Protein AF-0000000069419486 (afdb_homodimer)

Nearest PDB structures (foldseek):
  8j53-assembly3_D  TM=8.604E-01  e=1.134E-35  Bacteroides salyersiae WAL 10018 = DSM 18765 = JCM 12988
  8j53-assembly3_E  TM=8.565E-01  e=1.647E-34  Bacteroides salyersiae WAL 10018 = DSM 18765 = JCM 12988
  5npc-assembly1_A  TM=6.692E-01  e=1.361E-31  Cellvibrio japonicus
  4b9y-assembly1_A  TM=6.788E-01  e=8.410E-31  Cellvibrio japonicus
  5i23-assembly1_A  TM=6.669E-01  e=2.145E-31  Cellvibrio japonicus Ueda107

InterPro domains:
  IPR000322 Glycoside hydrolase family 31, TIM barrel domain [PF01055] (307-586)
  IPR013780 Glycosyl hydrolase, all-beta [G3DSA:2.60.40.1180] (636-684)
  IPR017853 Glycoside hydrolase superfamily [SSF51445] (309-620)
  IPR048395 Glycosyl hydrolase family 31, C-terminal domain [PF21365] (602-684)
  IPR050985 Alpha-glycosidase and related enzymes [PTHR43053] (18-686)

Secondary structure (DSSP, 8-state):
-HHHHHHHHHHTTSSS-HHHHHHHHHHHHHHHHHHHHHHHHHHHHHHHHHHHHTTEEEETTTEEEETTTTEEEETTSSS-TTTEEEEETTTS-TT-PPEE--S-TT-SSEEEEEETTTEEEEEEEEEETTEEEEEEEEEESSTT-EEEEEEEESS-EEE--SSS---SS---EEEEE-SS--SSSTTS--SB---EEEETTSEEEEE-TTS-EEEEEEESSSEEEEEEEE--GGGHHHHHSSS--S-----PPPEEEEEEEE-SSHHHHHHHHHHHHSPPPPSSPPPTHHHHS-EEEE--TT-SB--HHHHHHHHHHHHHTT---SEEEEPSB-BSSTTT-SB-HHHH--HHHHHHHHTTT-EEEEEE-SEEETTSTHHHHHHHTT-B-B-TTSSSBPEEEETTEEEEEB-TTSHHHHHHHHHHHHHHHHHH---EEEE---GGGGS-SS-B-SS---TTHHHHHHHHHHHHH-SEEEES-BSS-TTS--EEEEEEEEEE-SS-EEEESHHHHHHHHHHTT---EEEEEEE-SSS--TT----HHHHHHHHHHHTTSSEEEESS-GGGS-HHHHHHHHHHHHHIIIIIHHHHHTTHHHHHTT--SEE-GGGT-TT-TTTTT--S-EEETTTEEE----BSS-SEEEEEEEEEEEEETTTTEEEEEEEEEEEEE--TT---EEEEPP------/-HHHHHHHHHHTTSSS-HHHHHHHHHHHHHHHHHHHHHHHHHHHHHHHHHHHHTTEEEETTTEEEETTTTEEEETTSSS-TTTEEEEETTTS-TT-PPEE--S-TT-SSEEEEEETTTEEEEEEEEEETTEEEEEEEEEESSTT-EEEEEEEESS-EEE--SSS---SS---EEEEE-TT--SSSTTS--SB---EEEETTSEEEEE-TTS-EEEEEEESSSEEEEEEEE--GGGHHHHHSSS--S-----PPPEEEEEEEE-SSHHHHHHHHHHHHSPPPPSSPPPTHHHHS-EEEE--TT-SB--HHHHHHHHHHHHHTT---SEEEEPSB-BSSTTT-SB-HHHH--HHHHHHHHTTT-EEEEEE-SEEETTSTHHHHHHHTT-B-B-TTSSSBPEEEETTEEEEEB-TTSHHHHHHHHHHHHHHHHHH---EEEE---GGGGS-SS-B-SS---HHHHHHHHHHHHHHH-SEEEES-BSS-TTS--EEEEEEEEEE-SS-EEEESHHHHHHHHHHTT---EEEEEEE-SSS--TT----HHHHHHHHHHHTTSSEEEESS-GGGS-HHHHHHHHHHHHHIIIIIHHHHHTTHHHHHTT--SEE-GGGT-TT-TTTTT--S-EEETTTEEE----BSS-SEEEEEEEEEEEEETTTTEEEEEEEEEEEEE--TT---EEEEPP------

Solvent-accessible surface area (backbone atoms only — not comparable to full-atom values): 71419 Å² total; per-residue (Å²): 110,72,64,58,52,52,52,56,56,62,67,66,62,69,85,69,57,71,63,63,51,47,47,50,51,48,48,49,53,47,47,52,48,49,53,48,50,49,49,51,46,49,50,47,44,51,48,46,50,52,50,54,65,70,30,46,54,52,23,59,71,40,35,41,29,32,48,64,81,26,38,35,36,54,60,66,49,98,56,58,64,76,45,42,33,33,29,54,54,65,75,53,61,66,88,64,61,61,40,76,63,40,92,52,75,78,29,62,43,44,41,29,39,28,36,89,84,44,35,35,40,39,40,36,56,42,77,52,92,84,25,49,30,35,39,41,40,39,42,37,68,37,38,85,38,68,46,32,38,35,34,42,22,68,59,52,34,38,42,57,55,24,30,87,58,74,46,60,51,54,51,77,38,65,38,58,46,32,55,48,61,38,42,83,54,90,36,29,54,32,47,40,40,52,59,47,38,38,30,60,65,6,40,36,42,38,54,51,79,91,42,43,32,32,42,34,33,43,60,73,90,41,34,35,39,34,43,34,15,51,42,62,74,68,63,42,46,63,63,41,44,72,73,49,84,77,61,75,58,73,66,60,49,20,41,46,51,35,34,42,34,35,31,88,26,30,56,54,30,48,56,50,43,50,68,71,73,44,70,57,44,20,91,51,79,45,48,65,56,51,49,68,27,39,28,38,52,30,64,52,91,94,48,67,63,33,41,43,62,41,47,52,52,49,53,50,53,30,58,74,66,70,48,75,42,30,34,34,30,52,39,53,51,51,36,68,33,54,56,55,67,40,72,21,52,87,51,43,53,60,59,68,59,52,45,59,66,33,56,94,52,37,44,57,21,43,68,42,55,65,41,28,24,66,84,19,83,53,32,60,56,34,59,78,68,64,25,39,27,14,15,60,53,55,80,37,58,16,41,23,57,52,98,87,46,53,24,34,36,60,23,77,62,32,61,67,33,42,49,58,54,48,49,45,51,49,50,37,25,70,74,60,68,48,63,30,37,34,44,44,74,74,53,31,67,41,44,27,49,42,41,34,58,89,32,96,51,44,68,44,42,59,31,18,49,53,41,41,53,45,27,70,71,28,49,44,27,36,30,51,42,43,13,92,40,30,51,32,26,43,32,37,52,38,59,22,31,46,44,75,56,99,81,32,43,27,54,41,57,50,58,38,42,42,41,39,34,14,78,69,33,46,50,45,36,23,39,46,26,72,41,68,75,70,79,74,60,86,82,67,72,77,58,71,58,32,50,47,31,49,47,57,50,34,52,73,45,53,18,39,31,39,65,64,64,57,77,80,52,54,69,68,52,36,52,47,49,52,50,53,52,48,46,24,56,70,53,40,43,58,53,55,62,69,40,50,69,46,39,48,71,39,39,36,48,53,29,47,50,26,73,83,34,52,87,42,77,78,34,65,66,49,54,66,44,35,19,48,57,90,43,34,42,39,49,53,60,46,38,58,51,66,63,50,42,71,44,80,39,61,74,49,44,29,31,32,66,86,75,71,39,78,44,72,33,63,45,72,44,73,67,46,67,59,56,91,87,56,64,56,40,29,39,56,48,84,79,74,74,70,83,113,109,72,66,58,51,49,51,56,54,64,67,63,60,69,86,68,56,72,66,62,48,47,48,48,50,47,47,48,52,47,48,52,49,49,52,48,50,50,49,51,47,48,50,47,44,48,47,46,49,50,48,52,63,69,29,45,53,52,24,60,73,40,34,38,30,30,49,65,79,26,38,36,37,54,60,65,48,99,56,57,63,77,46,44,34,32,30,54,52,65,74,54,62,67,87,65,61,61,41,78,63,41,92,54,76,78,28,63,44,42,41,29,39,28,34,88,84,44,35,34,39,40,40,37,57,43,77,51,90,84,27,49,29,34,40,41,40,39,41,37,66,36,38,86,40,68,46,31,37,36,33,42,23,69,58,52,34,40,44,59,54,23,29,86,57,72,45,60,51,55,51,78,36,65,36,56,47,34,53,46,62,35,45,82,56,89,37,26,58,34,45,39,42,54,58,48,36,37,27,60,65,6,39,34,42,38,55,52,80,92,42,42,34,34,42,36,34,40,59,74,91,42,34,33,39,36,41,33,15,51,42,61,73,68,64,38,44,63,63,44,45,65,75,51,83,78,62,77,56,72,63,59,48,20,40,44,49,35,34,43,32,37,31,88,27,29,56,55,28,48,54,49,43,51,68,72,72,43,70,57,44,20,92,53,79,46,47,64,56,50,49,68,27,39,28,38,51,29,64,52,91,93,46,66,66,34,41,44,63,42,48,52,52,49,54,50,51,30,58,74,67,71,49,74,40,30,33,34,30,54,39,55,52,50,37,68,32,56,56,57,65,39,73,22,51,88,50,43,53,60,57,67,60,52,44,61,65,31,55,93,54,37,45,56,21,44,70,43,55,64,40,29,26,65,85,18,83,53,33,62,56,34,59,80,68,62,25,38,29,15,16,59,52,57,80,39,57,17,42,23,57,51,101,85,46,53,24,33,36,60,22,76,62,32,62,69,32,43,48,57,54,49,50,45,52,50,49,38,26,70,74,60,69,47,61,31,38,32,46,47,74,74,53,33,67,41,43,25,48,38,42,33,57,90,32,96,53,43,67,45,44,57,30,18,50,52,41,42,52,45,26,72,71,30,49,43,27,36,29,52,42,42,14,90,40,32,48,32,27,42,32,38,53,39,60,23,32,48,45,77,54,100,82,31,44,26,55,40,57,49,58,38,43,44,41,40,36,14,79,69,35,47,49,45,37,23,39,46,27,73,41,68,73,71,79,74,61,85,82,67,71,78,57,69,57,32,50,48,31,50,47,56,49,34,51,74,46,53,17,39,30,39,65,65,64,56,78,80,52,54,68,69,52,34,53,47,49,54,50,51,52,49,46,23,55,70,53,40,44,57,53,55,62,70,41,49,71,46,40,48,72,38,40,34,48,54,28,46,49,26,73,83,35,53,86,40,76,79,35,66,66,50,53,66,43,33,18,48,58,91,43,33,42,37,47,51,60,45,36,58,50,65,66,50,42,74,44,80,39,61,75,49,45,28,32,34,64,87,76,70,41,78,43,73,33,62,45,73,44,72,68,46,69,58,56,91,86,56,65,56,40,27,38,56,47,84,78,74,74,72,81,118

pLDDT: mean 84.5, std 16.04, range [23.44, 98.38]

Foldseek 3Di:
DVVVVVVVLVVPPDDDDPVVNVVVVVVVVVVVVVVVVVVVVVCVVCVVVCVVVVQWQDQAQAWIAGQQQQKIAGRPDPDDVQAKIKRFQPVDDSPQGWDWPDPDSHHNAWTKTDRPQFKIWIWGWDDFPQKIKIKIKMWTPAQAHKTKMKMKGQWFKPADLQFQDFDFRDAWHKEKWDALAFADPNGHGHQEDAAWMFTLFFKIKHWDNVFIWMWIWHDDNITMIMIMWHQDVQVQLVVVQVPPPDDSPGGHTTMTIMMMMGHRFRQVNLLRCCVPPADAAAQDAFDLLQQQAAEEEQDDQPDQAFALCSVLVVLVVCVVLVHAEAAYETHHDQPPFQLQLHGDCVRYPDLQVSCVSCPPGHAYEYEHEQWGAPPHPCQVVCFVVVQFWCASNRPGFFWWQDPVGITTGGQLVDVVSVVVSVVSVVVSCVVNVHAAYEYEDPASNTHHNSIDHPDRDISQVVQQSVQQVSLVRHSRYEYQHHYSNSRGNYEHEDEWAWDDDPVWIFIDDPQSVCANCLSNQNQRYEHAEYYNPPVPPSPDDDDLLLVLLSLLVRLLHSHYYYHDDQVVDDVVSSVLSVVSSVCSNPPRSVLLVVCVVVSSNRGHQKAQPCNVVSPDPVRSSDRQWTDRPPWKIFRTDTISDDQWAKDADAAAWKAFPVVRDIDGDGDIDGGHGDDSSDTTMIGGDDPPPPPD/DVVVVVVVLVVPPDDDDPVVNVVVVVVVVVVVVVVVVVVVVVCVVCVVVCVVVVQWQDQAQAWIAGQQQQKIAGRPDPDDVQAKIKRFQPVDDSPQGWDWPDPDSHHNAWTKTDRPQFKIWIWGWDDFPQKIKIKIKMFTPAQAHKTKMKMKGQWFKPFDLQFQDFDFRDAWHKEKWDAQAFADPNGHGHQEDAAWMFTLFFKIKHWDNVFIWMWIWHDDNITMIMIMGHQDVLVQLVVVQVPPPDDSPGGHTTMTIMMMMGHRFRQVNLLRCCVPPADAAAQDAFDLLQQQAAEEEQDDQPDQAFALCSVLVVLVVCVVLVHAEAAYETHHDQPPFQLQLHGDCVRYPDLQVSCVSCPPGHAYEYEHEQWGAPPHPCQVVCFVVVQFWCASNRPGFFWWQDPVGITTGGQLVDVVSVVVSVVSVVVSCVVNVHAAYEYEDPASNTHHNSIDHPDRDISQVVQQSVQQVSLVRHSRYEYQHHYSNSRGNYEHEDEWAWDDDPVWIFIDDPQSVCANCLSSQNQRYEHAEYYNPPVPPSPDDDDLLLRLLSLLVRLLHSHYYYHDDQVVDDVVSSVLSVVSSVCSNPPRSVLLVVCVVVSSNRGHQKYQPCNVVSPDPVRSSDRQWTDRPPWKIFRTDTISDDQWAKDADAAAWKAFPVVRDIDGDGDIDGGHGDDSSDTTMIGGDDPPPPPD

Structure (mmCIF, N/CA/C/O backbone):
data_AF-0000000069419486-model_v1
#
loop_
_entity.id
_entity.type
_entity.pdbx_description
1 polymer 'Myogenesis-regulating glycosidase-like isoform X2'
#
loop_
_atom_site.group_PDB
_atom_site.id
_atom_site.type_symbol
_atom_site.label_atom_id
_atom_site.label_alt_id
_atom_site.label_comp_id
_atom_site.label_asym_id
_atom_site.label_entity_id
_atom_site.label_seq_id
_atom_site.pdbx_PDB_ins_code
_atom_site.Cartn_x
_atom_site.Cartn_y
_atom_site.Cartn_z
_atom_site.occupancy
_atom_site.B_iso_or_equiv
_atom_site.auth_seq_id
_atom_site.auth_comp_id
_atom_site.auth_asym_id
_atom_site.auth_atom_id
_atom_site.pdbx_PDB_model_num
ATOM 1 N N . MET A 1 1 ? -74.062 -11.367 -3.156 1 37.75 1 MET A N 1
ATOM 2 C CA . MET A 1 1 ? -74.5 -12.672 -3.631 1 37.75 1 MET A CA 1
ATOM 3 C C . MET A 1 1 ? -75.25 -13.43 -2.533 1 37.75 1 MET A C 1
ATOM 5 O O . MET A 1 1 ? -76.312 -14.031 -2.785 1 37.75 1 MET A O 1
ATOM 9 N N . ILE A 1 2 ? -74.75 -13.234 -1.213 1 47.34 2 ILE A N 1
ATOM 10 C CA . ILE A 1 2 ? -75.312 -13.883 -0.06 1 47.34 2 ILE A CA 1
ATOM 11 C C . ILE A 1 2 ? -76.688 -13.25 0.226 1 47.34 2 ILE A C 1
ATOM 13 O O . ILE A 1 2 ? -77.688 -13.953 0.546 1 47.34 2 ILE A O 1
ATOM 17 N N . CYS A 1 3 ? -76.812 -11.906 0.009 1 44.25 3 CYS A N 1
ATOM 18 C CA . CYS A 1 3 ? -78.062 -11.203 0.268 1 44.25 3 CYS A CA 1
ATOM 19 C C . CYS A 1 3 ? -79.125 -11.578 -0.759 1 44.25 3 CYS A C 1
ATOM 21 O O . CYS A 1 3 ? -80.312 -11.617 -0.442 1 44.25 3 CYS A O 1
ATOM 23 N N . LEU A 1 4 ? -78.625 -11.727 -1.981 1 47.41 4 LEU A N 1
ATOM 24 C CA . LEU A 1 4 ? -79.562 -12.039 -3.033 1 47.41 4 LEU A CA 1
ATOM 25 C C . LEU A 1 4 ? -80.188 -13.43 -2.828 1 47.41 4 LEU A C 1
ATOM 27 O O . LEU A 1 4 ? -81.375 -13.641 -3.053 1 47.41 4 LEU A O 1
ATOM 31 N N . ILE A 1 5 ? -79.312 -14.359 -2.27 1 47.53 5 ILE A N 1
ATOM 32 C CA . ILE A 1 5 ? -79.75 -15.734 -2.064 1 47.53 5 ILE A CA 1
ATOM 33 C C . ILE A 1 5 ? -80.812 -15.781 -0.95 1 47.53 5 ILE A C 1
ATOM 35 O O . ILE A 1 5 ? -81.812 -16.484 -1.064 1 47.53 5 ILE A O 1
ATOM 39 N N . LYS A 1 6 ? -80.625 -14.883 0.054 1 46 6 LYS A N 1
ATOM 40 C CA . LYS A 1 6 ? -81.562 -14.906 1.16 1 46 6 LYS A CA 1
ATOM 41 C C . LYS A 1 6 ? -82.938 -14.352 0.729 1 46 6 LYS A C 1
ATOM 43 O O . LYS A 1 6 ? -84 -14.852 1.157 1 46 6 LYS A O 1
ATOM 48 N N . GLU A 1 7 ? -82.875 -13.32 -0.114 1 47.44 7 GLU A N 1
ATOM 49 C CA . GLU A 1 7 ? -84.188 -12.773 -0.571 1 47.44 7 GLU A CA 1
ATOM 50 C C . GLU A 1 7 ? -84.938 -13.789 -1.407 1 47.44 7 GLU A C 1
ATOM 52 O O . GLU A 1 7 ? -86.125 -13.883 -1.311 1 47.44 7 GLU A O 1
ATOM 57 N N . LEU A 1 8 ? -84.188 -14.477 -2.258 1 45.75 8 LEU A N 1
ATOM 58 C CA . LEU A 1 8 ? -84.812 -15.43 -3.135 1 45.75 8 LEU A CA 1
ATOM 59 C C . LEU A 1 8 ? -85.5 -16.547 -2.326 1 45.75 8 LEU A C 1
ATOM 61 O O . LEU A 1 8 ? -86.562 -17.047 -2.688 1 45.75 8 LEU A O 1
ATOM 65 N N . VAL A 1 9 ? -84.812 -16.875 -1.188 1 46.16 9 VAL A N 1
ATOM 66 C CA . VAL A 1 9 ? -85.375 -17.922 -0.335 1 46.16 9 VAL A CA 1
ATOM 67 C C . VAL A 1 9 ? -86.625 -17.438 0.323 1 46.16 9 VAL A C 1
ATOM 69 O O . VAL A 1 9 ? -87.625 -18.188 0.464 1 46.16 9 VAL A O 1
ATOM 72 N N . LEU A 1 10 ? -86.75 -16.188 0.767 1 44.16 10 LEU A N 1
ATOM 73 C CA . LEU A 1 10 ? -87.875 -15.695 1.476 1 44.16 10 LEU A CA 1
ATOM 74 C C . LEU A 1 10 ? -89.125 -15.578 0.535 1 44.16 10 LEU A C 1
ATOM 76 O O . LEU A 1 10 ? -90.25 -15.594 0.98 1 44.16 10 LEU A O 1
ATOM 80 N N . MET A 1 11 ? -88.875 -15.195 -0.719 1 43.06 11 MET A N 1
ATOM 81 C CA . MET A 1 11 ? -90.062 -15.039 -1.585 1 43.06 11 MET A CA 1
ATOM 82 C C . MET A 1 11 ? -90.75 -16.375 -1.807 1 43.06 11 MET A C 1
ATOM 84 O O . MET A 1 11 ? -91.875 -16.422 -2.252 1 43.06 11 MET A O 1
ATOM 88 N N . ALA A 1 12 ? -89.938 -17.453 -1.967 1 40.59 12 ALA A N 1
ATOM 89 C CA . ALA A 1 12 ? -90.5 -18.719 -2.393 1 40.59 12 ALA A CA 1
ATOM 90 C C . ALA A 1 12 ? -91.375 -19.312 -1.29 1 40.59 12 ALA A C 1
ATOM 92 O O . ALA A 1 12 ? -91.938 -20.438 -1.433 1 40.59 12 ALA A O 1
ATOM 93 N N . ASP A 1 13 ? -91.5 -18.75 -0.096 1 40.66 13 ASP A N 1
ATOM 94 C CA . ASP A 1 13 ? -92.125 -19.469 0.987 1 40.66 13 ASP A CA 1
ATOM 95 C C . ASP A 1 13 ? -93.688 -19.469 0.8 1 40.66 13 ASP A C 1
ATOM 97 O O . ASP A 1 13 ? -94.438 -19.766 1.736 1 40.66 13 ASP A O 1
ATOM 101 N N . GLU A 1 14 ? -94.188 -18.969 -0.309 1 39.38 14 GLU A N 1
ATOM 102 C CA . GLU A 1 14 ? -95.625 -19.078 -0.043 1 39.38 14 GLU A CA 1
ATOM 103 C C . GLU A 1 14 ? -96.062 -20.531 0.154 1 39.38 14 GLU A C 1
ATOM 105 O O . GLU A 1 14 ? -96.75 -20.844 1.122 1 39.38 14 GLU A O 1
ATOM 110 N N . LYS A 1 15 ? -96.812 -21.219 -0.853 1 41.84 15 LYS A N 1
ATOM 111 C CA . LYS A 1 15 ? -97.812 -22.266 -0.784 1 41.84 15 LYS A CA 1
ATOM 112 C C . LYS A 1 15 ? -97.188 -23.625 -0.542 1 41.84 15 LYS A C 1
ATOM 114 O O . LYS A 1 15 ? -97.875 -24.641 -0.562 1 41.84 15 LYS A O 1
ATOM 119 N N . GLU A 1 16 ? -95.938 -23.844 -1.066 1 43.69 16 GLU A N 1
ATOM 120 C CA . GLU A 1 16 ? -95.625 -25.234 -1.306 1 43.69 16 GLU A CA 1
ATOM 121 C C . GLU A 1 16 ? -95.188 -25.938 -0.008 1 43.69 16 GLU A C 1
ATOM 123 O O . GLU A 1 16 ? -94.812 -25.281 0.959 1 43.69 16 GLU A O 1
ATOM 128 N N . SER A 1 17 ? -95.625 -27.312 0.206 1 53.47 17 SER A N 1
ATOM 129 C CA . SER A 1 17 ? -95.5 -28.203 1.357 1 53.47 17 SER A CA 1
ATOM 130 C C . SER A 1 17 ? -94 -28.219 1.838 1 53.47 17 SER A C 1
ATOM 132 O O . SER A 1 17 ? -93.125 -27.953 1.065 1 53.47 17 SER A O 1
ATOM 134 N N . PRO A 1 18 ? -93.812 -28.172 3.215 1 51.94 18 PRO A N 1
ATOM 135 C CA . PRO A 1 18 ? -92.562 -28.062 3.898 1 51.94 18 PRO A CA 1
ATOM 136 C C . PRO A 1 18 ? -91.5 -29.031 3.344 1 51.94 18 PRO A C 1
ATOM 138 O O . PRO A 1 18 ? -90.312 -28.703 3.299 1 51.94 18 PRO A O 1
ATOM 141 N N . LYS A 1 19 ? -91.875 -30.156 2.828 1 58.72 19 LYS A N 1
ATOM 142 C CA . LYS A 1 19 ? -90.938 -31.156 2.361 1 58.72 19 LYS A CA 1
ATOM 143 C C . LYS A 1 19 ? -90.312 -30.719 1.049 1 58.72 19 LYS A C 1
ATOM 145 O O . LYS A 1 19 ? -89.062 -30.875 0.871 1 58.72 19 LYS A O 1
ATOM 150 N N . GLN A 1 20 ? -91.188 -30.344 0.163 1 58.75 20 GLN A N 1
ATOM 151 C CA . GLN A 1 20 ? -90.688 -29.969 -1.153 1 58.75 20 GLN A CA 1
ATOM 152 C C . GLN A 1 20 ? -89.812 -28.719 -1.075 1 58.75 20 GLN A C 1
ATOM 154 O O . GLN A 1 20 ? -88.812 -28.578 -1.806 1 58.75 20 GLN A O 1
ATOM 159 N N . SER A 1 21 ? -90.25 -27.891 -0.107 1 59.59 21 SER A N 1
ATOM 160 C CA . SER A 1 21 ? -89.438 -26.672 0.104 1 59.59 21 SER A CA 1
ATOM 161 C C . SER A 1 21 ? -88.062 -26.984 0.691 1 59.59 21 SER A C 1
ATOM 163 O O . SER A 1 21 ? -87.062 -26.375 0.318 1 59.59 21 SER A O 1
ATOM 165 N N . TYR A 1 22 ? -88.062 -28.031 1.546 1 61.03 22 TYR A N 1
ATOM 166 C CA . TYR A 1 22 ? -86.812 -28.484 2.133 1 61.03 22 TYR A CA 1
ATOM 167 C C . TYR A 1 22 ? -85.875 -29.094 1.071 1 61.03 22 TYR A C 1
ATOM 169 O O . TYR A 1 22 ? -84.688 -28.844 1.068 1 61.03 22 TYR A O 1
ATOM 177 N N . LEU A 1 23 ? -86.562 -29.812 0.107 1 59.69 23 LEU A N 1
ATOM 178 C CA . LEU A 1 23 ? -85.812 -30.484 -0.932 1 59.69 23 LEU A CA 1
ATOM 179 C C . LEU A 1 23 ? -85.188 -29.469 -1.902 1 59.69 23 LEU A C 1
ATOM 181 O O . LEU A 1 23 ? -84 -29.609 -2.312 1 59.69 23 LEU A O 1
ATOM 185 N N . LYS A 1 24 ? -85.938 -28.469 -2.186 1 61.91 24 LYS A N 1
ATOM 186 C CA . LYS A 1 24 ? -85.438 -27.453 -3.102 1 61.91 24 LYS A CA 1
ATOM 187 C C . LYS A 1 24 ? -84.312 -26.625 -2.453 1 61.91 24 LYS A C 1
ATOM 189 O O . LYS A 1 24 ? -83.312 -26.281 -3.102 1 61.91 24 LYS A O 1
ATOM 194 N N . ARG A 1 25 ? -84.562 -26.359 -1.185 1 64.81 25 ARG A N 1
ATOM 195 C CA . ARG A 1 25 ? -83.562 -25.656 -0.443 1 64.81 25 ARG A CA 1
ATOM 196 C C . ARG A 1 25 ? -82.25 -26.5 -0.344 1 64.81 25 ARG A C 1
ATOM 198 O O . ARG A 1 25 ? -81.188 -25.969 -0.484 1 64.81 25 ARG A O 1
ATOM 205 N N . PHE A 1 26 ? -82.5 -27.828 -0.137 1 65.75 26 PHE A N 1
ATOM 206 C CA . PHE A 1 26 ? -81.375 -28.75 -0.075 1 65.75 26 PHE A CA 1
ATOM 207 C C . PHE A 1 26 ? -80.688 -28.844 -1.428 1 65.75 26 PHE A C 1
ATOM 209 O O . PHE A 1 26 ? -79.438 -28.844 -1.501 1 65.75 26 PHE A O 1
ATOM 216 N N . GLN A 1 27 ? -81.5 -28.891 -2.498 1 66 27 GLN A N 1
ATOM 217 C CA . GLN A 1 27 ? -80.938 -28.953 -3.844 1 66 27 GLN A CA 1
ATOM 218 C C . GLN A 1 27 ? -80.125 -27.672 -4.18 1 66 27 GLN A C 1
ATOM 220 O O . GLN A 1 27 ? -79.062 -27.719 -4.777 1 66 27 GLN A O 1
ATOM 225 N N . LEU A 1 28 ? -80.75 -26.547 -3.812 1 66.25 28 LEU A N 1
ATOM 226 C CA . LEU A 1 28 ? -80.062 -25.281 -4.047 1 66.25 28 LEU A CA 1
ATOM 227 C C . LEU A 1 28 ? -78.812 -25.188 -3.24 1 66.25 28 LEU A C 1
ATOM 229 O O . LEU A 1 28 ? -77.75 -24.766 -3.76 1 66.25 28 LEU A O 1
ATOM 233 N N . HIS A 1 29 ? -78.875 -25.625 -1.905 1 70.5 29 HIS A N 1
ATOM 234 C CA . HIS A 1 29 ? -77.688 -25.641 -1.087 1 70.5 29 HIS A CA 1
ATOM 235 C C . HIS A 1 29 ? -76.625 -26.625 -1.629 1 70.5 29 HIS A C 1
ATOM 237 O O . HIS A 1 29 ? -75.438 -26.344 -1.623 1 70.5 29 HIS A O 1
ATOM 243 N N . PHE A 1 30 ? -77.188 -27.719 -2.225 1 73.75 30 PHE A N 1
ATOM 244 C CA . PHE A 1 30 ? -76.312 -28.734 -2.818 1 73.75 30 PHE A CA 1
ATOM 245 C C . PHE A 1 30 ? -75.688 -28.219 -4.105 1 73.75 30 PHE A C 1
ATOM 247 O O . PHE A 1 30 ? -74.5 -28.422 -4.328 1 73.75 30 PHE A O 1
ATOM 254 N N . MET A 1 31 ? -76.438 -27.531 -4.922 1 68.94 31 MET A N 1
ATOM 255 C CA . MET A 1 31 ? -75.875 -26.953 -6.156 1 68.94 31 MET A CA 1
ATOM 256 C C . MET A 1 31 ? -74.875 -25.859 -5.855 1 68.94 31 MET A C 1
ATOM 258 O O . MET A 1 31 ? -73.875 -25.766 -6.516 1 68.94 31 MET A O 1
ATOM 262 N N . VAL A 1 32 ? -75.25 -24.969 -4.887 1 71.44 32 VAL A N 1
ATOM 263 C CA . VAL A 1 32 ? -74.312 -23.938 -4.465 1 71.44 32 VAL A CA 1
ATOM 264 C C . VAL A 1 32 ? -73.062 -24.562 -3.889 1 71.44 32 VAL A C 1
ATOM 266 O O . VAL A 1 32 ? -71.938 -24.125 -4.18 1 71.44 32 VAL A O 1
ATOM 269 N N . ALA A 1 33 ? -73.188 -25.75 -3.131 1 73.75 33 ALA A N 1
ATOM 270 C CA . ALA A 1 33 ? -72 -26.469 -2.582 1 73.75 33 ALA A CA 1
ATOM 271 C C . ALA A 1 33 ? -71.188 -27.094 -3.691 1 73.75 33 ALA A C 1
ATOM 273 O O . ALA A 1 33 ? -69.938 -27.031 -3.664 1 73.75 33 ALA A O 1
ATOM 274 N N . ILE A 1 34 ? -71.812 -27.594 -4.758 1 72.31 34 ILE A N 1
ATOM 275 C CA . ILE A 1 34 ? -71.125 -28.188 -5.887 1 72.31 34 ILE A CA 1
ATOM 276 C C . ILE A 1 34 ? -70.438 -27.109 -6.715 1 72.31 34 ILE A C 1
ATOM 278 O O . ILE A 1 34 ? -69.25 -27.266 -7.137 1 72.31 34 ILE A O 1
ATOM 282 N N . THR A 1 35 ? -71.125 -26.016 -7 1 70.81 35 THR A N 1
ATOM 283 C CA . THR A 1 35 ? -70.562 -24.906 -7.719 1 70.81 35 THR A CA 1
ATOM 284 C C . THR A 1 35 ? -69.375 -24.312 -6.922 1 70.81 35 THR A C 1
ATOM 286 O O . THR A 1 35 ? -68.312 -23.969 -7.488 1 70.81 35 THR A O 1
ATOM 289 N N . PHE A 1 36 ? -69.5 -24.25 -5.578 1 74.06 36 PHE A N 1
ATOM 290 C CA . PHE A 1 36 ? -68.438 -23.781 -4.695 1 74.06 36 PHE A CA 1
ATOM 291 C C . PHE A 1 36 ? -67.312 -24.75 -4.699 1 74.06 36 PHE A C 1
ATOM 293 O O . PHE A 1 36 ? -66.125 -24.344 -4.781 1 74.06 36 PHE A O 1
ATOM 300 N N . LEU A 1 37 ? -67.5 -26.062 -4.695 1 71.94 37 LEU A N 1
ATOM 301 C CA . LEU A 1 37 ? -66.438 -27.078 -4.785 1 71.94 37 LEU A CA 1
ATOM 302 C C . LEU A 1 37 ? -65.812 -27.062 -6.164 1 71.94 37 LEU A C 1
ATOM 304 O O . LEU A 1 37 ? -64.625 -27.234 -6.285 1 71.94 37 LEU A O 1
ATOM 308 N N . PHE A 1 38 ? -66.562 -26.844 -7.207 1 72.75 38 PHE A N 1
ATOM 309 C CA . PHE A 1 38 ? -66 -26.703 -8.562 1 72.75 38 PHE A CA 1
ATOM 310 C C . PHE A 1 38 ? -65.188 -25.438 -8.688 1 72.75 38 PHE A C 1
ATOM 312 O O . PHE A 1 38 ? -64.125 -25.453 -9.328 1 72.75 38 PHE A O 1
ATOM 319 N N . ILE A 1 39 ? -65.562 -24.328 -8.102 1 67.12 39 ILE A N 1
ATOM 320 C CA . ILE A 1 39 ? -64.75 -23.094 -8.086 1 67.12 39 ILE A CA 1
ATOM 321 C C . ILE A 1 39 ? -63.5 -23.312 -7.277 1 67.12 39 ILE A C 1
ATOM 323 O O . ILE A 1 39 ? -62.406 -22.938 -7.715 1 67.12 39 ILE A O 1
ATOM 327 N N . ILE A 1 40 ? -63.531 -23.984 -6.168 1 70.31 40 ILE A N 1
ATOM 328 C CA . ILE A 1 40 ? -62.344 -24.266 -5.355 1 70.31 40 ILE A CA 1
ATOM 329 C C . ILE A 1 40 ? -61.438 -25.234 -6.098 1 70.31 40 ILE A C 1
ATOM 331 O O . ILE A 1 40 ? -60.219 -25.078 -6.094 1 70.31 40 ILE A O 1
ATOM 335 N N . GLY A 1 41 ? -62 -26.172 -6.73 1 67.88 41 GLY A N 1
ATOM 336 C CA . GLY A 1 41 ? -61.219 -27.109 -7.535 1 67.88 41 GLY A CA 1
ATOM 337 C C . GLY A 1 41 ? -60.531 -26.453 -8.711 1 67.88 41 GLY A C 1
ATOM 338 O O . GLY A 1 41 ? -59.344 -26.703 -8.969 1 67.88 41 GLY A O 1
ATOM 339 N N . ASN A 1 42 ? -61.25 -25.688 -9.469 1 66.75 42 ASN A N 1
ATOM 340 C CA . ASN A 1 42 ? -60.656 -24.953 -10.578 1 66.75 42 ASN A CA 1
ATOM 341 C C . ASN A 1 42 ? -59.625 -23.938 -10.078 1 66.75 42 ASN A C 1
ATOM 343 O O . ASN A 1 42 ? -58.562 -23.781 -10.68 1 66.75 42 ASN A O 1
ATOM 347 N N . LEU A 1 43 ? -59.906 -23.25 -9.062 1 64.25 43 LEU A N 1
ATOM 348 C CA . LEU A 1 43 ? -58.938 -22.344 -8.469 1 64.25 43 LEU A CA 1
ATOM 349 C C . LEU A 1 43 ? -57.719 -23.094 -7.945 1 64.25 43 LEU A C 1
ATOM 351 O O . LEU A 1 43 ? -56.594 -22.656 -8.102 1 64.25 43 LEU A O 1
ATOM 355 N N . SER A 1 44 ? -57.938 -24.219 -7.398 1 64.06 44 SER A N 1
ATOM 356 C CA . SER A 1 44 ? -56.844 -25.062 -6.949 1 64.06 44 SER A CA 1
ATOM 357 C C . SER A 1 44 ? -56.062 -25.641 -8.133 1 64.06 44 SER A C 1
ATOM 359 O O . SER A 1 44 ? -54.844 -25.719 -8.094 1 64.06 44 SER A O 1
ATOM 361 N N . ALA A 1 45 ? -56.75 -26.062 -9.109 1 63.62 45 ALA A N 1
ATOM 362 C CA . ALA A 1 45 ? -56.094 -26.531 -10.32 1 63.62 45 ALA A CA 1
ATOM 363 C C . ALA A 1 45 ? -55.344 -25.406 -11.023 1 63.62 45 ALA A C 1
ATOM 365 O O . ALA A 1 45 ? -54.219 -25.578 -11.453 1 63.62 45 ALA A O 1
ATOM 366 N N . VAL A 1 46 ? -56 -24.328 -11.312 1 57.38 46 VAL A N 1
ATOM 367 C CA . VAL A 1 46 ? -55.312 -23.156 -11.859 1 57.38 46 VAL A CA 1
ATOM 368 C C . VAL A 1 46 ? -54.156 -22.766 -10.93 1 57.38 46 VAL A C 1
ATOM 370 O O . VAL A 1 46 ? -53.062 -22.453 -11.391 1 57.38 46 VAL A O 1
ATOM 373 N N . TRP A 1 47 ? -54.406 -22.812 -9.672 1 55.16 47 TRP A N 1
ATOM 374 C CA . TRP A 1 47 ? -53.344 -22.547 -8.711 1 55.16 47 TRP A CA 1
ATOM 375 C C . TRP A 1 47 ? -52.219 -23.562 -8.828 1 55.16 47 TRP A C 1
ATOM 377 O O . TRP A 1 47 ? -51.031 -23.219 -8.828 1 55.16 47 TRP A O 1
ATOM 387 N N . HIS A 1 48 ? -52.594 -24.766 -8.961 1 52.88 48 HIS A N 1
ATOM 388 C CA . HIS A 1 48 ? -51.594 -25.812 -9.109 1 52.88 48 HIS A CA 1
ATOM 389 C C . HIS A 1 48 ? -50.875 -25.719 -10.453 1 52.88 48 HIS A C 1
ATOM 391 O O . HIS A 1 48 ? -49.656 -25.875 -10.539 1 52.88 48 HIS A O 1
ATOM 397 N N . PHE A 1 49 ? -51.594 -25.703 -11.539 1 52.09 49 PHE A N 1
ATOM 398 C CA . PHE A 1 49 ? -51 -25.562 -12.852 1 52.09 49 PHE A CA 1
ATOM 399 C C . PHE A 1 49 ? -50.25 -24.234 -12.945 1 52.09 49 PHE A C 1
ATOM 401 O O . PHE A 1 49 ? -49.156 -24.172 -13.508 1 52.09 49 PHE A O 1
ATOM 408 N N . HIS A 1 50 ? -50.844 -23.172 -12.625 1 49.81 50 HIS A N 1
ATOM 409 C CA . HIS A 1 50 ? -50.125 -21.922 -12.562 1 49.81 50 HIS A CA 1
ATOM 410 C C . HIS A 1 50 ? -48.938 -22.016 -11.625 1 49.81 50 HIS A C 1
ATOM 412 O O . HIS A 1 50 ? -47.875 -21.469 -11.914 1 49.81 50 HIS A O 1
ATOM 418 N N . GLU A 1 51 ? -49.094 -22.734 -10.633 1 48.28 51 GLU A N 1
ATOM 419 C CA . GLU A 1 51 ? -47.969 -22.938 -9.727 1 48.28 51 GLU A CA 1
ATOM 420 C C . GLU A 1 51 ? -46.875 -23.828 -10.359 1 48.28 51 GLU A C 1
ATOM 422 O O . GLU A 1 51 ? -45.688 -23.578 -10.203 1 48.28 51 GLU A O 1
ATOM 427 N N . GLU A 1 52 ? -47.312 -24.906 -11.031 1 47.72 52 GLU A N 1
ATOM 428 C CA . GLU A 1 52 ? -46.312 -25.797 -11.633 1 47.72 52 GLU A CA 1
ATOM 429 C C . GLU A 1 52 ? -45.625 -25.141 -12.805 1 47.72 52 GLU A C 1
ATOM 431 O O . GLU A 1 52 ? -44.406 -25.281 -12.961 1 47.72 52 GLU A O 1
ATOM 436 N N . GLU A 1 53 ? -46.281 -24.766 -13.93 1 49.47 53 GLU A N 1
ATOM 437 C CA . GLU A 1 53 ? -45.656 -24.062 -15.055 1 49.47 53 GLU A CA 1
ATOM 438 C C . GLU A 1 53 ? -44.875 -22.828 -14.586 1 49.47 53 GLU A C 1
ATOM 440 O O . GLU A 1 53 ? -43.875 -22.469 -15.164 1 49.47 53 GLU A O 1
ATOM 445 N N . ARG A 1 54 ? -45.406 -22.141 -13.711 1 51.06 54 ARG A N 1
ATOM 446 C CA . ARG A 1 54 ? -44.844 -20.922 -13.141 1 51.06 54 ARG A CA 1
ATOM 447 C C . ARG A 1 54 ? -43.531 -21.188 -12.43 1 51.06 54 ARG A C 1
ATOM 449 O O . ARG A 1 54 ? -42.719 -20.281 -12.227 1 51.06 54 ARG A O 1
ATOM 456 N N . LEU A 1 55 ? -43.188 -22.484 -12.359 1 67.38 55 LEU A N 1
ATOM 457 C CA . LEU A 1 55 ? -42.094 -22.734 -11.406 1 67.38 55 LEU A CA 1
ATOM 458 C C . LEU A 1 55 ? -40.812 -23.094 -12.133 1 67.38 55 LEU A C 1
ATOM 460 O O . LEU A 1 55 ? -39.719 -23.016 -11.555 1 67.38 55 LEU A O 1
ATOM 464 N N . ALA A 1 56 ? -40.906 -23.375 -13.508 1 82.25 56 ALA A N 1
ATOM 465 C CA . ALA A 1 56 ? -39.625 -23.688 -14.125 1 82.25 56 ALA A CA 1
ATOM 466 C C . ALA A 1 56 ? -39.406 -22.891 -15.406 1 82.25 56 ALA A C 1
ATOM 468 O O . ALA A 1 56 ? -40.344 -22.75 -16.203 1 82.25 56 ALA A O 1
ATOM 469 N N . ILE A 1 57 ? -38.438 -22.188 -15.664 1 86.94 57 ILE A N 1
ATOM 470 C CA . ILE A 1 57 ? -38 -21.531 -16.891 1 86.94 57 ILE A CA 1
ATOM 471 C C . ILE A 1 57 ? -37.156 -22.484 -17.719 1 86.94 57 ILE A C 1
ATOM 473 O O . ILE A 1 57 ? -36.219 -23.109 -17.203 1 86.94 57 ILE A O 1
ATOM 477 N N . LYS A 1 58 ? -37.562 -22.609 -19.047 1 87.69 58 LYS A N 1
ATOM 478 C CA . LYS A 1 58 ? -36.875 -23.609 -19.875 1 87.69 58 LYS A CA 1
ATOM 479 C C . LYS A 1 58 ? -36.219 -22.969 -21.094 1 87.69 58 LYS A C 1
ATOM 481 O O . LYS A 1 58 ? -36.688 -21.953 -21.578 1 87.69 58 LYS A O 1
ATOM 486 N N . MET A 1 59 ? -35.156 -23.531 -21.484 1 90.38 59 MET A N 1
ATOM 487 C CA . MET A 1 59 ? -34.531 -23.266 -22.766 1 90.38 59 MET A CA 1
ATOM 488 C C . MET A 1 59 ? -34.719 -24.438 -23.719 1 90.38 59 MET A C 1
ATOM 490 O O . MET A 1 59 ? -33.812 -25.266 -23.891 1 90.38 59 MET A O 1
ATOM 494 N N . GLY A 1 60 ? -35.875 -24.453 -24.344 1 85.75 60 GLY A N 1
ATOM 495 C CA . GLY A 1 60 ? -36.188 -25.625 -25.141 1 85.75 60 GLY A CA 1
ATOM 496 C C . GLY A 1 60 ? -36.188 -26.922 -24.344 1 85.75 60 GLY A C 1
ATOM 497 O O . GLY A 1 60 ? -36.844 -27.016 -23.297 1 85.75 60 GLY A O 1
ATOM 498 N N . ARG A 1 61 ? -35.438 -27.844 -24.906 1 86.19 61 ARG A N 1
ATOM 499 C CA . ARG A 1 61 ? -35.312 -29.141 -24.25 1 86.19 61 ARG A CA 1
ATOM 500 C C . ARG A 1 61 ? -33.938 -29.312 -23.625 1 86.19 61 ARG A C 1
ATOM 502 O O . ARG A 1 61 ? -33.594 -30.406 -23.188 1 86.19 61 ARG A O 1
ATOM 509 N N . ARG A 1 62 ? -33.281 -28.281 -23.609 1 89.5 62 ARG A N 1
ATOM 510 C CA . ARG A 1 62 ? -31.875 -28.375 -23.203 1 89.5 62 ARG A CA 1
ATOM 511 C C . ARG A 1 62 ? -31.719 -28.141 -21.719 1 89.5 62 ARG A C 1
ATOM 513 O O . ARG A 1 62 ? -31 -28.891 -21.031 1 89.5 62 ARG A O 1
ATOM 520 N N . ILE A 1 63 ? -32.312 -27.047 -21.219 1 90.75 63 ILE A N 1
ATOM 521 C CA . ILE A 1 63 ? -32.125 -26.656 -19.828 1 90.75 63 ILE A CA 1
ATOM 522 C C . ILE A 1 63 ? -33.5 -26.359 -19.203 1 90.75 63 ILE A C 1
ATOM 524 O O . ILE A 1 63 ? -34.406 -25.891 -19.891 1 90.75 63 ILE A O 1
ATOM 528 N N . SER A 1 64 ? -33.594 -26.688 -17.969 1 90.44 64 SER A N 1
ATOM 529 C CA . SER A 1 64 ? -34.75 -26.312 -17.141 1 90.44 64 SER A CA 1
ATOM 530 C C . SER A 1 64 ? -34.281 -25.672 -15.836 1 90.44 64 SER A C 1
ATOM 532 O O . SER A 1 64 ? -33.344 -26.172 -15.195 1 90.44 64 SER A O 1
ATOM 534 N N . PHE A 1 65 ? -34.875 -24.578 -15.57 1 91.31 65 PHE A N 1
ATOM 535 C CA . PHE A 1 65 ? -34.562 -23.891 -14.328 1 91.31 65 PHE A CA 1
ATOM 536 C C . PHE A 1 65 ? -35.781 -23.797 -13.43 1 91.31 65 PHE A C 1
ATOM 538 O O . PHE A 1 65 ? -36.781 -23.188 -13.805 1 91.31 65 PHE A O 1
ATOM 545 N N . ASP A 1 66 ? -35.594 -24.391 -12.281 1 90 66 ASP A N 1
ATOM 546 C CA . ASP A 1 66 ? -36.656 -24.297 -11.273 1 90 66 ASP A CA 1
ATOM 547 C C . ASP A 1 66 ? -36.562 -22.984 -10.492 1 90 66 ASP A C 1
ATOM 549 O O . ASP A 1 66 ? -35.625 -22.781 -9.727 1 90 66 ASP A O 1
ATOM 553 N N . THR A 1 67 ? -37.5 -22.172 -10.586 1 87.62 67 THR A N 1
ATOM 554 C CA . THR A 1 67 ? -37.438 -20.828 -10.031 1 87.62 67 THR A CA 1
ATOM 555 C C . THR A 1 67 ? -37.531 -20.859 -8.508 1 87.62 67 THR A C 1
ATOM 557 O O . THR A 1 67 ? -37.031 -19.969 -7.832 1 87.62 67 THR A O 1
ATOM 560 N N . SER A 1 68 ? -38.094 -21.797 -7.945 1 84.25 68 SER A N 1
ATOM 561 C CA . SER A 1 68 ? -38.25 -21.891 -6.5 1 84.25 68 SER A CA 1
ATOM 562 C C . SER A 1 68 ? -37 -22.469 -5.836 1 84.25 68 SER A C 1
ATOM 564 O O . SER A 1 68 ? -36.469 -21.875 -4.902 1 84.25 68 SER A O 1
ATOM 566 N N . SER A 1 69 ? -36.594 -23.516 -6.348 1 86.19 69 SER A N 1
ATOM 567 C CA . SER A 1 69 ? -35.406 -24.172 -5.758 1 86.19 69 SER A CA 1
ATOM 568 C C . SER A 1 69 ? -34.125 -23.625 -6.344 1 86.19 69 SER A C 1
ATOM 570 O O . SER A 1 69 ? -33.031 -23.875 -5.809 1 86.19 69 SER A O 1
ATOM 572 N N . ARG A 1 70 ? -34.156 -22.984 -7.406 1 90.81 70 ARG A N 1
ATOM 573 C CA . ARG A 1 70 ? -33.031 -22.359 -8.102 1 90.81 70 ARG A CA 1
ATOM 574 C C . ARG A 1 70 ? -32.125 -23.406 -8.727 1 90.81 70 ARG A C 1
ATOM 576 O O . ARG A 1 70 ? -30.938 -23.188 -8.898 1 90.81 70 ARG A O 1
ATOM 583 N N . VAL A 1 71 ? -32.75 -24.516 -9.023 1 92 71 VAL A N 1
ATOM 584 C CA . VAL A 1 71 ? -31.953 -25.625 -9.57 1 92 71 VAL A CA 1
ATOM 585 C C . VAL A 1 71 ? -31.938 -25.516 -11.094 1 92 71 VAL A C 1
ATOM 587 O O . VAL A 1 71 ? -32.969 -25.375 -11.734 1 92 71 VAL A O 1
ATOM 590 N N . LEU A 1 72 ? -30.781 -25.531 -11.609 1 93.75 72 LEU A N 1
ATOM 591 C CA . LEU A 1 72 ? -30.562 -25.609 -13.047 1 93.75 72 LEU A CA 1
ATOM 592 C C . LEU A 1 72 ? -30.25 -27.047 -13.469 1 93.75 72 LEU A C 1
ATOM 594 O O . LEU A 1 72 ? -29.266 -27.625 -13.008 1 93.75 72 LEU A O 1
ATOM 598 N N . THR A 1 73 ? -31.047 -27.578 -14.367 1 93.44 73 THR A N 1
ATOM 599 C CA . THR A 1 73 ? -30.859 -28.938 -14.836 1 93.44 73 THR A CA 1
ATOM 600 C C . THR A 1 73 ? -30.609 -28.969 -16.344 1 93.44 73 THR A C 1
ATOM 602 O O . THR A 1 73 ? -31.281 -28.266 -17.094 1 93.44 73 THR A O 1
ATOM 605 N N . PHE A 1 74 ? -29.688 -29.812 -16.703 1 92.31 74 PHE A N 1
ATOM 606 C CA . PHE A 1 74 ? -29.375 -30.016 -18.109 1 92.31 74 PHE A CA 1
ATOM 607 C C . PHE A 1 74 ? -30.141 -31.219 -18.656 1 92.31 74 PHE A C 1
ATOM 609 O O . PHE A 1 74 ? -29.719 -32.375 -18.469 1 92.31 74 PHE A O 1
ATOM 616 N N . LYS A 1 75 ? -31.062 -30.984 -19.422 1 87.81 75 LYS A N 1
ATOM 617 C CA . LYS A 1 75 ? -32 -32.031 -19.812 1 87.81 75 LYS A CA 1
ATOM 618 C C . LYS A 1 75 ? -31.469 -32.812 -21 1 87.81 75 LYS A C 1
ATOM 620 O O . LYS A 1 75 ? -31.766 -34.031 -21.141 1 87.81 75 LYS A O 1
ATOM 625 N N . ASP A 1 76 ? -30.75 -32.219 -21.797 1 84.44 76 ASP A N 1
ATOM 626 C CA . ASP A 1 76 ? -30.266 -32.906 -22.984 1 84.44 76 ASP A CA 1
ATOM 627 C C . ASP A 1 76 ? -28.906 -33.531 -22.75 1 84.44 76 ASP A C 1
ATOM 629 O O . ASP A 1 76 ? -28.281 -34.062 -23.672 1 84.44 76 ASP A O 1
ATOM 633 N N . ALA A 1 77 ? -28.469 -33.562 -21.609 1 86.25 77 ALA A N 1
ATOM 634 C CA . ALA A 1 77 ? -27.172 -34.125 -21.281 1 86.25 77 ALA A CA 1
ATOM 635 C C . ALA A 1 77 ? -27.25 -35.656 -21.188 1 86.25 77 ALA A C 1
ATOM 637 O O . ALA A 1 77 ? -28.297 -36.219 -20.906 1 86.25 77 ALA A O 1
ATOM 638 N N . PRO A 1 78 ? -26.141 -36.312 -21.5 1 82.38 78 PRO A N 1
ATOM 639 C CA . PRO A 1 78 ? -26.141 -37.75 -21.469 1 82.38 78 PRO A CA 1
ATOM 640 C C . PRO A 1 78 ? -26.078 -38.312 -20.047 1 82.38 78 PRO A C 1
ATOM 642 O O . PRO A 1 78 ? -25.969 -39.531 -19.859 1 82.38 78 PRO A O 1
ATOM 645 N N . TRP A 1 79 ? -26.156 -37.531 -19.078 1 81.38 79 TRP A N 1
ATOM 646 C CA . TRP A 1 79 ? -26.062 -37.969 -17.688 1 81.38 79 TRP A CA 1
ATOM 647 C C . TRP A 1 79 ? -27.281 -37.5 -16.891 1 81.38 79 TRP A C 1
ATOM 649 O O . TRP A 1 79 ? -28.047 -36.656 -17.359 1 81.38 79 TRP A O 1
ATOM 659 N N . SER A 1 80 ? -27.438 -38.125 -15.742 1 79.19 80 SER A N 1
ATOM 660 C CA . SER A 1 80 ? -28.562 -37.781 -14.891 1 79.19 80 SER A CA 1
ATOM 661 C C . SER A 1 80 ? -28.297 -36.5 -14.102 1 79.19 80 SER A C 1
ATOM 663 O O . SER A 1 80 ? -27.141 -36.094 -13.938 1 79.19 80 SER A O 1
ATOM 665 N N . SER A 1 81 ? -29.375 -35.938 -13.695 1 81.12 81 SER A N 1
ATOM 666 C CA . SER A 1 81 ? -29.281 -34.719 -12.906 1 81.12 81 SER A CA 1
ATOM 667 C C . SER A 1 81 ? -28.594 -34.969 -11.562 1 81.12 81 SER A C 1
ATOM 669 O O . SER A 1 81 ? -28.172 -34.031 -10.898 1 81.12 81 SER A O 1
ATOM 671 N N . LEU A 1 82 ? -28.453 -36.156 -11.188 1 79.38 82 LEU A N 1
ATOM 672 C CA . LEU A 1 82 ? -27.75 -36.469 -9.953 1 79.38 82 LEU A CA 1
ATOM 673 C C . LEU A 1 82 ? -26.25 -36.312 -10.125 1 79.38 82 LEU A C 1
ATOM 675 O O . LEU A 1 82 ? -25.531 -36.094 -9.148 1 79.38 82 LEU A O 1
ATOM 679 N N . GLN A 1 83 ? -25.859 -36.312 -11.32 1 88.75 83 GLN A N 1
ATOM 680 C CA . GLN A 1 83 ? -24.422 -36.25 -11.57 1 88.75 83 GLN A CA 1
ATOM 681 C C . GLN A 1 83 ? -23.922 -34.812 -11.625 1 88.75 83 GLN A C 1
ATOM 683 O O . GLN A 1 83 ? -22.812 -34.531 -11.18 1 88.75 83 GLN A O 1
ATOM 688 N N . PHE A 1 84 ? -24.828 -33.969 -12.109 1 94.06 84 PHE A N 1
ATOM 689 C CA . PHE A 1 84 ? -24.391 -32.594 -12.219 1 94.06 84 PHE A CA 1
ATOM 690 C C . PHE A 1 84 ? -25.594 -31.656 -12.305 1 94.06 84 PHE A C 1
ATOM 692 O O . PHE A 1 84 ? -26.438 -31.797 -13.188 1 94.06 84 PHE A O 1
ATOM 699 N N . LYS A 1 85 ? -25.719 -30.75 -11.414 1 94 85 LYS A N 1
ATOM 700 C CA . LYS A 1 85 ? -26.766 -29.734 -11.422 1 94 85 LYS A CA 1
ATOM 701 C C . LYS A 1 85 ? -26.266 -28.422 -10.844 1 94 85 LYS A C 1
ATOM 703 O O . LYS A 1 85 ? -25.266 -28.391 -10.102 1 94 85 LYS A O 1
ATOM 708 N N . GLY A 1 86 ? -26.953 -27.359 -11.227 1 94.69 86 GLY A N 1
ATOM 709 C CA . GLY A 1 86 ? -26.516 -26.047 -10.781 1 94.69 86 GLY A CA 1
ATOM 710 C C . GLY A 1 86 ? -27.531 -25.344 -9.906 1 94.69 86 GLY A C 1
ATOM 711 O O . GLY A 1 86 ? -28.734 -25.609 -10 1 94.69 86 GLY A O 1
ATOM 712 N N . TYR A 1 87 ? -27.062 -24.562 -9.031 1 93.94 87 TYR A N 1
ATOM 713 C CA . TYR A 1 87 ? -27.859 -23.625 -8.258 1 93.94 87 TYR A CA 1
ATOM 714 C C . TYR A 1 87 ? -27.469 -22.188 -8.578 1 93.94 87 TYR A C 1
ATOM 716 O O . TYR A 1 87 ? -26.469 -21.672 -8.086 1 93.94 87 TYR A O 1
ATOM 724 N N . LEU A 1 88 ? -28.281 -21.562 -9.336 1 94.5 88 LEU A N 1
ATOM 725 C CA . LEU A 1 88 ? -27.969 -20.188 -9.734 1 94.5 88 LEU A CA 1
ATOM 726 C C . LEU A 1 88 ? -28.5 -19.188 -8.703 1 94.5 88 LEU A C 1
ATOM 728 O O . LEU A 1 88 ? -29.547 -19.406 -8.094 1 94.5 88 LEU A O 1
ATOM 732 N N . ALA A 1 89 ? -27.75 -18.109 -8.547 1 91.44 89 ALA A N 1
ATOM 733 C CA . ALA A 1 89 ? -28.125 -17.016 -7.648 1 91.44 89 ALA A CA 1
ATOM 734 C C . ALA A 1 89 ? -28.406 -17.531 -6.238 1 91.44 89 ALA A C 1
ATOM 736 O O . ALA A 1 89 ? -29.422 -17.203 -5.637 1 91.44 89 ALA A O 1
ATOM 737 N N . ASN A 1 90 ? -27.516 -18.328 -5.844 1 84.31 90 ASN A N 1
ATOM 738 C CA . ASN A 1 90 ? -27.688 -19.016 -4.57 1 84.31 90 ASN A CA 1
ATOM 739 C C . ASN A 1 90 ? -27.578 -18.047 -3.391 1 84.31 90 ASN A C 1
ATOM 741 O O . ASN A 1 90 ? -27.969 -18.391 -2.271 1 84.31 90 ASN A O 1
ATOM 745 N N . ASN A 1 91 ? -27.172 -16.891 -3.578 1 82.69 91 ASN A N 1
ATOM 746 C CA . ASN A 1 91 ? -27.031 -15.898 -2.508 1 82.69 91 ASN A CA 1
ATOM 747 C C . ASN A 1 91 ? -28.281 -15.016 -2.404 1 82.69 91 ASN A C 1
ATOM 749 O O . ASN A 1 91 ? -28.438 -14.281 -1.43 1 82.69 91 ASN A O 1
ATOM 753 N N . ILE A 1 92 ? -29.141 -15.039 -3.391 1 83.19 92 ILE A N 1
ATOM 754 C CA . ILE A 1 92 ? -30.375 -14.266 -3.375 1 83.19 92 ILE A CA 1
ATOM 755 C C . ILE A 1 92 ? -31.438 -15.008 -2.559 1 83.19 92 ILE A C 1
ATOM 757 O O . ILE A 1 92 ? -31.578 -16.219 -2.689 1 83.19 92 ILE A O 1
ATOM 761 N N . PRO A 1 93 ? -32.156 -14.289 -1.826 1 78.38 93 PRO A N 1
ATOM 762 C CA . PRO A 1 93 ? -33.156 -14.953 -0.987 1 78.38 93 PRO A CA 1
ATOM 763 C C . PRO A 1 93 ? -34.188 -15.742 -1.801 1 78.38 93 PRO A C 1
ATOM 765 O O . PRO A 1 93 ? -34.594 -15.305 -2.879 1 78.38 93 PRO A O 1
ATOM 768 N N . LYS A 1 94 ? -34.594 -16.922 -1.38 1 77.06 94 LYS A N 1
ATOM 769 C CA . LYS A 1 94 ? -35.469 -17.859 -2.082 1 77.06 94 LYS A CA 1
ATOM 770 C C . LYS A 1 94 ? -36.812 -17.234 -2.438 1 77.06 94 LYS A C 1
ATOM 772 O O . LYS A 1 94 ? -37.406 -17.578 -3.445 1 77.06 94 LYS A O 1
ATOM 777 N N . GLY A 1 95 ? -37.219 -16.234 -1.664 1 75.06 95 GLY A N 1
ATOM 778 C CA . GLY A 1 95 ? -38.531 -15.625 -1.926 1 75.06 95 GLY A CA 1
ATOM 779 C C . GLY A 1 95 ? -38.5 -14.641 -3.078 1 75.06 95 GLY A C 1
ATOM 780 O O . GLY A 1 95 ? -39.531 -14.281 -3.623 1 75.06 95 GLY A O 1
ATOM 781 N N . TRP A 1 96 ? -37.406 -14.43 -3.645 1 82.44 96 TRP A N 1
ATOM 782 C CA . TRP A 1 96 ? -37.281 -13.5 -4.766 1 82.44 96 TRP A CA 1
ATOM 783 C C . TRP A 1 96 ? -37.219 -14.25 -6.09 1 82.44 96 TRP A C 1
ATOM 785 O O . TRP A 1 96 ? -36.156 -14.742 -6.465 1 82.44 96 TRP A O 1
ATOM 795 N N . LEU A 1 97 ? -38.312 -14.312 -6.793 1 87 97 LEU A N 1
ATOM 796 C CA . LEU A 1 97 ? -38.375 -15.078 -8.031 1 87 97 LEU A CA 1
ATOM 797 C C . LEU A 1 97 ? -37.875 -14.25 -9.211 1 87 97 LEU A C 1
ATOM 799 O O . LEU A 1 97 ? -38.125 -13.039 -9.273 1 87 97 LEU A O 1
ATOM 803 N N . PRO A 1 98 ? -37.156 -14.914 -10.164 1 90.88 98 PRO A N 1
ATOM 804 C CA . PRO A 1 98 ? -36.688 -14.18 -11.344 1 90.88 98 PRO A CA 1
ATOM 805 C C . PRO A 1 98 ? -37.781 -13.945 -12.383 1 90.88 98 PRO A C 1
ATOM 807 O O . PRO A 1 98 ? -38.75 -14.703 -12.445 1 90.88 98 PRO A O 1
ATOM 810 N N . LEU A 1 99 ? -37.594 -12.898 -13.125 1 88.06 99 LEU A N 1
ATOM 811 C CA . LEU A 1 99 ? -38.438 -12.594 -14.289 1 88.06 99 LEU A CA 1
ATOM 812 C C . LEU A 1 99 ? -37.719 -12.984 -15.578 1 88.06 99 LEU A C 1
ATOM 814 O O . LEU A 1 99 ? -36.5 -12.797 -15.703 1 88.06 99 LEU A O 1
ATOM 818 N N . VAL A 1 100 ? -38.5 -13.602 -16.406 1 89.31 100 VAL A N 1
ATOM 819 C CA . VAL A 1 100 ? -37.938 -13.914 -17.719 1 89.31 100 VAL A CA 1
ATOM 820 C C . VAL A 1 100 ? -37.75 -12.633 -18.516 1 89.31 100 VAL A C 1
ATOM 822 O O . VAL A 1 100 ? -38.688 -11.859 -18.703 1 89.31 100 VAL A O 1
ATOM 825 N N . CYS A 1 101 ? -36.562 -12.391 -18.906 1 87.06 101 CYS A N 1
ATOM 826 C CA . CYS A 1 101 ? -36.281 -11.156 -19.641 1 87.06 101 CYS A CA 1
ATOM 827 C C . CYS A 1 101 ? -35.938 -11.453 -21.094 1 87.06 101 CYS A C 1
ATOM 829 O O . CYS A 1 101 ? -35.5 -10.57 -21.812 1 87.06 101 CYS A O 1
ATOM 831 N N . SER A 1 102 ? -36.094 -12.648 -21.484 1 84.69 102 SER A N 1
ATOM 832 C CA . SER A 1 102 ? -35.844 -13 -22.875 1 84.69 102 SER A CA 1
ATOM 833 C C . SER A 1 102 ? -36.906 -12.391 -23.781 1 84.69 102 SER A C 1
ATOM 835 O O . SER A 1 102 ? -38.094 -12.328 -23.422 1 84.69 102 SER A O 1
ATOM 837 N N . ALA A 1 103 ? -36.469 -11.836 -24.922 1 71.75 103 ALA A N 1
ATOM 838 C CA . ALA A 1 103 ? -37.438 -11.312 -25.875 1 71.75 103 ALA A CA 1
ATOM 839 C C . ALA A 1 103 ? -38.344 -12.414 -26.391 1 71.75 103 ALA A C 1
ATOM 841 O O . ALA A 1 103 ? -39.562 -12.219 -26.516 1 71.75 103 ALA A O 1
ATOM 842 N N . ASP A 1 104 ? -37.719 -13.609 -26.766 1 73.88 104 ASP A N 1
ATOM 843 C CA . ASP A 1 104 ? -38.469 -14.781 -27.203 1 73.88 104 ASP A CA 1
ATOM 844 C C . ASP A 1 104 ? -38.438 -15.883 -26.156 1 73.88 104 ASP A C 1
ATOM 846 O O . ASP A 1 104 ? -37.375 -16.5 -25.922 1 73.88 104 ASP A O 1
ATOM 850 N N . LYS A 1 105 ? -39.562 -16.109 -25.531 1 67.5 105 LYS A N 1
ATOM 851 C CA . LYS A 1 105 ? -39.656 -17.094 -24.453 1 67.5 105 LYS A CA 1
ATOM 852 C C . LYS A 1 105 ? -39.5 -18.516 -25 1 67.5 105 LYS A C 1
ATOM 854 O O . LYS A 1 105 ? -39.219 -19.453 -24.234 1 67.5 105 LYS A O 1
ATOM 859 N N . LYS A 1 106 ? -39.656 -18.609 -26.312 1 69.62 106 LYS A N 1
ATOM 860 C CA . LYS A 1 106 ? -39.594 -19.953 -26.906 1 69.62 106 LYS A CA 1
ATOM 861 C C . LYS A 1 106 ? -38.219 -20.188 -27.547 1 69.62 106 LYS A C 1
ATOM 863 O O . LYS A 1 106 ? -38.062 -21.141 -28.312 1 69.62 106 LYS A O 1
ATOM 868 N N . ASN A 1 107 ? -37.344 -19.297 -27.219 1 76.25 107 ASN A N 1
ATOM 869 C CA . ASN A 1 107 ? -36 -19.438 -27.781 1 76.25 107 ASN A CA 1
ATOM 870 C C . ASN A 1 107 ? -35.312 -20.719 -27.297 1 76.25 107 ASN A C 1
ATOM 872 O O . ASN A 1 107 ? -35.406 -21.047 -26.109 1 76.25 107 ASN A O 1
ATOM 876 N N . VAL A 1 108 ? -34.719 -21.453 -28.172 1 81.75 108 VAL A N 1
ATOM 877 C CA . VAL A 1 108 ? -34.156 -22.75 -27.859 1 81.75 108 VAL A CA 1
ATOM 878 C C . VAL A 1 108 ? -32.656 -22.594 -27.578 1 81.75 108 VAL A C 1
ATOM 880 O O . VAL A 1 108 ? -31.984 -23.562 -27.172 1 81.75 108 VAL A O 1
ATOM 883 N N . SER A 1 109 ? -32.188 -21.344 -27.703 1 90.31 109 SER A N 1
ATOM 884 C CA . SER A 1 109 ? -30.75 -21.234 -27.562 1 90.31 109 SER A CA 1
ATOM 885 C C . SER A 1 109 ? -30.391 -20.094 -26.609 1 90.31 109 SER A C 1
ATOM 887 O O . SER A 1 109 ? -29.203 -19.875 -26.312 1 90.31 109 SER A O 1
ATOM 889 N N . LYS A 1 110 ? -31.391 -19.391 -26.172 1 91.62 110 LYS A N 1
ATOM 890 C CA . LYS A 1 110 ? -31.125 -18.281 -25.25 1 91.62 110 LYS A CA 1
ATOM 891 C C . LYS A 1 110 ? -32.156 -18.219 -24.141 1 91.62 110 LYS A C 1
ATOM 893 O O . LYS A 1 110 ? -33.344 -18.531 -24.359 1 91.62 110 LYS A O 1
ATOM 898 N N . MET A 1 111 ? -31.672 -17.891 -22.984 1 91.81 111 MET A N 1
ATOM 899 C CA . MET A 1 111 ? -32.531 -17.703 -21.812 1 91.81 111 MET A CA 1
ATOM 900 C C . MET A 1 111 ? -32.031 -16.547 -20.953 1 91.81 111 MET A C 1
ATOM 902 O O . MET A 1 111 ? -30.812 -16.422 -20.719 1 91.81 111 MET A O 1
ATOM 906 N N . CYS A 1 112 ? -32.938 -15.68 -20.641 1 93.31 112 CYS A N 1
ATOM 907 C CA . CYS A 1 112 ? -32.594 -14.547 -19.797 1 93.31 112 CYS A CA 1
ATOM 908 C C . CYS A 1 112 ? -33.5 -14.492 -18.562 1 93.31 112 CYS A C 1
ATOM 910 O O . CYS A 1 112 ? -34.719 -14.617 -18.672 1 93.31 112 CYS A O 1
ATOM 912 N N . MET A 1 113 ? -32.906 -14.391 -17.438 1 93.44 113 MET A N 1
ATOM 913 C CA . MET A 1 113 ? -33.594 -14.227 -16.172 1 93.44 113 MET A CA 1
ATOM 914 C C . MET A 1 113 ? -33.094 -13 -15.422 1 93.44 113 MET A C 1
ATOM 916 O O . MET A 1 113 ? -31.906 -12.695 -15.445 1 93.44 113 MET A O 1
ATOM 920 N N . ARG A 1 114 ? -34.031 -12.32 -14.781 1 93.19 114 ARG A N 1
ATOM 921 C CA . ARG A 1 114 ? -33.656 -11.094 -14.078 1 93.19 114 ARG A CA 1
ATOM 922 C C . ARG A 1 114 ? -34.281 -11.055 -12.688 1 93.19 114 ARG A C 1
ATOM 924 O O . ARG A 1 114 ? -35.469 -11.328 -12.523 1 93.19 114 ARG A O 1
ATOM 931 N N . TRP A 1 115 ? -33.5 -10.922 -11.727 1 92 115 TRP A N 1
ATOM 932 C CA . TRP A 1 115 ? -33.938 -10.531 -10.391 1 92 115 TRP A CA 1
ATOM 933 C C . TRP A 1 115 ? -33.938 -9.016 -10.227 1 92 115 TRP A C 1
ATOM 935 O O . TRP A 1 115 ? -32.875 -8.43 -10.023 1 92 115 TRP A O 1
ATOM 945 N N . LYS A 1 116 ? -35.031 -8.477 -10.227 1 87.62 116 LYS A N 1
ATOM 946 C CA . LYS A 1 116 ? -35.156 -7.02 -10.281 1 87.62 116 LYS A CA 1
ATOM 947 C C . LYS A 1 116 ? -34.375 -6.359 -9.148 1 87.62 116 LYS A C 1
ATOM 949 O O . LYS A 1 116 ? -34.594 -6.672 -7.973 1 87.62 116 LYS A O 1
ATOM 954 N N . GLY A 1 117 ? -33.438 -5.516 -9.531 1 86.81 117 GLY A N 1
ATOM 955 C CA . GLY A 1 117 ? -32.688 -4.73 -8.57 1 86.81 117 GLY A CA 1
ATOM 956 C C . GLY A 1 117 ? -31.438 -5.441 -8.07 1 86.81 117 GLY A C 1
ATOM 957 O O . GLY A 1 117 ? -30.672 -4.883 -7.285 1 86.81 117 GLY A O 1
ATOM 958 N N . ILE A 1 118 ? -31.234 -6.609 -8.516 1 90.62 118 ILE A N 1
ATOM 959 C CA . ILE A 1 118 ? -30.109 -7.375 -8 1 90.62 118 ILE A CA 1
ATOM 960 C C . ILE A 1 118 ? -29.172 -7.742 -9.148 1 90.62 118 ILE A C 1
ATOM 962 O O . ILE A 1 118 ? -28.062 -7.211 -9.25 1 90.62 118 ILE A O 1
ATOM 966 N N . ALA A 1 119 ? -29.703 -8.609 -10.102 1 94.56 119 ALA A N 1
ATOM 967 C CA . ALA A 1 119 ? -28.828 -9.055 -11.172 1 94.56 119 ALA A CA 1
ATOM 968 C C . ALA A 1 119 ? -29.625 -9.688 -12.312 1 94.56 119 ALA A C 1
ATOM 970 O O . ALA A 1 119 ? -30.812 -9.992 -12.156 1 94.56 119 ALA A O 1
ATOM 971 N N . ARG A 1 120 ? -28.984 -9.781 -13.406 1 95.06 120 ARG A N 1
ATOM 972 C CA . ARG A 1 120 ? -29.5 -10.484 -14.57 1 95.06 120 ARG A CA 1
ATOM 973 C C . ARG A 1 120 ? -28.516 -11.539 -15.055 1 95.06 120 ARG A C 1
ATOM 975 O O . ARG A 1 120 ? -27.297 -11.336 -14.984 1 95.06 120 ARG A O 1
ATOM 982 N N . VAL A 1 121 ? -29.047 -12.688 -15.539 1 95.38 121 VAL A N 1
ATOM 983 C CA . VAL A 1 121 ? -28.203 -13.734 -16.094 1 95.38 121 VAL A CA 1
ATOM 984 C C . VAL A 1 121 ? -28.688 -14.109 -17.5 1 95.38 121 VAL A C 1
ATOM 986 O O . VAL A 1 121 ? -29.891 -14.242 -17.719 1 95.38 121 VAL A O 1
ATOM 989 N N . ASN A 1 122 ? -27.797 -14.117 -18.406 1 95.19 122 ASN A N 1
ATOM 990 C CA . ASN A 1 122 ? -28.031 -14.609 -19.766 1 95.19 122 ASN A CA 1
ATOM 991 C C . ASN A 1 122 ? -27.344 -15.945 -20 1 95.19 122 ASN A C 1
ATOM 993 O O . ASN A 1 122 ? -26.125 -16.062 -19.797 1 95.19 122 ASN A O 1
ATOM 997 N N . LEU A 1 123 ? -28.062 -16.938 -20.375 1 95.12 123 LEU A N 1
ATOM 998 C CA . LEU A 1 123 ? -27.531 -18.219 -20.812 1 95.12 123 LEU A CA 1
ATOM 999 C C . LEU A 1 123 ? -27.641 -18.375 -22.328 1 95.12 123 LEU A C 1
ATOM 1001 O O . LEU A 1 123 ? -28.734 -18.25 -22.891 1 95.12 123 LEU A O 1
ATOM 1005 N N . ASP A 1 124 ? -26.562 -18.625 -22.953 1 95 124 ASP A N 1
ATOM 1006 C CA . ASP A 1 124 ? -26.516 -18.812 -24.406 1 95 124 ASP A CA 1
ATOM 1007 C C . ASP A 1 124 ? -25.953 -20.188 -24.766 1 95 124 ASP A C 1
ATOM 1009 O O . ASP A 1 124 ? -24.844 -20.531 -24.375 1 95 124 ASP A O 1
ATOM 1013 N N . TYR A 1 125 ? -26.734 -20.875 -25.547 1 94.44 125 TYR A N 1
ATOM 1014 C CA . TYR A 1 125 ? -26.297 -22.188 -26 1 94.44 125 TYR A CA 1
ATOM 1015 C C . TYR A 1 125 ? -25.531 -22.078 -27.312 1 94.44 125 TYR A C 1
ATOM 1017 O O . TYR A 1 125 ? -25.922 -21.328 -28.219 1 94.44 125 TYR A O 1
ATOM 1025 N N . HIS A 1 126 ? -24.422 -22.781 -27.391 1 93.56 126 HIS A N 1
ATOM 1026 C CA . HIS A 1 126 ? -23.609 -22.906 -28.609 1 93.56 126 HIS A CA 1
ATOM 1027 C C . HIS A 1 126 ? -23.094 -24.328 -28.781 1 93.56 126 HIS A C 1
ATOM 1029 O O . HIS A 1 126 ? -22.734 -25 -27.812 1 93.56 126 HIS A O 1
ATOM 1035 N N . GLN A 1 127 ? -23.219 -24.719 -29.984 1 93.12 127 GLN A N 1
ATOM 1036 C CA . GLN A 1 127 ? -22.516 -25.953 -30.328 1 93.12 127 GLN A CA 1
ATOM 1037 C C . GLN A 1 127 ? -21.094 -25.688 -30.797 1 93.12 127 GLN A C 1
ATOM 1039 O O . GLN A 1 127 ? -20.875 -24.891 -31.719 1 93.12 127 GLN A O 1
ATOM 1044 N N . VAL A 1 128 ? -20.219 -26.25 -30.172 1 93.81 128 VAL A N 1
ATOM 1045 C CA . VAL A 1 128 ? -18.812 -26.109 -30.516 1 93.81 128 VAL A CA 1
ATOM 1046 C C . VAL A 1 128 ? -18.203 -27.484 -30.812 1 93.81 128 VAL A C 1
ATOM 1048 O O . VAL A 1 128 ? -17.922 -28.25 -29.891 1 93.81 128 VAL A O 1
ATOM 1051 N N . GLY A 1 129 ? -17.906 -27.75 -32.062 1 92.12 129 GLY A N 1
ATOM 1052 C CA . GLY A 1 129 ? -17.516 -29.109 -32.406 1 92.12 129 GLY A CA 1
ATOM 1053 C C . GLY A 1 129 ? -18.562 -30.141 -32 1 92.12 129 GLY A C 1
ATOM 1054 O O . GLY A 1 129 ? -19.719 -30.047 -32.406 1 92.12 129 GLY A O 1
ATOM 1055 N N . SER A 1 130 ? -18.125 -31.016 -31.188 1 91.19 130 SER A N 1
ATOM 1056 C CA . SER A 1 130 ? -19.016 -32.062 -30.734 1 91.19 130 SER A CA 1
ATOM 1057 C C . SER A 1 130 ? -19.656 -31.734 -29.391 1 91.19 130 SER A C 1
ATOM 1059 O O . SER A 1 130 ? -20.469 -32.5 -28.859 1 91.19 130 SER A O 1
ATOM 1061 N N . LEU A 1 131 ? -19.312 -30.578 -28.891 1 94.62 131 LEU A N 1
ATOM 1062 C CA . LEU A 1 131 ? -19.734 -30.266 -27.531 1 94.62 131 LEU A CA 1
ATOM 1063 C C . LEU A 1 131 ? -20.969 -29.359 -27.531 1 94.62 131 LEU A C 1
ATOM 1065 O O . LEU A 1 131 ? -21.141 -28.562 -28.438 1 94.62 131 LEU A O 1
ATOM 1069 N N . SER A 1 132 ? -21.797 -29.547 -26.562 1 94.5 132 SER A N 1
ATOM 1070 C CA . SER A 1 132 ? -22.812 -28.578 -26.188 1 94.5 132 SER A CA 1
ATOM 1071 C C . SER A 1 132 ? -22.297 -27.625 -25.109 1 94.5 132 SER A C 1
ATOM 1073 O O . SER A 1 132 ? -21.906 -28.047 -24.031 1 94.5 132 SER A O 1
ATOM 1075 N N . CYS A 1 133 ? -22.312 -26.375 -25.453 1 95.5 133 CYS A N 1
ATOM 1076 C CA . CYS A 1 133 ? -21.734 -25.406 -24.531 1 95.5 133 CYS A CA 1
ATOM 1077 C C . CYS A 1 133 ? -22.766 -24.328 -24.156 1 95.5 133 CYS A C 1
ATOM 1079 O O . CYS A 1 133 ? -23.609 -23.969 -24.984 1 95.5 133 CYS A O 1
ATOM 1081 N N . PHE A 1 134 ? -22.719 -23.859 -22.969 1 95.38 134 PHE A N 1
ATOM 1082 C CA . PHE A 1 134 ? -23.562 -22.797 -22.438 1 95.38 134 PHE A CA 1
ATOM 1083 C C . PHE A 1 134 ? -22.719 -21.656 -21.891 1 95.38 134 PHE A C 1
ATOM 1085 O O . PHE A 1 134 ? -21.922 -21.844 -20.969 1 95.38 134 PHE A O 1
ATOM 1092 N N . ASN A 1 135 ? -22.844 -20.5 -22.422 1 95.56 135 ASN A N 1
ATOM 1093 C CA . ASN A 1 135 ? -22.25 -19.297 -21.859 1 95.56 135 ASN A CA 1
ATOM 1094 C C . ASN A 1 135 ? -23.141 -18.672 -20.797 1 95.56 135 ASN A C 1
ATOM 1096 O O . ASN A 1 135 ? -24.297 -18.328 -21.062 1 95.56 135 ASN A O 1
ATOM 1100 N N . VAL A 1 136 ? -22.656 -18.625 -19.625 1 95.62 136 VAL A N 1
ATOM 1101 C CA . VAL A 1 136 ? -23.391 -18.016 -18.516 1 95.62 136 VAL A CA 1
ATOM 1102 C C . VAL A 1 136 ? -22.828 -16.625 -18.219 1 95.62 136 VAL A C 1
ATOM 1104 O O . VAL A 1 136 ? -21.672 -16.5 -17.812 1 95.62 136 VAL A O 1
ATOM 1107 N N . LYS A 1 137 ? -23.656 -15.633 -18.344 1 95.5 137 LYS A N 1
ATOM 1108 C CA . LYS A 1 137 ? -23.219 -14.242 -18.188 1 95.5 137 LYS A CA 1
ATOM 1109 C C . LYS A 1 137 ? -24.078 -13.523 -17.156 1 95.5 137 LYS A C 1
ATOM 1111 O O . LYS A 1 137 ? -25.234 -13.188 -17.422 1 95.5 137 LYS A O 1
ATOM 1116 N N . TRP A 1 138 ? -23.516 -13.242 -16.031 1 94.88 138 TRP A N 1
ATOM 1117 C CA . TRP A 1 138 ? -24.188 -12.492 -14.969 1 94.88 138 TRP A CA 1
ATOM 1118 C C . TRP A 1 138 ? -23.797 -11.016 -15.023 1 94.88 138 TRP A C 1
ATOM 1120 O O . TRP A 1 138 ? -22.625 -10.68 -15.211 1 94.88 138 TRP A O 1
ATOM 1130 N N . ASP A 1 139 ? -24.734 -10.164 -14.836 1 93.44 139 ASP A N 1
ATOM 1131 C CA . ASP A 1 139 ? -24.562 -8.719 -14.656 1 93.44 139 ASP A CA 1
ATOM 1132 C C . ASP A 1 139 ? -25.328 -8.219 -13.438 1 93.44 139 ASP A C 1
ATOM 1134 O O . ASP A 1 139 ? -26.547 -8.32 -13.375 1 93.44 139 ASP A O 1
ATOM 1138 N N . ALA A 1 140 ? -24.609 -7.652 -12.523 1 92.5 140 ALA A N 1
ATOM 1139 C CA . ALA A 1 140 ? -25.266 -7.105 -11.336 1 92.5 140 ALA A CA 1
ATOM 1140 C C . ALA A 1 140 ? -25.859 -5.727 -11.625 1 92.5 140 ALA A C 1
ATOM 1142 O O . ALA A 1 140 ? -25.344 -4.988 -12.469 1 92.5 140 ALA A O 1
ATOM 1143 N N . ASP A 1 141 ? -26.859 -5.359 -10.844 1 89.62 141 ASP A N 1
ATOM 1144 C CA . ASP A 1 141 ? -27.516 -4.07 -11.031 1 89.62 141 ASP A CA 1
ATOM 1145 C C . ASP A 1 141 ? -26.828 -2.982 -10.211 1 89.62 141 ASP A C 1
ATOM 1147 O O . ASP A 1 141 ? -27 -1.791 -10.484 1 89.62 141 ASP A O 1
ATOM 1151 N N . ASN A 1 142 ? -26.141 -3.412 -9.211 1 85.19 142 ASN A N 1
ATOM 1152 C CA . ASN A 1 142 ? -25.453 -2.451 -8.352 1 85.19 142 ASN A CA 1
ATOM 1153 C C . ASN A 1 142 ? -24.109 -2.973 -7.891 1 85.19 142 ASN A C 1
ATOM 1155 O O . ASN A 1 142 ? -23.844 -4.176 -7.945 1 85.19 142 ASN A O 1
ATOM 1159 N N . GLN A 1 143 ? -23.312 -2.055 -7.332 1 81.94 143 GLN A N 1
ATOM 1160 C CA . GLN A 1 143 ? -21.922 -2.346 -7.02 1 81.94 143 GLN A CA 1
ATOM 1161 C C . GLN A 1 143 ? -21.812 -3.182 -5.746 1 81.94 143 GLN A C 1
ATOM 1163 O O . GLN A 1 143 ? -20.781 -3.826 -5.512 1 81.94 143 GLN A O 1
ATOM 1168 N N . ASN A 1 144 ? -22.75 -3.197 -4.949 1 77.19 144 ASN A N 1
ATOM 1169 C CA . ASN A 1 144 ? -22.656 -3.873 -3.66 1 77.19 144 ASN A CA 1
ATOM 1170 C C . ASN A 1 144 ? -23.188 -5.301 -3.732 1 77.19 144 ASN A C 1
ATOM 1172 O O . ASN A 1 144 ? -23.141 -6.031 -2.74 1 77.19 144 ASN A O 1
ATOM 1176 N N . GLU A 1 145 ? -23.578 -5.719 -4.914 1 84.25 145 GLU A N 1
ATOM 1177 C CA . GLU A 1 145 ? -24.156 -7.055 -5.051 1 84.25 145 GLU A CA 1
ATOM 1178 C C . GLU A 1 145 ? -23.062 -8.117 -5.164 1 84.25 145 GLU A C 1
ATOM 1180 O O . GLU A 1 145 ? -21.953 -7.82 -5.594 1 84.25 145 GLU A O 1
ATOM 1185 N N . VAL A 1 146 ? -23.453 -9.289 -4.688 1 87.62 146 VAL A N 1
ATOM 1186 C CA . VAL A 1 146 ? -22.609 -10.469 -4.848 1 87.62 146 VAL A CA 1
ATOM 1187 C C . VAL A 1 146 ? -23.297 -11.469 -5.77 1 87.62 146 VAL A C 1
ATOM 1189 O O . VAL A 1 146 ? -24.469 -11.781 -5.586 1 87.62 146 VAL A O 1
ATOM 1192 N N . LEU A 1 147 ? -22.609 -11.836 -6.789 1 91.56 147 LEU A N 1
ATOM 1193 C CA . LEU A 1 147 ? -23.094 -12.883 -7.684 1 91.56 147 LEU A CA 1
ATOM 1194 C C . LEU A 1 147 ? -22.531 -14.242 -7.273 1 91.56 147 LEU A C 1
ATOM 1196 O O . LEU A 1 147 ? -21.344 -14.367 -6.98 1 91.56 147 LEU A O 1
ATOM 1200 N N . ARG A 1 148 ? -23.406 -15.25 -7.266 1 93.81 148 ARG A N 1
ATOM 1201 C CA . ARG A 1 148 ? -22.922 -16.547 -6.797 1 93.81 148 ARG A CA 1
ATOM 1202 C C . ARG A 1 148 ? -23.672 -17.688 -7.484 1 93.81 148 ARG A C 1
ATOM 1204 O O . ARG A 1 148 ? -24.906 -17.719 -7.488 1 93.81 148 ARG A O 1
ATOM 1211 N N . ASP A 1 149 ? -22.953 -18.562 -8.086 1 95.94 149 ASP A N 1
ATOM 1212 C CA . ASP A 1 149 ? -23.469 -19.828 -8.617 1 95.94 149 ASP A CA 1
ATOM 1213 C C . ASP A 1 149 ? -22.734 -21.016 -8 1 95.94 149 ASP A C 1
ATOM 1215 O O . ASP A 1 149 ? -21.531 -20.953 -7.754 1 95.94 149 ASP A O 1
ATOM 1219 N N . CYS A 1 150 ? -23.5 -22.047 -7.738 1 95.44 150 CYS A N 1
ATOM 1220 C CA . CYS A 1 150 ? -22.906 -23.281 -7.227 1 95.44 150 CYS A CA 1
ATOM 1221 C C . CYS A 1 150 ? -23.344 -24.484 -8.047 1 95.44 150 CYS A C 1
ATOM 1223 O O . CYS A 1 150 ? -24.469 -24.516 -8.562 1 95.44 150 CYS A O 1
ATOM 1225 N N . TYR A 1 151 ? -22.516 -25.375 -8.188 1 95.69 151 TYR A N 1
ATOM 1226 C CA . TYR A 1 151 ? -22.797 -26.641 -8.875 1 95.69 151 TYR A CA 1
ATOM 1227 C C . TYR A 1 151 ? -22.469 -27.828 -7.984 1 95.69 151 TYR A C 1
ATOM 1229 O O . TYR A 1 151 ? -21.469 -27.812 -7.254 1 95.69 151 TYR A O 1
ATOM 1237 N N . ILE A 1 152 ? -23.25 -28.828 -8.078 1 94.38 152 ILE A N 1
ATOM 1238 C CA . ILE A 1 152 ? -23.062 -30.062 -7.309 1 94.38 152 ILE A CA 1
ATOM 1239 C C . ILE A 1 152 ? -22.875 -31.25 -8.258 1 94.38 152 ILE A C 1
ATOM 1241 O O . ILE A 1 152 ? -23.547 -31.328 -9.289 1 94.38 152 ILE A O 1
ATOM 1245 N N . SER A 1 153 ? -21.922 -32.125 -7.82 1 93.88 153 SER A N 1
ATOM 1246 C CA . SER A 1 153 ? -21.594 -33.25 -8.688 1 93.88 153 SER A CA 1
ATOM 1247 C C . SER A 1 153 ? -21.109 -34.438 -7.867 1 93.88 153 SER A C 1
ATOM 1249 O O . SER A 1 153 ? -20.469 -34.281 -6.832 1 93.88 153 SER A O 1
ATOM 1251 N N . ASN A 1 154 ? -21.422 -35.594 -8.266 1 91.88 154 ASN A N 1
ATOM 1252 C CA . ASN A 1 154 ? -20.844 -36.781 -7.648 1 91.88 154 ASN A CA 1
ATOM 1253 C C . ASN A 1 154 ? -19.703 -37.375 -8.492 1 91.88 154 ASN A C 1
ATOM 1255 O O . ASN A 1 154 ? -19.297 -38.531 -8.297 1 91.88 154 ASN A O 1
ATOM 1259 N N . LEU A 1 155 ? -19.25 -36.594 -9.438 1 91.5 155 LEU A N 1
ATOM 1260 C CA . LEU A 1 155 ? -18.188 -37 -10.352 1 91.5 155 LEU A CA 1
ATOM 1261 C C . LEU A 1 155 ? -16.828 -36.531 -9.812 1 91.5 155 LEU A C 1
ATOM 1263 O O . LEU A 1 155 ? -16.75 -35.719 -8.891 1 91.5 155 LEU A O 1
ATOM 1267 N N . ASP A 1 156 ? -15.75 -37.156 -10.398 1 91.31 156 ASP A N 1
ATOM 1268 C CA . ASP A 1 156 ? -14.398 -36.656 -10.148 1 91.31 156 ASP A CA 1
ATOM 1269 C C . ASP A 1 156 ? -14.078 -35.5 -11.055 1 91.31 156 ASP A C 1
ATOM 1271 O O . ASP A 1 156 ? -14.453 -35.469 -12.227 1 91.31 156 ASP A O 1
ATOM 1275 N N . TRP A 1 157 ? -13.469 -34.531 -10.484 1 93.25 157 TRP A N 1
ATOM 1276 C CA . TRP A 1 157 ? -13.102 -33.344 -11.242 1 93.25 157 TRP A CA 1
ATOM 1277 C C . TRP A 1 157 ? -11.586 -33.156 -11.273 1 93.25 157 TRP A C 1
ATOM 1279 O O . TRP A 1 157 ? -10.898 -33.469 -10.297 1 93.25 157 TRP A O 1
ATOM 1289 N N . PHE A 1 158 ? -11.141 -32.688 -12.422 1 93.12 158 PHE A N 1
ATOM 1290 C CA . PHE A 1 158 ? -9.711 -32.5 -12.656 1 93.12 158 PHE A CA 1
ATOM 1291 C C . PHE A 1 158 ? -9.43 -31.078 -13.117 1 93.12 158 PHE A C 1
ATOM 1293 O O . PHE A 1 158 ? -10.266 -30.453 -13.766 1 93.12 158 PHE A O 1
ATOM 1300 N N . GLY A 1 159 ? -8.234 -30.594 -12.805 1 89.69 159 GLY A N 1
ATOM 1301 C CA . GLY A 1 159 ? -7.812 -29.234 -13.164 1 89.69 159 GLY A CA 1
ATOM 1302 C C . GLY A 1 159 ? -6.926 -28.594 -12.117 1 89.69 159 GLY A C 1
ATOM 1303 O O . GLY A 1 159 ? -6.496 -29.266 -11.164 1 89.69 159 GLY A O 1
ATOM 1304 N N . SER A 1 160 ? -6.668 -27.281 -12.406 1 81.25 160 SER A N 1
ATOM 1305 C CA . SER A 1 160 ? -5.766 -26.594 -11.492 1 81.25 160 SER A CA 1
ATOM 1306 C C . SER A 1 160 ? -6.473 -26.203 -10.195 1 81.25 160 SER A C 1
ATOM 1308 O O . SER A 1 160 ? -7.633 -25.797 -10.211 1 81.25 160 SER A O 1
ATOM 1310 N N . SER A 1 161 ? -5.77 -26.391 -9.102 1 74.69 161 SER A N 1
ATOM 1311 C CA . SER A 1 161 ? -6.246 -25.875 -7.824 1 74.69 161 SER A CA 1
ATOM 1312 C C . SER A 1 161 ? -5.945 -24.391 -7.684 1 74.69 161 SER A C 1
ATOM 1314 O O . SER A 1 161 ? -6.551 -23.703 -6.855 1 74.69 161 SER A O 1
ATOM 1316 N N . ASN A 1 162 ? -5.035 -23.953 -8.555 1 71.94 162 ASN A N 1
ATOM 1317 C CA . ASN A 1 162 ? -4.586 -22.562 -8.555 1 71.94 162 ASN A CA 1
ATOM 1318 C C . ASN A 1 162 ? -4.02 -22.156 -7.195 1 71.94 162 ASN A C 1
ATOM 1320 O O . ASN A 1 162 ? -4.07 -20.984 -6.824 1 71.94 162 ASN A O 1
ATOM 1324 N N . THR A 1 163 ? -3.768 -23.219 -6.492 1 70.06 163 THR A N 1
ATOM 1325 C CA . THR A 1 163 ? -3.084 -23.062 -5.215 1 70.06 163 THR A CA 1
ATOM 1326 C C . THR A 1 163 ? -1.757 -23.812 -5.215 1 70.06 163 THR A C 1
ATOM 1328 O O . THR A 1 163 ? -1.37 -24.391 -6.227 1 70.06 163 THR A O 1
ATOM 1331 N N . GLY A 1 164 ? -0.996 -23.734 -4.301 1 66.44 164 GLY A N 1
ATOM 1332 C CA . GLY A 1 164 ? 0.259 -24.469 -4.207 1 66.44 164 GLY A CA 1
ATOM 1333 C C . GLY A 1 164 ? 0.07 -25.969 -4.074 1 66.44 164 GLY A C 1
ATOM 1334 O O . GLY A 1 164 ? 0.994 -26.734 -4.34 1 66.44 164 GLY A O 1
ATOM 1335 N N . ASP A 1 165 ? -1.201 -26.406 -3.932 1 69.62 165 ASP A N 1
ATOM 1336 C CA . ASP A 1 165 ? -1.474 -27.812 -3.707 1 69.62 165 ASP A CA 1
ATOM 1337 C C . ASP A 1 165 ? -2.141 -28.453 -4.926 1 69.62 165 ASP A C 1
ATOM 1339 O O . ASP A 1 165 ? -3.16 -27.953 -5.41 1 69.62 165 ASP A O 1
ATOM 1343 N N . PHE A 1 166 ? -1.464 -29.406 -5.523 1 75.25 166 PHE A N 1
ATOM 1344 C CA . PHE A 1 166 ? -2.053 -30.125 -6.645 1 75.25 166 PHE A CA 1
ATOM 1345 C C . PHE A 1 166 ? -2.779 -31.375 -6.16 1 75.25 166 PHE A C 1
ATOM 1347 O O . PHE A 1 166 ? -2.307 -32.062 -5.25 1 75.25 166 PHE A O 1
ATOM 1354 N N . GLN A 1 167 ? -3.945 -31.484 -6.672 1 83.69 167 GLN A N 1
ATOM 1355 C CA . GLN A 1 167 ? -4.801 -32.625 -6.312 1 83.69 167 GLN A CA 1
ATOM 1356 C C . GLN A 1 167 ? -5.316 -33.344 -7.555 1 83.69 167 GLN A C 1
ATOM 1358 O O . GLN A 1 167 ? -5.633 -32.688 -8.562 1 83.69 167 GLN A O 1
ATOM 1363 N N . TRP A 1 168 ? -5.32 -34.625 -7.441 1 88.62 168 TRP A N 1
ATOM 1364 C CA . TRP A 1 168 ? -5.859 -35.438 -8.523 1 88.62 168 TRP A CA 1
ATOM 1365 C C . TRP A 1 168 ? -6.629 -36.656 -7.973 1 88.62 168 TRP A C 1
ATOM 1367 O O . TRP A 1 168 ? -6.031 -37.562 -7.414 1 88.62 168 TRP A O 1
ATOM 1377 N N . PRO A 1 169 ? -8 -36.781 -8.031 1 90.44 169 PRO A N 1
ATOM 1378 C CA . PRO A 1 169 ? -8.875 -35.688 -8.461 1 90.44 169 PRO A CA 1
ATOM 1379 C C . PRO A 1 169 ? -8.922 -34.531 -7.453 1 90.44 169 PRO A C 1
ATOM 1381 O O . PRO A 1 169 ? -8.398 -34.656 -6.344 1 90.44 169 PRO A O 1
ATOM 1384 N N . LEU A 1 170 ? -9.586 -33.531 -7.891 1 90.31 170 LEU A N 1
ATOM 1385 C CA . LEU A 1 170 ? -9.75 -32.375 -7.027 1 90.31 170 LEU A CA 1
ATOM 1386 C C . LEU A 1 170 ? -10.555 -32.75 -5.777 1 90.31 170 LEU A C 1
ATOM 1388 O O . LEU A 1 170 ? -11.5 -33.531 -5.848 1 90.31 170 LEU A O 1
ATOM 1392 N N . GLN A 1 171 ? -10.219 -32.156 -4.688 1 88.75 171 GLN A N 1
ATOM 1393 C CA . GLN A 1 171 ? -10.938 -32.344 -3.428 1 88.75 171 GLN A CA 1
ATOM 1394 C C . GLN A 1 171 ? -11.398 -31 -2.865 1 88.75 171 GLN A C 1
ATOM 1396 O O . GLN A 1 171 ? -12.297 -30.375 -3.416 1 88.75 171 GLN A O 1
ATOM 1401 N N . ASN A 1 172 ? -10.664 -30.422 -1.954 1 85.94 172 ASN A N 1
ATOM 1402 C CA . ASN A 1 172 ? -10.992 -29.109 -1.378 1 85.94 172 ASN A CA 1
ATOM 1403 C C . ASN A 1 172 ? -10.039 -28.031 -1.855 1 85.94 172 ASN A C 1
ATOM 1405 O O . ASN A 1 172 ? -8.828 -28.125 -1.636 1 85.94 172 ASN A O 1
ATOM 1409 N N . VAL A 1 173 ? -10.727 -27.062 -2.529 1 84.75 173 VAL A N 1
ATOM 1410 C CA . VAL A 1 173 ? -9.953 -25.938 -3.039 1 84.75 173 VAL A CA 1
ATOM 1411 C C . VAL A 1 173 ? -10.742 -24.641 -2.84 1 84.75 173 VAL A C 1
ATOM 1413 O O . VAL A 1 173 ? -11.969 -24.625 -2.988 1 84.75 173 VAL A O 1
ATOM 1416 N N . SER A 1 174 ? -10.094 -23.562 -2.414 1 81.94 174 SER A N 1
ATOM 1417 C CA . SER A 1 174 ? -10.703 -22.234 -2.338 1 81.94 174 SER A CA 1
ATOM 1418 C C . SER A 1 174 ? -9.688 -21.141 -2.631 1 81.94 174 SER A C 1
ATOM 1420 O O . SER A 1 174 ? -8.617 -21.094 -2.018 1 81.94 174 SER A O 1
ATOM 1422 N N . TYR A 1 175 ? -10.07 -20.312 -3.641 1 77.62 175 TYR A N 1
ATOM 1423 C CA . TYR A 1 175 ? -9.164 -19.203 -3.943 1 77.62 175 TYR A CA 1
ATOM 1424 C C . TYR A 1 175 ? -9.914 -18.047 -4.59 1 77.62 175 TYR A C 1
ATOM 1426 O O . TYR A 1 175 ? -11.031 -18.219 -5.078 1 77.62 175 TYR A O 1
ATOM 1434 N N . SER A 1 176 ? -9.266 -16.875 -4.543 1 74.88 176 SER A N 1
ATOM 1435 C CA . SER A 1 176 ? -9.812 -15.68 -5.184 1 74.88 176 SER A CA 1
ATOM 1436 C C . SER A 1 176 ? -8.914 -15.203 -6.32 1 74.88 176 SER A C 1
ATOM 1438 O O . SER A 1 176 ? -7.691 -15.312 -6.242 1 74.88 176 SER A O 1
ATOM 1440 N N . HIS A 1 177 ? -9.602 -14.836 -7.336 1 71.25 177 HIS A N 1
ATOM 1441 C CA . HIS A 1 177 ? -8.938 -14.227 -8.484 1 71.25 177 HIS A CA 1
ATOM 1442 C C . HIS A 1 177 ? -9.305 -12.75 -8.609 1 71.25 177 HIS A C 1
ATOM 1444 O O . HIS A 1 177 ? -10.484 -12.414 -8.727 1 71.25 177 HIS A O 1
ATOM 1450 N N . SER A 1 178 ? -8.391 -11.805 -8.312 1 63 178 SER A N 1
ATOM 1451 C CA . SER A 1 178 ? -8.594 -10.367 -8.484 1 63 178 SER A CA 1
ATOM 1452 C C . SER A 1 178 ? -7.316 -9.68 -8.953 1 63 178 SER A C 1
ATOM 1454 O O . SER A 1 178 ? -6.215 -10.164 -8.695 1 63 178 SER A O 1
ATOM 1456 N N . PRO A 1 179 ? -7.496 -8.742 -9.961 1 56.5 179 PRO A N 1
ATOM 1457 C CA . PRO A 1 179 ? -6.277 -8.062 -10.398 1 56.5 179 PRO A CA 1
ATOM 1458 C C . PRO A 1 179 ? -5.355 -7.691 -9.242 1 56.5 179 PRO A C 1
ATOM 1460 O O . PRO A 1 179 ? -4.129 -7.793 -9.367 1 56.5 179 PRO A O 1
ATOM 1463 N N . ASN A 1 180 ? -5.766 -6.914 -8.281 1 49.69 180 ASN A N 1
ATOM 1464 C CA . ASN A 1 180 ? -4.922 -6.277 -7.273 1 49.69 180 ASN A CA 1
ATOM 1465 C C . ASN A 1 180 ? -4.75 -7.164 -6.047 1 49.69 180 ASN A C 1
ATOM 1467 O O . ASN A 1 180 ? -4.105 -6.77 -5.074 1 49.69 180 ASN A O 1
ATOM 1471 N N . TYR A 1 181 ? -5.363 -8.359 -6.062 1 48.5 181 TYR A N 1
ATOM 1472 C CA . TYR A 1 181 ? -5.332 -9.094 -4.805 1 48.5 181 TYR A CA 1
ATOM 1473 C C . TYR A 1 181 ? -4.16 -10.07 -4.777 1 48.5 181 TYR A C 1
ATOM 1475 O O . TYR A 1 181 ? -4.074 -10.969 -5.621 1 48.5 181 TYR A O 1
ATOM 1483 N N . THR A 1 182 ? -2.941 -9.523 -4.652 1 45.12 182 THR A N 1
ATOM 1484 C CA . THR A 1 182 ? -1.861 -10.492 -4.504 1 45.12 182 THR A CA 1
ATOM 1485 C C . THR A 1 182 ? -2.029 -11.297 -3.217 1 45.12 182 THR A C 1
ATOM 1487 O O . THR A 1 182 ? -1.938 -12.523 -3.23 1 45.12 182 THR A O 1
ATOM 1490 N N . PHE A 1 183 ? -1.486 -10.633 -2.104 1 41.41 183 PHE A N 1
ATOM 1491 C CA . PHE A 1 183 ? -0.612 -11.156 -1.062 1 41.41 183 PHE A CA 1
ATOM 1492 C C . PHE A 1 183 ? -1.371 -12.109 -0.147 1 41.41 183 PHE A C 1
ATOM 1494 O O . PHE A 1 183 ? -0.867 -13.18 0.2 1 41.41 183 PHE A O 1
ATOM 1501 N N . ASN A 1 184 ? -2.162 -11.391 0.706 1 39.38 184 ASN A N 1
ATOM 1502 C CA . ASN A 1 184 ? -2.297 -12 2.025 1 39.38 184 ASN A CA 1
ATOM 1503 C C . ASN A 1 184 ? -2.986 -13.359 1.949 1 39.38 184 ASN A C 1
ATOM 1505 O O . ASN A 1 184 ? -3.232 -13.992 2.977 1 39.38 184 ASN A O 1
ATOM 1509 N N . ASP A 1 185 ? -3.822 -13.453 1.008 1 39.81 185 ASP A N 1
ATOM 1510 C CA . ASP A 1 185 ? -4.441 -14.75 1.229 1 39.81 185 ASP A CA 1
ATOM 1511 C C . ASP A 1 185 ? -3.518 -15.883 0.79 1 39.81 185 ASP A C 1
ATOM 1513 O O . ASP A 1 185 ? -2.943 -15.836 -0.301 1 39.81 185 ASP A O 1
ATOM 1517 N N . VAL A 1 186 ? -2.844 -16.453 1.693 1 41.06 186 VAL A N 1
ATOM 1518 C CA . VAL A 1 186 ? -2.074 -17.688 1.561 1 41.06 186 VAL A CA 1
ATOM 1519 C C . VAL A 1 186 ? -2.43 -18.391 0.247 1 41.06 186 VAL A C 1
ATOM 1521 O O . VAL A 1 186 ? -1.61 -19.109 -0.319 1 41.06 186 VAL A O 1
ATOM 1524 N N . ASN A 1 187 ? -3.623 -18.078 -0.295 1 41.28 187 ASN A N 1
ATOM 1525 C CA . ASN A 1 187 ? -4.156 -19.047 -1.238 1 41.28 187 ASN A CA 1
ATOM 1526 C C . ASN A 1 187 ? -4.141 -18.516 -2.668 1 41.28 187 ASN A C 1
ATOM 1528 O O . ASN A 1 187 ? -4.898 -18.984 -3.518 1 41.28 187 ASN A O 1
ATOM 1532 N N . THR A 1 188 ? -3.551 -17.438 -2.92 1 48 188 THR A N 1
ATOM 1533 C CA . THR A 1 188 ? -4.008 -17.047 -4.25 1 48 188 THR A CA 1
ATOM 1534 C C . THR A 1 188 ? -3.186 -17.75 -5.328 1 48 188 THR A C 1
ATOM 1536 O O . THR A 1 188 ? -3.738 -18.438 -6.188 1 48 188 THR A O 1
ATOM 1539 N N . PHE A 1 189 ? -2.17 -16.891 -6.145 1 53.72 189 PHE A N 1
ATOM 1540 C CA . PHE A 1 189 ? -1.842 -17.547 -7.406 1 53.72 189 PHE A CA 1
ATOM 1541 C C . PHE A 1 189 ? -0.526 -18.297 -7.293 1 53.72 189 PHE A C 1
ATOM 1543 O O . PHE A 1 189 ? 0.496 -17.734 -6.906 1 53.72 189 PHE A O 1
ATOM 1550 N N . GLY A 1 190 ? -0.684 -19.5 -7.266 1 62.44 190 GLY A N 1
ATOM 1551 C CA . GLY A 1 190 ? 0.351 -20.531 -7.23 1 62.44 190 GLY A CA 1
ATOM 1552 C C . GLY A 1 190 ? 1.202 -20.547 -8.484 1 62.44 190 GLY A C 1
ATOM 1553 O O . GLY A 1 190 ? 1.174 -19.609 -9.281 1 62.44 190 GLY A O 1
ATOM 1554 N N . HIS A 1 191 ? 1.972 -21.453 -8.641 1 75.56 191 HIS A N 1
ATOM 1555 C CA . HIS A 1 191 ? 2.896 -21.75 -9.734 1 75.56 191 HIS A CA 1
ATOM 1556 C C . HIS A 1 191 ? 2.148 -21.984 -11.039 1 75.56 191 HIS A C 1
ATOM 1558 O O . HIS A 1 191 ? 2.713 -21.812 -12.125 1 75.56 191 HIS A O 1
ATOM 1564 N N . LEU A 1 192 ? 0.875 -22.219 -10.867 1 81.88 192 LEU A N 1
ATOM 1565 C CA . LEU A 1 192 ? 0.025 -22.516 -12.016 1 81.88 192 LEU A CA 1
ATOM 1566 C C . LEU A 1 192 ? -1.346 -21.859 -11.852 1 81.88 192 LEU A C 1
ATOM 1568 O O . LEU A 1 192 ? -2.02 -22.078 -10.844 1 81.88 192 LEU A O 1
ATOM 1572 N N . SER A 1 193 ? -1.671 -21 -12.844 1 80.75 193 SER A N 1
ATOM 1573 C CA . SER A 1 193 ? -2.971 -20.328 -12.781 1 80.75 193 SER A CA 1
ATOM 1574 C C . SER A 1 193 ? -3.762 -20.562 -14.07 1 80.75 193 SER A C 1
ATOM 1576 O O . SER A 1 193 ? -3.512 -19.906 -15.078 1 80.75 193 SER A O 1
ATOM 1578 N N . GLU A 1 194 ? -4.699 -21.469 -14.023 1 85.75 194 GLU A N 1
ATOM 1579 C CA . GLU A 1 194 ? -5.645 -21.766 -15.094 1 85.75 194 GLU A CA 1
ATOM 1580 C C . GLU A 1 194 ? -7.031 -22.078 -14.539 1 85.75 194 GLU A C 1
ATOM 1582 O O . GLU A 1 194 ? -7.168 -22.844 -13.586 1 85.75 194 GLU A O 1
ATOM 1587 N N . HIS A 1 195 ? -8.016 -21.531 -15.141 1 87.62 195 HIS A N 1
ATOM 1588 C CA . HIS A 1 195 ? -9.367 -21.703 -14.617 1 87.62 195 HIS A CA 1
ATOM 1589 C C . HIS A 1 195 ? -10.203 -22.578 -15.547 1 87.62 195 HIS A C 1
ATOM 1591 O O . HIS A 1 195 ? -11.18 -22.109 -16.125 1 87.62 195 HIS A O 1
ATOM 1597 N N . PHE A 1 196 ? -9.781 -23.766 -15.641 1 90.19 196 PHE A N 1
ATOM 1598 C CA . PHE A 1 196 ? -10.391 -24.812 -16.453 1 90.19 196 PHE A CA 1
ATOM 1599 C C . PHE A 1 196 ? -10.5 -26.109 -15.656 1 90.19 196 PHE A C 1
ATOM 1601 O O . PHE A 1 196 ? -9.508 -26.594 -15.102 1 90.19 196 PHE A O 1
ATOM 1608 N N . TRP A 1 197 ? -11.703 -26.688 -15.664 1 94.38 197 TRP A N 1
ATOM 1609 C CA . TRP A 1 197 ? -11.914 -27.953 -14.945 1 94.38 197 TRP A CA 1
ATOM 1610 C C . TRP A 1 197 ? -12.688 -28.938 -15.805 1 94.38 197 TRP A C 1
ATOM 1612 O O . TRP A 1 197 ? -13.562 -28.547 -16.578 1 94.38 197 TRP A O 1
ATOM 1622 N N . LEU A 1 198 ? -12.344 -30.203 -15.594 1 94.69 198 LEU A N 1
ATOM 1623 C CA . LEU A 1 198 ? -12.914 -31.312 -16.344 1 94.69 198 LEU A CA 1
ATOM 1624 C C . LEU A 1 198 ? -13.453 -32.375 -15.406 1 94.69 198 LEU A C 1
ATOM 1626 O O . LEU A 1 198 ? -12.805 -32.75 -14.422 1 94.69 198 LEU A O 1
ATOM 1630 N N . SER A 1 199 ? -14.641 -32.875 -15.766 1 94.38 199 SER A N 1
ATOM 1631 C CA . SER A 1 199 ? -15.195 -33.969 -14.977 1 94.38 199 SER A CA 1
ATOM 1632 C C . SER A 1 199 ? -14.922 -35.344 -15.633 1 94.38 199 SER A C 1
ATOM 1634 O O . SER A 1 199 ? -14.594 -35.406 -16.812 1 94.38 199 SER A O 1
ATOM 1636 N N . SER A 1 200 ? -15.07 -36.375 -14.867 1 91.88 200 SER A N 1
ATOM 1637 C CA . SER A 1 200 ? -14.773 -37.719 -15.312 1 91.88 200 SER A CA 1
ATOM 1638 C C . SER A 1 200 ? -15.711 -38.156 -16.438 1 91.88 200 SER A C 1
ATOM 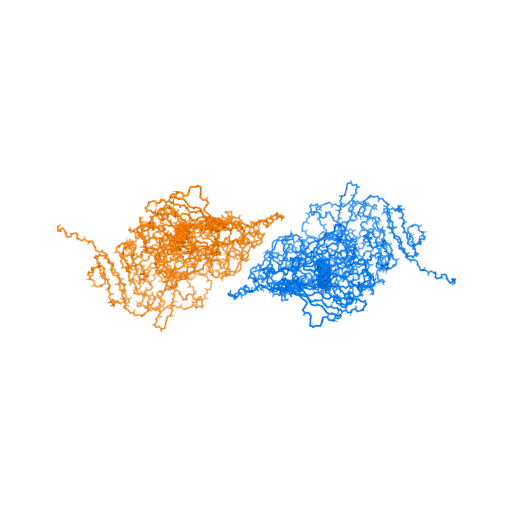1640 O O . SER A 1 200 ? -15.375 -39.031 -17.234 1 91.88 200 SER A O 1
ATOM 1642 N N . ASN A 1 201 ? -16.906 -37.5 -16.484 1 90.31 201 ASN A N 1
ATOM 1643 C CA . ASN A 1 201 ? -17.859 -37.906 -17.5 1 90.31 201 ASN A CA 1
ATOM 1644 C C . ASN A 1 201 ? -17.891 -36.938 -18.672 1 90.31 201 ASN A C 1
ATOM 1646 O O . ASN A 1 201 ? -18.766 -37.031 -19.547 1 90.31 201 ASN A O 1
ATOM 1650 N N . GLY A 1 202 ? -17.094 -35.938 -18.609 1 93.25 202 GLY A N 1
ATOM 1651 C CA . GLY A 1 202 ? -16.938 -35.094 -19.781 1 93.25 202 GLY A CA 1
ATOM 1652 C C . GLY A 1 202 ? -17.641 -33.75 -19.656 1 93.25 202 GLY A C 1
ATOM 1653 O O . GLY A 1 202 ? -18.219 -33.25 -20.625 1 93.25 202 GLY A O 1
ATOM 1654 N N . ILE A 1 203 ? -17.734 -33.188 -18.578 1 95.5 203 ILE A N 1
ATOM 1655 C CA . ILE A 1 203 ? -18.188 -31.812 -18.359 1 95.5 203 ILE A CA 1
ATOM 1656 C C . ILE A 1 203 ? -16.984 -30.891 -18.141 1 95.5 203 ILE A C 1
ATOM 1658 O O . ILE A 1 203 ? -16.047 -31.25 -17.438 1 95.5 203 ILE A O 1
ATOM 1662 N N . ALA A 1 204 ? -17.031 -29.797 -18.797 1 96.12 204 ALA A N 1
ATOM 1663 C CA . ALA A 1 204 ? -15.977 -28.797 -18.625 1 96.12 204 ALA A CA 1
ATOM 1664 C C . ALA A 1 204 ? -16.531 -27.469 -18.141 1 96.12 204 ALA A C 1
ATOM 1666 O O . ALA A 1 204 ? -17.609 -27.047 -18.562 1 96.12 204 ALA A O 1
ATOM 1667 N N . ILE A 1 205 ? -15.852 -26.875 -17.25 1 95.56 205 ILE A N 1
ATOM 1668 C CA . ILE A 1 205 ? -16.156 -25.516 -16.781 1 95.56 205 ILE A CA 1
ATOM 1669 C C . ILE A 1 205 ? -14.969 -24.609 -17.047 1 95.56 205 ILE A C 1
ATOM 1671 O O . ILE A 1 205 ? -13.844 -24.922 -16.656 1 95.56 205 ILE A O 1
ATOM 1675 N N . LEU A 1 206 ? -15.203 -23.516 -17.719 1 93.44 206 LEU A N 1
ATOM 1676 C CA . LEU A 1 206 ? -14.18 -22.531 -18.047 1 93.44 206 LEU A CA 1
ATOM 1677 C C . LEU A 1 206 ? -14.57 -21.141 -17.531 1 93.44 206 LEU A C 1
ATOM 1679 O O . LEU A 1 206 ? -15.664 -20.656 -17.812 1 93.44 206 LEU A O 1
ATOM 1683 N N . LEU A 1 207 ? -13.688 -20.625 -16.766 1 89.5 207 LEU A N 1
ATOM 1684 C CA . LEU A 1 207 ? -13.945 -19.266 -16.266 1 89.5 207 LEU A CA 1
ATOM 1685 C C . LEU A 1 207 ? -13.156 -18.234 -17.062 1 89.5 207 LEU A C 1
ATOM 1687 O O . LEU A 1 207 ? -12 -18.469 -17.422 1 89.5 207 LEU A O 1
ATOM 1691 N N . ASN A 1 208 ? -13.828 -17.094 -17.266 1 80.31 208 ASN A N 1
ATOM 1692 C CA . ASN A 1 208 ? -13.164 -15.961 -17.906 1 80.31 208 ASN A CA 1
ATOM 1693 C C . ASN A 1 208 ? -12.328 -15.164 -16.906 1 80.31 208 ASN A C 1
ATOM 1695 O O . ASN A 1 208 ? -12.828 -14.758 -15.859 1 80.31 208 ASN A O 1
ATOM 1699 N N . GLU A 1 209 ? -11.164 -14.867 -17.234 1 72.31 209 GLU A N 1
ATOM 1700 C CA . GLU A 1 209 ? -10.211 -14.297 -16.281 1 72.31 209 GLU A CA 1
ATOM 1701 C C . GLU A 1 209 ? -10.32 -12.773 -16.25 1 72.31 209 GLU A C 1
ATOM 1703 O O . GLU A 1 209 ? -9.68 -12.117 -15.422 1 72.31 209 GLU A O 1
ATOM 1708 N N . SER A 1 210 ? -11.094 -12.203 -17.062 1 68.31 210 SER A N 1
ATOM 1709 C CA . SER A 1 210 ? -11.172 -10.742 -17.109 1 68.31 210 SER A CA 1
ATOM 1710 C C . SER A 1 210 ? -11.984 -10.195 -15.945 1 68.31 210 SER A C 1
ATOM 1712 O O . SER A 1 210 ? -12.008 -8.984 -15.711 1 68.31 210 SER A O 1
ATOM 1714 N N . THR A 1 211 ? -12.602 -11.062 -15.164 1 70.56 211 THR A N 1
ATOM 1715 C CA . THR A 1 211 ? -13.438 -10.641 -14.047 1 70.56 211 THR A CA 1
ATOM 1716 C C . THR A 1 211 ? -12.898 -11.195 -12.734 1 70.56 211 THR A C 1
ATOM 1718 O O . THR A 1 211 ? -12.398 -12.32 -12.688 1 70.56 211 THR A O 1
ATOM 1721 N N . PRO A 1 212 ? -12.961 -10.344 -11.719 1 76.5 212 PRO A N 1
ATOM 1722 C CA . PRO A 1 212 ? -12.617 -10.914 -10.414 1 76.5 212 PRO A CA 1
ATOM 1723 C C . PRO A 1 212 ? -13.641 -11.953 -9.938 1 76.5 212 PRO A C 1
ATOM 1725 O O . PRO A 1 212 ? -14.844 -11.773 -10.141 1 76.5 212 PRO A O 1
ATOM 1728 N N . PHE A 1 213 ? -13.117 -13.07 -9.406 1 82.25 213 PHE A N 1
ATOM 1729 C CA . PHE A 1 213 ? -14.023 -14.094 -8.898 1 82.25 213 PHE A CA 1
ATOM 1730 C C . PHE A 1 213 ? -13.375 -14.883 -7.77 1 82.25 213 PHE A C 1
ATOM 1732 O O . PHE A 1 213 ? -12.18 -14.742 -7.52 1 82.25 213 PHE A O 1
ATOM 1739 N N . HIS A 1 214 ? -14.195 -15.516 -7.047 1 83.75 214 HIS A N 1
ATOM 1740 C CA . HIS A 1 214 ? -13.789 -16.5 -6.051 1 83.75 214 HIS A CA 1
ATOM 1741 C C . HIS A 1 214 ? -14.344 -17.875 -6.387 1 83.75 214 HIS A C 1
ATOM 1743 O O . HIS A 1 214 ? -15.508 -18.016 -6.77 1 83.75 214 HIS A O 1
ATOM 1749 N N . VAL A 1 215 ? -13.461 -18.828 -6.332 1 87.44 215 VAL A N 1
ATOM 1750 C CA . VAL A 1 215 ? -13.867 -20.203 -6.617 1 87.44 215 VAL A CA 1
ATOM 1751 C C . VAL A 1 215 ? -13.625 -21.078 -5.391 1 87.44 215 VAL A C 1
ATOM 1753 O O . VAL A 1 215 ? -12.594 -20.953 -4.727 1 87.44 215 VAL A O 1
ATOM 1756 N N . SER A 1 216 ? -14.594 -21.906 -5.113 1 89.19 216 SER A N 1
ATOM 1757 C CA . SER A 1 216 ? -14.438 -22.891 -4.043 1 89.19 216 SER A CA 1
ATOM 1758 C C . SER A 1 216 ? -14.914 -24.266 -4.484 1 89.19 216 SER A C 1
ATOM 1760 O O . SER A 1 216 ? -15.969 -24.406 -5.098 1 89.19 216 SER A O 1
ATOM 1762 N N . TRP A 1 217 ? -14.078 -25.234 -4.301 1 90.5 217 TRP A N 1
ATOM 1763 C CA . TRP A 1 217 ? -14.414 -26.656 -4.43 1 90.5 217 TRP A CA 1
ATOM 1764 C C . TRP A 1 217 ? -14.453 -27.328 -3.064 1 90.5 217 TRP A C 1
ATOM 1766 O O . TRP A 1 217 ? -13.492 -27.234 -2.297 1 90.5 217 TRP A O 1
ATOM 1776 N N . LYS A 1 218 ? -15.5 -27.922 -2.76 1 90.56 218 LYS A N 1
ATOM 1777 C CA . LYS A 1 218 ? -15.625 -28.625 -1.489 1 90.56 218 LYS A CA 1
ATOM 1778 C C . LYS A 1 218 ? -16.188 -30.031 -1.697 1 90.56 218 LYS A C 1
ATOM 1780 O O . LYS A 1 218 ? -17.266 -30.203 -2.273 1 90.56 218 LYS A O 1
ATOM 1785 N N . LYS A 1 219 ? -15.391 -30.984 -1.222 1 88.88 219 LYS A N 1
ATOM 1786 C CA . LYS A 1 219 ? -15.836 -32.375 -1.308 1 88.88 219 LYS A CA 1
ATOM 1787 C C . LYS A 1 219 ? -16.359 -32.844 0.038 1 88.88 219 LYS A C 1
ATOM 1789 O O . LYS A 1 219 ? -15.617 -32.938 1.011 1 88.88 219 LYS A O 1
ATOM 1794 N N . THR A 1 220 ? -17.578 -33.156 0.121 1 86.75 220 THR A N 1
ATOM 1795 C CA . THR A 1 220 ? -18.188 -33.875 1.226 1 86.75 220 THR A CA 1
ATOM 1796 C C . THR A 1 220 ? -18.719 -35.219 0.754 1 86.75 220 THR A C 1
ATOM 1798 O O . THR A 1 220 ? -17.953 -36.125 0.434 1 86.75 220 THR A O 1
ATOM 1801 N N . LYS A 1 221 ? -20 -35.281 0.637 1 83.38 221 LYS A N 1
ATOM 1802 C CA . LYS A 1 221 ? -20.578 -36.438 -0.052 1 83.38 221 LYS A CA 1
ATOM 1803 C C . LYS A 1 221 ? -20.609 -36.219 -1.562 1 83.38 221 LYS A C 1
ATOM 1805 O O . LYS A 1 221 ? -20.375 -37.125 -2.336 1 83.38 221 LYS A O 1
ATOM 1810 N N . LEU A 1 222 ? -20.828 -35.031 -1.811 1 89.44 222 LEU A N 1
ATOM 1811 C CA . LEU A 1 222 ? -20.797 -34.562 -3.193 1 89.44 222 LEU A CA 1
ATOM 1812 C C . LEU A 1 222 ? -19.797 -33.438 -3.369 1 89.44 222 LEU A C 1
ATOM 1814 O O . LEU A 1 222 ? -19.391 -32.812 -2.391 1 89.44 222 LEU A O 1
ATOM 1818 N N . MET A 1 223 ? -19.344 -33.375 -4.574 1 91.06 223 MET A N 1
ATOM 1819 C CA . MET A 1 223 ? -18.5 -32.25 -4.91 1 91.06 223 MET A CA 1
ATOM 1820 C C . MET A 1 223 ? -19.344 -30.984 -5.164 1 91.06 223 MET A C 1
ATOM 1822 O O . MET A 1 223 ? -20.312 -31.031 -5.918 1 91.06 223 MET A O 1
ATOM 1826 N N . GLU A 1 224 ? -18.984 -29.969 -4.453 1 93.38 224 GLU A N 1
ATOM 1827 C CA . GLU A 1 224 ? -19.641 -28.672 -4.656 1 93.38 224 GLU A CA 1
ATOM 1828 C C . GLU A 1 224 ? -18.656 -27.625 -5.145 1 93.38 224 GLU A C 1
ATOM 1830 O O . GLU A 1 224 ? -17.625 -27.391 -4.512 1 93.38 224 GLU A O 1
ATOM 1835 N N . MET A 1 225 ? -18.984 -27.062 -6.25 1 94.5 225 MET A N 1
ATOM 1836 C CA . MET A 1 225 ? -18.188 -25.938 -6.766 1 94.5 225 MET A CA 1
ATOM 1837 C C . MET A 1 225 ? -18.984 -24.641 -6.746 1 94.5 225 MET A C 1
ATOM 1839 O O . MET A 1 225 ? -20.094 -24.594 -7.289 1 94.5 225 MET A O 1
ATOM 1843 N N . CYS A 1 226 ? -18.438 -23.641 -6.16 1 94.31 226 CYS A N 1
ATOM 1844 C CA . CYS A 1 226 ? -19.109 -22.359 -6.156 1 94.31 226 CYS A CA 1
ATOM 1845 C C . CYS A 1 226 ? -18.234 -21.281 -6.762 1 94.31 226 CYS A C 1
ATOM 1847 O O . CYS A 1 226 ? -17.016 -21.266 -6.551 1 94.31 226 CYS A O 1
ATOM 1849 N N . ILE A 1 227 ? -18.859 -20.406 -7.496 1 92.62 227 ILE A N 1
ATOM 1850 C CA . ILE A 1 227 ? -18.203 -19.25 -8.094 1 92.62 227 ILE A CA 1
ATOM 1851 C C . ILE A 1 227 ? -18.891 -17.969 -7.637 1 92.62 227 ILE A C 1
ATOM 1853 O O . ILE A 1 227 ? -20.125 -17.859 -7.738 1 92.62 227 ILE A O 1
ATOM 1857 N N . ASN A 1 228 ? -18.109 -17.094 -7.141 1 90.88 228 ASN A N 1
ATOM 1858 C CA . ASN A 1 228 ? -18.625 -15.812 -6.656 1 90.88 228 ASN A CA 1
ATOM 1859 C C . ASN A 1 228 ? -17.906 -14.633 -7.301 1 90.88 228 ASN A C 1
ATOM 1861 O O . ASN A 1 228 ? -16.719 -14.711 -7.605 1 90.88 228 ASN A O 1
ATOM 1865 N N . SER A 1 229 ? -18.688 -13.594 -7.547 1 88.56 229 SER A N 1
ATOM 1866 C CA . SER A 1 229 ? -18.109 -12.344 -8.016 1 88.56 229 SER A CA 1
ATOM 1867 C C . SER A 1 229 ? -18.609 -11.156 -7.207 1 88.56 229 SER A C 1
ATOM 1869 O O . SER A 1 229 ? -19.812 -11.031 -6.969 1 88.56 229 SER A O 1
ATOM 1871 N N . LYS A 1 230 ? -17.75 -10.344 -6.66 1 81.44 230 LYS A N 1
ATOM 1872 C CA . LYS A 1 230 ? -18.078 -9.125 -5.922 1 81.44 230 LYS A CA 1
ATOM 1873 C C . LYS A 1 230 ? -17.203 -7.961 -6.379 1 81.44 230 LYS A C 1
ATOM 1875 O O . LYS A 1 230 ? -16.109 -8.172 -6.922 1 81.44 230 LYS A O 1
ATOM 1880 N N . SER A 1 231 ? -17.906 -6.762 -6.168 1 69.75 231 SER A N 1
ATOM 1881 C CA . SER A 1 231 ? -17.109 -5.582 -6.504 1 69.75 231 SER A CA 1
ATOM 1882 C C . SER A 1 231 ? -15.961 -5.391 -5.527 1 69.75 231 SER A C 1
ATOM 1884 O O . SER A 1 231 ? -16.125 -5.59 -4.32 1 69.75 231 SER A O 1
ATOM 1886 N N . ASN A 1 232 ? -14.852 -5.613 -5.828 1 56.06 232 ASN A N 1
ATOM 1887 C CA . ASN A 1 232 ? -13.758 -5.328 -4.906 1 56.06 232 ASN A CA 1
ATOM 1888 C C . ASN A 1 232 ? -13.398 -3.846 -4.898 1 56.06 232 ASN A C 1
ATOM 1890 O O . ASN A 1 232 ? -13.43 -3.191 -5.941 1 56.06 232 ASN A O 1
ATOM 1894 N N . SER A 1 233 ? -13.602 -3.156 -3.766 1 45.03 233 SER A N 1
ATOM 1895 C CA . SER A 1 233 ? -13.273 -1.757 -3.516 1 45.03 233 SER A CA 1
ATOM 1896 C C . SER A 1 233 ? -11.906 -1.397 -4.098 1 45.03 233 SER A C 1
ATOM 1898 O O . SER A 1 233 ? -11.586 -0.219 -4.258 1 45.03 233 SER A O 1
ATOM 1900 N N . ILE A 1 234 ? -11.016 -2.373 -4.141 1 43.69 234 ILE A N 1
ATOM 1901 C CA . ILE A 1 234 ? -9.672 -1.805 -4.188 1 43.69 234 ILE A CA 1
ATOM 1902 C C . ILE A 1 234 ? -9.453 -1.104 -5.527 1 43.69 234 ILE A C 1
ATOM 1904 O O . ILE A 1 234 ? -8.438 -0.437 -5.734 1 43.69 234 ILE A O 1
ATOM 1908 N N . SER A 1 235 ? -10.133 -1.628 -6.57 1 37.41 235 SER A N 1
ATOM 1909 C CA . SER A 1 235 ? -9.648 -0.992 -7.793 1 37.41 235 SER A CA 1
ATOM 1910 C C . SER A 1 235 ? -9.875 0.516 -7.758 1 37.41 235 SER A C 1
ATOM 1912 O O . SER A 1 235 ? -9.719 1.197 -8.773 1 37.41 235 SER A O 1
ATOM 1914 N N . ALA A 1 236 ? -10.609 0.919 -6.914 1 34.09 236 ALA A N 1
ATOM 1915 C CA . ALA A 1 236 ? -10.859 2.357 -6.98 1 34.09 236 ALA A CA 1
ATOM 1916 C C . ALA A 1 236 ? -9.555 3.141 -6.973 1 34.09 236 ALA A C 1
ATOM 1918 O O . ALA A 1 236 ? -9.523 4.312 -7.355 1 34.09 236 ALA A O 1
ATOM 1919 N N . THR A 1 237 ? -8.648 2.609 -6.355 1 34.75 237 THR A N 1
ATOM 1920 C CA . THR A 1 237 ? -7.445 3.424 -6.25 1 34.75 237 THR A CA 1
ATOM 1921 C C . THR A 1 237 ? -6.816 3.639 -7.625 1 34.75 237 THR A C 1
ATOM 1923 O O . THR A 1 237 ? -5.805 4.328 -7.75 1 34.75 237 THR A O 1
ATOM 1926 N N . GLU A 1 238 ? -7.051 2.715 -8.516 1 34.06 238 GLU A N 1
ATOM 1927 C CA . GLU A 1 238 ? -6.453 3.037 -9.805 1 34.06 238 GLU A CA 1
ATOM 1928 C C . GLU A 1 238 ? -6.801 4.457 -10.234 1 34.06 238 GLU A C 1
ATOM 1930 O O . GLU A 1 238 ? -5.957 5.172 -10.781 1 34.06 238 GLU A O 1
ATOM 1935 N N . ASN A 1 239 ? -8.094 4.699 -10.297 1 32.34 239 ASN A N 1
ATOM 1936 C CA . ASN A 1 239 ? -8.445 6 -10.852 1 32.34 239 ASN A CA 1
ATOM 1937 C C . ASN A 1 239 ? -8.055 7.137 -9.906 1 32.34 239 ASN A C 1
ATOM 1939 O O . ASN A 1 239 ? -8.062 8.305 -10.297 1 32.34 239 ASN A O 1
ATOM 1943 N N . GLN A 1 240 ? -8.094 6.859 -8.703 1 34.38 240 GLN A N 1
ATOM 1944 C CA . GLN A 1 240 ? -7.855 8.008 -7.84 1 34.38 240 GLN A CA 1
ATOM 1945 C C . GLN A 1 240 ? -6.422 8.516 -7.965 1 34.38 240 GLN A C 1
ATOM 1947 O O . GLN A 1 240 ? -6.129 9.664 -7.633 1 34.38 240 GLN A O 1
ATOM 1952 N N . MET A 1 241 ? -5.543 7.551 -8.086 1 32.12 241 MET A N 1
ATOM 1953 C CA . MET A 1 241 ? -4.16 8.008 -8.008 1 32.12 241 MET A CA 1
ATOM 1954 C C . MET A 1 241 ? -3.871 9.055 -9.078 1 32.12 241 MET A C 1
ATOM 1956 O O . MET A 1 241 ? -2.754 9.562 -9.172 1 32.12 241 MET A O 1
ATOM 1960 N N . LEU A 1 242 ? -4.199 8.641 -10.32 1 30.69 242 LEU A N 1
ATOM 1961 C CA . LEU A 1 242 ? -3.604 9.531 -11.305 1 30.69 242 LEU A CA 1
ATOM 1962 C C . LEU A 1 242 ? -4.023 10.977 -11.047 1 30.69 242 LEU A C 1
ATOM 1964 O O . LEU A 1 242 ? -4.73 11.578 -11.859 1 30.69 242 LEU A O 1
ATOM 1968 N N . GLY A 1 243 ? -3.762 11.523 -9.711 1 31.3 243 GLY A N 1
ATOM 1969 C CA . GLY A 1 243 ? -3.855 12.945 -9.438 1 31.3 243 GLY A CA 1
ATOM 1970 C C . GLY A 1 243 ? -5.242 13.508 -9.672 1 31.3 243 GLY A C 1
ATOM 1971 O O . GLY A 1 243 ? -5.43 14.727 -9.664 1 31.3 243 GLY A O 1
ATOM 1972 N N . SER A 1 244 ? -6.016 12.961 -10.602 1 30.8 244 SER A N 1
ATOM 1973 C CA . SER A 1 244 ? -7.277 13.68 -10.758 1 30.8 244 SER A CA 1
ATOM 1974 C C . SER A 1 244 ? -8.156 13.516 -9.516 1 30.8 244 SER A C 1
ATOM 1976 O O . SER A 1 244 ? -8.328 12.406 -9.016 1 30.8 244 SER A O 1
ATOM 1978 N N . SER A 1 245 ? -8.352 14.586 -8.656 1 33.16 245 SER A N 1
ATOM 1979 C CA . SER A 1 245 ? -9.195 14.859 -7.496 1 33.16 245 SER A CA 1
ATOM 1980 C C . SER A 1 245 ? -10.336 13.844 -7.391 1 33.16 245 SER A C 1
ATOM 1982 O O . SER A 1 245 ? -10.508 13.203 -6.355 1 33.16 245 SER A O 1
ATOM 1984 N N . ASN A 1 246 ? -11.594 14.336 -7.711 1 33.5 246 ASN A N 1
ATOM 1985 C CA . ASN A 1 246 ? -13.008 14.242 -7.355 1 33.5 246 ASN A CA 1
ATOM 1986 C C . ASN A 1 246 ? -13.609 12.906 -7.793 1 33.5 246 ASN A C 1
ATOM 1988 O O . ASN A 1 246 ? -14.828 12.734 -7.75 1 33.5 246 ASN A O 1
ATOM 1992 N N . LYS A 1 247 ? -13.109 12.289 -8.75 1 34.5 247 LYS A N 1
ATOM 1993 C CA . LYS A 1 247 ? -14.164 11.352 -9.141 1 34.5 247 LYS A CA 1
ATOM 1994 C C . LYS A 1 247 ? -14.086 10.062 -8.336 1 34.5 247 LYS A C 1
ATOM 1996 O O . LYS A 1 247 ? -13.102 9.32 -8.43 1 34.5 247 LYS A O 1
ATOM 2001 N N . ILE A 1 248 ? -14.555 10 -7.176 1 38.31 248 ILE A N 1
ATOM 2002 C CA . ILE A 1 248 ? -14.992 8.711 -6.66 1 38.31 248 ILE A CA 1
ATOM 2003 C C . ILE A 1 248 ? -15.258 7.75 -7.82 1 38.31 248 ILE A C 1
ATOM 2005 O O . ILE A 1 248 ? -16.188 7.961 -8.609 1 38.31 248 ILE A O 1
ATOM 2009 N N . THR A 1 249 ? -14.32 7.266 -8.445 1 42.03 249 THR A N 1
ATOM 2010 C CA . THR A 1 249 ? -14.727 6.309 -9.469 1 42.03 249 THR A CA 1
ATOM 2011 C C . THR A 1 249 ? -15.688 5.273 -8.891 1 42.03 249 THR A C 1
ATOM 2013 O O . THR A 1 249 ? -15.383 4.625 -7.887 1 42.03 249 THR A O 1
ATOM 2016 N N . GLU A 1 250 ? -16.859 5.434 -9.117 1 51.28 250 GLU A N 1
ATOM 2017 C CA . GLU A 1 250 ? -17.922 4.477 -8.844 1 51.28 250 GLU A CA 1
ATOM 2018 C C . GLU A 1 250 ? -17.453 3.045 -9.07 1 51.28 250 GLU A C 1
ATOM 2020 O O . GLU A 1 250 ? -16.812 2.746 -10.078 1 51.28 250 GLU A O 1
ATOM 2025 N N . LYS A 1 251 ? -17.344 2.26 -8.078 1 63.75 251 LYS A N 1
ATOM 2026 C CA . LYS A 1 251 ? -17.125 0.819 -8.18 1 63.75 251 LYS A CA 1
ATOM 2027 C C . LYS A 1 251 ? -18.016 0.207 -9.266 1 63.75 251 LYS A C 1
ATOM 2029 O O . LYS A 1 251 ? -19.219 0.452 -9.305 1 63.75 251 LYS A O 1
ATOM 2034 N N . PRO A 1 252 ? -17.219 -0.546 -10.227 1 73.75 252 PRO A N 1
ATOM 2035 C CA . PRO A 1 252 ? -18.078 -1.193 -11.219 1 73.75 252 PRO A CA 1
ATOM 2036 C C . PRO A 1 252 ? -18.969 -2.271 -10.617 1 73.75 252 PRO A C 1
ATOM 2038 O O . PRO A 1 252 ? -18.641 -2.842 -9.57 1 73.75 252 PRO A O 1
ATOM 2041 N N . ASN A 1 253 ? -20.031 -2.457 -11.305 1 85.88 253 ASN A N 1
ATOM 2042 C CA . ASN A 1 253 ? -20.906 -3.561 -10.914 1 85.88 253 ASN A CA 1
ATOM 2043 C C . ASN A 1 253 ? -20.234 -4.914 -11.148 1 85.88 253 ASN A C 1
ATOM 2045 O O . ASN A 1 253 ? -19.562 -5.105 -12.156 1 85.88 253 ASN A O 1
ATOM 2049 N N . PRO A 1 254 ? -20.375 -5.789 -10.266 1 87.81 254 PRO A N 1
ATOM 2050 C CA . PRO A 1 254 ? -19.812 -7.129 -10.453 1 87.81 254 PRO A CA 1
ATOM 2051 C C . PRO A 1 254 ? -20.344 -7.82 -11.703 1 87.81 254 PRO A C 1
ATOM 2053 O O . PRO A 1 254 ? -21.516 -7.668 -12.047 1 87.81 254 PRO A O 1
ATOM 2056 N N . ILE A 1 255 ? -19.547 -8.531 -12.367 1 89.88 255 ILE A N 1
ATOM 2057 C CA . ILE A 1 255 ? -19.891 -9.375 -13.5 1 89.88 255 ILE A CA 1
ATOM 2058 C C . ILE A 1 255 ? -19.297 -10.773 -13.305 1 89.88 255 ILE A C 1
ATOM 2060 O O . ILE A 1 255 ? -18.266 -10.93 -12.648 1 89.88 255 ILE A O 1
ATOM 2064 N N . LEU A 1 256 ? -19.891 -11.773 -13.789 1 91.44 256 LEU A N 1
ATOM 2065 C CA . LEU A 1 256 ? -19.406 -13.156 -13.773 1 91.44 256 LEU A CA 1
ATOM 2066 C C . LEU A 1 256 ? -19.641 -13.82 -15.125 1 91.44 256 LEU A C 1
ATOM 2068 O O . LEU A 1 256 ? -20.75 -13.82 -15.641 1 91.44 256 LEU A O 1
ATOM 2072 N N . ARG A 1 257 ? -18.609 -14.25 -15.734 1 92.94 257 ARG A N 1
ATOM 2073 C CA . ARG A 1 257 ? -18.641 -14.898 -17.047 1 92.94 257 ARG A CA 1
ATOM 2074 C C . ARG A 1 257 ? -17.969 -16.266 -17 1 92.94 257 ARG A C 1
ATOM 2076 O O . ARG A 1 257 ? -16.812 -16.391 -16.609 1 92.94 257 ARG A O 1
ATOM 2083 N N . TYR A 1 258 ? -18.656 -17.266 -17.328 1 94.06 258 TYR A N 1
ATOM 2084 C CA . TYR A 1 258 ? -18.062 -18.609 -17.438 1 94.06 258 TYR A CA 1
ATOM 2085 C C . TYR A 1 258 ? -18.828 -19.453 -18.438 1 94.06 258 TYR A C 1
ATOM 2087 O O . TYR A 1 258 ? -19.859 -19.031 -18.969 1 94.06 258 TYR A O 1
ATOM 2095 N N . ARG A 1 259 ? -18.266 -20.594 -18.781 1 95.19 259 ARG A N 1
ATOM 2096 C CA . ARG A 1 259 ? -18.828 -21.516 -19.766 1 95.19 259 ARG A CA 1
ATOM 2097 C C . ARG A 1 259 ? -18.891 -22.938 -19.203 1 95.19 259 ARG A C 1
ATOM 2099 O O . ARG A 1 259 ? -17.969 -23.375 -18.516 1 95.19 259 ARG A O 1
ATOM 2106 N N . ILE A 1 260 ? -19.984 -23.578 -19.516 1 95.81 260 ILE A N 1
ATOM 2107 C CA . ILE A 1 260 ? -20.125 -25 -19.234 1 95.81 260 ILE A CA 1
ATOM 2108 C C . ILE A 1 260 ? -20.297 -25.766 -20.547 1 95.81 260 ILE A C 1
ATOM 2110 O O . ILE A 1 260 ? -21.188 -25.453 -21.344 1 95.81 260 ILE A O 1
ATOM 2114 N N . CYS A 1 261 ? -19.469 -26.734 -20.719 1 95.94 261 CYS A N 1
ATOM 2115 C CA . CYS A 1 261 ? -19.547 -27.578 -21.906 1 95.94 261 CYS A CA 1
ATOM 2116 C C . CYS A 1 261 ? -19.594 -29.047 -21.516 1 95.94 261 CYS A C 1
ATOM 2118 O O . CYS A 1 261 ? -19.094 -29.438 -20.453 1 95.94 261 CYS A O 1
ATOM 2120 N N . TYR A 1 262 ? -20.219 -29.844 -22.328 1 95.06 262 TYR A N 1
ATOM 2121 C CA . TYR A 1 262 ? -20.156 -31.281 -22.109 1 95.06 262 TYR A CA 1
ATOM 2122 C C . TYR A 1 262 ? -20.172 -32.031 -23.438 1 95.06 262 TYR A C 1
ATOM 2124 O O . TYR A 1 262 ? -20.75 -31.562 -24.422 1 95.06 262 TYR A O 1
ATOM 2132 N N . GLY A 1 263 ? -19.516 -33.125 -23.438 1 93.38 263 GLY A N 1
ATOM 2133 C CA . GLY A 1 263 ? -19.422 -34.031 -24.578 1 93.38 263 GLY A CA 1
ATOM 2134 C C . GLY A 1 263 ? -19.703 -35.469 -24.234 1 93.38 263 GLY A C 1
ATOM 2135 O O . GLY A 1 263 ? -20.375 -35.75 -23.234 1 93.38 263 GLY A O 1
ATOM 2136 N N . ARG A 1 264 ? -19.234 -36.344 -25.109 1 90.38 264 ARG A N 1
ATOM 2137 C CA . ARG A 1 264 ? -19.531 -37.781 -24.969 1 90.38 264 ARG A CA 1
ATOM 2138 C C . ARG A 1 264 ? -18.75 -38.375 -23.812 1 90.38 264 ARG A C 1
ATOM 2140 O O . ARG A 1 264 ? -19.266 -39.281 -23.109 1 90.38 264 ARG A O 1
ATOM 2147 N N . ASN A 1 265 ? -17.562 -38.031 -23.625 1 90.56 265 ASN A N 1
ATOM 2148 C CA . ASN A 1 265 ? -16.688 -38.469 -22.562 1 90.56 265 ASN A CA 1
ATOM 2149 C C . ASN A 1 265 ? -15.594 -37.438 -22.266 1 90.56 265 ASN A C 1
ATOM 2151 O O . ASN A 1 265 ? -15.57 -36.375 -22.859 1 90.56 265 ASN A O 1
ATOM 2155 N N . ILE A 1 266 ? -14.805 -37.781 -21.359 1 92.5 266 ILE A N 1
ATOM 2156 C CA . ILE A 1 266 ? -13.805 -36.844 -20.859 1 92.5 266 ILE A CA 1
ATOM 2157 C C . ILE A 1 266 ? -12.852 -36.438 -21.969 1 92.5 266 ILE A C 1
ATOM 2159 O O . ILE A 1 266 ? -12.492 -35.281 -22.109 1 92.5 266 ILE A O 1
ATOM 2163 N N . MET A 1 267 ? -12.484 -37.375 -22.859 1 92.38 267 MET A N 1
ATOM 2164 C CA . MET A 1 267 ? -11.508 -37.094 -23.906 1 92.38 267 MET A CA 1
ATOM 2165 C C . MET A 1 267 ? -12.125 -36.219 -25.016 1 92.38 267 MET A C 1
ATOM 2167 O O . MET A 1 267 ? -11.461 -35.344 -25.562 1 92.38 267 MET A O 1
ATOM 2171 N N . ASP A 1 268 ? -13.328 -36.5 -25.312 1 91.94 268 ASP A N 1
ATOM 2172 C CA . ASP A 1 268 ? -14.047 -35.688 -26.297 1 91.94 268 ASP A CA 1
ATOM 2173 C C . ASP A 1 268 ? -14.109 -34.219 -25.859 1 91.94 268 ASP A C 1
ATOM 2175 O O . ASP A 1 268 ? -13.789 -33.312 -26.625 1 91.94 268 ASP A O 1
ATOM 2179 N N . THR A 1 269 ? -14.477 -34.094 -24.672 1 93.69 269 THR A N 1
ATOM 2180 C CA . THR A 1 269 ? -14.586 -32.719 -24.109 1 93.69 269 THR A CA 1
ATOM 2181 C C . THR A 1 269 ? -13.219 -32.062 -24.047 1 93.69 269 THR A C 1
ATOM 2183 O O . THR A 1 269 ? -13.062 -30.922 -24.484 1 93.69 269 THR A O 1
ATOM 2186 N N . TYR A 1 270 ? -12.25 -32.781 -23.562 1 93.12 270 TYR A N 1
ATOM 2187 C CA . TYR A 1 270 ? -10.906 -32.219 -23.438 1 93.12 270 TYR A CA 1
ATOM 2188 C C . TYR A 1 270 ? -10.375 -31.781 -24.781 1 93.12 270 TYR A C 1
ATOM 2190 O O . TYR A 1 270 ? -9.906 -30.641 -24.922 1 93.12 270 TYR A O 1
ATOM 2198 N N . SER A 1 271 ? -10.445 -32.594 -25.734 1 90.44 271 SER A N 1
ATOM 2199 C CA . SER A 1 271 ? -9.867 -32.312 -27.047 1 90.44 271 SER A CA 1
ATOM 2200 C C . SER A 1 271 ? -10.531 -31.094 -27.703 1 90.44 271 SER A C 1
ATOM 2202 O O . SER A 1 271 ? -9.852 -30.266 -28.297 1 90.44 271 SER A O 1
ATOM 2204 N N . THR A 1 272 ? -11.805 -31.031 -27.547 1 91.31 272 THR A N 1
ATOM 2205 C CA . THR A 1 272 ? -12.539 -29.922 -28.156 1 91.31 272 THR A CA 1
ATOM 2206 C C . THR A 1 272 ? -12.25 -28.609 -27.422 1 91.31 272 THR A C 1
ATOM 2208 O O . THR A 1 272 ? -12.078 -27.562 -28.047 1 91.31 272 THR A O 1
ATOM 2211 N N . VAL A 1 273 ? -12.219 -28.703 -26.141 1 90.25 273 VAL A N 1
ATOM 2212 C CA . VAL A 1 273 ? -11.93 -27.5 -25.359 1 90.25 273 VAL A CA 1
ATOM 2213 C C . VAL A 1 273 ? -10.523 -27 -25.688 1 90.25 273 VAL A C 1
ATOM 2215 O O . VAL A 1 273 ? -10.32 -25.797 -25.859 1 90.25 273 VAL A O 1
ATOM 2218 N N . ARG A 1 274 ? -9.555 -27.859 -25.719 1 87.88 274 ARG A N 1
ATOM 2219 C CA . ARG A 1 274 ? -8.18 -27.484 -26.016 1 87.88 274 ARG A CA 1
ATOM 2220 C C . ARG A 1 274 ? -8.078 -26.859 -27.406 1 87.88 274 ARG A C 1
ATOM 2222 O O . ARG A 1 274 ? -7.312 -25.906 -27.625 1 87.88 274 ARG A O 1
ATOM 2229 N N . LYS A 1 275 ? -8.836 -27.297 -28.25 1 85.94 275 LYS A N 1
ATOM 2230 C CA . LYS A 1 275 ? -8.797 -26.828 -29.641 1 85.94 275 LYS A CA 1
ATOM 2231 C C . LYS A 1 275 ? -9.414 -25.438 -29.766 1 85.94 275 LYS A C 1
ATOM 2233 O O . LYS A 1 275 ? -8.891 -24.594 -30.5 1 85.94 275 LYS A O 1
ATOM 2238 N N . TYR A 1 276 ? -10.43 -25.203 -28.984 1 84.5 276 TYR A N 1
ATOM 2239 C CA . TYR A 1 276 ? -11.227 -24.016 -29.297 1 84.5 276 TYR A CA 1
ATOM 2240 C C . TYR A 1 276 ? -11.047 -22.953 -28.219 1 84.5 276 TYR A C 1
ATOM 2242 O O . TYR A 1 276 ? -11.266 -21.766 -28.484 1 84.5 276 TYR A O 1
ATOM 2250 N N . PHE A 1 277 ? -10.656 -23.344 -27.031 1 77.94 277 PHE A N 1
ATOM 2251 C CA . PHE A 1 277 ? -10.734 -22.359 -25.953 1 77.94 277 PHE A CA 1
ATOM 2252 C C . PHE A 1 277 ? -9.367 -22.141 -25.312 1 77.94 277 PHE A C 1
ATOM 2254 O O . PHE A 1 277 ? -9.234 -21.344 -24.391 1 77.94 277 PHE A O 1
ATOM 2261 N N . SER A 1 278 ? -8.438 -22.812 -25.672 1 75.38 278 SER A N 1
ATOM 2262 C CA . SER A 1 278 ? -7.098 -22.641 -25.125 1 75.38 278 SER A CA 1
ATOM 2263 C C . SER A 1 278 ? -6.156 -22 -26.141 1 75.38 278 SER A C 1
ATOM 2265 O O . SER A 1 278 ? -6.469 -21.953 -27.328 1 75.38 278 SER A O 1
ATOM 2267 N N . ARG A 1 279 ? -5.125 -21.469 -25.562 1 73.25 279 ARG A N 1
ATOM 2268 C CA . ARG A 1 279 ? -4.078 -20.938 -26.438 1 73.25 279 ARG A CA 1
ATOM 2269 C C . ARG A 1 279 ? -3.418 -22.078 -27.219 1 73.25 279 ARG A C 1
ATOM 2271 O O . ARG A 1 279 ? -3.396 -23.219 -26.781 1 73.25 279 ARG A O 1
ATOM 2278 N N . ASN A 1 280 ? -2.898 -21.547 -28.25 1 71.56 280 ASN A N 1
ATOM 2279 C CA . ASN A 1 280 ? -2.225 -22.516 -29.094 1 71.56 280 ASN A CA 1
ATOM 2280 C C . ASN A 1 280 ? -0.987 -23.094 -28.422 1 71.56 280 ASN A C 1
ATOM 2282 O O . ASN A 1 280 ? -0.317 -22.406 -27.656 1 71.56 280 ASN A O 1
ATOM 2286 N N . SER A 1 281 ? -0.912 -24.375 -28.641 1 74.38 281 SER A N 1
ATOM 2287 C CA . SER A 1 281 ? 0.299 -25.047 -28.172 1 74.38 281 SER A CA 1
ATOM 2288 C C . SER A 1 281 ? 1.538 -24.484 -28.859 1 74.38 281 SER A C 1
ATOM 2290 O O . SER A 1 281 ? 1.43 -23.812 -29.875 1 74.38 281 SER A O 1
ATOM 2292 N N . THR A 1 282 ? 2.611 -24.797 -28.266 1 76.25 282 THR A N 1
ATOM 2293 C CA . THR A 1 282 ? 3.881 -24.312 -28.797 1 76.25 282 THR A CA 1
ATOM 2294 C C . THR A 1 282 ? 4.141 -24.891 -30.188 1 76.25 282 THR A C 1
ATOM 2296 O O . THR A 1 282 ? 3.721 -26.016 -30.484 1 76.25 282 THR A O 1
ATOM 2299 N N . LYS A 1 283 ? 4.781 -24.094 -31.031 1 79.38 283 LYS A N 1
ATOM 2300 C CA . LYS A 1 283 ? 5.117 -24.516 -32.375 1 79.38 283 LYS A CA 1
ATOM 2301 C C . LYS A 1 283 ? 6.531 -25.094 -32.438 1 79.38 283 LYS A C 1
ATOM 2303 O O . LYS A 1 283 ? 6.91 -25.719 -33.438 1 79.38 283 LYS A O 1
ATOM 2308 N N . LYS A 1 284 ? 7.227 -24.922 -31.328 1 88.81 284 LYS A N 1
ATOM 2309 C CA . LYS A 1 284 ? 8.609 -25.375 -31.312 1 88.81 284 LYS A CA 1
ATOM 2310 C C . LYS A 1 284 ? 8.914 -26.141 -30.016 1 88.81 284 LYS A C 1
ATOM 2312 O O . LYS A 1 284 ? 8.43 -25.766 -28.953 1 88.81 284 LYS A O 1
ATOM 2317 N N . TRP A 1 285 ? 9.734 -27.234 -30.234 1 91.94 285 TRP A N 1
ATOM 2318 C CA . TRP A 1 285 ? 10.195 -28 -29.078 1 91.94 285 TRP A CA 1
ATOM 2319 C C . TRP A 1 285 ? 11.305 -27.25 -28.344 1 91.94 285 TRP A C 1
ATOM 2321 O O . TRP A 1 285 ? 12.086 -26.531 -28.969 1 91.94 285 TRP A O 1
ATOM 2331 N N . PRO A 1 286 ? 11.383 -27.438 -27.062 1 93.44 286 PRO A N 1
ATOM 2332 C CA . PRO A 1 286 ? 12.617 -27.031 -26.391 1 93.44 286 PRO A CA 1
ATOM 2333 C C . PRO A 1 286 ? 13.852 -27.781 -26.906 1 93.44 286 PRO A C 1
ATOM 2335 O O . PRO A 1 286 ? 13.719 -28.703 -27.703 1 93.44 286 PRO A O 1
ATOM 2338 N N . ASN A 1 287 ? 15.008 -27.297 -26.469 1 94.88 287 ASN A N 1
ATOM 2339 C CA . ASN A 1 287 ? 16.25 -27.938 -26.906 1 94.88 287 ASN A CA 1
ATOM 2340 C C . ASN A 1 287 ? 16.266 -29.422 -26.594 1 94.88 287 ASN A C 1
ATOM 2342 O O . ASN A 1 287 ? 16.047 -29.828 -25.453 1 94.88 287 ASN A O 1
ATOM 2346 N N . VAL A 1 288 ? 16.516 -30.234 -27.516 1 94.5 288 VAL A N 1
ATOM 2347 C CA . VAL A 1 288 ? 16.422 -31.688 -27.438 1 94.5 288 VAL A CA 1
ATOM 2348 C C . VAL A 1 288 ? 17.406 -32.219 -26.391 1 94.5 288 VAL A C 1
ATOM 2350 O O . VAL A 1 288 ? 17.125 -33.188 -25.719 1 94.5 288 VAL A O 1
ATOM 2353 N N . LYS A 1 289 ? 18.484 -31.516 -26.25 1 92.81 289 LYS A N 1
ATOM 2354 C CA . LYS A 1 289 ? 19.5 -31.953 -25.297 1 92.81 289 LYS A CA 1
ATOM 2355 C C . LYS A 1 289 ? 18.953 -31.969 -23.875 1 92.81 289 LYS A C 1
ATOM 2357 O O . LYS A 1 289 ? 19.438 -32.719 -23.031 1 92.81 289 LYS A O 1
ATOM 2362 N N . MET A 1 290 ? 17.984 -31.188 -23.672 1 95.69 290 MET A N 1
ATOM 2363 C CA . MET A 1 290 ? 17.422 -31.109 -22.328 1 95.69 290 MET A CA 1
ATOM 2364 C C . MET A 1 290 ? 16.609 -32.344 -22.016 1 95.69 290 MET A C 1
ATOM 2366 O O . MET A 1 290 ? 16.375 -32.656 -20.844 1 95.69 290 MET A O 1
ATOM 2370 N N . PHE A 1 291 ? 16.156 -33.062 -23.031 1 96.31 291 PHE A N 1
ATOM 2371 C CA . PHE A 1 291 ? 15.453 -34.312 -22.859 1 96.31 291 PHE A CA 1
ATOM 2372 C C . PHE A 1 291 ? 16.438 -35.469 -22.609 1 96.31 291 PHE A C 1
ATOM 2374 O O . PHE A 1 291 ? 16.219 -36.312 -21.75 1 96.31 291 PHE A O 1
ATOM 2381 N N . GLU A 1 292 ? 17.5 -35.406 -23.297 1 95.31 292 GLU A N 1
ATOM 2382 C CA . GLU A 1 292 ? 18.391 -36.562 -23.469 1 95.31 292 GLU A CA 1
ATOM 2383 C C . GLU A 1 292 ? 19.25 -36.781 -22.219 1 95.31 292 GLU A C 1
ATOM 2385 O O . GLU A 1 292 ? 19.484 -37.938 -21.812 1 95.31 292 GLU A O 1
ATOM 2390 N N . HIS A 1 293 ? 19.719 -35.719 -21.688 1 95.31 293 HIS A N 1
ATOM 2391 C CA . HIS A 1 293 ? 20.641 -35.812 -20.562 1 95.31 293 HIS A CA 1
ATOM 2392 C C . HIS A 1 293 ? 20.062 -35.156 -19.312 1 95.31 293 HIS A C 1
ATOM 2394 O O . HIS A 1 293 ? 19.234 -34.25 -19.422 1 95.31 293 HIS A O 1
ATOM 2400 N N . PRO A 1 294 ? 20.5 -35.656 -18.156 1 96.69 294 PRO A N 1
ATOM 2401 C CA . PRO A 1 294 ? 19.984 -35.094 -16.922 1 96.69 294 PRO A CA 1
ATOM 2402 C C . PRO A 1 294 ? 20.531 -33.688 -16.625 1 96.69 294 PRO A C 1
ATOM 2404 O O . PRO A 1 294 ? 21.516 -33.281 -17.25 1 96.69 294 PRO A O 1
ATOM 2407 N N . HIS A 1 295 ? 19.844 -33.031 -15.812 1 97.25 295 HIS A N 1
ATOM 2408 C CA . HIS A 1 295 ? 20.234 -31.719 -15.273 1 97.25 295 HIS A CA 1
ATOM 2409 C C . HIS A 1 295 ? 20.688 -31.844 -13.82 1 97.25 295 HIS A C 1
ATOM 2411 O O . HIS A 1 295 ? 20.281 -32.781 -13.117 1 97.25 295 HIS A O 1
ATOM 2417 N N . TRP A 1 296 ? 21.594 -30.969 -13.469 1 96.19 296 TRP A N 1
ATOM 2418 C CA . TRP A 1 296 ? 22.188 -31.047 -12.133 1 96.19 296 TRP A CA 1
ATOM 2419 C C . TRP A 1 296 ? 22.188 -29.688 -11.453 1 96.19 296 TRP A C 1
ATOM 2421 O O . TRP A 1 296 ? 22.219 -28.656 -12.125 1 96.19 296 TRP A O 1
ATOM 2431 N N . ILE A 1 297 ? 22.156 -29.703 -10.172 1 93.5 297 ILE A N 1
ATOM 2432 C CA . ILE A 1 297 ? 22.281 -28.484 -9.383 1 93.5 297 ILE A CA 1
ATOM 2433 C C . ILE A 1 297 ? 23.625 -28.469 -8.664 1 93.5 297 ILE A C 1
ATOM 2435 O O . ILE A 1 297 ? 23.969 -29.406 -7.965 1 93.5 297 ILE A O 1
ATOM 2439 N N . ALA A 1 298 ? 24.375 -27.438 -8.938 1 92.06 298 ALA A N 1
ATOM 2440 C CA . ALA A 1 298 ? 25.641 -27.234 -8.242 1 92.06 298 ALA A CA 1
ATOM 2441 C C . ALA A 1 298 ? 25.438 -26.469 -6.938 1 92.06 298 ALA A C 1
ATOM 2443 O O . ALA A 1 298 ? 25.281 -25.25 -6.949 1 92.06 298 ALA A O 1
ATOM 2444 N N . LYS A 1 299 ? 25.391 -27.172 -5.824 1 84.44 299 LYS A N 1
ATOM 2445 C CA . LYS A 1 299 ? 25.156 -26.531 -4.527 1 84.44 299 LYS A CA 1
ATOM 2446 C C . LYS A 1 299 ? 26.219 -26.953 -3.512 1 84.44 299 LYS A C 1
ATOM 2448 O O . LYS A 1 299 ? 26.688 -28.094 -3.537 1 84.44 299 LYS A O 1
ATOM 2453 N N . ASP A 1 300 ? 26.703 -25.859 -2.93 1 70.88 300 ASP A N 1
ATOM 2454 C CA . ASP A 1 300 ? 27.594 -26.141 -1.81 1 70.88 300 ASP A CA 1
ATOM 2455 C C . ASP A 1 300 ? 26.812 -26.281 -0.505 1 70.88 300 ASP A C 1
ATOM 2457 O O . ASP A 1 300 ? 25.875 -25.531 -0.255 1 70.88 300 ASP A O 1
ATOM 2461 N N . ALA A 1 301 ? 27.078 -27.422 0.141 1 59.5 301 ALA A N 1
ATOM 2462 C CA . ALA A 1 301 ? 26.391 -27.656 1.415 1 59.5 301 ALA A CA 1
ATOM 2463 C C . ALA A 1 301 ? 26.547 -26.469 2.35 1 59.5 301 ALA A C 1
ATOM 2465 O O . ALA A 1 301 ? 27.672 -26.047 2.656 1 59.5 301 ALA A O 1
ATOM 2466 N N . GLY A 1 302 ? 25.469 -25.703 2.711 1 57.16 302 GLY A N 1
ATOM 2467 C CA . GLY A 1 302 ? 25.453 -24.734 3.807 1 57.16 302 GLY A CA 1
ATOM 2468 C C . GLY A 1 302 ? 25.625 -23.297 3.346 1 57.16 302 GLY A C 1
ATOM 2469 O O . GLY A 1 302 ? 25.594 -22.375 4.16 1 57.16 302 GLY A O 1
ATOM 2470 N N . ASN A 1 303 ? 26.047 -23.234 2.047 1 59.75 303 ASN A N 1
ATOM 2471 C CA . ASN A 1 303 ? 26.375 -21.844 1.698 1 59.75 303 ASN A CA 1
ATOM 2472 C C . ASN A 1 303 ? 25.375 -21.266 0.701 1 59.75 303 ASN A C 1
ATOM 2474 O O . ASN A 1 303 ? 24.984 -21.938 -0.253 1 59.75 303 ASN A O 1
ATOM 2478 N N . GLU A 1 304 ? 24.953 -20.016 0.99 1 66.19 304 GLU A N 1
ATOM 2479 C CA . GLU A 1 304 ? 24.047 -19.281 0.119 1 66.19 304 GLU A CA 1
ATOM 2480 C C . GLU A 1 304 ? 24.781 -18.641 -1.046 1 66.19 304 GLU A C 1
ATOM 2482 O O . GLU A 1 304 ? 24.172 -18.25 -2.037 1 66.19 304 GLU A O 1
ATOM 2487 N N . LEU A 1 305 ? 26.141 -18.672 -1.008 1 72.62 305 LEU A N 1
ATOM 2488 C CA . LEU A 1 305 ? 26.906 -18.047 -2.076 1 72.62 305 LEU A CA 1
ATOM 2489 C C . LEU A 1 305 ? 27.438 -19.094 -3.053 1 72.62 305 LEU A C 1
ATOM 2491 O O . LEU A 1 305 ? 28.047 -20.078 -2.641 1 72.62 305 LEU A O 1
ATOM 2495 N N . ALA A 1 306 ? 27.125 -18.938 -4.32 1 79.69 306 ALA A N 1
ATOM 2496 C CA . ALA A 1 306 ? 27.641 -19.797 -5.383 1 79.69 306 ALA A CA 1
ATOM 2497 C C . ALA A 1 306 ? 29.094 -19.438 -5.723 1 79.69 306 ALA A C 1
ATOM 2499 O O . ALA A 1 306 ? 29.5 -18.297 -5.574 1 79.69 306 ALA A O 1
ATOM 2500 N N . SER A 1 307 ? 29.859 -20.453 -6.074 1 86 307 SER A N 1
ATOM 2501 C CA . SER A 1 307 ? 31.25 -20.203 -6.457 1 86 307 SER A CA 1
ATOM 2502 C C . SER A 1 307 ? 31.656 -21.078 -7.629 1 86 307 SER A C 1
ATOM 2504 O O . SER A 1 307 ? 31.016 -22.094 -7.914 1 86 307 SER A O 1
ATOM 2506 N N . MET A 1 308 ? 32.688 -20.641 -8.203 1 87.75 308 MET A N 1
ATOM 2507 C CA . MET A 1 308 ? 33.281 -21.391 -9.328 1 87.75 308 MET A CA 1
ATOM 2508 C C . MET A 1 308 ? 33.656 -22.781 -8.891 1 87.75 308 MET A C 1
ATOM 2510 O O . MET A 1 308 ? 33.469 -23.75 -9.641 1 87.75 308 MET A O 1
ATOM 2514 N N . SER A 1 309 ? 34.125 -22.891 -7.746 1 88.12 309 SER A N 1
ATOM 2515 C CA . SER A 1 309 ? 34.594 -24.172 -7.254 1 88.12 309 SER A CA 1
ATOM 2516 C C . SER A 1 309 ? 33.469 -25.188 -7.156 1 88.12 309 SER A C 1
ATOM 2518 O O . SER A 1 309 ? 33.656 -26.375 -7.457 1 88.12 309 SER A O 1
ATOM 2520 N N . THR A 1 310 ? 32.375 -24.75 -6.766 1 89.75 310 THR A N 1
ATOM 2521 C CA . THR A 1 310 ? 31.219 -25.641 -6.637 1 89.75 310 THR A CA 1
ATOM 2522 C C . THR A 1 310 ? 30.844 -26.219 -7.992 1 89.75 310 THR A C 1
ATOM 2524 O O . THR A 1 310 ? 30.516 -27.406 -8.094 1 89.75 310 THR A O 1
ATOM 2527 N N . VAL A 1 311 ? 30.906 -25.422 -8.984 1 91.38 311 VAL A N 1
ATOM 2528 C CA . VAL A 1 311 ? 30.562 -25.844 -10.336 1 91.38 311 VAL A CA 1
ATOM 2529 C C . VAL A 1 311 ? 31.609 -26.797 -10.883 1 91.38 311 VAL A C 1
ATOM 2531 O O . VAL A 1 311 ? 31.281 -27.859 -11.398 1 91.38 311 VAL A O 1
ATOM 2534 N N . VAL A 1 312 ? 32.844 -26.438 -10.688 1 91.25 312 VAL A N 1
ATOM 2535 C CA . VAL A 1 312 ? 33.938 -27.219 -11.219 1 91.25 312 VAL A CA 1
ATOM 2536 C C . VAL A 1 312 ? 34 -28.578 -10.516 1 91.25 312 VAL A C 1
ATOM 2538 O O . VAL A 1 312 ? 34.219 -29.609 -11.164 1 91.25 312 VAL A O 1
ATOM 2541 N N . ASP A 1 313 ? 33.781 -28.562 -9.258 1 91.44 313 ASP A N 1
ATOM 2542 C CA . ASP A 1 313 ? 33.844 -29.812 -8.492 1 91.44 313 ASP A CA 1
ATOM 2543 C C . ASP A 1 313 ? 32.75 -30.781 -8.945 1 91.44 313 ASP A C 1
ATOM 2545 O O . ASP A 1 313 ? 32.969 -31.969 -9.102 1 91.44 313 ASP A O 1
ATOM 2549 N N . LEU A 1 314 ? 31.594 -30.25 -9.117 1 93.12 314 LEU A N 1
ATOM 2550 C CA . LEU A 1 314 ? 30.516 -31.094 -9.586 1 93.12 314 LEU A CA 1
ATOM 2551 C C . LEU A 1 314 ? 30.797 -31.641 -10.977 1 93.12 314 LEU A C 1
ATOM 2553 O O . LEU A 1 314 ? 30.578 -32.812 -11.25 1 93.12 314 LEU A O 1
ATOM 2557 N N . ALA A 1 315 ? 31.312 -30.844 -11.828 1 93 315 ALA A N 1
ATOM 2558 C CA . ALA A 1 315 ? 31.641 -31.266 -13.188 1 93 315 ALA A CA 1
ATOM 2559 C C . ALA A 1 315 ? 32.688 -32.375 -13.18 1 93 315 ALA A C 1
ATOM 2561 O O . ALA A 1 315 ? 32.562 -33.344 -13.938 1 93 315 ALA A O 1
ATOM 2562 N N . ARG A 1 316 ? 33.625 -32.25 -12.367 1 92.69 316 ARG A N 1
ATOM 2563 C CA . ARG A 1 316 ? 34.656 -33.25 -12.266 1 92.69 316 ARG A CA 1
ATOM 2564 C C . ARG A 1 316 ? 34.094 -34.594 -11.766 1 92.69 316 ARG A C 1
ATOM 2566 O O . ARG A 1 316 ? 34.469 -35.656 -12.273 1 92.69 316 ARG A O 1
ATOM 2573 N N . GLU A 1 317 ? 33.281 -34.5 -10.789 1 93.19 317 GLU A N 1
ATOM 2574 C CA . GLU A 1 317 ? 32.656 -35.719 -10.258 1 93.19 317 GLU A CA 1
ATOM 2575 C C . GLU A 1 317 ? 31.828 -36.406 -11.32 1 93.19 317 GLU A C 1
ATOM 2577 O O . GLU A 1 317 ? 31.844 -37.656 -11.414 1 93.19 317 GLU A O 1
ATOM 2582 N N . LEU A 1 318 ? 31.094 -35.656 -12.055 1 94.94 318 LEU A N 1
ATOM 2583 C CA . LEU A 1 318 ? 30.266 -36.219 -13.109 1 94.94 318 LEU A CA 1
ATOM 2584 C C . LEU A 1 318 ? 31.141 -36.938 -14.156 1 94.94 318 LEU A C 1
ATOM 2586 O O . LEU A 1 318 ? 30.797 -38.031 -14.609 1 94.94 318 LEU A O 1
ATOM 2590 N N . THR A 1 319 ? 32.25 -36.312 -14.492 1 92.75 319 THR A N 1
ATOM 2591 C CA . THR A 1 319 ? 33.156 -36.906 -15.469 1 92.75 319 THR A CA 1
ATOM 2592 C C . THR A 1 319 ? 33.781 -38.188 -14.922 1 92.75 319 THR A C 1
ATOM 2594 O O . THR A 1 319 ? 33.844 -39.219 -15.609 1 92.75 319 THR A O 1
ATOM 2597 N N . LYS A 1 320 ? 34.188 -38.094 -13.75 1 93.94 320 LYS A N 1
ATOM 2598 C CA . LYS A 1 320 ? 34.812 -39.25 -13.086 1 93.94 320 LYS A CA 1
ATOM 2599 C C . LYS A 1 320 ? 33.875 -40.438 -13.047 1 93.94 320 LYS A C 1
ATOM 2601 O O . LYS A 1 320 ? 34.312 -41.562 -13.211 1 93.94 320 LYS A O 1
ATOM 2606 N N . ARG A 1 321 ? 32.625 -40.188 -12.914 1 94.5 321 ARG A N 1
ATOM 2607 C CA . ARG A 1 321 ? 31.641 -41.25 -12.734 1 94.5 321 ARG A CA 1
ATOM 2608 C C . ARG A 1 321 ? 30.938 -41.594 -14.039 1 94.5 321 ARG A C 1
ATOM 2610 O O . ARG A 1 321 ? 30.031 -42.438 -14.078 1 94.5 321 ARG A O 1
ATOM 2617 N N . ASN A 1 322 ? 31.266 -40.906 -15.07 1 92.75 322 ASN A N 1
ATOM 2618 C CA . ASN A 1 322 ? 30.688 -41.094 -16.391 1 92.75 322 ASN A CA 1
ATOM 2619 C C . ASN A 1 322 ? 29.172 -40.875 -16.391 1 92.75 322 ASN A C 1
ATOM 2621 O O . ASN A 1 322 ? 28.422 -41.719 -16.875 1 92.75 322 ASN A O 1
ATOM 2625 N N . LEU A 1 323 ? 28.812 -39.875 -15.719 1 95.06 323 LEU A N 1
ATOM 2626 C CA . LEU A 1 323 ? 27.422 -39.438 -15.719 1 95.06 323 LEU A CA 1
ATOM 2627 C C . LEU A 1 323 ? 27.234 -38.25 -16.656 1 95.06 323 LEU A C 1
ATOM 2629 O O . LEU A 1 323 ? 28.031 -37.312 -16.641 1 95.06 323 LEU A O 1
ATOM 2633 N N . SER A 1 324 ? 26.266 -38.344 -17.531 1 93.69 324 SER A N 1
ATOM 2634 C CA . SER A 1 324 ? 26.031 -37.281 -18.531 1 93.69 324 SER A CA 1
ATOM 2635 C C . SER A 1 324 ? 25.391 -36.062 -17.906 1 93.69 324 SER A C 1
ATOM 2637 O O . SER A 1 324 ? 24.906 -36.125 -16.766 1 93.69 324 SER A O 1
ATOM 2639 N N . CYS A 1 325 ? 25.438 -34.969 -18.641 1 95.5 325 CYS A N 1
ATOM 2640 C CA . CYS A 1 325 ? 24.922 -33.719 -18.141 1 95.5 325 CYS A CA 1
ATOM 2641 C C . CYS A 1 325 ? 24.438 -32.844 -19.297 1 95.5 325 CYS A C 1
ATOM 2643 O O . CYS A 1 325 ? 25.156 -32.625 -20.281 1 95.5 325 CYS A O 1
ATOM 2645 N N . SER A 1 326 ? 23.188 -32.406 -19.156 1 95.19 326 SER A N 1
ATOM 2646 C CA . SER A 1 326 ? 22.688 -31.406 -20.094 1 95.19 326 SER A CA 1
ATOM 2647 C C . SER A 1 326 ? 22.984 -30 -19.578 1 95.19 326 SER A C 1
ATOM 2649 O O . SER A 1 326 ? 23.719 -29.234 -20.219 1 95.19 326 SER A O 1
ATOM 2651 N N . THR A 1 327 ? 22.438 -29.688 -18.422 1 95.69 327 THR A N 1
ATOM 2652 C CA . THR A 1 327 ? 22.688 -28.375 -17.828 1 95.69 327 THR A CA 1
ATOM 2653 C C . THR A 1 327 ? 23.062 -28.531 -16.359 1 95.69 327 THR A C 1
ATOM 2655 O O . THR A 1 327 ? 22.703 -29.516 -15.711 1 95.69 327 THR A O 1
ATOM 2658 N N . MET A 1 328 ? 23.828 -27.594 -15.922 1 95.44 328 MET A N 1
ATOM 2659 C CA . MET A 1 328 ? 24.203 -27.469 -14.516 1 95.44 328 MET A CA 1
ATOM 2660 C C . MET A 1 328 ? 23.797 -26.125 -13.953 1 95.44 328 MET A C 1
ATOM 2662 O O . MET A 1 328 ? 24.344 -25.094 -14.344 1 95.44 328 MET A O 1
ATOM 2666 N N . GLU A 1 329 ? 22.859 -26.156 -13.062 1 94.75 329 GLU A N 1
ATOM 2667 C CA . GLU A 1 329 ? 22.359 -24.906 -12.492 1 94.75 329 GLU A CA 1
ATOM 2668 C C . GLU A 1 329 ? 23.219 -24.469 -11.305 1 94.75 329 GLU A C 1
ATOM 2670 O O . GLU A 1 329 ? 23.531 -25.266 -10.43 1 94.75 329 GLU A O 1
ATOM 2675 N N . VAL A 1 330 ? 23.578 -23.188 -11.367 1 92.06 330 VAL A N 1
ATOM 2676 C CA . VAL A 1 330 ? 24.281 -22.594 -10.227 1 92.06 330 VAL A CA 1
ATOM 2677 C C . VAL A 1 330 ? 23.281 -22.297 -9.109 1 92.06 330 VAL A C 1
ATOM 2679 O O . VAL A 1 330 ? 22.359 -21.5 -9.281 1 92.06 330 VAL A O 1
ATOM 2682 N N . PHE A 1 331 ? 23.484 -22.984 -7.992 1 87.19 331 PHE A N 1
ATOM 2683 C CA . PHE A 1 331 ? 22.609 -22.734 -6.852 1 87.19 331 PHE A CA 1
ATOM 2684 C C . PHE A 1 331 ? 23.172 -21.625 -5.973 1 87.19 331 PHE A C 1
ATOM 2686 O O . PHE A 1 331 ? 24.359 -21.609 -5.664 1 87.19 331 PHE A O 1
ATOM 2693 N N . GLY A 1 332 ? 22.312 -20.625 -5.68 1 85.12 332 GLY A N 1
ATOM 2694 C CA . GLY A 1 332 ? 22.734 -19.5 -4.863 1 85.12 332 GLY A CA 1
ATOM 2695 C C . GLY A 1 332 ? 22.953 -18.234 -5.668 1 85.12 332 GLY A C 1
ATOM 2696 O O . GLY A 1 332 ? 22.656 -18.188 -6.863 1 85.12 332 GLY A O 1
ATOM 2697 N N . LYS A 1 333 ? 23.469 -17.25 -4.98 1 91.06 333 LYS A N 1
ATOM 2698 C CA . LYS A 1 333 ? 23.672 -15.945 -5.605 1 91.06 333 LYS A CA 1
ATOM 2699 C C . LYS A 1 333 ? 24.938 -15.922 -6.457 1 91.06 333 LYS A C 1
ATOM 2701 O O . LYS A 1 333 ? 26.047 -15.984 -5.926 1 91.06 333 LYS A O 1
ATOM 2706 N N . TRP A 1 334 ? 24.766 -15.906 -7.695 1 92.81 334 TRP A N 1
ATOM 2707 C CA . TRP A 1 334 ? 25.891 -15.836 -8.617 1 92.81 334 TRP A CA 1
ATOM 2708 C C . TRP A 1 334 ? 26.203 -14.391 -9 1 92.81 334 TRP A C 1
ATOM 2710 O O . TRP A 1 334 ? 27.312 -14.078 -9.422 1 92.81 334 TRP A O 1
ATOM 2720 N N . GLU A 1 335 ? 25.25 -13.539 -8.82 1 93.81 335 GLU A N 1
ATOM 2721 C CA . GLU A 1 335 ? 25.359 -12.125 -9.172 1 93.81 335 GLU A CA 1
ATOM 2722 C C . GLU A 1 335 ? 26.109 -11.352 -8.086 1 93.81 335 GLU A C 1
ATOM 2724 O O . GLU A 1 335 ? 26.125 -11.758 -6.922 1 93.81 335 GLU A O 1
ATOM 2729 N N . SER A 1 336 ? 26.719 -10.266 -8.461 1 92.12 336 SER A N 1
ATOM 2730 C CA . SER A 1 336 ? 27.297 -9.367 -7.465 1 92.12 336 SER A CA 1
ATOM 2731 C C . SER A 1 336 ? 26.234 -8.875 -6.484 1 92.12 336 SER A C 1
ATOM 2733 O O . SER A 1 336 ? 26.484 -8.805 -5.281 1 92.12 336 SER A O 1
ATOM 2735 N N . GLU A 1 337 ? 25.109 -8.523 -7.023 1 93.81 337 GLU A N 1
ATOM 2736 C CA . GLU A 1 337 ? 23.859 -8.242 -6.301 1 93.81 337 GLU A CA 1
ATOM 2737 C C . GLU A 1 337 ? 22.641 -8.664 -7.117 1 93.81 337 GLU A C 1
ATOM 2739 O O . GLU A 1 337 ? 22.672 -8.594 -8.352 1 93.81 337 GLU A O 1
ATOM 2744 N N . TYR A 1 338 ? 21.672 -9.102 -6.387 1 94.69 338 TYR A N 1
ATOM 2745 C CA . TYR A 1 338 ? 20.484 -9.5 -7.133 1 94.69 338 TYR A CA 1
ATOM 2746 C C . TYR A 1 338 ? 19.969 -8.359 -8.008 1 94.69 338 TYR A C 1
ATOM 2748 O O . TYR A 1 338 ? 19.797 -7.234 -7.531 1 94.69 338 TYR A O 1
ATOM 2756 N N . GLY A 1 339 ? 19.812 -8.625 -9.25 1 95.56 339 GLY A N 1
ATOM 2757 C CA . GLY A 1 339 ? 19.328 -7.613 -10.18 1 95.56 339 GLY A CA 1
ATOM 2758 C C . GLY A 1 339 ? 20.422 -7.055 -11.078 1 95.56 339 GLY A C 1
ATOM 2759 O O . GLY A 1 339 ? 20.141 -6.453 -12.109 1 95.56 339 GLY A O 1
ATOM 2760 N N . ASN A 1 340 ? 21.656 -7.223 -10.711 1 95.81 340 ASN A N 1
ATOM 2761 C CA . ASN A 1 340 ? 22.75 -6.727 -11.531 1 95.81 340 ASN A CA 1
ATOM 2762 C C . ASN A 1 340 ? 22.906 -7.547 -12.812 1 95.81 340 ASN A C 1
ATOM 2764 O O . ASN A 1 340 ? 23.344 -7.027 -13.836 1 95.81 340 ASN A O 1
ATOM 2768 N N . LEU A 1 341 ? 22.594 -8.836 -12.75 1 95.06 341 LEU A N 1
ATOM 2769 C CA . LEU A 1 341 ? 22.734 -9.773 -13.859 1 95.06 341 LEU A CA 1
ATOM 2770 C C . LEU A 1 341 ? 24.172 -9.781 -14.383 1 95.06 341 LEU A C 1
ATOM 2772 O O . LEU A 1 341 ? 24.391 -9.758 -15.594 1 95.06 341 LEU A O 1
ATOM 2776 N N . GLU A 1 342 ? 25.094 -9.672 -13.438 1 93.38 342 GLU A N 1
ATOM 2777 C CA . GLU A 1 342 ? 26.531 -9.789 -13.664 1 93.38 342 GLU A CA 1
ATOM 2778 C C . GLU A 1 342 ? 27.172 -10.688 -12.617 1 93.38 342 GLU A C 1
ATOM 2780 O O . GLU A 1 342 ? 26.812 -10.633 -11.438 1 93.38 342 GLU A O 1
ATOM 2785 N N . PHE A 1 343 ? 28.109 -11.445 -13.086 1 93.19 343 PHE A N 1
ATOM 2786 C CA . PHE A 1 343 ? 28.75 -12.398 -12.18 1 93.19 343 PHE A CA 1
ATOM 2787 C C . PHE A 1 343 ? 29.516 -11.664 -11.086 1 93.19 343 PHE A C 1
ATOM 2789 O O . PHE A 1 343 ? 30.156 -10.633 -11.336 1 93.19 343 PHE A O 1
ATOM 2796 N N . ASN A 1 344 ? 29.406 -12.203 -9.938 1 92.5 344 ASN A N 1
ATOM 2797 C CA . ASN A 1 344 ? 30.281 -11.766 -8.867 1 92.5 344 ASN A CA 1
ATOM 2798 C C . ASN A 1 344 ? 31.734 -12.141 -9.141 1 92.5 344 ASN A C 1
ATOM 2800 O O . ASN A 1 344 ? 32.125 -13.312 -9.039 1 92.5 344 ASN A O 1
ATOM 2804 N N . GLU A 1 345 ? 32.5 -11.234 -9.328 1 89.56 345 GLU A N 1
ATOM 2805 C CA . GLU A 1 345 ? 33.875 -11.492 -9.742 1 89.56 345 GLU A CA 1
ATOM 2806 C C . GLU A 1 345 ? 34.719 -12.055 -8.594 1 89.56 345 GLU A C 1
ATOM 2808 O O . GLU A 1 345 ? 35.688 -12.781 -8.82 1 89.56 345 GLU A O 1
ATOM 2813 N N . ILE A 1 346 ? 34.312 -11.773 -7.477 1 88.5 346 ILE A N 1
ATOM 2814 C CA . ILE A 1 346 ? 35.031 -12.242 -6.309 1 88.5 346 ILE A CA 1
ATOM 2815 C C . ILE A 1 346 ? 34.875 -13.758 -6.172 1 88.5 346 ILE A C 1
ATOM 2817 O O . ILE A 1 346 ? 35.844 -14.477 -5.91 1 88.5 346 ILE A O 1
ATOM 2821 N N . HIS A 1 347 ? 33.688 -14.258 -6.453 1 87.75 347 HIS A N 1
ATOM 2822 C CA . HIS A 1 347 ? 33.375 -15.664 -6.223 1 87.75 347 HIS A CA 1
ATOM 2823 C C . HIS A 1 347 ? 33.625 -16.5 -7.477 1 87.75 347 HIS A C 1
ATOM 2825 O O . HIS A 1 347 ? 33.906 -17.688 -7.391 1 87.75 347 HIS A O 1
ATOM 2831 N N . PHE A 1 348 ? 33.531 -15.93 -8.672 1 90.12 348 PHE A N 1
ATOM 2832 C CA . PHE A 1 348 ? 33.594 -16.719 -9.898 1 90.12 348 PHE A CA 1
ATOM 2833 C C . PHE A 1 348 ? 34.875 -16.422 -10.664 1 90.12 348 PHE A C 1
ATOM 2835 O O . PHE A 1 348 ? 35.25 -17.172 -11.562 1 90.12 348 PHE A O 1
ATOM 2842 N N . GLY A 1 349 ? 35.562 -15.445 -10.195 1 86 349 GLY A N 1
ATOM 2843 C CA . GLY A 1 349 ? 36.781 -15.117 -10.891 1 86 349 GLY A CA 1
ATOM 2844 C C . GLY A 1 349 ? 36.594 -14.812 -12.359 1 86 349 GLY A C 1
ATOM 2845 O O . GLY A 1 349 ? 35.719 -14.008 -12.719 1 86 349 GLY A O 1
ATOM 2846 N N . ASN A 1 350 ? 37.406 -15.555 -13.219 1 86.44 350 ASN A N 1
ATOM 2847 C CA . ASN A 1 350 ? 37.312 -15.367 -14.664 1 86.44 350 ASN A CA 1
ATOM 2848 C C . ASN A 1 350 ? 36.281 -16.312 -15.289 1 86.44 350 ASN A C 1
ATOM 2850 O O . ASN A 1 350 ? 36.562 -17.5 -15.438 1 86.44 350 ASN A O 1
ATOM 2854 N N . ILE A 1 351 ? 35.25 -15.766 -15.789 1 88 351 ILE A N 1
ATOM 2855 C CA . ILE A 1 351 ? 34.125 -16.547 -16.281 1 88 351 ILE A CA 1
ATOM 2856 C C . ILE A 1 351 ? 34.5 -17.219 -17.594 1 88 351 ILE A C 1
ATOM 2858 O O . ILE A 1 351 ? 34.031 -18.312 -17.906 1 88 351 ILE A O 1
ATOM 2862 N N . SER A 1 352 ? 35.344 -16.609 -18.312 1 85.69 352 SER A N 1
ATOM 2863 C CA . SER A 1 352 ? 35.781 -17.203 -19.578 1 85.69 352 SER A CA 1
ATOM 2864 C C . SER A 1 352 ? 36.469 -18.531 -19.344 1 85.69 352 SER A C 1
ATOM 2866 O O . SER A 1 352 ? 36.281 -19.484 -20.109 1 85.69 352 SER A O 1
ATOM 2868 N N . ASN A 1 353 ? 37.219 -18.609 -18.312 1 85.44 353 ASN A N 1
ATOM 2869 C CA . ASN A 1 353 ? 37.875 -19.859 -17.969 1 85.44 353 ASN A CA 1
ATOM 2870 C C . ASN A 1 353 ? 36.906 -20.938 -17.562 1 85.44 353 ASN A C 1
ATOM 2872 O O . ASN A 1 353 ? 37.062 -22.109 -17.938 1 85.44 353 ASN A O 1
ATOM 2876 N N . LEU A 1 354 ? 35.969 -20.531 -16.859 1 87.38 354 LEU A N 1
ATOM 2877 C CA . LEU A 1 354 ? 34.938 -21.469 -16.453 1 87.38 354 LEU A CA 1
ATOM 2878 C C . LEU A 1 354 ? 34.188 -22.016 -17.656 1 87.38 354 LEU A C 1
ATOM 2880 O O . LEU A 1 354 ? 33.938 -23.219 -17.766 1 87.38 354 LEU A O 1
ATOM 2884 N N . MET A 1 355 ? 33.906 -21.156 -18.578 1 88.12 355 MET A N 1
ATOM 2885 C CA . MET A 1 355 ? 33.125 -21.562 -19.734 1 88.12 355 MET A CA 1
ATOM 2886 C C . MET A 1 355 ? 33.938 -22.484 -20.641 1 88.12 355 MET A C 1
ATOM 2888 O O . MET A 1 355 ? 33.375 -23.406 -21.25 1 88.12 355 MET A O 1
ATOM 2892 N N . LYS A 1 356 ? 35.156 -22.203 -20.703 1 85.06 356 LYS A N 1
A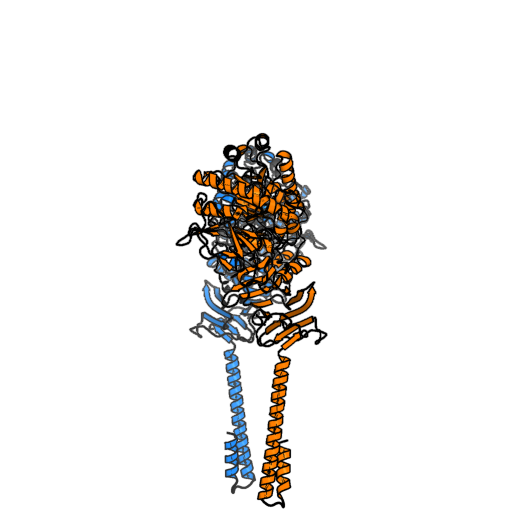TOM 2893 C CA . LYS A 1 356 ? 36.031 -23.094 -21.453 1 85.06 356 LYS A CA 1
ATOM 2894 C C . LYS A 1 356 ? 36.062 -24.484 -20.828 1 85.06 356 LYS A C 1
ATOM 2896 O O . LYS A 1 356 ? 36.062 -25.5 -21.531 1 85.06 356 LYS A O 1
ATOM 2901 N N . PHE A 1 357 ? 36.125 -24.469 -19.594 1 85.81 357 PHE A N 1
ATOM 2902 C CA . PHE A 1 357 ? 36.125 -25.719 -18.859 1 85.81 357 PHE A CA 1
ATOM 2903 C C . PHE A 1 357 ? 34.844 -26.484 -19.078 1 85.81 357 PHE A C 1
ATOM 2905 O O . PHE A 1 357 ? 34.844 -27.719 -19.219 1 85.81 357 PHE A O 1
ATOM 2912 N N . MET A 1 358 ? 33.812 -25.812 -19.062 1 85.69 358 MET A N 1
ATOM 2913 C CA . MET A 1 358 ? 32.5 -26.422 -19.141 1 85.69 358 MET A CA 1
ATOM 2914 C C . MET A 1 358 ? 32.156 -26.812 -20.562 1 85.69 358 MET A C 1
ATOM 2916 O O . MET A 1 358 ? 31.25 -27.609 -20.797 1 85.69 358 MET A O 1
ATOM 2920 N N . ASP A 1 359 ? 33.094 -26.25 -21.359 1 78.06 359 ASP A N 1
ATOM 2921 C CA . ASP A 1 359 ? 32.812 -26.438 -22.781 1 78.06 359 ASP A CA 1
ATOM 2922 C C . ASP A 1 359 ? 32.781 -27.922 -23.141 1 78.06 359 ASP A C 1
ATOM 2924 O O . ASP A 1 359 ? 33.625 -28.703 -22.672 1 78.06 359 ASP A O 1
ATOM 2928 N N . GLN A 1 360 ? 31.688 -28.547 -23.547 1 72.94 360 GLN A N 1
ATOM 2929 C CA . GLN A 1 360 ? 31.438 -29.891 -24.078 1 72.94 360 GLN A CA 1
ATOM 2930 C C . GLN A 1 360 ? 30.891 -30.828 -23 1 72.94 360 GLN A C 1
ATOM 2932 O O . GLN A 1 360 ? 30.594 -31.984 -23.266 1 72.94 360 GLN A O 1
ATOM 2937 N N . SER A 1 361 ? 30.922 -30.375 -21.75 1 78.88 361 SER A N 1
ATOM 2938 C CA . SER A 1 361 ? 30.453 -31.281 -20.703 1 78.88 361 SER A CA 1
ATOM 2939 C C . SER A 1 361 ? 29.031 -30.953 -20.297 1 78.88 361 SER A C 1
ATOM 2941 O O . SER A 1 361 ? 28.156 -31.828 -20.344 1 78.88 361 SER A O 1
ATOM 2943 N N . CYS A 1 362 ? 28.844 -29.766 -19.875 1 90.56 362 CYS A N 1
ATOM 2944 C CA . CYS A 1 362 ? 27.562 -29.359 -19.312 1 90.56 362 CYS A CA 1
ATOM 2945 C C . CYS A 1 362 ? 27.312 -27.875 -19.562 1 90.56 362 CYS A C 1
ATOM 2947 O O . CYS A 1 362 ? 28.219 -27.062 -19.438 1 90.56 362 CYS A O 1
ATOM 2949 N N . ASP A 1 363 ? 26.141 -27.547 -20.047 1 92.88 363 ASP A N 1
ATOM 2950 C CA . ASP A 1 363 ? 25.781 -26.125 -20.156 1 92.88 363 ASP A CA 1
ATOM 2951 C C . ASP A 1 363 ? 25.484 -25.531 -18.781 1 92.88 363 ASP A C 1
ATOM 2953 O O . ASP A 1 363 ? 24.766 -26.125 -17.969 1 92.88 363 ASP A O 1
ATOM 2957 N N . LEU A 1 364 ? 26.094 -24.438 -18.531 1 93.38 364 LEU A N 1
ATOM 2958 C CA . LEU A 1 364 ? 25.812 -23.75 -17.266 1 93.38 364 LEU A CA 1
ATOM 2959 C C . LEU A 1 364 ? 24.469 -23.047 -17.328 1 93.38 364 LEU A C 1
ATOM 2961 O O . LEU A 1 364 ? 24.141 -22.375 -18.312 1 93.38 364 LEU A O 1
ATOM 2965 N N . MET A 1 365 ? 23.641 -23.297 -16.312 1 95.44 365 MET A N 1
ATOM 2966 C CA . MET A 1 365 ? 22.328 -22.656 -16.219 1 95.44 365 MET A CA 1
ATOM 2967 C C . MET A 1 365 ? 22.297 -21.688 -15.047 1 95.44 365 MET A C 1
ATOM 2969 O O . MET A 1 365 ? 22.703 -22.016 -13.93 1 95.44 365 MET A O 1
ATOM 2973 N N . LEU A 1 366 ? 21.781 -20.453 -15.297 1 95.69 366 LEU A N 1
ATOM 2974 C CA . LEU A 1 366 ? 21.719 -19.438 -14.25 1 95.69 366 LEU A CA 1
ATOM 2975 C C . LEU A 1 366 ? 20.281 -19.188 -13.82 1 95.69 366 LEU A C 1
ATOM 2977 O O . LEU A 1 366 ? 19.391 -19.016 -14.664 1 95.69 366 LEU A O 1
ATOM 2981 N N . PRO A 1 367 ? 20.047 -19.25 -12.5 1 95.19 367 PRO A N 1
ATOM 2982 C CA . PRO A 1 367 ? 18.734 -18.766 -12.031 1 95.19 367 PRO A CA 1
ATOM 2983 C C . PRO A 1 367 ? 18.562 -17.266 -12.18 1 95.19 367 PRO A C 1
ATOM 2985 O O . PRO A 1 367 ? 19.469 -16.5 -11.836 1 95.19 367 PRO A O 1
ATOM 2988 N N . ILE A 1 368 ? 17.5 -16.891 -12.742 1 96.12 368 ILE A N 1
ATOM 2989 C CA . ILE A 1 368 ? 17.188 -15.477 -12.945 1 96.12 368 ILE A CA 1
ATOM 2990 C C . ILE A 1 368 ? 15.898 -15.125 -12.203 1 96.12 368 ILE A C 1
ATOM 2992 O O . ILE A 1 368 ? 14.906 -15.859 -12.281 1 96.12 368 ILE A O 1
ATOM 2996 N N . ARG A 1 369 ? 15.922 -14.039 -11.461 1 94.69 369 ARG A N 1
ATOM 2997 C CA . ARG A 1 369 ? 14.758 -13.539 -10.734 1 94.69 369 ARG A CA 1
ATOM 2998 C C . ARG A 1 369 ? 14.422 -12.109 -11.148 1 94.69 369 ARG A C 1
ATOM 3000 O O . ARG A 1 369 ? 15.32 -11.312 -11.43 1 94.69 369 ARG A O 1
ATOM 3007 N N . PRO A 1 370 ? 13.156 -11.758 -11.133 1 94.69 370 PRO A N 1
ATOM 3008 C CA . PRO A 1 370 ? 12.766 -10.406 -11.555 1 94.69 370 PRO A CA 1
ATOM 3009 C C . PRO A 1 370 ? 12.812 -9.398 -10.406 1 94.69 370 PRO A C 1
ATOM 3011 O O . PRO A 1 370 ? 11.93 -8.547 -10.289 1 94.69 370 PRO A O 1
ATOM 3014 N N . TYR A 1 371 ? 13.734 -9.578 -9.523 1 96 371 TYR A N 1
ATOM 3015 C CA . TYR A 1 371 ? 13.898 -8.695 -8.367 1 96 371 TYR A CA 1
ATOM 3016 C C . TYR A 1 371 ? 15.188 -7.895 -8.477 1 96 371 TYR A C 1
ATOM 3018 O O . TYR A 1 371 ? 16.219 -8.406 -8.938 1 96 371 TYR A O 1
ATOM 3026 N N . ILE A 1 372 ? 15.117 -6.711 -8.109 1 97.56 372 ILE A N 1
ATOM 3027 C CA . ILE A 1 372 ? 16.297 -5.863 -7.969 1 97.56 372 ILE A CA 1
ATOM 3028 C C . ILE A 1 372 ? 16.469 -5.465 -6.508 1 97.56 372 ILE A C 1
ATOM 3030 O O . ILE A 1 372 ? 15.656 -4.734 -5.949 1 97.56 372 ILE A O 1
ATOM 3034 N N . HIS A 1 373 ? 17.547 -5.973 -5.941 1 97 373 HIS A N 1
ATOM 3035 C CA . HIS A 1 373 ? 17.844 -5.707 -4.539 1 97 373 HIS A CA 1
ATOM 3036 C C . HIS A 1 373 ? 18.156 -4.234 -4.312 1 97 373 HIS A C 1
ATOM 3038 O O . HIS A 1 373 ? 18.75 -3.586 -5.18 1 97 373 HIS A O 1
ATOM 3044 N N . HIS A 1 374 ? 17.828 -3.643 -3.148 1 96.12 374 HIS A N 1
ATOM 3045 C CA . HIS A 1 374 ? 18.031 -2.225 -2.869 1 96.12 374 HIS A CA 1
ATOM 3046 C C . HIS A 1 374 ? 19.5 -1.859 -2.871 1 96.12 374 HIS A C 1
ATOM 3048 O O . HIS A 1 374 ? 19.859 -0.689 -3.029 1 96.12 374 HIS A O 1
ATOM 3054 N N . ASN A 1 375 ? 20.406 -2.82 -2.768 1 94.75 375 ASN A N 1
ATOM 3055 C CA . ASN A 1 375 ? 21.844 -2.594 -2.809 1 94.75 375 ASN A CA 1
ATOM 3056 C C . ASN A 1 375 ? 22.375 -2.652 -4.238 1 94.75 375 ASN A C 1
ATOM 3058 O O . ASN A 1 375 ? 23.562 -2.385 -4.473 1 94.75 375 ASN A O 1
ATOM 3062 N N . SER A 1 376 ? 21.531 -3.074 -5.145 1 95.19 376 SER A N 1
ATOM 3063 C CA . SER A 1 376 ? 21.953 -3.164 -6.535 1 95.19 376 SER A CA 1
ATOM 3064 C C . SER A 1 376 ? 22.188 -1.779 -7.137 1 95.19 376 SER A C 1
ATOM 3066 O O . SER A 1 376 ? 21.438 -0.84 -6.836 1 95.19 376 SER A O 1
ATOM 3068 N N . GLN A 1 377 ? 23.141 -1.656 -8.031 1 92.44 377 GLN A N 1
ATOM 3069 C CA . GLN A 1 377 ? 23.406 -0.413 -8.742 1 92.44 377 GLN A CA 1
ATOM 3070 C C . GLN A 1 377 ? 22.266 -0.059 -9.688 1 92.44 377 GLN A C 1
ATOM 3072 O O . GLN A 1 377 ? 22.141 1.095 -10.102 1 92.44 377 GLN A O 1
ATOM 3077 N N . ARG A 1 378 ? 21.484 -1.025 -10.023 1 96.25 378 ARG A N 1
ATOM 3078 C CA . ARG A 1 378 ? 20.422 -0.821 -10.992 1 96.25 378 ARG A CA 1
ATOM 3079 C C . ARG A 1 378 ? 19.125 -0.411 -10.297 1 96.25 378 ARG A C 1
ATOM 3081 O O . ARG A 1 378 ? 18.125 -0.096 -10.953 1 96.25 378 ARG A O 1
ATOM 3088 N N . PHE A 1 379 ? 19.172 -0.389 -9.008 1 97 379 PHE A N 1
ATOM 3089 C CA . PHE A 1 379 ? 17.984 -0.087 -8.219 1 97 379 PHE A CA 1
ATOM 3090 C C . PHE A 1 379 ? 17.531 1.351 -8.445 1 97 379 PHE A C 1
ATOM 3092 O O . PHE A 1 379 ? 16.375 1.598 -8.773 1 97 379 PHE A O 1
ATOM 3099 N N . SER A 1 380 ? 18.422 2.303 -8.32 1 95.88 380 SER A N 1
ATOM 3100 C CA . SER A 1 380 ? 18.125 3.721 -8.492 1 95.88 380 SER A CA 1
ATOM 3101 C C . SER A 1 380 ? 17.656 4.016 -9.914 1 95.88 380 SER A C 1
ATOM 3103 O O . SER A 1 380 ? 16.719 4.789 -10.117 1 95.88 380 SER A O 1
ATOM 3105 N N . GLU A 1 381 ? 18.344 3.375 -10.844 1 96.25 381 GLU A N 1
ATOM 3106 C CA . GLU A 1 381 ? 17.953 3.551 -12.242 1 96.25 381 GLU A CA 1
ATOM 3107 C C . GLU A 1 381 ? 16.516 3.104 -12.469 1 96.25 381 GLU A C 1
ATOM 3109 O O . GLU A 1 381 ? 15.742 3.787 -13.148 1 96.25 381 GLU A O 1
ATOM 3114 N N . GLY A 1 382 ? 16.188 1.939 -11.93 1 97.56 382 GLY A N 1
ATOM 3115 C CA . GLY A 1 382 ? 14.828 1.433 -12.062 1 97.56 382 GLY A CA 1
ATOM 3116 C C . GLY A 1 382 ? 13.781 2.342 -11.438 1 97.56 382 GLY A C 1
ATOM 3117 O O . GLY A 1 382 ? 12.68 2.482 -11.961 1 97.56 382 GLY A O 1
ATOM 3118 N N . ILE A 1 383 ? 14.148 2.949 -10.312 1 96.88 383 ILE A N 1
ATOM 3119 C CA . ILE A 1 383 ? 13.242 3.875 -9.641 1 96.88 383 ILE A CA 1
ATOM 3120 C C . ILE A 1 383 ? 13.031 5.117 -10.508 1 96.88 383 ILE A C 1
ATOM 3122 O O . ILE A 1 383 ? 11.898 5.523 -10.758 1 96.88 383 ILE A O 1
ATOM 3126 N N . GLU A 1 384 ? 14.078 5.719 -10.969 1 95.5 384 GLU A N 1
ATOM 3127 C CA . GLU A 1 384 ? 14.039 6.973 -11.719 1 95.5 384 GLU A CA 1
ATOM 3128 C C . GLU A 1 384 ? 13.289 6.809 -13.039 1 95.5 384 GLU A C 1
ATOM 3130 O O . GLU A 1 384 ? 12.617 7.734 -13.492 1 95.5 384 GLU A O 1
ATOM 3135 N N . LYS A 1 385 ? 13.344 5.609 -13.578 1 96.62 385 LYS A N 1
ATOM 3136 C CA . LYS A 1 385 ? 12.711 5.363 -14.875 1 96.62 385 LYS A CA 1
ATOM 3137 C C . LYS A 1 385 ? 11.344 4.711 -14.695 1 96.62 385 LYS A C 1
ATOM 3139 O O . LYS A 1 385 ? 10.68 4.387 -15.68 1 96.62 385 LYS A O 1
ATOM 3144 N N . ASN A 1 386 ? 10.922 4.395 -13.469 1 95.69 386 ASN A N 1
ATOM 3145 C CA . ASN A 1 386 ? 9.633 3.801 -13.133 1 95.69 386 ASN A CA 1
ATOM 3146 C C . ASN A 1 386 ? 9.477 2.41 -13.742 1 95.69 386 ASN A C 1
ATOM 3148 O O . ASN A 1 386 ? 8.453 2.107 -14.352 1 95.69 386 ASN A O 1
ATOM 3152 N N . TYR A 1 387 ? 10.523 1.551 -13.586 1 98.12 387 TYR A N 1
ATOM 3153 C CA . TYR A 1 387 ? 10.523 0.227 -14.203 1 98.12 387 TYR A CA 1
ATOM 3154 C C . TYR A 1 387 ? 9.984 -0.822 -13.234 1 98.12 387 TYR A C 1
ATOM 3156 O O . TYR A 1 387 ? 9.883 -2 -13.586 1 98.12 387 TYR A O 1
ATOM 3164 N N . PHE A 1 388 ? 9.594 -0.446 -12.039 1 97.44 388 PHE A N 1
ATOM 3165 C CA . PHE A 1 388 ? 9.172 -1.395 -11.016 1 97.44 388 PHE A CA 1
ATOM 3166 C C . PHE A 1 388 ? 7.66 -1.351 -10.828 1 97.44 388 PHE A C 1
ATOM 3168 O O . PHE A 1 388 ? 7.012 -0.372 -11.195 1 97.44 388 PHE A O 1
ATOM 3175 N N . ILE A 1 389 ? 7.133 -2.416 -10.234 1 92.81 389 ILE A N 1
ATOM 3176 C CA . ILE A 1 389 ? 5.73 -2.439 -9.836 1 92.81 389 ILE A CA 1
ATOM 3177 C C . ILE A 1 389 ? 5.484 -1.382 -8.758 1 92.81 389 ILE A C 1
ATOM 3179 O O . ILE A 1 389 ? 6.289 -1.222 -7.84 1 92.81 389 ILE A O 1
ATOM 3183 N N . MET A 1 390 ? 4.418 -0.728 -8.898 1 91.88 390 MET A N 1
ATOM 3184 C CA . MET A 1 390 ? 4.121 0.38 -7.988 1 91.88 390 MET A CA 1
ATOM 3185 C C . MET A 1 390 ? 3.408 -0.116 -6.738 1 91.88 390 MET A C 1
ATOM 3187 O O . MET A 1 390 ? 2.842 -1.211 -6.734 1 91.88 390 MET A O 1
ATOM 3191 N N . ASP A 1 391 ? 3.477 0.702 -5.73 1 88.44 391 ASP A N 1
ATOM 3192 C CA . ASP A 1 391 ? 2.826 0.378 -4.465 1 88.44 391 ASP A CA 1
ATOM 3193 C C . ASP A 1 391 ? 1.314 0.573 -4.559 1 88.44 391 ASP A C 1
ATOM 3195 O O . ASP A 1 391 ? 0.79 0.888 -5.629 1 88.44 391 ASP A O 1
ATOM 3199 N N . ALA A 1 392 ? 0.647 0.451 -3.451 1 79.62 392 ALA A N 1
ATOM 3200 C CA . ALA A 1 392 ? -0.812 0.5 -3.396 1 79.62 392 ALA A CA 1
ATOM 3201 C C . ALA A 1 392 ? -1.329 1.885 -3.775 1 79.62 392 ALA A C 1
ATOM 3203 O O . ALA A 1 392 ? -2.439 2.018 -4.297 1 79.62 392 ALA A O 1
ATOM 3204 N N . GLY A 1 393 ? -0.482 2.902 -3.561 1 77.44 393 GLY A N 1
ATOM 3205 C CA . GLY A 1 393 ? -0.874 4.254 -3.92 1 77.44 393 GLY A CA 1
ATOM 3206 C C . GLY A 1 393 ? -0.622 4.582 -5.379 1 77.44 393 GLY A C 1
ATOM 3207 O O . GLY A 1 393 ? -1.149 5.566 -5.902 1 77.44 393 GLY A O 1
ATOM 3208 N N . GLY A 1 394 ? 0.212 3.812 -6.008 1 85 394 GLY A N 1
ATOM 3209 C CA . GLY A 1 394 ? 0.459 3.943 -7.434 1 85 394 GLY A CA 1
ATOM 3210 C C . GLY A 1 394 ? 1.437 5.055 -7.773 1 85 394 GLY A C 1
ATOM 3211 O O . GLY A 1 394 ? 1.625 5.391 -8.945 1 85 394 GLY A O 1
ATOM 3212 N N . ARG A 1 395 ? 2.154 5.676 -6.891 1 85 395 ARG A N 1
ATOM 3213 C CA . ARG A 1 395 ? 2.982 6.848 -7.156 1 85 395 ARG A CA 1
ATOM 3214 C C . ARG A 1 395 ? 4.465 6.504 -7.066 1 85 395 ARG A C 1
ATOM 3216 O O . ARG A 1 395 ? 5.297 7.16 -7.695 1 85 395 ARG A O 1
ATOM 3223 N N . VAL A 1 396 ? 4.742 5.574 -6.266 1 93.25 396 VAL A N 1
ATOM 3224 C CA . VAL A 1 396 ? 6.121 5.16 -6.039 1 93.25 396 VAL A CA 1
ATOM 3225 C C . VAL A 1 396 ? 6.23 3.641 -6.148 1 93.25 396 VAL A C 1
ATOM 3227 O O . VAL A 1 396 ? 5.23 2.932 -6.035 1 93.25 396 VAL A O 1
ATOM 3230 N N . PRO A 1 397 ? 7.422 3.162 -6.426 1 95.94 397 PRO A N 1
ATOM 3231 C CA . PRO A 1 397 ? 7.586 1.707 -6.453 1 95.94 397 PRO A CA 1
ATOM 3232 C C . PRO A 1 397 ? 7.246 1.052 -5.113 1 95.94 397 PRO A C 1
ATOM 3234 O O . PRO A 1 397 ? 7.547 1.608 -4.055 1 95.94 397 PRO A O 1
ATOM 3237 N N . GLY A 1 398 ? 6.559 -0.112 -5.215 1 94.31 398 GLY A N 1
ATOM 3238 C CA . GLY A 1 398 ? 6.379 -0.94 -4.031 1 94.31 398 GLY A CA 1
ATOM 3239 C C . GLY A 1 398 ? 7.543 -1.878 -3.777 1 94.31 398 GLY A C 1
ATOM 3240 O O . GLY A 1 398 ? 7.988 -2.584 -4.684 1 94.31 398 GLY A O 1
ATOM 3241 N N . LEU A 1 399 ? 8.039 -1.858 -2.561 1 95.94 399 LEU A N 1
ATOM 3242 C CA . LEU A 1 399 ? 9.102 -2.793 -2.211 1 95.94 399 LEU A CA 1
ATOM 3243 C C . LEU A 1 399 ? 8.531 -4.164 -1.862 1 95.94 399 LEU A C 1
ATOM 3245 O O . LEU A 1 399 ? 7.34 -4.285 -1.568 1 95.94 399 LEU A O 1
ATOM 3249 N N . VAL A 1 400 ? 9.414 -5.141 -2.008 1 92.88 400 VAL A N 1
ATOM 3250 C CA . VAL A 1 400 ? 9.039 -6.516 -1.697 1 92.88 400 VAL A CA 1
ATOM 3251 C C . VAL A 1 400 ? 10.133 -7.18 -0.873 1 92.88 400 VAL A C 1
ATOM 3253 O O . VAL A 1 400 ? 11.305 -6.801 -0.961 1 92.88 400 VAL A O 1
ATOM 3256 N N . HIS A 1 401 ? 9.648 -8.062 -0.028 1 91.31 401 HIS A N 1
ATOM 3257 C CA . HIS A 1 401 ? 10.555 -8.969 0.664 1 91.31 401 HIS A CA 1
ATOM 3258 C C . HIS A 1 401 ? 10.484 -10.375 0.082 1 91.31 401 HIS A C 1
ATOM 3260 O O . HIS A 1 401 ? 9.414 -10.992 0.066 1 91.31 401 HIS A O 1
ATOM 3266 N N . TRP A 1 402 ? 11.609 -10.852 -0.477 1 88.06 402 TRP A N 1
ATOM 3267 C CA . TRP A 1 402 ? 11.68 -12.234 -0.924 1 88.06 402 TRP A CA 1
ATOM 3268 C C . TRP A 1 402 ? 12.805 -12.984 -0.209 1 88.06 402 TRP A C 1
ATOM 3270 O O . TRP A 1 402 ? 13.375 -12.477 0.759 1 88.06 402 TRP A O 1
ATOM 3280 N N . SER A 1 403 ? 13.086 -14.18 -0.497 1 82 403 SER A N 1
ATOM 3281 C CA . SER A 1 403 ? 13.945 -15.094 0.251 1 82 403 SER A CA 1
ATOM 3282 C C . SER A 1 403 ? 15.352 -14.539 0.395 1 82 403 SER A C 1
ATOM 3284 O O . SER A 1 403 ? 16.094 -14.938 1.294 1 82 403 SER A O 1
ATOM 3286 N N . HIS A 1 404 ? 15.688 -13.523 -0.419 1 87.94 404 HIS A N 1
ATOM 3287 C CA . HIS A 1 404 ? 17.078 -13.078 -0.431 1 87.94 404 HIS A CA 1
ATOM 3288 C C . HIS A 1 404 ? 17.188 -11.602 -0.055 1 87.94 404 HIS A C 1
ATOM 3290 O O . HIS A 1 404 ? 18.234 -10.992 -0.217 1 87.94 404 HIS A O 1
ATOM 3296 N N . GLY A 1 405 ? 16.094 -11.07 0.364 1 91.19 405 GLY A N 1
ATOM 3297 C CA . GLY A 1 405 ? 16.203 -9.711 0.86 1 91.19 405 GLY A CA 1
ATOM 3298 C C . GLY A 1 405 ? 15.047 -8.828 0.425 1 91.19 405 GLY A C 1
ATOM 3299 O O . GLY A 1 405 ? 13.945 -9.312 0.164 1 91.19 405 GLY A O 1
ATOM 3300 N N . VAL A 1 406 ? 15.344 -7.457 0.463 1 95.19 406 VAL A N 1
ATOM 3301 C CA . VAL A 1 406 ? 14.328 -6.465 0.127 1 95.19 406 VAL A CA 1
ATOM 3302 C C . VAL A 1 406 ? 14.719 -5.734 -1.153 1 95.19 406 VAL A C 1
ATOM 3304 O O . VAL A 1 406 ? 15.891 -5.402 -1.35 1 95.19 406 VAL A O 1
ATOM 3307 N N . GLY A 1 407 ? 13.789 -5.566 -1.948 1 96.75 407 GLY A N 1
ATOM 3308 C CA . GLY A 1 407 ? 14.008 -4.852 -3.195 1 96.75 407 GLY A CA 1
ATOM 3309 C C . GLY A 1 407 ? 12.727 -4.535 -3.936 1 96.75 407 GLY A C 1
ATOM 3310 O O . GLY A 1 407 ? 11.688 -4.312 -3.312 1 96.75 407 GLY A O 1
ATOM 3311 N N . ALA A 1 408 ? 12.859 -4.312 -5.195 1 96.88 408 ALA A N 1
ATOM 3312 C CA . ALA A 1 408 ? 11.711 -4.027 -6.051 1 96.88 408 ALA A CA 1
ATOM 3313 C C . ALA A 1 408 ? 11.578 -5.074 -7.152 1 96.88 408 ALA A C 1
ATOM 3315 O O . ALA A 1 408 ? 12.555 -5.738 -7.508 1 96.88 408 ALA A O 1
ATOM 3316 N N . MET A 1 409 ? 10.383 -5.277 -7.57 1 94.88 409 MET A N 1
ATOM 3317 C CA . MET A 1 409 ? 10.141 -6.246 -8.633 1 94.88 409 MET A CA 1
ATOM 3318 C C . MET A 1 409 ? 9.93 -5.543 -9.969 1 94.88 409 MET A C 1
ATOM 3320 O O . MET A 1 409 ? 9.289 -4.488 -10.031 1 94.88 409 MET A O 1
ATOM 3324 N N . LEU A 1 410 ? 10.391 -6.156 -11.039 1 96.38 410 LEU A N 1
ATOM 3325 C CA . LEU A 1 410 ? 10.242 -5.656 -12.398 1 96.38 410 LEU A CA 1
ATOM 3326 C C . LEU A 1 410 ? 8.773 -5.625 -12.805 1 96.38 410 LEU A C 1
ATOM 3328 O O . LEU A 1 410 ? 8.031 -6.586 -12.57 1 96.38 410 LEU A O 1
ATOM 3332 N N . ASP A 1 411 ? 8.312 -4.488 -13.367 1 94.31 411 ASP A N 1
ATOM 3333 C CA . ASP A 1 411 ? 6.961 -4.418 -13.922 1 94.31 411 ASP A CA 1
ATOM 3334 C C . ASP A 1 411 ? 6.918 -5.004 -15.328 1 94.31 411 ASP A C 1
ATOM 3336 O O . ASP A 1 411 ? 7.191 -4.305 -16.312 1 94.31 411 ASP A O 1
ATOM 3340 N N . ALA A 1 412 ? 6.465 -6.176 -15.398 1 93.12 412 ALA A N 1
ATOM 3341 C CA . ALA A 1 412 ? 6.465 -6.875 -16.672 1 93.12 412 ALA A CA 1
ATOM 3342 C C . ALA A 1 412 ? 5.367 -6.34 -17.594 1 93.12 412 ALA A C 1
ATOM 3344 O O . ALA A 1 412 ? 5.352 -6.633 -18.797 1 93.12 412 ALA A O 1
ATOM 3345 N N . SER A 1 413 ? 4.43 -5.551 -17.062 1 90.75 413 SER A N 1
ATOM 3346 C CA . SER A 1 413 ? 3.387 -4.957 -17.891 1 90.75 413 SER A CA 1
ATOM 3347 C C . SER A 1 413 ? 3.924 -3.785 -18.703 1 90.75 413 SER A C 1
ATOM 3349 O O . SER A 1 413 ? 3.279 -3.332 -19.656 1 90.75 413 SER A O 1
ATOM 3351 N N . TYR A 1 414 ? 5.102 -3.309 -18.359 1 94.62 414 TYR A N 1
ATOM 3352 C CA . TYR A 1 414 ? 5.719 -2.145 -18.969 1 94.62 414 TYR A CA 1
ATOM 3353 C C . TYR A 1 414 ? 6.859 -2.559 -19.891 1 94.62 414 TYR A C 1
ATOM 3355 O O . TYR A 1 414 ? 7.961 -2.871 -19.438 1 94.62 414 TYR A O 1
ATOM 3363 N N . THR A 1 415 ? 6.688 -2.492 -21.141 1 95.44 415 THR A N 1
ATOM 3364 C CA . THR A 1 415 ? 7.594 -3.031 -22.141 1 95.44 415 THR A CA 1
ATOM 3365 C C . THR A 1 415 ? 8.992 -2.434 -22 1 95.44 415 THR A C 1
ATOM 3367 O O . THR A 1 415 ? 9.992 -3.154 -22.047 1 95.44 415 THR A O 1
ATOM 3370 N N . PRO A 1 416 ? 9.07 -1.122 -21.734 1 97.31 416 PRO A N 1
ATOM 3371 C CA . PRO A 1 416 ? 10.414 -0.566 -21.562 1 97.31 416 PRO A CA 1
ATOM 3372 C C . PRO A 1 416 ? 11.164 -1.183 -20.391 1 97.31 416 PRO A C 1
ATOM 3374 O O . PRO A 1 416 ? 12.383 -1.35 -20.453 1 97.31 416 PRO A O 1
ATOM 3377 N N . ALA A 1 417 ? 10.445 -1.451 -19.344 1 97.56 417 ALA A N 1
ATOM 3378 C CA . ALA A 1 417 ? 11.07 -2.102 -18.188 1 97.56 417 ALA A CA 1
ATOM 3379 C C . ALA A 1 417 ? 11.594 -3.488 -18.562 1 97.56 417 ALA A C 1
ATOM 3381 O O . ALA A 1 417 ? 12.711 -3.852 -18.203 1 97.56 417 ALA A O 1
ATOM 3382 N N . VAL A 1 418 ? 10.805 -4.238 -19.312 1 97 418 VAL A N 1
ATOM 3383 C CA . VAL A 1 418 ? 11.188 -5.574 -19.75 1 97 418 VAL A CA 1
ATOM 3384 C C . VAL A 1 418 ? 12.414 -5.48 -20.672 1 97 418 VAL A C 1
ATOM 3386 O O . VAL A 1 418 ? 13.367 -6.25 -20.516 1 97 418 VAL A O 1
ATOM 3389 N N . ASP A 1 419 ? 12.398 -4.535 -21.562 1 97.62 419 ASP A N 1
ATOM 3390 C CA . ASP A 1 419 ? 13.523 -4.348 -22.469 1 97.62 419 ASP A CA 1
ATOM 3391 C C . ASP A 1 419 ? 14.805 -4.035 -21.703 1 97.62 419 ASP A C 1
ATOM 3393 O O . ASP A 1 419 ? 15.875 -4.559 -22.031 1 97.62 419 ASP A O 1
ATOM 3397 N N . TRP A 1 420 ? 14.617 -3.164 -20.75 1 97.88 420 TRP A N 1
ATOM 3398 C CA . TRP A 1 420 ? 15.742 -2.801 -19.891 1 97.88 420 TRP A CA 1
ATOM 3399 C C . TRP A 1 420 ? 16.344 -4.035 -19.234 1 97.88 420 TRP A C 1
ATOM 3401 O O . TRP A 1 420 ? 17.562 -4.223 -19.234 1 97.88 420 TRP A O 1
ATOM 3411 N N . PHE A 1 421 ? 15.562 -4.895 -18.734 1 97.31 421 PHE A N 1
ATOM 3412 C CA . PHE A 1 421 ? 15.977 -6.113 -18.062 1 97.31 421 PHE A CA 1
ATOM 3413 C C . PHE A 1 421 ? 16.594 -7.098 -19.047 1 97.31 421 PHE A C 1
ATOM 3415 O O . PHE A 1 421 ? 17.688 -7.625 -18.812 1 97.31 421 PHE A O 1
ATOM 3422 N N . MET A 1 422 ? 15.938 -7.297 -20.156 1 96.62 422 MET A N 1
ATOM 3423 C CA . MET A 1 422 ? 16.359 -8.281 -21.156 1 96.62 422 MET A CA 1
ATOM 3424 C C . MET A 1 422 ? 17.656 -7.844 -21.828 1 96.62 422 MET A C 1
ATOM 3426 O O . MET A 1 422 ? 18.469 -8.688 -22.219 1 96.62 422 MET A O 1
ATOM 3430 N N . GLN A 1 423 ? 17.828 -6.621 -21.969 1 96.56 423 GLN A N 1
ATOM 3431 C CA . GLN A 1 423 ? 19.078 -6.129 -22.562 1 96.56 423 GLN A CA 1
ATOM 3432 C C . GLN A 1 423 ? 20.281 -6.551 -21.719 1 96.56 423 GLN A C 1
ATOM 3434 O O . GLN A 1 423 ? 21.312 -6.93 -22.266 1 96.56 423 GLN A O 1
ATOM 3439 N N . LYS A 1 424 ? 20.109 -6.43 -20.484 1 95.31 424 LYS A N 1
ATOM 3440 C CA . LYS A 1 424 ? 21.203 -6.855 -19.609 1 95.31 424 LYS A CA 1
ATOM 3441 C C . LYS A 1 424 ? 21.438 -8.359 -19.719 1 95.31 424 LYS A C 1
ATOM 3443 O O . LYS A 1 424 ? 22.578 -8.82 -19.656 1 95.31 424 LYS A O 1
ATOM 3448 N N . LEU A 1 425 ? 20.375 -9.156 -19.797 1 94.94 425 LEU A N 1
ATOM 3449 C CA . LEU A 1 425 ? 20.5 -10.602 -19.969 1 94.94 425 LEU A CA 1
ATOM 3450 C C . LEU A 1 425 ? 21.172 -10.945 -21.281 1 94.94 425 LEU A C 1
ATOM 3452 O O . LEU A 1 425 ? 22 -11.859 -21.344 1 94.94 425 LEU A O 1
ATOM 3456 N N . LYS A 1 426 ? 20.844 -10.211 -22.297 1 95.56 426 LYS A N 1
ATOM 3457 C CA . LYS A 1 426 ? 21.5 -10.398 -23.594 1 95.56 426 LYS A CA 1
ATOM 3458 C C . LYS A 1 426 ? 22.984 -10.125 -23.516 1 95.56 426 LYS A C 1
ATOM 3460 O O . LYS A 1 426 ? 23.797 -10.867 -24.078 1 95.56 426 LYS A O 1
ATOM 3465 N N . GLN A 1 427 ? 23.281 -9.086 -22.812 1 95.06 427 GLN A N 1
ATOM 3466 C CA . GLN A 1 427 ? 24.688 -8.758 -22.609 1 95.06 427 GLN A CA 1
ATOM 3467 C C . GLN A 1 427 ? 25.422 -9.867 -21.859 1 95.06 427 GLN A C 1
ATOM 3469 O O . GLN A 1 427 ? 26.562 -10.203 -22.172 1 95.06 427 GLN A O 1
ATOM 3474 N N . LEU A 1 428 ? 24.719 -10.383 -20.906 1 93.25 428 LEU A N 1
ATOM 3475 C CA . LEU A 1 428 ? 25.281 -11.5 -20.156 1 93.25 428 LEU A CA 1
ATOM 3476 C C . LEU A 1 428 ? 25.531 -12.695 -21.078 1 93.25 428 LEU A C 1
ATOM 3478 O O . LEU A 1 428 ? 26.578 -13.336 -20.984 1 93.25 428 LEU A O 1
ATOM 3482 N N . GLN A 1 429 ? 24.625 -12.984 -21.922 1 91.31 429 GLN A N 1
ATOM 3483 C CA . GLN A 1 429 ? 24.766 -14.07 -22.891 1 91.31 429 GLN A CA 1
ATOM 3484 C C . GLN A 1 429 ? 25.969 -13.836 -23.797 1 91.31 429 GLN A C 1
ATOM 3486 O O . GLN A 1 429 ? 26.75 -14.75 -24.047 1 91.31 429 GLN A O 1
ATOM 3491 N N . LEU A 1 430 ? 26.125 -12.641 -24.219 1 89 430 LEU A N 1
ATOM 3492 C CA . LEU A 1 430 ? 27.203 -12.305 -25.141 1 89 430 LEU A CA 1
ATOM 3493 C C . LEU A 1 430 ? 28.547 -12.375 -24.438 1 89 430 LEU A C 1
ATOM 3495 O O . LEU A 1 430 ? 29.516 -12.883 -25.016 1 89 430 LEU A O 1
ATOM 3499 N N . ASP A 1 431 ? 28.547 -11.969 -23.25 1 87.56 431 ASP A N 1
ATOM 3500 C CA . ASP A 1 431 ? 29.797 -11.891 -22.5 1 87.56 431 ASP A CA 1
ATOM 3501 C C . ASP A 1 431 ? 30.234 -13.266 -22.016 1 87.56 431 ASP A C 1
ATOM 3503 O O . ASP A 1 431 ? 31.438 -13.57 -22 1 87.56 431 ASP A O 1
ATOM 3507 N N . SER A 1 432 ? 29.281 -14.117 -21.703 1 87.56 432 SER A N 1
ATOM 3508 C CA . SER A 1 432 ? 29.641 -15.352 -21.016 1 87.56 432 SER A CA 1
ATOM 3509 C C . SER A 1 432 ? 29.25 -16.578 -21.844 1 87.56 432 SER A C 1
ATOM 3511 O O . SER A 1 432 ? 29.594 -17.703 -21.484 1 87.56 432 SER A O 1
ATOM 3513 N N . ARG A 1 433 ? 28.484 -16.469 -22.922 1 86.94 433 ARG A N 1
ATOM 3514 C CA . ARG A 1 433 ? 28.016 -17.531 -23.797 1 86.94 433 ARG A CA 1
ATOM 3515 C C . ARG A 1 433 ? 27.047 -18.469 -23.078 1 86.94 433 ARG A C 1
ATOM 3517 O O . ARG A 1 433 ? 26.922 -19.641 -23.422 1 86.94 433 ARG A O 1
ATOM 3524 N N . ILE A 1 434 ? 26.516 -17.938 -22.047 1 91 434 ILE A N 1
ATOM 3525 C CA . ILE A 1 434 ? 25.5 -18.703 -21.328 1 91 434 ILE A CA 1
ATOM 3526 C C . ILE A 1 434 ? 24.172 -18.609 -22.078 1 91 434 ILE A C 1
ATOM 3528 O O . ILE A 1 434 ? 23.766 -17.516 -22.5 1 91 434 ILE A O 1
ATOM 3532 N N . SER A 1 435 ? 23.531 -19.797 -22.219 1 89.62 435 SER A N 1
ATOM 3533 C CA . SER A 1 435 ? 22.297 -19.781 -22.984 1 89.62 435 SER A CA 1
ATOM 3534 C C . SER A 1 435 ? 21.188 -20.531 -22.25 1 89.62 435 SER A C 1
ATOM 3536 O O . SER A 1 435 ? 20.125 -20.781 -22.828 1 89.62 435 SER A O 1
ATOM 3538 N N . SER A 1 436 ? 21.359 -20.953 -21.062 1 94.44 436 SER A N 1
ATOM 3539 C CA . SER A 1 436 ? 20.359 -21.656 -20.281 1 94.44 436 SER A CA 1
ATOM 3540 C C . SER A 1 436 ? 19.984 -20.875 -19.031 1 94.44 436 SER A C 1
ATOM 3542 O O . SER A 1 436 ? 20.844 -20.375 -18.312 1 94.44 436 SER A O 1
ATOM 3544 N N . PHE A 1 437 ? 18.703 -20.812 -18.844 1 96.75 437 PHE A N 1
ATOM 3545 C CA . PHE A 1 437 ? 18.234 -19.984 -17.734 1 96.75 437 PHE A CA 1
ATOM 3546 C C . PHE A 1 437 ? 17.094 -20.672 -17 1 96.75 437 PHE A C 1
ATOM 3548 O O . PHE A 1 437 ? 16.25 -21.328 -17.609 1 96.75 437 PHE A O 1
ATOM 3555 N N . HIS A 1 438 ? 17.094 -20.578 -15.719 1 96.88 438 HIS A N 1
ATOM 3556 C CA . HIS A 1 438 ? 15.977 -20.938 -14.859 1 96.88 438 HIS A CA 1
ATOM 3557 C C . HIS A 1 438 ? 15.289 -19.688 -14.297 1 96.88 438 HIS A C 1
ATOM 3559 O O . HIS A 1 438 ? 15.844 -19.016 -13.43 1 96.88 438 HIS A O 1
ATOM 3565 N N . PHE A 1 439 ? 14.148 -19.359 -14.812 1 95.31 439 PHE A N 1
ATOM 3566 C CA . PHE A 1 439 ? 13.43 -18.172 -14.367 1 95.31 439 PHE A CA 1
ATOM 3567 C C . PHE A 1 439 ? 12.484 -18.516 -13.211 1 95.31 439 PHE A C 1
ATOM 3569 O O . PHE A 1 439 ? 11.562 -19.312 -13.383 1 95.31 439 PHE A O 1
ATOM 3576 N N . THR A 1 440 ? 12.766 -17.797 -12.086 1 90.62 440 THR A N 1
ATOM 3577 C CA . THR A 1 440 ? 12.016 -18.172 -10.891 1 90.62 440 THR A CA 1
ATOM 3578 C C . THR A 1 440 ? 11.773 -16.953 -10.008 1 90.62 440 THR A C 1
ATOM 3580 O O . THR A 1 440 ? 12.57 -16.016 -10.008 1 90.62 440 THR A O 1
ATOM 3583 N N . TYR A 1 441 ? 10.656 -17.016 -9.328 1 86.44 441 TYR A N 1
ATOM 3584 C CA . TYR A 1 441 ? 10.344 -16.016 -8.312 1 86.44 441 TYR A CA 1
ATOM 3585 C C . TYR A 1 441 ? 9.352 -16.562 -7.293 1 86.44 441 TYR A C 1
ATOM 3587 O O . TYR A 1 441 ? 8.828 -17.672 -7.465 1 86.44 441 TYR A O 1
ATOM 3595 N N . ASP A 1 442 ? 9.211 -15.93 -6.148 1 77.12 442 ASP A N 1
ATOM 3596 C CA . ASP A 1 442 ? 8.5 -16.453 -4.992 1 77.12 442 ASP A CA 1
ATOM 3597 C C . ASP A 1 442 ? 6.996 -16.266 -5.137 1 77.12 442 ASP A C 1
ATOM 3599 O O . ASP A 1 442 ? 6.258 -16.297 -4.148 1 77.12 442 ASP A O 1
ATOM 3603 N N . GLY A 1 443 ? 6.527 -16.016 -6.293 1 71.12 443 GLY A N 1
ATOM 3604 C CA . GLY A 1 443 ? 5.094 -15.945 -6.531 1 71.12 443 GLY A CA 1
ATOM 3605 C C . GLY A 1 443 ? 4.449 -14.727 -5.906 1 71.12 443 GLY A C 1
ATOM 3606 O O . GLY A 1 443 ? 5.07 -13.664 -5.824 1 71.12 443 GLY A O 1
ATOM 3607 N N . ASN A 1 444 ? 3.197 -14.852 -5.41 1 65.25 444 ASN A N 1
ATOM 3608 C CA . ASN A 1 444 ? 2.371 -13.75 -4.93 1 65.25 444 ASN A CA 1
ATOM 3609 C C . ASN A 1 444 ? 2.84 -13.258 -3.564 1 65.25 444 ASN A C 1
ATOM 3611 O O . ASN A 1 444 ? 2.527 -12.133 -3.166 1 65.25 444 ASN A O 1
ATOM 3615 N N . MET A 1 445 ? 3.723 -14.133 -3.018 1 66.69 445 MET A N 1
ATOM 3616 C CA . MET A 1 445 ? 4.168 -13.75 -1.683 1 66.69 445 MET A CA 1
ATOM 3617 C C . MET A 1 445 ? 5.23 -12.656 -1.759 1 66.69 445 MET A C 1
ATOM 3619 O O . MET A 1 445 ? 5.492 -11.969 -0.77 1 66.69 445 MET A O 1
ATOM 3623 N N . SER A 1 446 ? 5.672 -12.508 -2.959 1 80.44 446 SER A N 1
ATOM 3624 C CA . SER A 1 446 ? 6.746 -11.531 -3.1 1 80.44 446 SER A CA 1
ATOM 3625 C C . SER A 1 446 ? 6.391 -10.461 -4.125 1 80.44 446 SER A C 1
ATOM 3627 O O . SER A 1 446 ? 7.191 -10.141 -5.004 1 80.44 446 SER A O 1
ATOM 3629 N N . LEU A 1 447 ? 5.148 -10.055 -4.086 1 83.88 447 LEU A N 1
ATOM 3630 C CA . LEU A 1 447 ? 4.664 -8.883 -4.801 1 83.88 447 LEU A CA 1
ATOM 3631 C C . LEU A 1 447 ? 4.387 -7.734 -3.834 1 83.88 447 LEU A C 1
ATOM 3633 O O . LEU A 1 447 ? 4.133 -7.965 -2.648 1 83.88 447 LEU A O 1
ATOM 3637 N N . PRO A 1 448 ? 4.496 -6.574 -4.383 1 86.88 448 PRO A N 1
ATOM 3638 C CA . PRO A 1 448 ? 4.07 -5.477 -3.516 1 86.88 448 PRO A CA 1
ATOM 3639 C C . PRO A 1 448 ? 2.617 -5.609 -3.066 1 86.88 448 PRO A C 1
ATOM 3641 O O . PRO A 1 448 ? 1.792 -6.172 -3.789 1 86.88 448 PRO A O 1
ATOM 3644 N N . PHE A 1 449 ? 2.326 -5.137 -1.931 1 81.62 449 PHE A N 1
ATOM 3645 C CA . PHE A 1 449 ? 0.966 -5.152 -1.407 1 81.62 449 PHE A CA 1
ATOM 3646 C C . PHE A 1 449 ? 0.036 -4.324 -2.283 1 81.62 449 PHE A C 1
ATOM 3648 O O . PHE A 1 449 ? 0.286 -3.139 -2.514 1 81.62 449 PHE A O 1
ATOM 3655 N N . GLN A 1 450 ? -0.991 -4.93 -2.764 1 78.69 450 GLN A N 1
ATOM 3656 C CA . GLN A 1 450 ? -1.949 -4.285 -3.654 1 78.69 450 GLN A CA 1
ATOM 3657 C C . GLN A 1 450 ? -1.237 -3.521 -4.77 1 78.69 450 GLN A C 1
ATOM 3659 O O . GLN A 1 450 ? -1.361 -2.301 -4.871 1 78.69 450 GLN A O 1
ATOM 3664 N N . PRO A 1 451 ? -0.539 -4.277 -5.559 1 83.5 451 PRO A N 1
ATOM 3665 C CA . PRO A 1 451 ? 0.345 -3.658 -6.547 1 83.5 451 PRO A CA 1
ATOM 3666 C C . PRO A 1 451 ? -0.423 -2.959 -7.668 1 83.5 451 PRO A C 1
ATOM 3668 O O . PRO A 1 451 ? -1.515 -3.396 -8.039 1 83.5 451 PRO A O 1
ATOM 3671 N N . HIS A 1 452 ? 0.184 -1.858 -8.164 1 83.94 452 HIS A N 1
ATOM 3672 C CA . HIS A 1 452 ? -0.271 -1.19 -9.383 1 83.94 452 HIS A CA 1
ATOM 3673 C C . HIS A 1 452 ? 0.702 -1.42 -10.531 1 83.94 452 HIS A C 1
ATOM 3675 O O . HIS A 1 452 ? 1.906 -1.201 -10.383 1 83.94 452 HIS A O 1
ATOM 3681 N N . PHE A 1 453 ? 0.102 -1.961 -11.586 1 87 453 PHE A N 1
ATOM 3682 C CA . PHE A 1 453 ? 0.896 -2.162 -12.789 1 87 453 PHE A CA 1
ATOM 3683 C C . PHE A 1 453 ? 0.691 -1.013 -13.773 1 87 453 PHE A C 1
ATOM 3685 O O . PHE A 1 453 ? -0.342 -0.34 -13.742 1 87 453 PHE A O 1
ATOM 3692 N N . LYS A 1 454 ? 1.684 -0.706 -14.594 1 85.75 454 LYS A N 1
ATOM 3693 C CA . LYS A 1 454 ? 1.55 0.344 -15.602 1 85.75 454 LYS A CA 1
ATOM 3694 C C . LYS A 1 454 ? 0.407 0.039 -16.562 1 85.75 454 LYS A C 1
ATOM 3696 O O . LYS A 1 454 ? -0.308 0.947 -17 1 85.75 454 LYS A O 1
ATOM 3701 N N . LYS A 1 455 ? 0.407 -1.193 -16.828 1 80.5 455 LYS A N 1
ATOM 3702 C CA . LYS A 1 455 ? -0.729 -1.7 -17.594 1 80.5 455 LYS A CA 1
ATOM 3703 C C . LYS A 1 455 ? -1.538 -2.703 -16.781 1 80.5 455 LYS A C 1
ATOM 3705 O O . LYS A 1 455 ? -0.99 -3.398 -15.922 1 80.5 455 LYS A O 1
ATOM 3710 N N . GLY A 1 456 ? -2.777 -2.672 -16.969 1 71.5 456 GLY A N 1
ATOM 3711 C CA . GLY A 1 456 ? -3.652 -3.541 -16.203 1 71.5 456 GLY A CA 1
ATOM 3712 C C . GLY A 1 456 ? -3.273 -5.008 -16.297 1 71.5 456 GLY A C 1
ATOM 3713 O O . GLY A 1 456 ? -3.211 -5.566 -17.391 1 71.5 456 GLY A O 1
ATOM 3714 N N . PHE A 1 457 ? -2.689 -5.547 -15.258 1 73.94 457 PHE A N 1
ATOM 3715 C CA . PHE A 1 457 ? -2.363 -6.961 -15.109 1 73.94 457 PHE A CA 1
ATOM 3716 C C . PHE A 1 457 ? -3.271 -7.621 -14.086 1 73.94 457 PHE A C 1
ATOM 3718 O O . PHE A 1 457 ? -3.656 -6.996 -13.094 1 73.94 457 PHE A O 1
ATOM 3725 N N . HIS A 1 458 ? -3.648 -8.805 -14.477 1 66.12 458 HIS A N 1
ATOM 3726 C CA . HIS A 1 458 ? -4.293 -9.672 -13.5 1 66.12 458 HIS A CA 1
ATOM 3727 C C . HIS A 1 458 ? -3.299 -10.664 -12.898 1 66.12 458 HIS A C 1
ATOM 3729 O O . HIS A 1 458 ? -2.125 -10.672 -13.273 1 66.12 458 HIS A O 1
ATOM 3735 N N . SER A 1 459 ? -3.66 -11.391 -11.828 1 61.41 459 SER A N 1
ATOM 3736 C CA . SER A 1 459 ? -2.826 -12.312 -11.062 1 61.41 459 SER A CA 1
ATOM 3737 C C . SER A 1 459 ? -2.049 -13.242 -11.977 1 61.41 459 SER A C 1
ATOM 3739 O O . SER A 1 459 ? -0.865 -13.5 -11.758 1 61.41 459 SER A O 1
ATOM 3741 N N . GLY A 1 460 ? -2.541 -13.688 -13.055 1 72.5 460 GLY A N 1
ATOM 3742 C CA . GLY A 1 460 ? -1.906 -14.688 -13.898 1 72.5 460 GLY A CA 1
ATOM 3743 C C . GLY A 1 460 ? -1.121 -14.086 -15.047 1 72.5 460 GLY A C 1
ATOM 3744 O O . GLY A 1 460 ? -0.296 -14.758 -15.664 1 72.5 460 GLY A O 1
ATOM 3745 N N . ASP A 1 461 ? -1.146 -12.797 -15.156 1 81.69 461 ASP A N 1
ATOM 3746 C CA . ASP A 1 461 ? -0.531 -12.156 -16.312 1 81.69 461 ASP A CA 1
ATOM 3747 C C . ASP A 1 461 ? 0.989 -12.109 -16.172 1 81.69 461 ASP A C 1
ATOM 3749 O O . ASP A 1 461 ? 1.713 -12.211 -17.172 1 81.69 461 ASP A O 1
ATOM 3753 N N . LEU A 1 462 ? 1.395 -12.016 -14.977 1 84.31 462 LEU A N 1
ATOM 3754 C CA . LEU A 1 462 ? 2.836 -11.992 -14.75 1 84.31 462 LEU A CA 1
ATOM 3755 C C . LEU A 1 462 ? 3.465 -13.328 -15.141 1 84.31 462 LEU A C 1
ATOM 3757 O O . LEU A 1 462 ? 4.504 -13.359 -15.797 1 84.31 462 LEU A O 1
ATOM 3761 N N . ASN A 1 463 ? 2.82 -14.414 -14.703 1 86.88 463 ASN A N 1
ATOM 3762 C CA . ASN A 1 463 ? 3.299 -15.75 -15.055 1 86.88 463 ASN A CA 1
ATOM 3763 C C . ASN A 1 463 ? 3.346 -15.945 -16.562 1 86.88 463 ASN A C 1
ATOM 3765 O O . ASN A 1 463 ? 4.32 -16.484 -17.094 1 86.88 463 ASN A O 1
ATOM 3769 N N . GLN A 1 464 ? 2.293 -15.484 -17.156 1 89.06 464 GLN A N 1
ATOM 3770 C CA . GLN A 1 464 ? 2.213 -15.578 -18.609 1 89.06 464 GLN A CA 1
ATOM 3771 C C . GLN A 1 464 ? 3.334 -14.789 -19.281 1 89.06 464 GLN A C 1
ATOM 3773 O O . GLN A 1 464 ? 4.059 -15.328 -20.125 1 89.06 464 GLN A O 1
ATOM 3778 N N . ARG A 1 465 ? 3.461 -13.633 -18.891 1 91.25 465 ARG A N 1
ATOM 3779 C CA . ARG A 1 465 ? 4.395 -12.711 -19.516 1 91.25 465 ARG A CA 1
ATOM 3780 C C . ARG A 1 465 ? 5.836 -13.188 -19.344 1 91.25 465 ARG A C 1
ATOM 3782 O O . ARG A 1 465 ? 6.602 -13.227 -20.312 1 91.25 465 ARG A O 1
ATOM 3789 N N . PHE A 1 466 ? 6.199 -13.562 -18.203 1 91.94 466 PHE A N 1
ATOM 3790 C CA . PHE A 1 466 ? 7.57 -13.984 -17.938 1 91.94 466 PHE A CA 1
ATOM 3791 C C . PHE A 1 466 ? 7.891 -15.273 -18.688 1 91.94 466 PHE A C 1
ATOM 3793 O O . PHE A 1 466 ? 8.977 -15.422 -19.25 1 91.94 466 PHE A O 1
ATOM 3800 N N . SER A 1 467 ? 6.98 -16.172 -18.656 1 92.06 467 SER A N 1
ATOM 3801 C CA . SER A 1 467 ? 7.195 -17.422 -19.391 1 92.06 467 SER A CA 1
ATOM 3802 C C . SER A 1 467 ? 7.367 -17.172 -20.875 1 92.06 467 SER A C 1
ATOM 3804 O O . SER A 1 467 ? 8.25 -17.766 -21.516 1 92.06 467 SER A O 1
ATOM 3806 N N . GLU A 1 468 ? 6.605 -16.297 -21.406 1 92.81 468 GLU A N 1
ATOM 3807 C CA . GLU A 1 468 ? 6.664 -15.992 -22.828 1 92.81 468 GLU A CA 1
ATOM 3808 C C . GLU A 1 468 ? 7.961 -15.273 -23.188 1 92.81 468 GLU A C 1
ATOM 3810 O O . GLU A 1 468 ? 8.602 -15.602 -24.188 1 92.81 468 GLU A O 1
ATOM 3815 N N . ILE A 1 469 ? 8.312 -14.406 -22.391 1 94.69 469 ILE A N 1
ATOM 3816 C CA . ILE A 1 469 ? 9.516 -13.625 -22.656 1 94.69 469 ILE A CA 1
ATOM 3817 C C . ILE A 1 469 ? 10.742 -14.539 -22.594 1 94.69 469 ILE A C 1
ATOM 3819 O O . ILE A 1 469 ? 11.602 -14.492 -23.469 1 94.69 469 ILE A O 1
ATOM 3823 N N . MET A 1 470 ? 10.766 -15.352 -21.609 1 94.62 470 MET A N 1
ATOM 3824 C CA . MET A 1 470 ? 11.93 -16.219 -21.453 1 94.62 470 MET A CA 1
ATOM 3825 C C . MET A 1 470 ? 11.953 -17.297 -22.516 1 94.62 470 MET A C 1
ATOM 3827 O O . MET A 1 470 ? 13.023 -17.672 -23 1 94.62 470 MET A O 1
ATOM 3831 N N . GLY A 1 471 ? 10.758 -17.797 -22.859 1 93.56 471 GLY A N 1
ATOM 3832 C CA . GLY A 1 471 ? 10.664 -18.781 -23.922 1 93.56 471 GLY A CA 1
ATOM 3833 C C . GLY A 1 471 ? 11.117 -18.234 -25.266 1 93.56 471 GLY A C 1
ATOM 3834 O O . GLY A 1 471 ? 11.664 -18.984 -26.094 1 93.56 471 GLY A O 1
ATOM 3835 N N . ALA A 1 472 ? 10.906 -16.969 -25.453 1 91.88 472 ALA A N 1
ATOM 3836 C CA . ALA A 1 472 ? 11.336 -16.328 -26.688 1 91.88 472 ALA A CA 1
ATOM 3837 C C . ALA A 1 472 ? 12.828 -16.016 -26.656 1 91.88 472 ALA A C 1
ATOM 3839 O O . ALA A 1 472 ? 13.469 -15.922 -27.703 1 91.88 472 ALA A O 1
ATOM 3840 N N . PHE A 1 473 ? 13.383 -15.953 -25.531 1 93.31 473 PHE A N 1
ATOM 3841 C CA . PHE A 1 473 ? 14.75 -15.508 -25.344 1 93.31 473 PHE A CA 1
ATOM 3842 C C . PHE A 1 473 ? 15.734 -16.641 -25.594 1 93.31 473 PHE A C 1
ATOM 3844 O O . PHE A 1 473 ? 16.781 -16.438 -26.203 1 93.31 473 PHE A O 1
ATOM 3851 N N . SER A 1 474 ? 15.375 -17.859 -25.078 1 93.44 474 SER A N 1
ATOM 3852 C CA . SER A 1 474 ? 16.25 -19.016 -25.188 1 93.44 474 SER A CA 1
ATOM 3853 C C . SER A 1 474 ? 15.461 -20.312 -25.328 1 93.44 474 SER A C 1
ATOM 3855 O O . SER A 1 474 ? 14.281 -20.359 -24.953 1 93.44 474 SER A O 1
ATOM 3857 N N . ASP A 1 475 ? 16.062 -21.344 -25.891 1 93.06 475 ASP A N 1
ATOM 3858 C CA . ASP A 1 475 ? 15.398 -22.625 -26.016 1 93.06 475 ASP A CA 1
ATOM 3859 C C . ASP A 1 475 ? 15.773 -23.562 -24.875 1 93.06 475 ASP A C 1
ATOM 3861 O O . ASP A 1 475 ? 15.336 -24.719 -24.844 1 93.06 475 ASP A O 1
ATOM 3865 N N . LYS A 1 476 ? 16.609 -23.109 -23.984 1 96.25 476 LYS A N 1
ATOM 3866 C CA . LYS A 1 476 ? 16.969 -23.859 -22.781 1 96.25 476 LYS A CA 1
ATOM 3867 C C . LYS A 1 476 ? 16.5 -23.125 -21.531 1 96.25 476 LYS A C 1
ATOM 3869 O O . LYS A 1 476 ? 17.328 -22.672 -20.734 1 96.25 476 LYS A O 1
ATOM 3874 N N . VAL A 1 477 ? 15.203 -23.094 -21.422 1 96.75 477 VAL A N 1
ATOM 3875 C CA . VAL A 1 477 ? 14.625 -22.328 -20.312 1 96.75 477 VAL A CA 1
ATOM 3876 C C . VAL A 1 477 ? 13.758 -23.25 -19.453 1 96.75 477 VAL A C 1
ATOM 3878 O O . VAL A 1 477 ? 13.008 -24.078 -19.969 1 96.75 477 VAL A O 1
ATOM 3881 N N . VAL A 1 478 ? 13.938 -23.141 -18.188 1 96.94 478 VAL A N 1
ATOM 3882 C CA . VAL A 1 478 ? 13.062 -23.75 -17.188 1 96.94 478 VAL A CA 1
ATOM 3883 C C . VAL A 1 478 ? 12.312 -22.656 -16.422 1 96.94 478 VAL A C 1
ATOM 3885 O O . VAL A 1 478 ? 12.891 -21.625 -16.062 1 96.94 478 VAL A O 1
ATOM 3888 N N . VAL A 1 479 ? 11.031 -22.844 -16.203 1 95.06 479 VAL A N 1
ATOM 3889 C CA . VAL A 1 479 ? 10.242 -21.891 -15.43 1 95.06 479 VAL A CA 1
ATOM 3890 C C . VAL A 1 479 ? 9.508 -22.625 -14.312 1 95.06 479 VAL A C 1
ATOM 3892 O O . VAL A 1 479 ? 9.219 -23.828 -14.43 1 95.06 479 VAL A O 1
ATOM 3895 N N . ASP A 1 480 ? 9.18 -21.875 -13.281 1 91 480 ASP A N 1
ATOM 3896 C CA . ASP A 1 480 ? 8.422 -22.438 -12.164 1 91 480 ASP A CA 1
ATOM 3897 C C . ASP A 1 480 ? 6.945 -22.062 -12.25 1 91 480 ASP A C 1
ATOM 3899 O O . ASP A 1 480 ? 6.094 -22.719 -11.648 1 91 480 ASP A O 1
ATOM 3903 N N . HIS A 1 481 ? 6.719 -21 -12.977 1 88.12 481 HIS A N 1
ATOM 3904 C CA . HIS A 1 481 ? 5.375 -20.438 -13 1 88.12 481 HIS A CA 1
ATOM 3905 C C . HIS A 1 481 ? 4.848 -20.312 -14.422 1 88.12 481 HIS A C 1
ATOM 3907 O O . HIS A 1 481 ? 5.551 -19.844 -15.32 1 88.12 481 HIS A O 1
ATOM 3913 N N . VAL A 1 482 ? 3.559 -20.766 -14.594 1 89.19 482 VAL A N 1
ATOM 3914 C CA . VAL A 1 482 ? 2.961 -20.672 -15.922 1 89.19 482 VAL A CA 1
ATOM 3915 C C . VAL A 1 482 ? 1.485 -20.297 -15.797 1 89.19 482 VAL A C 1
ATOM 3917 O O . VAL A 1 482 ? 0.841 -20.609 -14.797 1 89.19 482 VAL A O 1
ATOM 3920 N N . SER A 1 483 ? 1.03 -19.594 -16.75 1 87.19 483 SER A N 1
ATOM 3921 C CA . SER A 1 483 ? -0.369 -19.219 -16.938 1 87.19 483 SER A CA 1
ATOM 3922 C C . SER A 1 483 ? -0.651 -18.859 -18.391 1 87.19 483 SER A C 1
ATOM 3924 O O . SER A 1 483 ? 0.016 -17.984 -18.969 1 87.19 483 SER A O 1
ATOM 3926 N N . HIS A 1 484 ? -1.525 -19.516 -18.969 1 88.06 484 HIS A N 1
ATOM 3927 C CA . HIS A 1 484 ? -1.927 -19.25 -20.359 1 88.06 484 HIS A CA 1
ATOM 3928 C C . HIS A 1 484 ? -0.711 -19.078 -21.25 1 88.06 484 HIS A C 1
ATOM 3930 O O . HIS A 1 484 ? -0.671 -18.172 -22.094 1 88.06 484 HIS A O 1
ATOM 3936 N N . SER A 1 485 ? 0.256 -19.797 -21.031 1 90.75 485 SER A N 1
ATOM 3937 C CA . SER A 1 485 ? 1.484 -19.688 -21.812 1 90.75 485 SER A CA 1
ATOM 3938 C C . SER A 1 485 ? 1.837 -21.016 -22.469 1 90.75 485 SER A C 1
ATOM 3940 O O . SER A 1 485 ? 3.008 -21.406 -22.516 1 90.75 485 SER A O 1
ATOM 3942 N N . GLN A 1 486 ? 0.847 -21.672 -22.938 1 90.62 486 GLN A N 1
ATOM 3943 C CA . GLN A 1 486 ? 1.031 -22.969 -23.594 1 90.62 486 GLN A CA 1
ATOM 3944 C C . GLN A 1 486 ? 1.83 -22.828 -24.875 1 90.62 486 GLN A C 1
ATOM 3946 O O . GLN A 1 486 ? 2.379 -23.812 -25.391 1 90.62 486 GLN A O 1
ATOM 3951 N N . ASN A 1 487 ? 1.923 -21.609 -25.328 1 90 487 ASN A N 1
ATOM 3952 C CA . ASN A 1 487 ? 2.627 -21.359 -26.578 1 90 487 ASN A CA 1
ATOM 3953 C C . ASN A 1 487 ? 4.129 -21.188 -26.359 1 90 487 ASN A C 1
ATOM 3955 O O . ASN A 1 487 ? 4.883 -21 -27.312 1 90 487 ASN A O 1
ATOM 3959 N N . SER A 1 488 ? 4.566 -21.266 -25.172 1 90.94 488 SER A N 1
ATOM 3960 C CA . SER A 1 488 ? 5.98 -21.109 -24.859 1 90.94 488 SER A CA 1
ATOM 3961 C C . SER A 1 488 ? 6.688 -22.453 -24.781 1 90.94 488 SER A C 1
ATOM 3963 O O . SER A 1 488 ? 6.156 -23.406 -24.203 1 90.94 488 SER A O 1
ATOM 3965 N N . SER A 1 489 ? 7.816 -22.5 -25.391 1 90.56 489 SER A N 1
ATOM 3966 C CA . SER A 1 489 ? 8.625 -23.719 -25.375 1 90.56 489 SER A CA 1
ATOM 3967 C C . SER A 1 489 ? 9.586 -23.734 -24.188 1 90.56 489 SER A C 1
ATOM 3969 O O . SER A 1 489 ? 10.797 -23.578 -24.359 1 90.56 489 SER A O 1
ATOM 3971 N N . VAL A 1 490 ? 9.055 -23.922 -23.031 1 94.81 490 VAL A N 1
ATOM 3972 C CA . VAL A 1 490 ? 9.852 -23.922 -21.812 1 94.81 490 VAL A CA 1
ATOM 3973 C C . VAL A 1 490 ? 9.539 -25.172 -21 1 94.81 490 VAL A C 1
ATOM 3975 O O . VAL A 1 490 ? 8.469 -25.766 -21.141 1 94.81 490 VAL A O 1
ATOM 3978 N N . PHE A 1 491 ? 10.5 -25.625 -20.266 1 96.31 491 PHE A N 1
ATOM 3979 C CA . PHE A 1 491 ? 10.266 -26.703 -19.312 1 96.31 491 PHE A CA 1
ATOM 3980 C C . PHE A 1 491 ? 9.656 -26.141 -18.031 1 96.31 491 PHE A C 1
ATOM 3982 O O . PHE A 1 491 ? 10.062 -25.078 -17.547 1 96.31 491 PHE A O 1
ATOM 3989 N N . VAL A 1 492 ? 8.648 -26.812 -17.531 1 94.81 492 VAL A N 1
ATOM 3990 C CA . VAL A 1 492 ? 8.062 -26.453 -16.25 1 94.81 492 VAL A CA 1
ATOM 3991 C C . VAL A 1 492 ? 8.617 -27.344 -15.148 1 94.81 492 VAL A C 1
ATOM 3993 O O . VAL A 1 492 ? 8.531 -28.578 -15.234 1 94.81 492 VAL A O 1
ATOM 3996 N N . ALA A 1 493 ? 9.156 -26.719 -14.148 1 94.12 493 ALA A N 1
ATOM 3997 C CA . ALA A 1 493 ? 9.781 -27.469 -13.062 1 94.12 493 ALA A CA 1
ATOM 3998 C C . ALA A 1 493 ? 8.742 -27.953 -12.047 1 94.12 493 ALA A C 1
ATOM 4000 O O . ALA A 1 493 ? 7.891 -27.172 -11.609 1 94.12 493 ALA A O 1
ATOM 4001 N N . VAL A 1 494 ? 8.844 -29.234 -11.711 1 91.94 494 VAL A N 1
ATOM 4002 C CA . VAL A 1 494 ? 7.984 -29.828 -10.695 1 91.94 494 VAL A CA 1
ATOM 4003 C C . VAL A 1 494 ? 8.836 -30.469 -9.602 1 91.94 494 VAL A C 1
ATOM 4005 O O . VAL A 1 494 ? 9.57 -31.422 -9.859 1 91.94 494 VAL A O 1
ATOM 4008 N N . GLN A 1 495 ? 8.664 -29.938 -8.453 1 87.62 495 GLN A N 1
ATOM 4009 C CA . GLN A 1 495 ? 9.438 -30.469 -7.34 1 87.62 495 GLN A CA 1
ATOM 4010 C C . GLN A 1 495 ? 8.641 -31.531 -6.574 1 87.62 495 GLN A C 1
ATOM 4012 O O . GLN A 1 495 ? 7.438 -31.359 -6.352 1 87.62 495 GLN A O 1
ATOM 4017 N N . SER A 1 496 ? 9.336 -32.562 -6.25 1 89.12 496 SER A N 1
ATOM 4018 C CA . SER A 1 496 ? 8.742 -33.594 -5.391 1 89.12 496 SER A CA 1
ATOM 4019 C C . SER A 1 496 ? 8.984 -33.281 -3.918 1 89.12 496 SER A C 1
ATOM 4021 O O . SER A 1 496 ? 10.047 -32.781 -3.549 1 89.12 496 SER A O 1
ATOM 4023 N N . VAL A 1 497 ? 7.973 -33.656 -3.137 1 87.06 497 VAL A N 1
ATOM 4024 C CA . VAL A 1 497 ? 8.055 -33.375 -1.71 1 87.06 497 VAL A CA 1
ATOM 4025 C C . VAL A 1 497 ? 8 -34.656 -0.909 1 87.06 497 VAL A C 1
ATOM 4027 O O . VAL A 1 497 ? 7.195 -35.562 -1.205 1 87.06 497 VAL A O 1
ATOM 4030 N N . ILE A 1 498 ? 8.828 -34.688 0.058 1 87.25 498 ILE A N 1
ATOM 4031 C CA . ILE A 1 498 ? 8.867 -35.875 0.927 1 87.25 498 ILE A CA 1
ATOM 4032 C C . ILE A 1 498 ? 7.828 -35.719 2.035 1 87.25 498 ILE A C 1
ATOM 4034 O O . ILE A 1 498 ? 7.727 -34.656 2.668 1 87.25 498 ILE A O 1
ATOM 4038 N N . VAL A 1 499 ? 7.117 -36.75 2.141 1 86.75 499 VAL A N 1
ATOM 4039 C CA . VAL A 1 499 ? 6.125 -36.781 3.211 1 86.75 499 VAL A CA 1
ATOM 4040 C C . VAL A 1 499 ? 6.363 -38.031 4.066 1 86.75 499 VAL A C 1
ATOM 4042 O O . VAL A 1 499 ? 6.594 -39.125 3.535 1 86.75 499 VAL A O 1
ATOM 4045 N N . SER A 1 500 ? 6.395 -37.781 5.344 1 86.62 500 SER A N 1
ATOM 4046 C CA . SER A 1 500 ? 6.609 -38.875 6.262 1 86.62 500 SER A CA 1
ATOM 4047 C C . SER A 1 500 ? 5.328 -39.25 7 1 86.62 500 SER A C 1
ATOM 4049 O O . SER A 1 500 ? 4.613 -38.375 7.492 1 86.62 500 SER A O 1
ATOM 4051 N N . ASN A 1 501 ? 4.992 -40.469 6.824 1 82.19 501 ASN A N 1
ATOM 4052 C CA . ASN A 1 501 ? 3.9 -41 7.617 1 82.19 501 ASN A CA 1
ATOM 4053 C C . ASN A 1 501 ? 4.414 -41.938 8.719 1 82.19 501 ASN A C 1
ATOM 4055 O O . ASN A 1 501 ? 5.625 -42.094 8.891 1 82.19 501 ASN A O 1
ATOM 4059 N N . ASP A 1 502 ? 3.545 -42.5 9.625 1 81.56 502 ASP A N 1
ATOM 4060 C CA . ASP A 1 502 ? 3.922 -43.312 10.766 1 81.56 502 ASP A CA 1
ATOM 4061 C C . ASP A 1 502 ? 4.742 -44.531 10.312 1 81.56 502 ASP A C 1
ATOM 4063 O O . ASP A 1 502 ? 5.66 -44.969 11.016 1 81.56 502 ASP A O 1
ATOM 4067 N N . THR A 1 503 ? 4.465 -44.906 9.109 1 85.94 503 THR A N 1
ATOM 4068 C CA . THR A 1 503 ? 5.059 -46.188 8.766 1 85.94 503 THR A CA 1
ATOM 4069 C C . THR A 1 503 ? 5.957 -46.062 7.539 1 85.94 503 THR A C 1
ATOM 4071 O O . THR A 1 503 ? 6.688 -47 7.195 1 85.94 503 THR A O 1
ATOM 4074 N N . SER A 1 504 ? 5.879 -44.969 6.801 1 90.88 504 SER A N 1
ATOM 4075 C CA . SER A 1 504 ? 6.621 -44.906 5.547 1 90.88 504 SER A CA 1
ATOM 4076 C C . SER A 1 504 ? 6.988 -43.469 5.195 1 90.88 504 SER A C 1
ATOM 4078 O O . SER A 1 504 ? 6.379 -42.531 5.707 1 90.88 504 SER A O 1
ATOM 4080 N N . VAL A 1 505 ? 8.062 -43.406 4.484 1 92.25 505 VAL A N 1
ATOM 4081 C CA . VAL A 1 505 ? 8.477 -42.156 3.881 1 92.25 505 VAL A CA 1
ATOM 4082 C C . VAL A 1 505 ? 8.258 -42.188 2.371 1 92.25 505 VAL A C 1
ATOM 4084 O O . VAL A 1 505 ? 8.695 -43.125 1.703 1 92.25 505 VAL A O 1
ATOM 4087 N N . CYS A 1 506 ? 7.492 -41.219 1.841 1 93.38 506 CYS A N 1
ATOM 4088 C CA . CYS A 1 506 ? 7.125 -41.25 0.43 1 93.38 506 CYS A CA 1
ATOM 4089 C C . CYS A 1 506 ? 7.449 -39.906 -0.227 1 93.38 506 CYS A C 1
ATOM 4091 O O . CYS A 1 506 ? 7.602 -38.875 0.459 1 93.38 506 CYS A O 1
ATOM 4093 N N . PHE A 1 507 ? 7.68 -39.969 -1.505 1 92 507 PHE A N 1
ATOM 4094 C CA . PHE A 1 507 ? 7.66 -38.719 -2.246 1 92 507 PHE A CA 1
ATOM 4095 C C . PHE A 1 507 ? 6.305 -38.5 -2.914 1 92 507 PHE A C 1
ATOM 4097 O O . PHE A 1 507 ? 5.641 -39.469 -3.301 1 92 507 PHE A O 1
ATOM 4104 N N . THR A 1 508 ? 5.914 -37.25 -3.043 1 88.44 508 THR A N 1
ATOM 4105 C CA . THR A 1 508 ? 4.582 -36.938 -3.555 1 88.44 508 THR A CA 1
ATOM 4106 C C . THR A 1 508 ? 4.648 -35.812 -4.605 1 88.44 508 THR A C 1
ATOM 4108 O O . THR A 1 508 ? 5.734 -35.375 -4.973 1 88.44 508 THR A O 1
ATOM 4111 N N . ASN A 1 509 ? 3.541 -35.531 -5.277 1 87.38 509 ASN A N 1
ATOM 4112 C CA . ASN A 1 509 ? 3.275 -34.375 -6.105 1 87.38 509 ASN A CA 1
ATOM 4113 C C . ASN A 1 509 ? 3.68 -34.625 -7.559 1 87.38 509 ASN A C 1
ATOM 4115 O O . ASN A 1 509 ? 3.068 -34.062 -8.477 1 87.38 509 ASN A O 1
ATOM 4119 N N . LEU A 1 510 ? 4.664 -35.406 -7.785 1 92.56 510 LEU A N 1
ATOM 4120 C CA . LEU A 1 510 ? 5.277 -35.469 -9.109 1 92.56 510 LEU A CA 1
ATOM 4121 C C . LEU A 1 510 ? 4.262 -35.906 -10.164 1 92.56 510 LEU A C 1
ATOM 4123 O O . LEU A 1 510 ? 4.07 -35.188 -11.164 1 92.56 510 LEU A O 1
ATOM 4127 N N . ILE A 1 511 ? 3.566 -36.969 -9.93 1 93.75 511 ILE A N 1
ATOM 4128 C CA . ILE A 1 511 ? 2.678 -37.531 -10.945 1 93.75 511 ILE A CA 1
ATOM 4129 C C . ILE A 1 511 ? 1.407 -36.688 -11.039 1 93.75 511 ILE A C 1
ATOM 4131 O O . ILE A 1 511 ? 0.973 -36.312 -12.133 1 93.75 511 ILE A O 1
ATOM 4135 N N . GLU A 1 512 ? 0.873 -36.312 -9.93 1 91.62 512 GLU A N 1
ATOM 4136 C CA . GLU A 1 512 ? -0.343 -35.531 -9.898 1 91.62 512 GLU A CA 1
ATOM 4137 C C . GLU A 1 512 ? -0.132 -34.188 -10.609 1 91.62 512 GLU A C 1
ATOM 4139 O O . GLU A 1 512 ? -0.966 -33.75 -11.414 1 91.62 512 GLU A O 1
ATOM 4144 N N . LYS A 1 513 ? 0.971 -33.594 -10.305 1 91.69 513 LYS A N 1
ATOM 4145 C CA . LYS A 1 513 ? 1.27 -32.312 -10.938 1 91.69 513 LYS A CA 1
ATOM 4146 C C . LYS A 1 513 ? 1.501 -32.469 -12.438 1 91.69 513 LYS A C 1
ATOM 4148 O O . LYS A 1 513 ? 1.136 -31.609 -13.234 1 91.69 513 LYS A O 1
ATOM 4153 N N . SER A 1 514 ? 2.09 -33.531 -12.758 1 94.25 514 SER A N 1
ATOM 4154 C CA . SER A 1 514 ? 2.316 -33.812 -14.172 1 94.25 514 SER A CA 1
ATOM 4155 C C . SER A 1 514 ? 0.998 -34 -14.914 1 94.25 514 SER A C 1
ATOM 4157 O O . SER A 1 514 ? 0.859 -33.531 -16.062 1 94.25 514 SER A O 1
ATOM 4159 N N . PHE A 1 515 ? 0.051 -34.656 -14.242 1 94.56 515 PHE A N 1
ATOM 4160 C CA . PHE A 1 515 ? -1.266 -34.812 -14.844 1 94.56 515 PHE A CA 1
ATOM 4161 C C . PHE A 1 515 ? -1.943 -33.469 -15.055 1 94.56 515 PHE A C 1
ATOM 4163 O O . PHE A 1 515 ? -2.449 -33.188 -16.141 1 94.56 515 PHE A O 1
ATOM 4170 N N . VAL A 1 516 ? -1.867 -32.688 -14.055 1 92 516 VAL A N 1
ATOM 4171 C CA . VAL A 1 516 ? -2.529 -31.391 -14.117 1 92 516 VAL A CA 1
ATOM 4172 C C . VAL A 1 516 ? -1.89 -30.531 -15.203 1 92 516 VAL A C 1
ATOM 4174 O O . VAL A 1 516 ? -2.588 -29.969 -16.047 1 92 516 VAL A O 1
ATOM 4177 N N . LEU A 1 517 ? -0.606 -30.484 -15.234 1 92.44 517 LEU A N 1
ATOM 4178 C CA . LEU A 1 517 ? 0.095 -29.719 -16.266 1 92.44 517 LEU A CA 1
ATOM 4179 C C . LEU A 1 517 ? -0.202 -30.266 -17.656 1 92.44 517 LEU A C 1
ATOM 4181 O O . LEU A 1 517 ? -0.394 -29.5 -18.594 1 92.44 517 LEU A O 1
ATOM 4185 N N . GLY A 1 518 ? -0.273 -31.5 -17.703 1 92.31 518 GLY A N 1
ATOM 4186 C CA . GLY A 1 518 ? -0.56 -32.156 -18.969 1 92.31 518 GLY A CA 1
ATOM 4187 C C . GLY A 1 518 ? -1.91 -31.766 -19.547 1 92.31 518 GLY A C 1
ATOM 4188 O O . GLY A 1 518 ? -2.006 -31.359 -20.703 1 92.31 518 GLY A O 1
ATOM 4189 N N . ILE A 1 519 ? -2.912 -31.844 -18.734 1 91.38 519 ILE A N 1
ATOM 4190 C CA . ILE A 1 519 ? -4.25 -31.562 -19.25 1 91.38 519 ILE A CA 1
ATOM 4191 C C . ILE A 1 519 ? -4.414 -30.062 -19.5 1 91.38 519 ILE A C 1
ATOM 4193 O O . ILE A 1 519 ? -5.32 -29.641 -20.219 1 91.38 519 ILE A O 1
ATOM 4197 N N . LEU A 1 520 ? -3.553 -29.344 -18.891 1 90.06 520 LEU A N 1
ATOM 4198 C CA . LEU A 1 520 ? -3.631 -27.906 -19.094 1 90.06 520 LEU A CA 1
ATOM 4199 C C . LEU A 1 520 ? -2.771 -27.469 -20.266 1 90.06 520 LEU A C 1
ATOM 4201 O O . LEU A 1 520 ? -2.73 -26.281 -20.609 1 90.06 520 LEU A O 1
ATOM 4205 N N . GLY A 1 521 ? -2.061 -28.328 -20.812 1 89.94 521 GLY A N 1
ATOM 4206 C CA . GLY A 1 521 ? -1.375 -28.047 -22.062 1 89.94 521 GLY A CA 1
ATOM 4207 C C . GLY A 1 521 ? 0.099 -27.734 -21.875 1 89.94 521 GLY A C 1
ATOM 4208 O O . GLY A 1 521 ? 0.703 -27.047 -22.703 1 89.94 521 GLY A O 1
ATOM 4209 N N . TYR A 1 522 ? 0.694 -28.234 -20.844 1 91.62 522 TYR A N 1
ATOM 4210 C CA . TYR A 1 522 ? 2.121 -28.062 -20.594 1 91.62 522 TYR A CA 1
ATOM 4211 C C . TYR A 1 522 ? 2.836 -29.406 -20.578 1 91.62 522 TYR A C 1
ATOM 4213 O O . TYR A 1 522 ? 3.088 -29.984 -19.516 1 91.62 522 TYR A O 1
ATOM 4221 N N . PRO A 1 523 ? 3.248 -29.859 -21.703 1 93.62 523 PRO A N 1
ATOM 4222 C CA . PRO A 1 523 ? 3.766 -31.234 -21.781 1 93.62 523 PRO A CA 1
ATOM 4223 C C . PRO A 1 523 ? 5.227 -31.344 -21.359 1 93.62 523 PRO A C 1
ATOM 4225 O O . PRO A 1 523 ? 5.707 -32.438 -21.062 1 93.62 523 PRO A O 1
ATOM 4228 N N . TYR A 1 524 ? 5.961 -30.266 -21.375 1 95.75 524 TYR A N 1
ATOM 4229 C CA . TYR A 1 524 ? 7.387 -30.312 -21.078 1 95.75 524 TYR A CA 1
ATOM 4230 C C . TYR A 1 524 ? 7.621 -30.109 -19.578 1 95.75 524 TYR A C 1
ATOM 4232 O O . TYR A 1 524 ? 7.832 -28.984 -19.125 1 95.75 524 TYR A O 1
ATOM 4240 N N . ILE A 1 525 ? 7.695 -31.234 -18.938 1 96 525 ILE A N 1
ATOM 4241 C CA . ILE A 1 525 ? 7.793 -31.219 -17.469 1 96 525 ILE A CA 1
ATOM 4242 C C . ILE A 1 525 ? 9.172 -31.719 -17.047 1 96 525 ILE A C 1
ATOM 4244 O O . ILE A 1 525 ? 9.672 -32.719 -17.562 1 96 525 ILE A O 1
ATOM 4248 N N . MET A 1 526 ? 9.773 -31 -16.172 1 97.12 526 MET A N 1
ATOM 4249 C CA . MET A 1 526 ? 11.039 -31.406 -15.562 1 97.12 526 MET A CA 1
ATOM 4250 C C . MET A 1 526 ? 10.828 -31.859 -14.117 1 97.12 526 MET A C 1
ATOM 4252 O O . MET A 1 526 ? 10.297 -31.109 -13.297 1 97.12 526 MET A O 1
ATOM 4256 N N . SER A 1 527 ? 11.148 -33.094 -13.852 1 96.69 527 SER A N 1
ATOM 4257 C CA . SER A 1 527 ? 11.227 -33.531 -12.453 1 96.69 527 SER A CA 1
ATOM 4258 C C . SER A 1 527 ? 12.367 -32.812 -11.727 1 96.69 527 SER A C 1
ATOM 4260 O O . SER A 1 527 ? 13.539 -33.156 -11.922 1 96.69 527 SER A O 1
ATOM 4262 N N . ASP A 1 528 ? 12.023 -31.906 -10.93 1 91.88 528 ASP A N 1
ATOM 4263 C CA . ASP A 1 528 ? 12.977 -30.969 -10.367 1 91.88 528 ASP A CA 1
ATOM 4264 C C . ASP A 1 528 ? 13.398 -31.375 -8.961 1 91.88 528 ASP A C 1
ATOM 4266 O O . ASP A 1 528 ? 13.227 -30.609 -8.008 1 91.88 528 ASP A O 1
ATOM 4270 N N . GLY A 1 529 ? 13.914 -32.5 -8.859 1 89.62 529 GLY A N 1
ATOM 4271 C CA . GLY A 1 529 ? 14.523 -32.938 -7.613 1 89.62 529 GLY A CA 1
ATOM 4272 C C . GLY A 1 529 ? 13.508 -33.344 -6.57 1 89.62 529 GLY A C 1
ATOM 4273 O O . GLY A 1 529 ? 12.328 -33.531 -6.879 1 89.62 529 GLY A O 1
ATOM 4274 N N . ILE A 1 530 ? 14 -33.625 -5.344 1 85.62 530 ILE A N 1
ATOM 4275 C CA . ILE A 1 530 ? 13.227 -34.156 -4.215 1 85.62 530 ILE A CA 1
ATOM 4276 C C . ILE A 1 530 ? 13.633 -33.406 -2.939 1 85.62 530 ILE A C 1
ATOM 4278 O O . ILE A 1 530 ? 14.828 -33.219 -2.682 1 85.62 530 ILE A O 1
ATOM 4282 N N . SER A 1 531 ? 12.609 -32.812 -2.299 1 81.12 531 SER A N 1
ATOM 4283 C CA . SER A 1 531 ? 12.938 -32.031 -1.109 1 81.12 531 SER A CA 1
ATOM 4284 C C . SER A 1 531 ? 11.906 -32.25 -0.008 1 81.12 531 SER A C 1
ATOM 4286 O O . SER A 1 531 ? 10.836 -32.812 -0.252 1 81.12 531 SER A O 1
ATOM 4288 N N . PHE A 1 532 ? 12.273 -31.969 1.338 1 72.81 532 PHE A N 1
ATOM 4289 C CA . PHE A 1 532 ? 11.383 -32.125 2.484 1 72.81 532 PHE A CA 1
ATOM 4290 C C . PHE A 1 532 ? 10.43 -30.922 2.578 1 72.81 532 PHE A C 1
ATOM 4292 O O . PHE A 1 532 ? 9.43 -30.984 3.301 1 72.81 532 PHE A O 1
ATOM 4299 N N . GLY A 1 533 ? 9.961 -30.25 1.657 1 60.91 533 GLY A N 1
ATOM 4300 C CA . GLY A 1 533 ? 8.984 -29.188 1.564 1 60.91 533 GLY A CA 1
ATOM 4301 C C . GLY A 1 533 ? 9.18 -28.109 2.607 1 60.91 533 GLY A C 1
ATOM 4302 O O . GLY A 1 533 ? 8.633 -27 2.482 1 60.91 533 GLY A O 1
ATOM 4303 N N . ASP A 1 534 ? 9.477 -28.375 4.055 1 53.38 534 ASP A N 1
ATOM 4304 C CA . ASP A 1 534 ? 9.422 -27.422 5.152 1 53.38 534 ASP A CA 1
ATOM 4305 C C . ASP A 1 534 ? 10.602 -26.438 5.09 1 53.38 534 ASP A C 1
ATOM 4307 O O . ASP A 1 534 ? 10.766 -25.594 5.969 1 53.38 534 ASP A O 1
ATOM 4311 N N . GLY A 1 535 ? 11.188 -26.234 4.086 1 51.56 535 GLY A N 1
ATOM 4312 C CA . GLY A 1 535 ? 12.258 -25.25 4.035 1 51.56 535 GLY A CA 1
ATOM 4313 C C . GLY A 1 535 ? 13.32 -25.453 5.094 1 51.56 535 GLY A C 1
ATOM 4314 O O . GLY A 1 535 ? 14.352 -24.781 5.094 1 51.56 535 GLY A O 1
ATOM 4315 N N . THR A 1 536 ? 12.914 -25.938 6.316 1 45.69 536 THR A N 1
ATOM 4316 C CA . THR A 1 536 ? 13.742 -25.953 7.516 1 45.69 536 THR A CA 1
ATOM 4317 C C . THR A 1 536 ? 15.023 -26.734 7.281 1 45.69 536 THR A C 1
ATOM 4319 O O . THR A 1 536 ? 16.047 -26.484 7.926 1 45.69 536 THR A O 1
ATOM 4322 N N . PHE A 1 537 ? 15.031 -27.859 6.562 1 48.22 537 PHE A N 1
ATOM 4323 C CA . PHE A 1 537 ? 16.203 -28.703 6.758 1 48.22 537 PHE A CA 1
ATOM 4324 C C . PHE A 1 537 ? 17.078 -28.703 5.52 1 48.22 537 PHE A C 1
ATOM 4326 O O . PHE A 1 537 ? 16.953 -29.578 4.66 1 48.22 537 PHE A O 1
ATOM 4333 N N . ALA A 1 538 ? 17.766 -27.625 5.289 1 52.09 538 ALA A N 1
ATOM 4334 C CA . ALA A 1 538 ? 18.75 -27.406 4.223 1 52.09 538 ALA A CA 1
ATOM 4335 C C . ALA A 1 538 ? 19.641 -28.625 4.031 1 52.09 538 ALA A C 1
ATOM 4337 O O . ALA A 1 538 ? 20.047 -28.922 2.908 1 52.09 538 ALA A O 1
ATOM 4338 N N . ASN A 1 539 ? 19.812 -29.375 5.043 1 59.44 539 ASN A N 1
ATOM 4339 C CA . ASN A 1 539 ? 20.875 -30.359 4.887 1 59.44 539 ASN A CA 1
ATOM 4340 C C . ASN A 1 539 ? 20.328 -31.797 4.98 1 59.44 539 ASN A C 1
ATOM 4342 O O . ASN A 1 539 ? 21.109 -32.75 4.973 1 59.44 539 ASN A O 1
ATOM 4346 N N . LYS A 1 540 ? 18.984 -31.891 4.91 1 73.94 540 LYS A N 1
ATOM 4347 C CA . LYS A 1 540 ? 18.453 -33.25 5.004 1 73.94 540 LYS A CA 1
ATOM 4348 C C . LYS A 1 540 ? 18.188 -33.812 3.619 1 73.94 540 LYS A C 1
ATOM 4350 O O . LYS A 1 540 ? 17.703 -33.125 2.727 1 73.94 540 LYS A O 1
ATOM 4355 N N . ILE A 1 541 ? 18.797 -35.062 3.4 1 82.69 541 ILE A N 1
ATOM 4356 C CA . ILE A 1 541 ? 18.562 -35.75 2.145 1 82.69 541 ILE A CA 1
ATOM 4357 C C . ILE A 1 541 ? 17.625 -36.938 2.379 1 82.69 541 ILE A C 1
ATOM 4359 O O . ILE A 1 541 ? 17.625 -37.531 3.453 1 82.69 541 ILE A O 1
ATOM 4363 N N . PRO A 1 542 ? 16.844 -37.25 1.435 1 89 542 PRO A N 1
ATOM 4364 C CA . PRO A 1 542 ? 15.93 -38.375 1.578 1 89 542 PRO A CA 1
ATOM 4365 C C . PRO A 1 542 ? 16.672 -39.719 1.742 1 89 542 PRO A C 1
ATOM 4367 O O . PRO A 1 542 ? 17.859 -39.781 1.419 1 89 542 PRO A O 1
ATOM 4370 N N . ASN A 1 543 ? 15.977 -40.719 2.346 1 91.06 543 ASN A N 1
ATOM 4371 C CA . ASN A 1 543 ? 16.625 -42.031 2.422 1 91.06 543 ASN A CA 1
ATOM 4372 C C . ASN A 1 543 ? 16.844 -42.625 1.035 1 91.06 543 ASN A C 1
ATOM 4374 O O . ASN A 1 543 ? 16.203 -42.219 0.067 1 91.06 543 ASN A O 1
ATOM 4378 N N . GLU A 1 544 ? 17.734 -43.594 0.931 1 93.56 544 GLU A N 1
ATOM 4379 C CA . GLU A 1 544 ? 18.219 -44.094 -0.353 1 93.56 544 GLU A CA 1
ATOM 4380 C C . GLU A 1 544 ? 17.109 -44.781 -1.132 1 93.56 544 GLU A C 1
ATOM 4382 O O . GLU A 1 544 ? 17.078 -44.719 -2.363 1 93.56 544 GLU A O 1
ATOM 4387 N N . ILE A 1 545 ? 16.141 -45.438 -0.462 1 94.62 545 ILE A N 1
ATOM 4388 C CA . ILE A 1 545 ? 15.062 -46.156 -1.139 1 94.62 545 ILE A CA 1
ATOM 4389 C C . ILE A 1 545 ? 14.148 -45.156 -1.845 1 94.62 545 ILE A C 1
ATOM 4391 O O . ILE A 1 545 ? 13.852 -45.312 -3.033 1 94.62 545 ILE A O 1
ATOM 4395 N N . VAL A 1 546 ? 13.766 -44.094 -1.109 1 95.06 546 VAL A N 1
ATOM 4396 C CA . VAL A 1 546 ? 12.859 -43.125 -1.673 1 95.06 546 VAL A CA 1
ATOM 4397 C C . VAL A 1 546 ? 13.555 -42.375 -2.811 1 95.06 546 VAL A C 1
ATOM 4399 O O . VAL A 1 546 ? 12.93 -42.031 -3.824 1 95.06 546 VAL A O 1
ATOM 4402 N N . TYR A 1 547 ? 14.836 -42.156 -2.607 1 95.69 547 TYR A N 1
ATOM 4403 C CA . TYR A 1 547 ? 15.625 -41.5 -3.643 1 95.69 547 TYR A CA 1
ATOM 4404 C C . TYR A 1 547 ? 15.633 -42.312 -4.93 1 95.69 547 TYR A C 1
ATOM 4406 O O . TYR A 1 547 ? 15.422 -41.781 -6.016 1 95.69 547 TYR A O 1
ATOM 4414 N N . GLN A 1 548 ? 15.852 -43.5 -4.859 1 95.94 548 GLN A N 1
ATOM 4415 C CA . GLN A 1 548 ? 15.875 -44.406 -6.023 1 95.94 548 GLN A CA 1
ATOM 4416 C C . GLN A 1 548 ? 14.484 -44.531 -6.641 1 95.94 548 GLN A C 1
ATOM 4418 O O . GLN A 1 548 ? 14.344 -44.531 -7.867 1 95.94 548 GLN A O 1
ATOM 4423 N N . ARG A 1 549 ? 13.492 -44.625 -5.801 1 96.5 549 ARG A N 1
ATOM 4424 C CA . ARG A 1 549 ? 12.117 -44.688 -6.301 1 96.5 549 ARG A CA 1
ATOM 4425 C C . ARG A 1 549 ? 11.734 -43.438 -7.051 1 96.5 549 ARG A C 1
ATOM 4427 O O . ARG A 1 549 ? 11.039 -43.5 -8.062 1 96.5 549 ARG A O 1
ATOM 4434 N N . TRP A 1 550 ? 12.172 -42.312 -6.496 1 96.56 550 TRP A N 1
ATOM 4435 C CA . TRP A 1 550 ? 11.945 -41.062 -7.188 1 96.56 550 TRP A CA 1
ATOM 4436 C C . TRP A 1 550 ? 12.539 -41.094 -8.594 1 96.56 550 TRP A C 1
ATOM 4438 O O . TRP A 1 550 ? 11.883 -40.688 -9.562 1 96.56 550 TRP A O 1
ATOM 4448 N N . LEU A 1 551 ? 13.742 -41.5 -8.688 1 97.19 551 LEU A N 1
ATOM 4449 C CA . LEU A 1 551 ? 14.375 -41.562 -10 1 97.19 551 LEU A CA 1
ATOM 4450 C C . LEU A 1 551 ? 13.664 -42.562 -10.906 1 97.19 551 LEU A C 1
ATOM 4452 O O . LEU A 1 551 ? 13.508 -42.312 -12.109 1 97.19 551 LEU A O 1
ATOM 4456 N N . GLN A 1 552 ? 13.266 -43.656 -10.359 1 97.25 552 GLN A N 1
ATOM 4457 C CA . GLN A 1 552 ? 12.547 -44.688 -11.125 1 97.25 552 GLN A CA 1
ATOM 4458 C C . GLN A 1 552 ? 11.297 -44.094 -11.773 1 97.25 552 GLN A C 1
ATOM 4460 O O . GLN A 1 552 ? 10.977 -44.438 -12.922 1 97.25 552 GLN A O 1
ATOM 4465 N N . ALA A 1 553 ? 10.656 -43.281 -11.094 1 97.12 553 ALA A N 1
ATOM 4466 C CA . ALA A 1 553 ? 9.5 -42.594 -11.664 1 97.12 553 ALA A CA 1
ATOM 4467 C C . ALA A 1 553 ? 9.922 -41.5 -12.648 1 97.12 553 ALA A C 1
ATOM 4469 O O . ALA A 1 553 ? 9.352 -41.375 -13.727 1 97.12 553 ALA A O 1
ATOM 4470 N N . SER A 1 554 ? 10.961 -40.781 -12.359 1 97.56 554 SER A N 1
ATOM 4471 C CA . SER A 1 554 ? 11.383 -39.594 -13.07 1 97.56 554 SER A CA 1
ATOM 4472 C C . SER A 1 554 ? 11.977 -39.938 -14.43 1 97.56 554 SER A C 1
ATOM 4474 O O . SER A 1 554 ? 11.914 -39.125 -15.359 1 97.56 554 SER A O 1
ATOM 4476 N N . ILE A 1 555 ? 12.547 -41.094 -14.586 1 97.69 555 ILE A N 1
ATOM 4477 C CA . ILE A 1 555 ? 13.258 -41.406 -15.82 1 97.69 555 ILE A CA 1
ATOM 4478 C C . ILE A 1 555 ? 12.266 -41.469 -16.984 1 97.69 555 ILE A C 1
ATOM 4480 O O . ILE A 1 555 ? 12.672 -41.469 -18.156 1 97.69 555 ILE A O 1
ATOM 4484 N N . PHE A 1 556 ? 11.008 -41.562 -16.672 1 97.81 556 PHE A N 1
ATOM 4485 C CA . PHE A 1 556 ? 10.008 -41.656 -17.734 1 97.81 556 PHE A CA 1
ATOM 4486 C C . PHE A 1 556 ? 9.5 -40.25 -18.109 1 97.81 556 PHE A C 1
ATOM 4488 O O . PHE A 1 556 ? 8.766 -40.094 -19.078 1 97.81 556 PHE A O 1
ATOM 4495 N N . LEU A 1 557 ? 9.844 -39.219 -17.359 1 97.75 557 LEU A N 1
ATOM 4496 C CA . LEU A 1 557 ? 9.438 -37.844 -17.625 1 97.75 557 LEU A CA 1
ATOM 4497 C C . LEU A 1 557 ? 10.359 -37.188 -18.641 1 97.75 557 LEU A C 1
ATOM 4499 O O . LEU A 1 557 ? 11.453 -37.688 -18.922 1 97.75 557 LEU A O 1
ATOM 4503 N N . PRO A 1 558 ? 9.953 -36.031 -19.203 1 97 558 PRO A N 1
ATOM 4504 C CA . PRO A 1 558 ? 10.719 -35.406 -20.281 1 97 558 PRO A CA 1
ATOM 4505 C C . PRO A 1 558 ? 12.109 -34.969 -19.812 1 97 558 PRO A C 1
ATOM 4507 O O . PRO A 1 558 ? 13.07 -35.031 -20.578 1 97 558 PRO A O 1
ATOM 4510 N N . ALA A 1 559 ? 12.195 -34.469 -18.641 1 97.81 559 ALA A N 1
ATOM 4511 C CA . ALA A 1 559 ? 13.484 -34.031 -18.125 1 97.81 559 ALA A CA 1
ATOM 4512 C C . ALA A 1 559 ? 13.617 -34.312 -16.641 1 97.81 559 ALA A C 1
ATOM 4514 O O . ALA A 1 559 ? 12.609 -34.438 -15.93 1 97.81 559 ALA A O 1
ATOM 4515 N N . ILE A 1 560 ? 14.898 -34.469 -16.172 1 97.88 560 ILE A N 1
ATOM 4516 C CA . ILE A 1 560 ? 15.18 -34.75 -14.773 1 97.88 560 ILE A CA 1
ATOM 4517 C C . ILE A 1 560 ? 16.312 -33.875 -14.266 1 97.88 560 ILE A C 1
ATOM 4519 O O . ILE A 1 560 ? 17.328 -33.719 -14.938 1 97.88 560 ILE A O 1
ATOM 4523 N N . ARG A 1 561 ? 16.094 -33.312 -13.172 1 97.25 561 ARG A N 1
ATOM 4524 C CA . ARG A 1 561 ? 17.156 -32.531 -12.508 1 97.25 561 ARG A CA 1
ATOM 4525 C C . ARG A 1 561 ? 17.453 -33.125 -11.125 1 97.25 561 ARG A C 1
ATOM 4527 O O . ARG A 1 561 ? 16.547 -33.312 -10.312 1 97.25 561 ARG A O 1
ATOM 4534 N N . PHE A 1 562 ? 18.734 -33.375 -10.883 1 95.5 562 PHE A N 1
ATOM 4535 C CA . PHE A 1 562 ? 19.172 -33.938 -9.609 1 95.5 562 PHE A CA 1
ATOM 4536 C C . PHE A 1 562 ? 19.484 -32.812 -8.617 1 95.5 562 PHE A C 1
ATOM 4538 O O . PHE A 1 562 ? 20.422 -32.031 -8.812 1 95.5 562 PHE A O 1
ATOM 4545 N N . SER A 1 563 ? 18.703 -32.781 -7.586 1 90.31 563 SER A N 1
ATOM 4546 C CA . SER A 1 563 ? 19 -31.859 -6.496 1 90.31 563 SER A CA 1
ATOM 4547 C C . SER A 1 563 ? 19.922 -32.5 -5.465 1 90.31 563 SER A C 1
ATOM 4549 O O . SER A 1 563 ? 20.578 -31.781 -4.695 1 90.31 563 SER A O 1
ATOM 4551 N N . VAL A 1 564 ? 19.906 -33.781 -5.391 1 91.25 564 VAL A N 1
ATOM 4552 C CA . VAL A 1 564 ? 20.812 -34.562 -4.566 1 91.25 564 VAL A CA 1
ATOM 4553 C C . VAL A 1 564 ? 21.672 -35.469 -5.461 1 91.25 564 VAL A C 1
ATOM 4555 O O . VAL A 1 564 ? 21.156 -36.156 -6.336 1 91.25 564 VAL A O 1
ATOM 4558 N N . THR A 1 565 ? 22.953 -35.406 -5.227 1 92.62 565 THR A N 1
ATOM 4559 C CA . THR A 1 565 ? 23.844 -36.219 -6.055 1 92.62 565 THR A CA 1
ATOM 4560 C C . THR A 1 565 ? 23.797 -37.688 -5.637 1 92.62 565 THR A C 1
ATOM 4562 O O . THR A 1 565 ? 23.719 -37.969 -4.445 1 92.62 565 THR A O 1
ATOM 4565 N N . PRO A 1 566 ? 23.891 -38.562 -6.555 1 94.81 566 PRO A N 1
ATOM 4566 C CA . PRO A 1 566 ? 23.828 -40 -6.238 1 94.81 566 PRO A CA 1
ATOM 4567 C C . PRO A 1 566 ? 24.938 -40.438 -5.277 1 94.81 566 PRO A C 1
ATOM 4569 O O . PRO A 1 566 ? 24.719 -41.344 -4.449 1 94.81 566 PRO A O 1
ATOM 4572 N N . TRP A 1 567 ? 26.109 -39.812 -5.359 1 95.25 567 TRP A N 1
ATOM 4573 C CA . TRP A 1 567 ? 27.25 -40.25 -4.559 1 95.25 567 TRP A CA 1
ATOM 4574 C C . TRP A 1 567 ? 27.141 -39.688 -3.135 1 95.25 567 TRP A C 1
ATOM 4576 O O . TRP A 1 567 ? 28.062 -39.875 -2.336 1 95.25 567 TRP A O 1
ATOM 4586 N N . SER A 1 568 ? 26.031 -39.094 -2.861 1 91.62 568 SER A N 1
ATOM 4587 C CA . SER A 1 568 ? 25.703 -38.812 -1.467 1 91.62 568 SER A CA 1
ATOM 4588 C C . SER A 1 568 ? 25.297 -40.062 -0.724 1 91.62 568 SER A C 1
ATOM 4590 O O . SER A 1 568 ? 25.203 -40.062 0.504 1 91.62 568 SER A O 1
ATOM 4592 N N . TYR A 1 569 ? 25.109 -41.094 -1.5 1 94.44 569 TYR A N 1
ATOM 4593 C CA . TYR A 1 569 ? 24.719 -42.406 -0.958 1 94.44 569 TYR A CA 1
ATOM 4594 C C . TYR A 1 569 ? 25.812 -43.438 -1.192 1 94.44 569 TYR A C 1
ATOM 4596 O O . TYR A 1 569 ? 26.984 -43.094 -1.41 1 94.44 569 TYR A O 1
ATOM 4604 N N . SER A 1 570 ? 25.422 -44.781 -0.999 1 94.38 570 SER A N 1
ATOM 4605 C CA . SER A 1 570 ? 26.375 -45.875 -1.188 1 94.38 570 SER A CA 1
ATOM 4606 C C . SER A 1 570 ? 26.719 -46.062 -2.664 1 94.38 570 SER A C 1
ATOM 4608 O O . SER A 1 570 ? 25.969 -45.594 -3.537 1 94.38 570 SER A O 1
ATOM 4610 N N . GLU A 1 571 ? 27.797 -46.719 -2.918 1 94.62 571 GLU A N 1
ATOM 4611 C CA . GLU A 1 571 ? 28.219 -46.969 -4.293 1 94.62 571 GLU A CA 1
ATOM 4612 C C . GLU A 1 571 ? 27.219 -47.844 -5.02 1 94.62 571 GLU A C 1
ATOM 4614 O O . GLU A 1 571 ? 27.062 -47.75 -6.238 1 94.62 571 GLU A O 1
ATOM 4619 N N . SER A 1 572 ? 26.609 -48.656 -4.25 1 94.88 572 SER A N 1
ATOM 4620 C CA . SER A 1 572 ? 25.578 -49.5 -4.844 1 94.88 572 SER A CA 1
ATOM 4621 C C . SER A 1 572 ? 24.453 -48.656 -5.43 1 94.88 572 SER A C 1
ATOM 4623 O O . SER A 1 572 ? 23.891 -48.969 -6.48 1 94.88 572 SER A O 1
ATOM 4625 N N . VAL A 1 573 ? 24.125 -47.594 -4.781 1 95.75 573 VAL A N 1
ATOM 4626 C CA . VAL A 1 573 ? 23.094 -46.656 -5.258 1 95.75 573 VAL A CA 1
ATOM 4627 C C . VAL A 1 573 ? 23.562 -45.969 -6.535 1 95.75 573 VAL A C 1
ATOM 4629 O O . VAL A 1 573 ? 22.797 -45.844 -7.5 1 95.75 573 VAL A O 1
ATOM 4632 N N . VAL A 1 574 ? 24.812 -45.594 -6.566 1 96.56 574 VAL A N 1
ATOM 4633 C CA . VAL A 1 574 ? 25.375 -44.938 -7.738 1 96.56 574 VAL A CA 1
ATOM 4634 C C . VAL A 1 574 ? 25.281 -45.875 -8.953 1 96.56 574 VAL A C 1
ATOM 4636 O O . VAL A 1 574 ? 24.891 -45.438 -10.039 1 96.56 574 VAL A O 1
ATOM 4639 N N . GLU A 1 575 ? 25.594 -47.062 -8.719 1 96.44 575 GLU A N 1
ATOM 4640 C CA . GLU A 1 575 ? 25.562 -48.031 -9.805 1 96.44 575 GLU A CA 1
ATOM 4641 C C . GLU A 1 575 ? 24.141 -48.25 -10.312 1 96.44 575 GLU A C 1
ATOM 4643 O O . GLU A 1 575 ? 23.922 -48.375 -11.516 1 96.44 575 GLU A O 1
ATOM 4648 N N . ASN A 1 576 ? 23.281 -48.344 -9.398 1 96.31 576 ASN A N 1
ATOM 4649 C CA . ASN A 1 576 ? 21.891 -48.5 -9.789 1 96.31 576 ASN A CA 1
ATOM 4650 C C . ASN A 1 576 ? 21.391 -47.312 -10.578 1 96.31 576 ASN A C 1
ATOM 4652 O O . ASN A 1 576 ? 20.641 -47.469 -11.547 1 96.31 576 ASN A O 1
ATOM 4656 N N . ILE A 1 577 ? 21.797 -46.156 -10.164 1 96.38 577 ILE A N 1
ATOM 4657 C CA . ILE A 1 577 ? 21.406 -44.906 -10.836 1 96.38 577 ILE A CA 1
ATOM 4658 C C . ILE A 1 577 ? 21.938 -44.906 -12.266 1 96.38 577 ILE A C 1
ATOM 4660 O O . ILE A 1 577 ? 21.234 -44.531 -13.203 1 96.38 577 ILE A O 1
ATOM 4664 N N . LYS A 1 578 ? 23.125 -45.312 -12.438 1 96.81 578 LYS A N 1
ATOM 4665 C CA . LYS A 1 578 ? 23.719 -45.406 -13.773 1 96.81 578 LYS A CA 1
ATOM 4666 C C . LYS A 1 578 ? 22.922 -46.375 -14.664 1 96.81 578 LYS A C 1
ATOM 4668 O O . LYS A 1 578 ? 22.703 -46.062 -15.844 1 96.81 578 LYS A O 1
ATOM 4673 N N . LYS A 1 579 ? 22.5 -47.406 -14.07 1 96.56 579 LYS A N 1
ATOM 4674 C CA . LYS A 1 579 ? 21.703 -48.375 -14.82 1 96.56 579 LYS A CA 1
ATOM 4675 C C . LYS A 1 579 ? 20.375 -47.781 -15.242 1 96.56 579 LYS A C 1
ATOM 4677 O O . LYS A 1 579 ? 19.922 -47.969 -16.375 1 96.56 579 LYS A O 1
ATOM 4682 N N . LEU A 1 580 ? 19.766 -47.125 -14.344 1 96.88 580 LEU A N 1
ATOM 4683 C CA . LEU A 1 580 ? 18.484 -46.5 -14.633 1 96.88 580 LEU A CA 1
ATOM 4684 C C . LEU A 1 580 ? 18.625 -45.438 -15.711 1 96.88 580 LEU A C 1
ATOM 4686 O O . LEU A 1 580 ? 17.781 -45.312 -16.609 1 96.88 580 LEU A O 1
ATOM 4690 N N . LEU A 1 581 ? 19.672 -44.656 -15.648 1 97.06 581 LEU A N 1
ATOM 4691 C CA . LEU A 1 581 ? 19.906 -43.594 -16.641 1 97.06 581 LEU A CA 1
ATOM 4692 C C . LEU A 1 581 ? 20.219 -44.219 -18 1 97.06 581 LEU A C 1
ATOM 4694 O O . LEU A 1 581 ? 19.844 -43.656 -19.047 1 97.06 581 LEU A O 1
ATOM 4698 N N . ALA A 1 582 ? 20.953 -45.281 -17.984 1 96.38 582 ALA A N 1
ATOM 4699 C CA . ALA A 1 582 ? 21.203 -46 -19.219 1 96.38 582 ALA A CA 1
ATOM 4700 C C . ALA A 1 582 ? 19.906 -46.531 -19.828 1 96.38 582 ALA A C 1
ATOM 4702 O O . ALA A 1 582 ? 19.703 -46.469 -21.047 1 96.38 582 ALA A O 1
ATOM 4703 N N . PHE A 1 583 ? 19.125 -47.094 -18.953 1 96.19 583 PHE A N 1
ATOM 4704 C CA . PHE A 1 583 ? 17.797 -47.531 -19.375 1 96.19 583 PHE A CA 1
ATOM 4705 C C . PHE A 1 583 ? 17.016 -46.406 -20.016 1 96.19 583 PHE A C 1
ATOM 4707 O O . PHE A 1 583 ? 16.422 -46.562 -21.062 1 96.19 583 PHE A O 1
ATOM 4714 N N . ARG A 1 584 ? 17 -45.25 -19.375 1 97.38 584 ARG A N 1
ATOM 4715 C CA . ARG A 1 584 ? 16.328 -44.062 -19.891 1 97.38 584 ARG A CA 1
ATOM 4716 C C . ARG A 1 584 ? 16.844 -43.719 -21.281 1 97.38 584 ARG A C 1
ATOM 4718 O O . ARG A 1 584 ? 16.047 -43.5 -22.203 1 97.38 584 ARG A O 1
ATOM 4725 N N . GLN A 1 585 ? 18.125 -43.719 -21.5 1 96.38 585 GLN A N 1
ATOM 4726 C CA . GLN A 1 585 ? 18.734 -43.344 -22.75 1 96.38 585 GLN A CA 1
ATOM 4727 C C . GLN A 1 585 ? 18.391 -44.312 -23.875 1 96.38 585 GLN A C 1
ATOM 4729 O O . GLN A 1 585 ? 18.141 -43.906 -25 1 96.38 585 GLN A O 1
ATOM 4734 N N . LYS A 1 586 ? 18.297 -45.531 -23.516 1 95.94 586 LYS A N 1
ATOM 4735 C CA . LYS A 1 586 ? 18.141 -46.562 -24.531 1 95.94 586 LYS A CA 1
ATOM 4736 C C . LYS A 1 586 ? 16.672 -46.812 -24.875 1 95.94 586 LYS A C 1
ATOM 4738 O O . LYS A 1 586 ? 16.328 -47.062 -26.031 1 95.94 586 LYS A O 1
ATOM 4743 N N . ILE A 1 587 ? 15.859 -46.656 -23.875 1 95.31 587 ILE A N 1
ATOM 4744 C CA . ILE A 1 587 ? 14.484 -47.125 -24.078 1 95.31 587 ILE A CA 1
ATOM 4745 C C . ILE A 1 587 ? 13.539 -45.906 -24.016 1 95.31 587 ILE A C 1
ATOM 4747 O O . ILE A 1 587 ? 12.719 -45.719 -24.922 1 95.31 587 ILE A O 1
ATOM 4751 N N . VAL A 1 588 ? 13.648 -45.125 -23.031 1 97 588 VAL A N 1
ATOM 4752 C CA . VAL A 1 588 ? 12.648 -44.094 -22.75 1 97 588 VAL A CA 1
ATOM 4753 C C . VAL A 1 588 ? 12.82 -42.938 -23.719 1 97 588 VAL A C 1
ATOM 4755 O O . VAL A 1 588 ? 11.844 -42.469 -24.328 1 97 588 VAL A O 1
ATOM 4758 N N . ILE A 1 589 ? 14.055 -42.406 -23.906 1 97.44 589 ILE A N 1
ATOM 4759 C CA . ILE A 1 589 ? 14.312 -41.219 -24.703 1 97.44 589 ILE A CA 1
ATOM 4760 C C . ILE A 1 589 ? 13.844 -41.438 -26.141 1 97.44 589 ILE A C 1
ATOM 4762 O O . ILE A 1 589 ? 13.109 -40.625 -26.688 1 97.44 589 ILE A O 1
ATOM 4766 N N . PRO A 1 590 ? 14.195 -42.594 -26.781 1 97 590 PRO A N 1
ATOM 4767 C CA . PRO A 1 590 ? 13.664 -42.812 -28.125 1 97 590 PRO A CA 1
ATOM 4768 C C . PRO A 1 590 ? 12.133 -42.781 -28.172 1 97 590 PRO A C 1
ATOM 4770 O O . PRO A 1 590 ? 11.547 -42.281 -29.141 1 97 590 PRO A O 1
ATOM 4773 N N . HIS A 1 591 ? 11.547 -43.344 -27.172 1 96.5 591 HIS A N 1
ATOM 4774 C CA . HIS A 1 591 ? 10.086 -43.344 -27.109 1 96.5 591 HIS A CA 1
ATOM 4775 C C . HIS A 1 591 ? 9.555 -41.906 -27 1 96.5 591 HIS A C 1
ATOM 4777 O O . HIS A 1 591 ? 8.617 -41.562 -27.719 1 96.5 591 HIS A O 1
ATOM 4783 N N . LEU A 1 592 ? 10.141 -41.125 -26.156 1 97.19 592 LEU A N 1
ATOM 4784 C CA . LEU A 1 592 ? 9.727 -39.75 -25.984 1 97.19 592 LEU A CA 1
ATOM 4785 C C . LEU A 1 592 ? 9.906 -38.969 -27.281 1 97.19 592 LEU A C 1
ATOM 4787 O O . LEU A 1 592 ? 9.039 -38.188 -27.672 1 97.19 592 LEU A O 1
ATOM 4791 N N . MET A 1 593 ? 11.008 -39.188 -27.953 1 96.38 593 MET A N 1
ATOM 4792 C CA . MET A 1 593 ? 11.281 -38.5 -29.203 1 96.38 593 MET A CA 1
ATOM 4793 C C . MET A 1 593 ? 10.227 -38.844 -30.25 1 96.38 593 MET A C 1
ATOM 4795 O O . MET A 1 593 ? 9.883 -38.031 -31.109 1 96.38 593 MET A O 1
ATOM 4799 N N . GLY A 1 594 ? 9.719 -40 -30.125 1 95.88 594 GLY A N 1
ATOM 4800 C CA . GLY A 1 594 ? 8.688 -40.438 -31.047 1 95.88 594 GLY A CA 1
ATOM 4801 C C . GLY A 1 594 ? 7.352 -39.781 -30.828 1 95.88 594 GLY A C 1
ATOM 4802 O O . GLY A 1 594 ? 6.473 -39.812 -31.688 1 95.88 594 GLY A O 1
ATOM 4803 N N . LEU A 1 595 ? 7.211 -39.094 -29.766 1 95.44 595 LEU A N 1
ATOM 4804 C CA . LEU A 1 595 ? 5.945 -38.438 -29.406 1 95.44 595 LEU A CA 1
ATOM 4805 C C . LEU A 1 595 ? 5.988 -36.969 -29.734 1 95.44 595 LEU A C 1
ATOM 4807 O O . LEU A 1 595 ? 5.133 -36.188 -29.266 1 95.44 595 LEU A O 1
ATOM 4811 N N . LYS A 1 596 ? 6.969 -36.469 -30.469 1 93.81 596 LYS A N 1
ATOM 4812 C CA . LYS A 1 596 ? 7.164 -35.062 -30.766 1 93.81 596 LYS A CA 1
ATOM 4813 C C . LYS A 1 596 ? 5.918 -34.438 -31.391 1 93.81 596 LYS A C 1
ATOM 4815 O O . LYS A 1 596 ? 5.434 -33.406 -30.953 1 93.81 596 LYS A O 1
ATOM 4820 N N . ASN A 1 597 ? 5.371 -35.062 -32.375 1 90.81 597 ASN A N 1
ATOM 4821 C CA . ASN A 1 597 ? 4.203 -34.531 -33.062 1 90.81 597 ASN A CA 1
ATOM 4822 C C . ASN A 1 597 ? 2.986 -34.469 -32.125 1 90.81 597 ASN A C 1
ATOM 4824 O O . ASN A 1 597 ? 2.199 -33.531 -32.219 1 90.81 597 ASN A O 1
ATOM 4828 N N . ASP A 1 598 ? 2.863 -35.438 -31.25 1 89.06 598 ASP A N 1
ATOM 4829 C CA . ASP A 1 598 ? 1.781 -35.406 -30.281 1 89.06 598 ASP A CA 1
ATOM 4830 C C . ASP A 1 598 ? 1.874 -34.188 -29.375 1 89.06 598 ASP A C 1
ATOM 4832 O O . ASP A 1 598 ? 0.874 -33.5 -29.156 1 89.06 598 ASP A O 1
ATOM 4836 N N . THR A 1 599 ? 3.062 -34 -28.953 1 89.88 599 THR A N 1
ATOM 4837 C CA . THR A 1 599 ? 3.236 -32.906 -27.984 1 89.88 599 THR A CA 1
ATOM 4838 C C . THR A 1 599 ? 3.057 -31.547 -28.656 1 89.88 599 THR A C 1
ATOM 4840 O O . THR A 1 599 ? 2.566 -30.609 -28.031 1 89.88 599 THR A O 1
ATOM 4843 N N . LEU A 1 600 ? 3.408 -31.391 -29.891 1 87.69 600 LEU A N 1
ATOM 4844 C CA . LEU A 1 600 ? 3.188 -30.156 -30.641 1 87.69 600 LEU A CA 1
ATOM 4845 C C . LEU A 1 600 ? 1.699 -29.906 -30.859 1 87.69 600 LEU A C 1
ATOM 4847 O O . LEU A 1 600 ? 1.274 -28.766 -31.031 1 87.69 600 LEU A O 1
ATOM 4851 N N . ALA A 1 601 ? 0.947 -31 -30.766 1 79.31 601 ALA A N 1
ATOM 4852 C CA . ALA A 1 601 ? -0.503 -30.891 -30.891 1 79.31 601 ALA A CA 1
ATOM 4853 C C . ALA A 1 601 ? -1.155 -30.656 -29.531 1 79.31 601 ALA A C 1
ATOM 4855 O O . ALA A 1 601 ? -2.381 -30.562 -29.438 1 79.31 601 ALA A O 1
ATOM 4856 N N . GLY A 1 602 ? -0.307 -30.656 -28.531 1 78.88 602 GLY A N 1
ATOM 4857 C CA . GLY A 1 602 ? -0.812 -30.359 -27.203 1 78.88 602 GLY A CA 1
ATOM 4858 C C . GLY A 1 602 ? -1.048 -31.594 -26.359 1 78.88 602 GLY A C 1
ATOM 4859 O O . GLY A 1 602 ? -1.569 -31.516 -25.25 1 78.88 602 GLY A O 1
ATOM 4860 N N . VAL A 1 603 ? -0.716 -32.75 -26.859 1 88.19 603 VAL A N 1
ATOM 4861 C CA . VAL A 1 603 ? -0.893 -34 -26.141 1 88.19 603 VAL A CA 1
ATOM 4862 C C . VAL A 1 603 ? 0.297 -34.219 -25.219 1 88.19 603 VAL A C 1
ATOM 4864 O O . VAL A 1 603 ? 1.451 -34.156 -25.641 1 88.19 603 VAL A O 1
ATOM 4867 N N . PRO A 1 604 ? 0.048 -34.531 -24.016 1 93.56 604 PRO A N 1
ATOM 4868 C CA . PRO A 1 604 ? 1.152 -34.656 -23.062 1 93.56 604 PRO A CA 1
ATOM 4869 C C . PRO A 1 604 ? 1.947 -35.969 -23.266 1 93.56 604 PRO A C 1
ATOM 4871 O O . PRO A 1 604 ? 1.438 -36.906 -23.859 1 93.56 604 PRO A O 1
ATOM 4874 N N . PHE A 1 605 ? 3.199 -35.938 -22.781 1 96.12 605 PHE A N 1
ATOM 4875 C CA . PHE A 1 605 ? 4.008 -37.156 -22.734 1 96.12 605 PHE A CA 1
ATOM 4876 C C . PHE A 1 605 ? 3.43 -38.125 -21.734 1 96.12 605 PHE A C 1
ATOM 4878 O O . PHE A 1 605 ? 3.254 -39.312 -22.047 1 96.12 605 PHE A O 1
ATOM 4885 N N . ILE A 1 606 ? 3.184 -37.562 -20.562 1 95.94 606 ILE A N 1
ATOM 4886 C CA . ILE A 1 606 ? 2.684 -38.344 -19.422 1 95.94 606 ILE A CA 1
ATOM 4887 C C . ILE A 1 606 ? 1.163 -38.219 -19.359 1 95.94 606 ILE A C 1
ATOM 4889 O O . ILE A 1 606 ? 0.625 -37.125 -19.203 1 95.94 606 ILE A O 1
ATOM 4893 N N . ARG A 1 607 ? 0.545 -39.344 -19.406 1 96.25 607 ARG A N 1
ATOM 4894 C CA . ARG A 1 607 ? -0.907 -39.344 -19.547 1 96.25 607 ARG A CA 1
ATOM 4895 C C . ARG A 1 607 ? -1.567 -40.188 -18.453 1 96.25 607 ARG A C 1
ATOM 4897 O O . ARG A 1 607 ? -1.096 -41.281 -18.125 1 96.25 607 ARG A O 1
ATOM 4904 N N . PRO A 1 608 ? -2.645 -39.688 -17.844 1 95.69 608 PRO A N 1
ATOM 4905 C CA . PRO A 1 608 ? -3.455 -40.594 -17.047 1 95.69 608 PRO A CA 1
ATOM 4906 C C . PRO A 1 608 ? -4.051 -41.75 -17.859 1 95.69 608 PRO A C 1
ATOM 4908 O O . PRO A 1 608 ? -4.238 -41.594 -19.078 1 95.69 608 PRO A O 1
ATOM 4911 N N . ILE A 1 609 ? -4.348 -42.75 -17.188 1 95.62 609 ILE A N 1
ATOM 4912 C CA . ILE A 1 609 ? -4.77 -43.969 -17.906 1 95.62 609 ILE A CA 1
ATOM 4913 C C . ILE A 1 609 ? -6.051 -43.688 -18.688 1 95.62 609 ILE A C 1
ATOM 4915 O O . ILE A 1 609 ? -6.227 -44.188 -19.797 1 95.62 609 ILE A O 1
ATOM 4919 N N . TRP A 1 610 ? -6.938 -42.875 -18.109 1 92.19 610 TRP A N 1
ATOM 4920 C CA . TRP A 1 610 ? -8.219 -42.594 -18.766 1 92.19 610 TRP A CA 1
ATOM 4921 C C . TRP A 1 610 ? -8.008 -41.875 -20.094 1 92.19 610 TRP A C 1
ATOM 4923 O O . TRP A 1 610 ? -8.93 -41.781 -20.906 1 92.19 610 TRP A O 1
ATOM 4933 N N . TRP A 1 611 ? -6.828 -41.281 -20.328 1 93.25 611 TRP A N 1
ATOM 4934 C CA . TRP A 1 611 ? -6.543 -40.625 -21.578 1 93.25 611 TRP A CA 1
ATOM 4935 C C . TRP A 1 611 ? -6.773 -41.562 -22.766 1 93.25 611 TRP A C 1
ATOM 4937 O O . TRP A 1 611 ? -7.348 -41.156 -23.781 1 93.25 611 TRP A O 1
ATOM 4947 N N . SER A 1 612 ? -6.316 -42.75 -22.625 1 92.5 612 SER A N 1
ATOM 4948 C CA . SER A 1 612 ? -6.465 -43.75 -23.672 1 92.5 612 SER A CA 1
ATOM 4949 C C . SER A 1 612 ? -7.68 -44.656 -23.438 1 92.5 612 SER A C 1
ATOM 4951 O O . SER A 1 612 ? -8.133 -45.344 -24.344 1 92.5 612 SER A O 1
ATOM 4953 N N . TYR A 1 613 ? -8.172 -44.594 -22.266 1 93.06 613 TYR A N 1
ATOM 4954 C CA . TYR A 1 613 ? -9.305 -45.438 -21.891 1 93.06 613 TYR A CA 1
ATOM 4955 C C . TYR A 1 613 ? -10.375 -44.625 -21.172 1 93.06 613 TYR A C 1
ATOM 4957 O O . TYR A 1 613 ? -10.711 -44.938 -20.016 1 93.06 613 TYR A O 1
ATOM 4965 N N . PRO A 1 614 ? -10.93 -43.75 -21.891 1 90.06 614 PRO A N 1
ATOM 4966 C CA . PRO A 1 614 ? -11.828 -42.781 -21.25 1 90.06 614 PRO A CA 1
ATOM 4967 C C . PRO A 1 614 ? -13.109 -43.406 -20.719 1 90.06 614 PRO A C 1
ATOM 4969 O O . PRO A 1 614 ? -13.789 -42.844 -19.875 1 90.06 614 PRO A O 1
ATOM 4972 N N . ASN A 1 615 ? -13.469 -44.594 -21.172 1 88.69 615 ASN A N 1
ATOM 4973 C CA . ASN A 1 615 ? -14.711 -45.25 -20.734 1 88.69 615 ASN A CA 1
ATOM 4974 C C . ASN A 1 615 ? -14.453 -46.281 -19.641 1 88.69 615 ASN A C 1
ATOM 4976 O O . ASN A 1 615 ? -15.375 -46.969 -19.203 1 88.69 615 ASN A O 1
ATOM 4980 N N . ASP A 1 616 ? -13.18 -46.406 -19.203 1 90.94 616 ASP A N 1
ATOM 4981 C CA . ASP A 1 616 ? -12.805 -47.312 -18.109 1 90.94 616 ASP A CA 1
ATOM 4982 C C . ASP A 1 616 ? -12.938 -46.594 -16.75 1 90.94 616 ASP A C 1
ATOM 4984 O O . ASP A 1 616 ? -12.055 -45.844 -16.344 1 90.94 616 ASP A O 1
ATOM 4988 N N . SER A 1 617 ? -13.961 -46.938 -16 1 86.62 617 SER A N 1
ATOM 4989 C CA . SER A 1 617 ? -14.266 -46.281 -14.734 1 86.62 617 SER A CA 1
ATOM 4990 C C . SER A 1 617 ? -13.164 -46.5 -13.703 1 86.62 617 SER A C 1
ATOM 4992 O O . SER A 1 617 ? -12.93 -45.656 -12.836 1 86.62 617 SER A O 1
ATOM 4994 N N . ASP A 1 618 ? -12.43 -47.562 -13.82 1 88.25 618 ASP A N 1
ATOM 4995 C CA . ASP A 1 618 ? -11.391 -47.906 -12.852 1 88.25 618 ASP A CA 1
ATOM 4996 C C . ASP A 1 618 ? -10.172 -47 -13.016 1 88.25 618 ASP A C 1
ATOM 4998 O O . ASP A 1 618 ? -9.43 -46.781 -12.062 1 88.25 618 ASP A O 1
ATOM 5002 N N . SER A 1 619 ? -10.055 -46.562 -14.156 1 90.12 619 SER A N 1
ATOM 5003 C CA . SER A 1 619 ? -8.852 -45.781 -14.469 1 90.12 619 SER A CA 1
ATOM 5004 C C . SER A 1 619 ? -8.992 -44.344 -14.047 1 90.12 619 SER A C 1
ATOM 5006 O O . SER A 1 619 ? -7.996 -43.625 -13.867 1 90.12 619 SER A O 1
ATOM 5008 N N . LEU A 1 620 ? -10.148 -43.844 -13.844 1 85.75 620 LEU A N 1
ATOM 5009 C CA . LEU A 1 620 ? -10.422 -42.438 -13.703 1 85.75 620 LEU A CA 1
ATOM 5010 C C . LEU A 1 620 ? -9.766 -41.875 -12.453 1 85.75 620 LEU A C 1
ATOM 5012 O O . LEU A 1 620 ? -9.227 -40.75 -12.469 1 85.75 620 LEU A O 1
ATOM 5016 N N . ALA A 1 621 ? -9.695 -42.625 -11.453 1 84.19 621 ALA A N 1
ATOM 5017 C CA . ALA A 1 621 ? -9.227 -42.062 -10.188 1 84.19 621 ALA A CA 1
ATOM 5018 C C . ALA A 1 621 ? -7.789 -42.5 -9.898 1 84.19 621 ALA A C 1
ATOM 5020 O O . ALA A 1 621 ? -7.227 -42.156 -8.859 1 84.19 621 ALA A O 1
ATOM 5021 N N . ILE A 1 622 ? -7.172 -43.188 -10.852 1 92.25 622 ILE A N 1
ATOM 5022 C CA . ILE A 1 622 ? -5.805 -43.656 -10.633 1 92.25 622 ILE A CA 1
ATOM 5023 C C . ILE A 1 622 ? -4.844 -42.469 -10.719 1 92.25 622 ILE A C 1
ATOM 5025 O O . ILE A 1 622 ? -4.805 -41.781 -11.734 1 92.25 622 ILE A O 1
ATOM 5029 N N . LYS A 1 623 ? -4.148 -42.25 -9.695 1 92.31 623 LYS A N 1
ATOM 5030 C CA . LYS A 1 623 ? -3.275 -41.062 -9.641 1 92.31 623 LYS A CA 1
ATOM 5031 C C . LYS A 1 623 ? -1.811 -41.469 -9.531 1 92.31 623 LYS A C 1
ATOM 5033 O O . LYS A 1 623 ? -0.918 -40.625 -9.508 1 92.31 623 LYS A O 1
ATOM 5038 N N . ASP A 1 624 ? -1.541 -42.812 -9.453 1 94.31 624 ASP A N 1
ATOM 5039 C CA . ASP A 1 624 ? -0.187 -43.25 -9.141 1 94.31 624 ASP A CA 1
ATOM 5040 C C . ASP A 1 624 ? 0.367 -44.156 -10.25 1 94.31 624 ASP A C 1
ATOM 5042 O O . ASP A 1 624 ? 1.359 -44.844 -10.055 1 94.31 624 ASP A O 1
ATOM 5046 N N . GLN A 1 625 ? -0.322 -44.25 -11.375 1 96.69 625 GLN A N 1
ATOM 5047 C CA . GLN A 1 625 ? 0.109 -44.906 -12.609 1 96.69 625 GLN A CA 1
ATOM 5048 C C . GLN A 1 625 ? -0.1 -44 -13.812 1 96.69 625 GLN A C 1
ATOM 5050 O O . GLN A 1 625 ? -1.013 -43.156 -13.82 1 96.69 625 GLN A O 1
ATOM 5055 N N . PHE A 1 626 ? 0.769 -44.188 -14.758 1 97.62 626 PHE A N 1
ATOM 5056 C CA . PHE A 1 626 ? 0.6 -43.312 -15.914 1 97.62 626 PHE A CA 1
ATOM 5057 C C . PHE A 1 626 ? 1.067 -44 -17.188 1 97.62 626 PHE A C 1
ATOM 5059 O O . PHE A 1 626 ? 1.781 -45 -17.141 1 97.62 626 PHE A O 1
ATOM 5066 N N . LEU A 1 627 ? 0.573 -43.469 -18.219 1 97.19 627 LEU A N 1
ATOM 5067 C CA . LEU A 1 627 ? 1.009 -43.875 -19.547 1 97.19 627 LEU A CA 1
ATOM 5068 C C . LEU A 1 627 ? 2.045 -42.906 -20.109 1 97.19 627 LEU A C 1
ATOM 5070 O O . LEU A 1 627 ? 1.932 -41.688 -19.938 1 97.19 627 LEU A O 1
ATOM 5074 N N . VAL A 1 628 ? 3.074 -43.438 -20.672 1 97.75 628 VAL A N 1
ATOM 5075 C CA . VAL A 1 628 ? 3.953 -42.625 -21.531 1 97.75 628 VAL A CA 1
ATOM 5076 C C . VAL A 1 628 ? 3.553 -42.844 -22.984 1 97.75 628 VAL A C 1
ATOM 5078 O O . VAL A 1 628 ? 3.783 -43.906 -23.562 1 97.75 628 VAL A O 1
ATOM 5081 N N . GLY A 1 629 ? 3.002 -41.75 -23.516 1 95.12 629 GLY A N 1
ATOM 5082 C CA . GLY A 1 629 ? 2.283 -42 -24.75 1 95.12 629 GLY A CA 1
ATOM 5083 C C . GLY A 1 629 ? 1.137 -42.969 -24.609 1 95.12 629 GLY A C 1
ATOM 5084 O O . GLY A 1 629 ? 0.332 -42.875 -23.672 1 95.12 629 GLY A O 1
ATOM 5085 N N . ASP A 1 630 ? 1.1 -43.906 -25.578 1 92.44 630 ASP A N 1
ATOM 5086 C CA . ASP A 1 630 ? 0.016 -44.875 -25.531 1 92.44 630 ASP A CA 1
ATOM 5087 C C . ASP A 1 630 ? 0.562 -46.312 -25.453 1 92.44 630 ASP A C 1
ATOM 5089 O O . ASP A 1 630 ? -0.203 -47.281 -25.453 1 92.44 630 ASP A O 1
ATOM 5093 N N . SER A 1 631 ? 1.807 -46.406 -25.188 1 94.44 631 SER A N 1
ATOM 5094 C CA . SER A 1 631 ? 2.375 -47.719 -25.406 1 94.44 631 SER A CA 1
ATOM 5095 C C . SER A 1 631 ? 3.082 -48.219 -24.141 1 94.44 631 SER A C 1
ATOM 5097 O O . SER A 1 631 ? 3.402 -49.406 -24.047 1 94.44 631 SER A O 1
ATOM 5099 N N . ILE A 1 632 ? 3.369 -47.344 -23.234 1 97.5 632 ILE A N 1
ATOM 5100 C CA . ILE A 1 632 ? 4.07 -47.781 -22.016 1 97.5 632 ILE A CA 1
ATOM 5101 C C . ILE A 1 632 ? 3.232 -47.406 -20.797 1 97.5 632 ILE A C 1
ATOM 5103 O O . ILE A 1 632 ? 2.828 -46.281 -20.625 1 97.5 632 ILE A O 1
ATOM 5107 N N . LEU A 1 633 ? 2.918 -48.375 -20 1 98.12 633 LEU A N 1
ATOM 5108 C CA . LEU A 1 633 ? 2.271 -48.188 -18.703 1 98.12 633 LEU A CA 1
ATOM 5109 C C . LEU A 1 633 ? 3.289 -48.281 -17.562 1 98.12 633 LEU A C 1
ATOM 5111 O O . LEU A 1 633 ? 4.008 -49.281 -17.453 1 98.12 633 LEU A O 1
ATOM 5115 N N . VAL A 1 634 ? 3.402 -47.281 -16.797 1 98.38 634 VAL A N 1
ATOM 5116 C CA . VAL A 1 634 ? 4.359 -47.219 -15.703 1 98.38 634 VAL A CA 1
ATOM 5117 C C . VAL A 1 634 ? 3.615 -47.188 -14.375 1 98.38 634 VAL A C 1
ATOM 5119 O O . VAL A 1 634 ? 2.641 -46.438 -14.211 1 98.38 634 VAL A O 1
ATOM 5122 N N . ALA A 1 635 ? 4.02 -47.969 -13.398 1 97.88 635 ALA A N 1
ATOM 5123 C CA . ALA A 1 635 ? 3.436 -48.031 -12.062 1 97.88 635 ALA A CA 1
ATOM 5124 C C . ALA A 1 635 ? 4.516 -47.969 -10.992 1 97.88 635 ALA A C 1
ATOM 5126 O O . ALA A 1 635 ? 4.711 -48.938 -10.25 1 97.88 635 ALA A O 1
ATOM 5127 N N . PRO A 1 636 ? 5.078 -46.875 -10.812 1 96.94 636 PRO A N 1
ATOM 5128 C CA . PRO A 1 636 ? 6.191 -46.781 -9.867 1 96.94 636 PRO A CA 1
ATOM 5129 C C . PRO A 1 636 ? 5.738 -46.906 -8.414 1 96.94 636 PRO A C 1
ATOM 5131 O O . PRO A 1 636 ? 4.547 -46.781 -8.117 1 96.94 636 PRO A O 1
ATOM 5134 N N . LEU A 1 637 ? 6.68 -47.25 -7.543 1 96.5 637 LEU A N 1
ATOM 5135 C CA . LEU A 1 637 ? 6.484 -47.156 -6.098 1 96.5 637 LEU A CA 1
ATOM 5136 C C . LEU A 1 637 ? 6.953 -45.781 -5.57 1 96.5 637 LEU A C 1
ATOM 5138 O O . LEU A 1 637 ? 7.906 -45.219 -6.098 1 96.5 637 LEU A O 1
ATOM 5142 N N . PHE A 1 638 ? 6.332 -45.344 -4.488 1 95.12 638 PHE A N 1
ATOM 5143 C CA . PHE A 1 638 ? 6.578 -43.969 -4.051 1 95.12 638 PHE A CA 1
ATOM 5144 C C . PHE A 1 638 ? 7.184 -43.938 -2.652 1 95.12 638 PHE A C 1
ATOM 5146 O O . PHE A 1 638 ? 7.762 -42.938 -2.234 1 95.12 638 PHE A O 1
ATOM 5153 N N . CYS A 1 639 ? 7.016 -45.062 -1.931 1 94.75 639 CYS A N 1
ATOM 5154 C CA . CYS A 1 639 ? 7.422 -45.094 -0.53 1 94.75 639 CYS A CA 1
ATOM 5155 C C . CYS A 1 639 ? 8.562 -46.062 -0.317 1 94.75 639 CYS A C 1
ATOM 5157 O O . CYS A 1 639 ? 8.844 -46.906 -1.186 1 94.75 639 CYS A O 1
ATOM 5159 N N . ASP A 1 640 ? 9.219 -45.906 0.79 1 94.25 640 ASP A N 1
ATOM 5160 C CA . ASP A 1 640 ? 10.32 -46.812 1.112 1 94.25 640 ASP A CA 1
ATOM 5161 C C . ASP A 1 640 ? 9.797 -48.188 1.491 1 94.25 640 ASP A C 1
ATOM 5163 O O . ASP A 1 640 ? 10.516 -49.188 1.372 1 94.25 640 ASP A O 1
ATOM 5167 N N . GLN A 1 641 ? 8.609 -48.219 1.964 1 90.88 641 GLN A N 1
ATOM 5168 C CA . GLN A 1 641 ? 7.934 -49.469 2.256 1 90.88 641 GLN A CA 1
ATOM 5169 C C . GLN A 1 641 ? 6.43 -49.344 2.033 1 90.88 641 GLN A C 1
ATOM 5171 O O . GLN A 1 641 ? 5.852 -48.281 2.193 1 90.88 641 GLN A O 1
ATOM 5176 N N . PRO A 1 642 ? 5.824 -50.469 1.491 1 88.69 642 PRO A N 1
ATOM 5177 C CA . PRO A 1 642 ? 6.375 -51.781 1.149 1 88.69 642 PRO A CA 1
ATOM 5178 C C . PRO A 1 642 ? 6.988 -51.812 -0.248 1 88.69 642 PRO A C 1
ATOM 5180 O O . PRO A 1 642 ? 6.891 -50.844 -0.996 1 88.69 642 PRO A O 1
ATOM 5183 N N . SER A 1 643 ? 7.527 -53 -0.589 1 93.19 643 SER A N 1
ATOM 5184 C CA . SER A 1 643 ? 8.141 -53.188 -1.902 1 93.19 643 SER A CA 1
ATOM 5185 C C . SER A 1 643 ? 7.188 -53.875 -2.873 1 93.19 643 SER A C 1
ATOM 5187 O O . SER A 1 643 ? 7.617 -54.625 -3.734 1 93.19 643 SER A O 1
ATOM 5189 N N . HIS A 1 644 ? 5.965 -53.688 -2.594 1 95.12 644 HIS A N 1
ATOM 5190 C CA . HIS A 1 644 ? 4.934 -54.219 -3.477 1 95.12 644 HIS A CA 1
ATOM 5191 C C . HIS A 1 644 ? 3.764 -53.25 -3.605 1 95.12 644 HIS A C 1
ATOM 5193 O O . HIS A 1 644 ? 3.621 -52.312 -2.799 1 95.12 644 HIS A O 1
ATOM 5199 N N . ARG A 1 645 ? 2.99 -53.406 -4.711 1 95.69 645 ARG A N 1
ATOM 5200 C CA . ARG A 1 645 ? 1.796 -52.594 -4.914 1 95.69 645 ARG A CA 1
ATOM 5201 C C . ARG A 1 645 ? 0.792 -53.312 -5.812 1 95.69 645 ARG A C 1
ATOM 5203 O O . ARG A 1 645 ? 1.117 -54.344 -6.426 1 95.69 645 ARG A O 1
ATOM 5210 N N . ASN A 1 646 ? -0.419 -52.812 -5.738 1 96.56 646 ASN A N 1
ATOM 5211 C CA . ASN A 1 646 ? -1.405 -53.219 -6.734 1 96.56 646 ASN A CA 1
ATOM 5212 C C . ASN A 1 646 ? -1.274 -52.375 -8.016 1 96.56 646 ASN A C 1
ATOM 5214 O O . ASN A 1 646 ? -1.018 -51.188 -7.965 1 96.56 646 ASN A O 1
ATOM 5218 N N . ILE A 1 647 ? -1.365 -53.031 -9.18 1 97.5 647 ILE A N 1
ATOM 5219 C CA . ILE A 1 647 ? -1.218 -52.375 -10.461 1 97.5 647 ILE A CA 1
ATOM 5220 C C . ILE A 1 647 ? -2.443 -52.625 -11.328 1 97.5 647 ILE A C 1
ATOM 5222 O O . ILE A 1 647 ? -2.859 -53.781 -11.492 1 97.5 647 ILE A O 1
ATOM 5226 N N . TYR A 1 648 ? -3.025 -51.625 -11.789 1 97.75 648 TYR A N 1
ATOM 5227 C CA . TYR A 1 648 ? -4.141 -51.75 -12.719 1 97.75 648 TYR A CA 1
ATOM 5228 C C . TYR A 1 648 ? -3.645 -51.844 -14.156 1 97.75 648 TYR A C 1
ATOM 5230 O O . TYR A 1 648 ? -2.887 -51 -14.617 1 97.75 648 TYR A O 1
ATOM 5238 N N . ILE A 1 649 ? -3.998 -52.875 -14.859 1 97.12 649 ILE A N 1
ATOM 5239 C CA . ILE A 1 649 ? -3.695 -53.062 -16.281 1 97.12 649 ILE A CA 1
ATOM 5240 C C . ILE A 1 649 ? -4.934 -52.75 -17.109 1 97.12 649 ILE A C 1
ATOM 5242 O O . ILE A 1 649 ? -5.945 -53.438 -17.031 1 97.12 649 ILE A O 1
ATOM 5246 N N . PRO A 1 650 ? -4.863 -51.719 -17.891 1 96.06 650 PRO A N 1
ATOM 5247 C CA . PRO A 1 650 ? -6.027 -51.375 -18.703 1 96.06 650 PRO A CA 1
ATOM 5248 C C . PRO A 1 650 ? -6.266 -52.344 -19.844 1 96.06 650 PRO A C 1
ATOM 5250 O O . PRO A 1 650 ? -5.496 -53.312 -20.016 1 96.06 650 PRO A O 1
ATOM 5253 N N . ALA A 1 651 ? -7.363 -52.125 -20.594 1 95 651 ALA A N 1
ATOM 5254 C CA . ALA A 1 651 ? -7.746 -53 -21.688 1 95 651 ALA A CA 1
ATOM 5255 C C . ALA A 1 651 ? -6.621 -53.125 -22.719 1 95 651 ALA A C 1
ATOM 5257 O O . ALA A 1 651 ? -5.953 -52.156 -23.031 1 95 651 ALA A O 1
ATOM 5258 N N . GLY A 1 652 ? -6.453 -54.375 -23.219 1 94.31 652 GLY A N 1
ATOM 5259 C CA . GLY A 1 652 ? -5.418 -54.656 -24.188 1 94.31 652 GLY A CA 1
ATOM 5260 C C . GLY A 1 652 ? -4.402 -55.688 -23.703 1 94.31 652 GLY A C 1
ATOM 5261 O O . GLY A 1 652 ? -4.488 -56.156 -22.578 1 94.31 652 GLY A O 1
ATOM 5262 N N . ILE A 1 653 ? -3.477 -56.031 -24.609 1 96.62 653 ILE A N 1
ATOM 5263 C CA . ILE A 1 653 ? -2.426 -57 -24.281 1 96.62 653 ILE A CA 1
ATOM 5264 C C . ILE A 1 653 ? -1.146 -56.25 -23.922 1 96.62 653 ILE A C 1
ATOM 5266 O O . ILE A 1 653 ? -0.673 -55.406 -24.672 1 96.62 653 ILE A O 1
ATOM 5270 N N . TRP A 1 654 ? -0.654 -56.562 -22.688 1 97.31 654 TRP A N 1
ATOM 5271 C CA . TRP A 1 654 ? 0.514 -55.875 -22.156 1 97.31 654 TRP A CA 1
ATOM 5272 C C . TRP A 1 654 ? 1.613 -56.875 -21.781 1 97.31 654 TRP A C 1
ATOM 5274 O O . TRP A 1 654 ? 1.332 -57.969 -21.281 1 97.31 654 TRP A O 1
ATOM 5284 N N . GLU A 1 655 ? 2.742 -56.531 -22.047 1 97.69 655 GLU A N 1
ATOM 5285 C CA . GLU A 1 655 ? 3.896 -57.344 -21.625 1 97.69 655 GLU A CA 1
ATOM 5286 C C . GLU A 1 655 ? 4.512 -56.75 -20.359 1 97.69 655 GLU A C 1
ATOM 5288 O O . GLU A 1 655 ? 4.973 -55.594 -20.344 1 97.69 655 GLU A O 1
ATOM 5293 N N . ASP A 1 656 ? 4.473 -57.5 -19.312 1 97.31 656 ASP A N 1
ATOM 5294 C CA . ASP A 1 656 ? 5.285 -57.188 -18.156 1 97.31 656 ASP A CA 1
ATOM 5295 C C . ASP A 1 656 ? 6.77 -57.406 -18.438 1 97.31 656 ASP A C 1
ATOM 5297 O O . ASP A 1 656 ? 7.254 -58.531 -18.406 1 97.31 656 ASP A O 1
ATOM 5301 N N . VAL A 1 657 ? 7.445 -56.375 -18.641 1 95.5 657 VAL A N 1
ATOM 5302 C CA . VAL A 1 657 ? 8.812 -56.469 -19.141 1 95.5 657 VAL A CA 1
ATOM 5303 C C . VAL A 1 657 ? 9.719 -57.062 -18.062 1 95.5 657 VAL A C 1
ATOM 5305 O O . VAL A 1 657 ? 10.664 -57.781 -18.375 1 95.5 657 VAL A O 1
ATOM 5308 N N . ASN A 1 658 ? 9.484 -56.75 -16.812 1 94.62 658 ASN A N 1
ATOM 5309 C CA . ASN A 1 658 ? 10.312 -57.281 -15.727 1 94.62 658 ASN A CA 1
ATOM 5310 C C . ASN A 1 658 ? 10.094 -58.75 -15.508 1 94.62 658 ASN A C 1
ATOM 5312 O O . ASN A 1 658 ? 11.047 -59.5 -15.305 1 94.62 658 ASN A O 1
ATOM 5316 N N . LYS A 1 659 ? 8.875 -59.156 -15.586 1 95.12 659 LYS A N 1
ATOM 5317 C CA . LYS A 1 659 ? 8.531 -60.531 -15.312 1 95.12 659 LYS A CA 1
ATOM 5318 C C . LYS A 1 659 ? 8.469 -61.344 -16.594 1 95.12 659 LYS A C 1
ATOM 5320 O O . LYS A 1 659 ? 8.336 -62.594 -16.562 1 95.12 659 LYS A O 1
ATOM 5325 N N . LYS A 1 660 ? 8.523 -60.781 -17.672 1 94.88 660 LYS A N 1
ATOM 5326 C CA . LYS A 1 660 ? 8.445 -61.406 -18.984 1 94.88 660 LYS A CA 1
ATOM 5327 C C . LYS A 1 660 ? 7.152 -62.219 -19.125 1 94.88 660 LYS A C 1
ATOM 5329 O O . LYS A 1 660 ? 7.176 -63.375 -19.531 1 94.88 660 LYS A O 1
ATOM 5334 N N . LYS A 1 661 ? 6.148 -61.562 -18.719 1 96.19 661 LYS A N 1
ATOM 5335 C CA . LYS A 1 661 ? 4.82 -62.188 -18.797 1 96.19 661 LYS A CA 1
ATOM 5336 C C . LYS A 1 661 ? 3.865 -61.281 -19.594 1 96.19 661 LYS A C 1
ATOM 5338 O O . LYS A 1 661 ? 3.988 -60.062 -19.562 1 96.19 661 LYS A O 1
ATOM 5343 N N . VAL A 1 662 ? 2.982 -61.906 -20.266 1 96.31 662 VAL A N 1
ATOM 5344 C CA . VAL A 1 662 ? 1.942 -61.188 -21.016 1 96.31 662 VAL A CA 1
ATOM 5345 C C . VAL A 1 662 ? 0.656 -61.156 -20.188 1 96.31 662 VAL A C 1
ATOM 5347 O O . VAL A 1 662 ? 0.259 -62.188 -19.609 1 96.31 662 VAL A O 1
ATOM 5350 N N . VAL A 1 663 ? 0.114 -60.062 -20.094 1 96.19 663 VAL A N 1
ATOM 5351 C CA . VAL A 1 663 ? -1.108 -59.875 -19.312 1 96.19 663 VAL A CA 1
ATOM 5352 C C . VAL A 1 663 ? -2.197 -59.281 -20.219 1 96.19 663 VAL A C 1
ATOM 5354 O O . VAL A 1 663 ? -1.943 -58.344 -20.984 1 96.19 663 VAL A O 1
ATOM 5357 N N . ASP A 1 664 ? -3.363 -59.812 -20.141 1 95.25 664 ASP A N 1
ATOM 5358 C CA . ASP A 1 664 ? -4.52 -59.344 -20.891 1 95.25 664 ASP A CA 1
ATOM 5359 C C . ASP A 1 664 ? -5.461 -58.531 -19.984 1 95.25 664 ASP A C 1
ATOM 5361 O O . ASP A 1 664 ? -6.176 -59.094 -19.156 1 95.25 664 ASP A O 1
ATOM 5365 N N . GLY A 1 665 ? -5.449 -57.281 -20.188 1 93.38 665 GLY A N 1
ATOM 5366 C CA . GLY A 1 665 ? -6.32 -56.438 -19.391 1 93.38 665 GLY A CA 1
ATOM 5367 C C . GLY A 1 665 ? -7.734 -56.344 -19.922 1 93.38 665 GLY A C 1
ATOM 5368 O O . GLY A 1 665 ? -8.039 -56.938 -20.984 1 93.38 665 GLY A O 1
ATOM 5369 N N . PRO A 1 666 ? -8.562 -55.75 -19.172 1 95.38 666 PRO A N 1
ATOM 5370 C CA . PRO A 1 666 ? -8.328 -55 -17.938 1 95.38 666 PRO A CA 1
ATOM 5371 C C . PRO A 1 666 ? -8.281 -55.906 -16.703 1 95.38 666 PRO A C 1
ATOM 5373 O O . PRO A 1 666 ? -9.062 -56.844 -16.594 1 95.38 666 PRO A O 1
ATOM 5376 N N . MET A 1 667 ? -7.414 -55.688 -15.867 1 96 667 MET A N 1
ATOM 5377 C CA . MET A 1 667 ? -7.359 -56.438 -14.617 1 96 667 MET A CA 1
ATOM 5378 C C . MET A 1 667 ? -6.434 -55.781 -13.609 1 96 667 MET A C 1
ATOM 5380 O O . MET A 1 667 ? -5.633 -54.906 -13.984 1 96 667 MET A O 1
ATOM 5384 N N . TRP A 1 668 ? -6.566 -56.156 -12.344 1 96.25 668 TRP A N 1
ATOM 5385 C CA . TRP A 1 668 ? -5.664 -55.719 -11.281 1 96.25 668 TRP A CA 1
ATOM 5386 C C . TRP A 1 668 ? -4.633 -56.812 -10.977 1 96.25 668 TRP A C 1
ATOM 5388 O O . TRP A 1 668 ? -4.984 -57.969 -10.758 1 96.25 668 TRP A O 1
ATOM 5398 N N . LEU A 1 669 ? -3.412 -56.438 -11.117 1 97 669 LEU A N 1
ATOM 5399 C CA . LEU A 1 669 ? -2.365 -57.281 -10.539 1 97 669 LEU A CA 1
ATOM 5400 C C . LEU A 1 669 ? -2.186 -56.969 -9.055 1 97 669 LEU A C 1
ATOM 5402 O O . LEU A 1 669 ? -1.785 -55.875 -8.688 1 97 669 LEU A O 1
ATOM 5406 N N . VAL A 1 670 ? -2.41 -57.906 -8.227 1 96.5 670 VAL A N 1
ATOM 5407 C CA . VAL A 1 670 ? -2.393 -57.688 -6.781 1 96.5 670 VAL A CA 1
ATOM 5408 C C . VAL A 1 670 ? -1.029 -58.094 -6.219 1 96.5 670 VAL A C 1
ATOM 5410 O O . VAL A 1 670 ? -0.462 -59.125 -6.613 1 96.5 670 VAL A O 1
ATOM 5413 N N . ASN A 1 671 ? -0.482 -57.344 -5.355 1 96 671 ASN A N 1
ATOM 5414 C CA . ASN A 1 671 ? 0.764 -57.594 -4.637 1 96 671 ASN A CA 1
ATOM 5415 C C . ASN A 1 671 ? 1.935 -57.812 -5.59 1 96 671 ASN A C 1
ATOM 5417 O O . ASN A 1 671 ? 2.674 -58.781 -5.473 1 96 671 ASN A O 1
ATOM 5421 N N . TYR A 1 672 ? 1.966 -57 -6.609 1 96.75 672 TYR A N 1
ATOM 5422 C CA . TYR A 1 672 ? 3.092 -57 -7.535 1 96.75 672 TYR A CA 1
ATOM 5423 C C . TYR A 1 672 ? 4.387 -56.625 -6.828 1 96.75 672 TYR A C 1
ATOM 5425 O O . TYR A 1 672 ? 4.559 -55.5 -6.402 1 96.75 672 TYR A O 1
ATOM 5433 N N . THR A 1 673 ? 5.281 -57.562 -6.672 1 95.25 673 THR A N 1
ATOM 5434 C CA . THR A 1 673 ? 6.547 -57.344 -5.98 1 95.25 673 THR A CA 1
ATOM 5435 C C . THR A 1 673 ? 7.648 -57 -6.973 1 95.25 673 THR A C 1
ATOM 5437 O O . THR A 1 673 ? 7.727 -57.562 -8.062 1 95.25 673 THR A O 1
ATOM 5440 N N . ILE A 1 674 ? 8.508 -56.094 -6.605 1 93.31 674 ILE A N 1
ATOM 5441 C CA . ILE A 1 674 ? 9.57 -55.656 -7.5 1 93.31 674 ILE A CA 1
ATOM 5442 C C . ILE A 1 674 ? 10.82 -55.312 -6.688 1 93.31 674 ILE A C 1
ATOM 5444 O O . ILE A 1 674 ? 10.727 -54.938 -5.516 1 93.31 674 ILE A O 1
ATOM 5448 N N . SER A 1 675 ? 11.938 -55.531 -7.266 1 92.25 675 SER A N 1
ATOM 5449 C CA . SER A 1 675 ? 13.203 -55.188 -6.629 1 92.25 675 SER A CA 1
ATOM 5450 C C . SER A 1 675 ? 13.453 -53.688 -6.691 1 92.25 675 SER A C 1
ATOM 5452 O O . SER A 1 675 ? 12.867 -52.969 -7.516 1 92.25 675 SER A O 1
ATOM 5454 N N . ILE A 1 676 ? 14.367 -53.125 -5.844 1 93.31 676 ILE A N 1
ATOM 5455 C CA . ILE A 1 676 ? 14.68 -51.719 -5.762 1 93.31 676 ILE A CA 1
ATOM 5456 C C . ILE A 1 676 ? 15.414 -51.281 -7.027 1 93.31 676 ILE A C 1
ATOM 5458 O O . ILE A 1 676 ? 15.484 -50.094 -7.336 1 93.31 676 ILE A O 1
ATOM 5462 N N . THR A 1 677 ? 15.906 -52.188 -7.832 1 91.62 677 THR A N 1
ATOM 5463 C CA . THR A 1 677 ? 16.688 -51.844 -9.008 1 91.62 677 THR A CA 1
ATOM 5464 C C . THR A 1 677 ? 15.812 -51.781 -10.258 1 91.62 677 THR A C 1
ATOM 5466 O O . THR A 1 677 ? 16.281 -51.438 -11.344 1 91.62 677 THR A O 1
ATOM 5469 N N . GLU A 1 678 ? 14.555 -52.156 -10.078 1 91.25 678 GLU A N 1
ATOM 5470 C CA . GLU A 1 678 ? 13.648 -52.219 -11.219 1 91.25 678 GLU A CA 1
ATOM 5471 C C . GLU A 1 678 ? 12.43 -51.312 -11.016 1 91.25 678 GLU A C 1
ATOM 5473 O O . GLU A 1 678 ? 12.07 -51 -9.875 1 91.25 678 GLU A O 1
ATOM 5478 N N . VAL A 1 679 ? 11.852 -50.969 -12.133 1 92.19 679 VAL A N 1
ATOM 5479 C CA . VAL A 1 679 ? 10.609 -50.188 -12.125 1 92.19 679 VAL A CA 1
ATOM 5480 C C . VAL A 1 679 ? 9.508 -50.969 -12.828 1 92.19 679 VAL A C 1
ATOM 5482 O O . VAL A 1 679 ? 9.711 -51.469 -13.938 1 92.19 679 VAL A O 1
ATOM 5485 N N . PRO A 1 680 ? 8.391 -51.125 -12.141 1 96.5 680 PRO A N 1
ATOM 5486 C CA . PRO A 1 680 ? 7.289 -51.781 -12.852 1 96.5 680 PRO A CA 1
ATOM 5487 C C . PRO A 1 680 ? 6.82 -51 -14.07 1 96.5 680 PRO A C 1
ATOM 5489 O O . PRO A 1 680 ? 6.375 -49.844 -13.938 1 96.5 680 PRO A O 1
ATOM 5492 N N . TYR A 1 681 ? 6.918 -51.531 -15.242 1 97.75 681 TYR A N 1
ATOM 5493 C CA . TYR A 1 681 ? 6.355 -50.938 -16.453 1 97.75 681 TYR A CA 1
ATOM 5494 C C . TYR A 1 681 ? 5.961 -52.031 -17.453 1 97.75 681 TYR A C 1
ATOM 5496 O O . TYR A 1 681 ? 6.469 -53.156 -17.406 1 97.75 681 TYR A O 1
ATOM 5504 N N . PHE A 1 682 ? 5.035 -51.719 -18.25 1 98.06 682 PHE A N 1
ATOM 5505 C CA . PHE A 1 682 ? 4.41 -52.625 -19.203 1 98.06 682 PHE A CA 1
ATOM 5506 C C . PHE A 1 682 ? 4.398 -52.031 -20.609 1 98.06 682 PHE A C 1
ATOM 5508 O O . PHE A 1 682 ? 4.148 -50.844 -20.781 1 98.06 682 PHE A O 1
ATOM 5515 N N . ASN A 1 683 ? 4.699 -52.844 -21.594 1 97.31 683 ASN A N 1
ATOM 5516 C CA . ASN A 1 683 ? 4.59 -52.438 -22.984 1 97.31 683 ASN A CA 1
ATOM 5517 C C . ASN A 1 683 ? 3.299 -52.969 -23.625 1 97.31 683 ASN A C 1
ATOM 5519 O O . ASN A 1 683 ? 2.949 -54.125 -23.469 1 97.31 683 ASN A O 1
ATOM 5523 N N . ARG A 1 684 ? 2.699 -52.094 -24.266 1 96.19 684 ARG A N 1
ATOM 5524 C CA . ARG A 1 684 ? 1.509 -52.531 -25 1 96.19 684 ARG A CA 1
ATOM 5525 C C . ARG A 1 684 ? 1.884 -53.375 -26.219 1 96.19 684 ARG A C 1
ATOM 5527 O O . ARG A 1 684 ? 2.744 -52.969 -27 1 96.19 684 ARG A O 1
ATOM 5534 N N . MET A 1 685 ? 1.216 -54.469 -26.359 1 93.81 685 MET A N 1
ATOM 5535 C CA . MET A 1 685 ? 1.484 -55.375 -27.5 1 93.81 685 MET A CA 1
ATOM 5536 C C . MET A 1 685 ? 0.458 -55.156 -28.609 1 93.81 685 MET A C 1
ATOM 5538 O O . MET A 1 685 ? -0.681 -54.75 -28.344 1 93.81 685 MET A O 1
ATOM 5542 N N . PRO A 1 686 ? 0.944 -55.312 -29.922 1 83.81 686 PRO A N 1
ATOM 5543 C CA . PRO A 1 686 ? -0.017 -55.188 -31.016 1 83.81 686 PRO A CA 1
ATOM 5544 C C . PRO A 1 686 ? -1.124 -56.219 -30.953 1 83.81 686 PRO A C 1
ATOM 5546 O O . PRO A 1 686 ? -0.893 -57.344 -30.5 1 83.81 686 PRO A O 1
ATOM 5549 N N . GLN A 1 687 ? -2.381 -55.938 -30.906 1 65.75 687 GLN A N 1
ATOM 5550 C CA . GLN A 1 687 ? -3.49 -56.906 -30.938 1 65.75 687 GLN A CA 1
ATOM 5551 C C . GLN A 1 687 ? -3.508 -57.656 -32.25 1 65.75 687 GLN A C 1
ATOM 5553 O O . GLN A 1 687 ? -3.412 -57.094 -33.344 1 65.75 687 GLN A O 1
ATOM 5558 N N . HIS A 1 688 ? -2.9 -58.812 -32.375 1 48 688 HIS A N 1
ATOM 5559 C CA . HIS A 1 688 ? -3.082 -59.688 -33.531 1 48 688 HIS A CA 1
ATOM 5560 C C . HIS A 1 688 ? -4.562 -59.938 -33.781 1 48 688 HIS A C 1
ATOM 5562 O O . HIS A 1 688 ? -5.309 -60.281 -32.875 1 48 688 HIS A O 1
ATOM 5568 N N . LYS A 1 689 ? -5.27 -59.281 -34.688 1 44.94 689 LYS A N 1
ATOM 5569 C CA . LYS A 1 689 ? -6.547 -59.719 -35.219 1 44.94 689 LYS A CA 1
ATOM 5570 C C . LYS A 1 689 ? -6.551 -61.25 -35.406 1 44.94 689 LYS A C 1
ATOM 5572 O O . LYS A 1 689 ? -5.691 -61.781 -36.094 1 44.94 689 LYS A O 1
ATOM 5577 N N . LYS A 1 690 ? -6.973 -62 -34.438 1 39.81 690 LYS A N 1
ATOM 5578 C CA . LYS A 1 690 ? -7.395 -63.312 -34.875 1 39.81 690 LYS A CA 1
ATOM 5579 C C . LYS A 1 690 ? -8.305 -63.25 -36.094 1 39.81 690 LYS A C 1
ATOM 5581 O O . LYS A 1 690 ? -9.344 -62.594 -36.062 1 39.81 690 LYS A O 1
ATOM 5586 N N . VAL A 1 691 ? -7.656 -63.188 -37.25 1 33.38 691 VAL A N 1
ATOM 5587 C CA . VAL A 1 691 ? -8.445 -63.562 -38.406 1 33.38 691 VAL A CA 1
ATOM 5588 C C . VAL A 1 691 ? -9.289 -64.812 -38.062 1 33.38 691 VAL A C 1
ATOM 5590 O O . VAL A 1 691 ? -8.758 -65.875 -37.781 1 33.38 691 VAL A O 1
ATOM 5593 N N . GLY A 1 692 ? -10.008 -64.75 -36.938 1 23.88 692 GLY A N 1
ATOM 5594 C CA . GLY A 1 692 ? -11.125 -65.625 -37.219 1 23.88 692 GLY A CA 1
ATOM 5595 C C . GLY A 1 692 ? -12.086 -65.062 -38.25 1 23.88 692 GLY A C 1
ATOM 5596 O O . GLY A 1 692 ? -12.148 -63.875 -38.469 1 23.88 692 GLY A O 1
ATOM 5597 N N . MET B 1 1 ? -71.062 -2.551 25.891 1 38.84 1 MET B N 1
ATOM 5598 C CA . MET B 1 1 ? -71.562 -1.319 26.516 1 38.84 1 MET B CA 1
ATOM 5599 C C . MET B 1 1 ? -72.75 -0.75 25.766 1 38.84 1 MET B C 1
ATOM 5601 O O . MET B 1 1 ? -73.75 -0.331 26.375 1 38.84 1 MET B O 1
ATOM 5605 N N . ILE B 1 2 ? -72.625 -0.916 24.344 1 48.12 2 ILE B N 1
ATOM 5606 C CA . ILE B 1 2 ? -73.688 -0.436 23.484 1 48.12 2 ILE B CA 1
ATOM 5607 C C . ILE B 1 2 ? -74.938 -1.298 23.672 1 48.12 2 ILE B C 1
ATOM 5609 O O . ILE B 1 2 ? -76.062 -0.779 23.734 1 48.12 2 ILE B O 1
ATOM 5613 N N . CYS B 1 3 ? -74.75 -2.629 23.875 1 45.03 3 CYS B N 1
ATOM 5614 C CA . CYS B 1 3 ? -75.875 -3.545 24.047 1 45.03 3 CYS B CA 1
ATOM 5615 C C . CYS B 1 3 ? -76.562 -3.303 25.391 1 45.03 3 CYS B C 1
ATOM 5617 O O . CYS B 1 3 ? -77.75 -3.514 25.5 1 45.03 3 CYS B O 1
ATOM 5619 N N . LEU B 1 4 ? -75.688 -3.008 26.359 1 47.34 4 LEU B N 1
ATOM 5620 C CA . LEU B 1 4 ? -76.25 -2.789 27.672 1 47.34 4 LEU B CA 1
ATOM 5621 C C . LEU B 1 4 ? -77.125 -1.531 27.688 1 47.34 4 LEU B C 1
ATOM 5623 O O . LEU B 1 4 ? -78.188 -1.506 28.312 1 47.34 4 LEU B O 1
ATOM 5627 N N . ILE B 1 5 ? -76.688 -0.536 26.844 1 47.78 5 ILE B N 1
ATOM 5628 C CA . ILE B 1 5 ? -77.438 0.734 26.781 1 47.78 5 ILE B CA 1
ATOM 5629 C C . ILE B 1 5 ? -78.75 0.538 26.078 1 47.78 5 ILE B C 1
ATOM 5631 O O . ILE B 1 5 ? -79.75 1.071 26.516 1 47.78 5 ILE B O 1
ATOM 5635 N N . LYS B 1 6 ? -78.75 -0.354 25.062 1 46.22 6 LYS B N 1
ATOM 5636 C CA . LYS B 1 6 ? -80 -0.555 24.328 1 46.22 6 LYS B CA 1
ATOM 5637 C C . LYS B 1 6 ? -81 -1.297 25.172 1 46.22 6 LYS B C 1
ATOM 5639 O O . LYS B 1 6 ? -82.188 -1.001 25.109 1 46.22 6 LYS B O 1
ATOM 5644 N N . GLU B 1 7 ? -80.5 -2.297 25.938 1 47.53 7 GLU B N 1
ATOM 5645 C CA . GLU B 1 7 ? -81.438 -3.023 26.781 1 47.53 7 GLU B CA 1
ATOM 5646 C C . GLU B 1 7 ? -82.062 -2.105 27.828 1 47.53 7 GLU B C 1
ATOM 5648 O O . GLU B 1 7 ? -83.25 -2.234 28.156 1 47.53 7 GLU B O 1
ATOM 5653 N N . LEU B 1 8 ? -81.188 -1.254 28.344 1 45.75 8 LEU B N 1
ATOM 5654 C CA . LEU B 1 8 ? -81.688 -0.363 29.391 1 45.75 8 LEU B CA 1
ATOM 5655 C C . LEU B 1 8 ? -82.75 0.585 28.828 1 45.75 8 LEU B C 1
ATOM 5657 O O . LEU B 1 8 ? -83.688 0.93 29.516 1 45.75 8 LEU B O 1
ATOM 5661 N N . VAL B 1 9 ? -82.5 0.928 27.531 1 46.41 9 VAL B N 1
ATOM 5662 C CA . VAL B 1 9 ? -83.5 1.821 26.906 1 46.41 9 VAL B CA 1
ATOM 5663 C C . VAL B 1 9 ? -84.812 1.096 26.703 1 46.41 9 VAL B C 1
ATOM 5665 O O . VAL B 1 9 ? -85.875 1.682 26.906 1 46.41 9 VAL B O 1
ATOM 5668 N N . LEU B 1 10 ? -84.812 -0.154 26.25 1 44.53 10 LEU B N 1
ATOM 5669 C CA . LEU B 1 10 ? -86.062 -0.878 25.953 1 44.53 10 LEU B CA 1
ATOM 5670 C C . LEU B 1 10 ? -86.875 -1.157 27.219 1 44.53 10 LEU B C 1
ATOM 5672 O O . LEU B 1 10 ? -88.062 -1.363 27.172 1 44.53 10 LEU B O 1
ATOM 5676 N N . MET B 1 11 ? -86.125 -1.471 28.328 1 42.94 11 MET B N 1
ATOM 5677 C CA . MET B 1 11 ? -86.875 -1.783 29.531 1 42.94 11 MET B CA 1
ATOM 5678 C C . MET B 1 11 ? -87.688 -0.572 30 1 42.94 11 MET B C 1
ATOM 5680 O O . MET B 1 11 ? -88.625 -0.712 30.766 1 42.94 11 MET B O 1
ATOM 5684 N N . ALA B 1 12 ? -87.062 0.584 29.875 1 41.12 12 ALA B N 1
ATOM 5685 C CA . ALA B 1 12 ? -87.688 1.762 30.469 1 41.12 12 ALA B CA 1
ATOM 5686 C C . ALA B 1 12 ? -88.938 2.166 29.719 1 41.12 12 ALA B C 1
ATOM 5688 O O . ALA B 1 12 ? -89.562 3.18 30.031 1 41.12 12 ALA B O 1
ATOM 5689 N N . ASP B 1 13 ? -89.25 1.574 28.609 1 40.94 13 ASP B N 1
ATOM 5690 C CA . ASP B 1 13 ? -90.312 2.131 27.797 1 40.94 13 ASP B CA 1
ATOM 5691 C C . ASP B 1 13 ? -91.688 1.927 28.469 1 40.94 13 ASP B C 1
ATOM 5693 O O . ASP B 1 13 ? -92.75 2.121 27.828 1 40.94 13 ASP B O 1
ATOM 5697 N N . GLU B 1 14 ? -91.812 1.25 29.547 1 40.12 14 GLU B N 1
ATOM 5698 C CA . GLU B 1 14 ? -93.25 1.102 29.719 1 40.12 14 GLU B CA 1
ATOM 5699 C C . GLU B 1 14 ? -93.938 2.453 29.938 1 40.12 14 GLU B C 1
ATOM 5701 O O . GLU B 1 14 ? -95 2.717 29.391 1 40.12 14 GLU B O 1
ATOM 5706 N N . LYS B 1 15 ? -94.125 3.004 31.156 1 42.91 15 LYS B N 1
ATOM 5707 C CA . LYS B 1 15 ? -95.25 3.842 31.609 1 42.91 15 LYS B CA 1
ATOM 5708 C C . LYS B 1 15 ? -95.062 5.289 31.172 1 42.91 15 LYS B C 1
ATOM 5710 O O . LYS B 1 15 ? -95.875 6.164 31.516 1 42.91 15 LYS B O 1
ATOM 5715 N N . GLU B 1 16 ? -93.812 5.824 31.016 1 45.06 16 GLU B N 1
ATOM 5716 C CA . GLU B 1 16 ? -93.688 7.273 31.078 1 45.06 16 GLU B CA 1
ATOM 5717 C C . GLU B 1 16 ? -93.938 7.926 29.734 1 45.06 16 GLU B C 1
ATOM 5719 O O . GLU B 1 16 ? -93.812 7.273 28.688 1 45.06 16 GLU B O 1
ATOM 5724 N N . SER B 1 17 ? -94.625 9.258 29.688 1 54.69 17 SER B N 1
ATOM 5725 C CA . SER B 1 17 ? -95.062 10.086 28.578 1 54.69 17 SER B CA 1
ATOM 5726 C C . SER B 1 17 ? -93.938 10.312 27.578 1 54.69 17 SER B C 1
ATOM 5728 O O . SER B 1 17 ? -92.75 10.234 27.953 1 54.69 17 SER B O 1
ATOM 5730 N N . PRO B 1 18 ? -94.312 10.258 26.203 1 54.44 18 PRO B N 1
ATOM 5731 C CA . PRO B 1 18 ? -93.375 10.336 25.094 1 54.44 18 PRO B CA 1
ATOM 5732 C C . PRO B 1 18 ? -92.375 11.484 25.266 1 54.44 18 PRO B C 1
ATOM 5734 O O . PRO B 1 18 ? -91.25 11.383 24.812 1 54.44 18 PRO B O 1
ATOM 5737 N N . LYS B 1 19 ? -92.812 12.602 25.797 1 57.88 19 LYS B N 1
ATOM 5738 C CA . LYS B 1 19 ? -91.938 13.773 25.922 1 57.88 19 LYS B CA 1
ATOM 5739 C C . LYS B 1 19 ? -90.812 13.547 26.953 1 57.88 19 LYS B C 1
ATOM 5741 O O . LYS B 1 19 ? -89.688 13.93 26.75 1 57.88 19 LYS B O 1
ATOM 5746 N N . GLN B 1 20 ? -91.312 13.062 28.094 1 55.91 20 GLN B N 1
ATOM 5747 C CA . GLN B 1 20 ? -90.375 12.836 29.172 1 55.91 20 GLN B CA 1
ATOM 5748 C C . GLN B 1 20 ? -89.375 11.75 28.797 1 55.91 20 GLN B C 1
ATOM 5750 O O . GLN B 1 20 ? -88.188 11.82 29.172 1 55.91 20 GLN B O 1
ATOM 5755 N N . SER B 1 21 ? -89.938 10.805 27.984 1 59.16 21 SER B N 1
ATOM 5756 C CA . SER B 1 21 ? -89.062 9.734 27.516 1 59.16 21 SER B CA 1
ATOM 5757 C C . SER B 1 21 ? -88 10.258 26.516 1 59.16 21 SER B C 1
ATOM 5759 O O . SER B 1 21 ? -86.875 9.852 26.547 1 59.16 21 SER B O 1
ATOM 5761 N N . TYR B 1 22 ? -88.5 11.227 25.672 1 61.25 22 TYR B N 1
ATOM 5762 C CA . TYR B 1 22 ? -87.562 11.859 24.719 1 61.25 22 TYR B CA 1
ATOM 5763 C C . TYR B 1 22 ? -86.5 12.68 25.422 1 61.25 22 TYR B C 1
ATOM 5765 O O . TYR B 1 22 ? -85.312 12.648 25.047 1 61.25 22 TYR B O 1
ATOM 5773 N N . LEU B 1 23 ? -86.938 13.344 26.516 1 59.31 23 LEU B N 1
ATOM 5774 C CA . LEU B 1 23 ? -86 14.188 27.25 1 59.31 23 LEU B CA 1
ATOM 5775 C C . LEU B 1 23 ? -84.938 13.344 27.984 1 59.31 23 LEU B C 1
ATOM 5777 O O . LEU B 1 23 ? -83.75 13.695 28.016 1 59.31 23 LEU B O 1
ATOM 5781 N N . LYS B 1 24 ? -85.375 12.266 28.5 1 61.34 24 LYS B N 1
ATOM 5782 C CA . LYS B 1 24 ? -84.5 11.391 29.219 1 61.34 24 LYS B CA 1
ATOM 5783 C C . LYS B 1 24 ? -83.5 10.711 28.25 1 61.34 24 LYS B C 1
ATOM 5785 O O . LYS B 1 24 ? -82.312 10.57 28.547 1 61.34 24 LYS B O 1
ATOM 5790 N N . ARG B 1 25 ? -84.125 10.344 27.109 1 64.81 25 ARG B N 1
ATOM 5791 C CA . ARG B 1 25 ? -83.25 9.781 26.078 1 64.81 25 ARG B CA 1
ATOM 5792 C C . ARG B 1 25 ? -82.25 10.812 25.578 1 64.81 25 ARG B C 1
ATOM 5794 O O . ARG B 1 25 ? -81.062 10.484 25.359 1 64.81 25 ARG B O 1
ATOM 5801 N N . PHE B 1 26 ? -82.75 12.055 25.422 1 65.81 26 PHE B N 1
ATOM 5802 C CA . PHE B 1 26 ? -81.875 13.141 25 1 65.81 26 PHE B CA 1
ATOM 5803 C C . PHE B 1 26 ? -80.812 13.43 26.062 1 65.81 26 PHE B C 1
ATOM 5805 O O . PHE B 1 26 ? -79.688 13.625 25.75 1 65.81 26 PHE B O 1
ATOM 5812 N N . GLN B 1 27 ? -81.25 13.43 27.328 1 65.38 27 GLN B N 1
ATOM 5813 C CA . GLN B 1 27 ? -80.312 13.656 28.422 1 65.38 27 GLN B CA 1
ATOM 5814 C C . GLN B 1 27 ? -79.25 12.531 28.516 1 65.38 27 GLN B C 1
ATOM 5816 O O . GLN B 1 27 ? -78.062 12.789 28.75 1 65.38 27 GLN B O 1
ATOM 5821 N N . LEU B 1 28 ? -79.812 11.32 28.359 1 66 28 LEU B N 1
ATOM 5822 C CA . LEU B 1 28 ? -78.875 10.188 28.375 1 66 28 LEU B CA 1
ATOM 5823 C C . LEU B 1 28 ? -77.875 10.258 27.203 1 66 28 LEU B C 1
ATOM 5825 O O . LEU B 1 28 ? -76.688 10.031 27.359 1 66 28 LEU B O 1
ATOM 5829 N N . HIS B 1 29 ? -78.5 10.586 25.984 1 70.19 29 HIS B N 1
ATOM 5830 C CA . HIS B 1 29 ? -77.625 10.734 24.812 1 70.19 29 HIS B CA 1
ATOM 5831 C C . HIS B 1 29 ? -76.625 11.898 25 1 70.19 29 HIS B C 1
ATOM 5833 O O . HIS B 1 29 ? -75.438 11.812 24.625 1 70.19 29 HIS B O 1
ATOM 5839 N N . PHE B 1 30 ? -77.125 12.922 25.688 1 73.25 30 PHE B N 1
ATOM 5840 C CA . PHE B 1 30 ? -76.312 14.102 25.984 1 73.25 30 PHE B CA 1
ATOM 5841 C C . PHE B 1 30 ? -75.25 13.773 27 1 73.25 30 PHE B C 1
ATOM 5843 O O . PHE B 1 30 ? -74.062 14.156 26.828 1 73.25 30 PHE B O 1
ATOM 5850 N N . MET B 1 31 ? -75.562 13.023 28.031 1 68.69 31 MET B N 1
ATOM 5851 C CA . MET B 1 31 ? -74.562 12.617 29.031 1 68.69 31 MET B CA 1
ATOM 5852 C C . MET B 1 31 ? -73.562 11.656 28.438 1 68.69 31 MET B C 1
ATOM 5854 O O . MET B 1 31 ? -72.375 11.758 28.734 1 68.69 31 MET B O 1
ATOM 5858 N N . VAL B 1 32 ? -74.062 10.695 27.656 1 71.25 32 VAL B N 1
ATOM 5859 C CA . VAL B 1 32 ? -73.125 9.781 26.969 1 71.25 32 VAL B CA 1
ATOM 5860 C C . VAL B 1 32 ? -72.25 10.555 26.016 1 71.25 32 VAL B C 1
ATOM 5862 O O . VAL B 1 32 ? -71 10.305 25.938 1 71.25 32 VAL B O 1
ATOM 5865 N N . ALA B 1 33 ? -72.812 11.648 25.312 1 72.94 33 ALA B N 1
ATOM 5866 C CA . ALA B 1 33 ? -72 12.484 24.406 1 72.94 33 ALA B CA 1
ATOM 5867 C C . ALA B 1 33 ? -71 13.305 25.188 1 72.94 33 ALA B C 1
ATOM 5869 O O . ALA B 1 33 ? -69.812 13.43 24.781 1 72.94 33 ALA B O 1
ATOM 5870 N N . ILE B 1 34 ? -71.312 13.789 26.391 1 72.31 34 ILE B N 1
ATOM 5871 C CA . ILE B 1 34 ? -70.375 14.555 27.219 1 72.31 34 ILE B CA 1
ATOM 5872 C C . ILE B 1 34 ? -69.312 13.641 27.812 1 72.31 34 ILE B C 1
ATOM 5874 O O . ILE B 1 34 ? -68.125 13.992 27.844 1 72.31 34 ILE B O 1
ATOM 5878 N N . THR B 1 35 ? -69.75 12.453 28.312 1 70.88 35 THR B N 1
ATOM 5879 C CA . THR B 1 35 ? -68.75 11.492 28.812 1 70.88 35 THR B CA 1
ATOM 5880 C C . THR B 1 35 ? -67.875 11.039 27.688 1 70.88 35 THR B C 1
ATOM 5882 O O . THR B 1 35 ? -66.625 10.883 27.906 1 70.88 35 THR B O 1
ATOM 5885 N N . PHE B 1 36 ? -68.375 10.875 26.469 1 74 36 PHE B N 1
ATOM 5886 C CA . PHE B 1 36 ? -67.625 10.516 25.312 1 74 36 PHE B CA 1
ATOM 5887 C C . PHE B 1 36 ? -66.625 11.648 24.922 1 74 36 PHE B C 1
ATOM 5889 O O . PHE B 1 36 ? -65.5 11.414 24.656 1 74 36 PHE B O 1
ATOM 5896 N N . LEU B 1 37 ? -67.062 12.891 24.953 1 71.69 37 LEU B N 1
ATOM 5897 C CA . LEU B 1 37 ? -66.25 14.047 24.703 1 71.69 37 LEU B CA 1
ATOM 5898 C C . LEU B 1 37 ? -65.188 14.227 25.812 1 71.69 37 LEU B C 1
ATOM 5900 O O . LEU B 1 37 ? -64.062 14.578 25.547 1 71.69 37 LEU B O 1
ATOM 5904 N N . PHE B 1 38 ? -65.562 13.945 27.031 1 73 38 PHE B N 1
ATOM 5905 C CA . PHE B 1 38 ? -64.625 13.969 28.156 1 73 38 PHE B CA 1
ATOM 5906 C C . PHE B 1 38 ? -63.562 12.867 28.016 1 73 38 PHE B C 1
ATOM 5908 O O . PHE B 1 38 ? -62.406 13.078 28.297 1 73 38 PHE B O 1
ATOM 5915 N N . ILE B 1 39 ? -63.938 11.68 27.594 1 66.62 39 ILE B N 1
ATOM 5916 C CA . ILE B 1 39 ? -63 10.586 27.359 1 66.62 39 ILE B CA 1
ATOM 5917 C C . ILE B 1 39 ? -62.094 10.938 26.188 1 66.62 39 ILE B C 1
ATOM 5919 O O . ILE B 1 39 ? -60.875 10.758 26.25 1 66.62 39 ILE B O 1
ATOM 5923 N N . ILE B 1 40 ? -62.562 11.508 25.125 1 70.19 40 ILE B N 1
ATOM 5924 C CA . ILE B 1 40 ? -61.75 11.914 23.984 1 70.19 40 ILE B CA 1
ATOM 5925 C C . ILE B 1 40 ? -60.844 13.062 24.391 1 70.19 40 ILE B C 1
ATOM 5927 O O . ILE B 1 40 ? -59.656 13.102 24 1 70.19 40 ILE B O 1
ATOM 5931 N N . GLY B 1 41 ? -61.344 13.945 25.141 1 67.56 41 GLY B N 1
ATOM 5932 C CA . GLY B 1 41 ? -60.531 15.031 25.656 1 67.56 41 GLY B CA 1
ATOM 5933 C C . GLY B 1 41 ? -59.406 14.57 26.578 1 67.56 41 GLY B C 1
ATOM 5934 O O . GLY B 1 41 ? -58.281 15.016 26.453 1 67.56 41 GLY B O 1
ATOM 5935 N N . ASN B 1 42 ? -59.719 13.758 27.516 1 66.69 42 ASN B N 1
ATOM 5936 C CA . ASN B 1 42 ? -58.688 13.195 28.391 1 66.69 42 ASN B CA 1
ATOM 5937 C C . ASN B 1 42 ? -57.719 12.32 27.625 1 66.69 42 ASN B C 1
ATOM 5939 O O . ASN B 1 42 ? -56.5 12.359 27.859 1 66.69 42 ASN B O 1
ATOM 5943 N N . LEU B 1 43 ? -58.188 11.539 26.766 1 64.12 43 LEU B N 1
ATOM 5944 C CA . LEU B 1 43 ? -57.312 10.742 25.906 1 64.12 43 LEU B CA 1
ATOM 5945 C C . LEU B 1 43 ? -56.469 11.641 25.016 1 64.12 43 LEU B C 1
ATOM 5947 O O . LEU B 1 43 ? -55.281 11.383 24.828 1 64.12 43 LEU B O 1
ATOM 5951 N N . SER B 1 44 ? -57.031 12.664 24.531 1 63.78 44 SER B N 1
ATOM 5952 C CA . SER B 1 44 ? -56.281 13.633 23.75 1 63.78 44 SER B CA 1
ATOM 5953 C C . SER B 1 44 ? -55.281 14.391 24.641 1 63.78 44 SER B C 1
ATOM 5955 O O . SER B 1 44 ? -54.156 14.648 24.219 1 63.78 44 SER B O 1
ATOM 5957 N N . ALA B 1 45 ? -55.688 14.758 25.766 1 64 45 ALA B N 1
ATOM 5958 C CA . ALA B 1 45 ? -54.781 15.406 26.703 1 64 45 ALA B CA 1
ATOM 5959 C C . ALA B 1 45 ? -53.688 14.445 27.172 1 64 45 ALA B C 1
ATOM 5961 O O . ALA B 1 45 ? -52.531 14.82 27.234 1 64 45 ALA B O 1
ATOM 5962 N N . VAL B 1 46 ? -54.031 13.297 27.641 1 57.5 46 VAL B N 1
ATOM 5963 C CA . VAL B 1 46 ? -53.031 12.281 27.969 1 57.5 46 VAL B CA 1
ATOM 5964 C C . VAL B 1 46 ? -52.156 12.008 26.75 1 57.5 46 VAL B C 1
ATOM 5966 O O . VAL B 1 46 ? -50.938 11.898 26.859 1 57.5 46 VAL B O 1
ATOM 5969 N N . TRP B 1 47 ? -52.781 11.938 25.641 1 54.97 47 TRP B N 1
ATOM 5970 C CA . TRP B 1 47 ? -52.031 11.758 24.406 1 54.97 47 TRP B CA 1
ATOM 5971 C C . TRP B 1 47 ? -51.125 12.961 24.156 1 54.97 47 TRP B C 1
ATOM 5973 O O . TRP B 1 47 ? -49.938 12.789 23.797 1 54.97 47 TRP B O 1
ATOM 5983 N N . HIS B 1 48 ? -51.625 14.086 24.344 1 53.06 48 HIS B N 1
ATOM 5984 C CA . HIS B 1 48 ? -50.812 15.289 24.172 1 53.06 48 HIS B CA 1
ATOM 5985 C C . HIS B 1 48 ? -49.75 15.391 25.234 1 53.06 48 HIS B C 1
ATOM 5987 O O . HIS B 1 48 ? -48.594 15.742 24.938 1 53.06 48 HIS B O 1
ATOM 5993 N N . PHE B 1 49 ? -50.094 15.336 26.484 1 52.09 49 PHE B N 1
ATOM 5994 C CA . PHE B 1 49 ? -49.125 15.359 27.547 1 52.09 49 PHE B CA 1
ATOM 5995 C C . PHE B 1 49 ? -48.156 14.18 27.438 1 52.09 49 PHE B C 1
ATOM 5997 O O . PHE B 1 49 ? -46.969 14.32 27.641 1 52.09 49 PHE B O 1
ATOM 6004 N N . HIS B 1 50 ? -48.656 13.023 27.344 1 49.97 50 HIS B N 1
ATOM 6005 C CA . HIS B 1 50 ? -47.781 11.891 27.078 1 49.97 50 HIS B CA 1
ATOM 6006 C C . HIS B 1 50 ? -46.938 12.117 25.812 1 49.97 50 HIS B C 1
ATOM 6008 O O . HIS B 1 50 ? -45.75 11.766 25.781 1 49.97 50 HIS B O 1
ATOM 6014 N N . GLU B 1 51 ? -47.5 12.703 24.891 1 48.38 51 GLU B N 1
ATOM 6015 C CA . GLU B 1 51 ? -46.75 13.016 23.688 1 48.38 51 GLU B CA 1
ATOM 6016 C C . GLU B 1 51 ? -45.719 14.102 23.953 1 48.38 51 GLU B C 1
ATOM 6018 O O . GLU B 1 51 ? -44.594 14.031 23.438 1 48.38 51 GLU B O 1
ATOM 6023 N N . GLU B 1 52 ? -46.094 15.141 24.688 1 48.03 52 GLU B N 1
ATOM 6024 C CA . GLU B 1 52 ? -45.156 16.219 24.953 1 48.03 52 GLU B CA 1
ATOM 6025 C C . GLU B 1 52 ? -44.031 15.75 25.875 1 48.03 52 GLU B C 1
ATOM 6027 O O . GLU B 1 52 ? -42.844 16.078 25.656 1 48.03 52 GLU B O 1
ATOM 6032 N N . GLU B 1 53 ? -44.25 15.336 27.141 1 49.72 53 GLU B N 1
ATOM 6033 C CA . GLU B 1 53 ? -43.219 14.82 28.031 1 49.72 53 GLU B CA 1
ATOM 6034 C C . GLU B 1 53 ? -42.438 13.695 27.375 1 49.72 53 GLU B C 1
ATOM 6036 O O . GLU B 1 53 ? -41.25 13.547 27.625 1 49.72 53 GLU B O 1
ATOM 6041 N N . ARG B 1 54 ? -43.062 12.891 26.703 1 51.25 54 ARG B N 1
ATOM 6042 C CA . ARG B 1 54 ? -42.469 11.75 25.984 1 51.25 54 ARG B CA 1
ATOM 6043 C C . ARG B 1 54 ? -41.5 12.211 24.922 1 51.25 54 ARG B C 1
ATOM 6045 O O . ARG B 1 54 ? -40.594 11.453 24.516 1 51.25 54 ARG B O 1
ATOM 6052 N N . LEU B 1 55 ? -41.438 13.539 24.75 1 67.75 55 LEU B N 1
ATOM 6053 C CA . LEU B 1 55 ? -40.719 13.922 23.531 1 67.75 55 LEU B CA 1
ATOM 6054 C C . LEU B 1 55 ? -39.375 14.57 23.859 1 67.75 55 LEU B C 1
ATOM 6056 O O . LEU B 1 55 ? -38.531 14.68 22.984 1 67.75 55 LEU B O 1
ATOM 6060 N N . ALA B 1 56 ? -39.156 14.891 25.219 1 82.38 56 ALA B N 1
ATOM 6061 C CA . ALA B 1 56 ? -37.844 15.477 25.453 1 82.38 56 ALA B CA 1
ATOM 6062 C C . ALA B 1 56 ? -37.125 14.766 26.594 1 82.38 56 ALA B C 1
ATOM 6064 O O . ALA B 1 56 ? -37.719 14.445 27.609 1 82.38 56 ALA B O 1
ATOM 6065 N N . ILE B 1 57 ? -36 14.312 26.547 1 87.06 57 ILE B N 1
ATOM 6066 C CA . ILE B 1 57 ? -35.094 13.781 27.562 1 87.06 57 ILE B CA 1
ATOM 6067 C C . ILE B 1 57 ? -34.281 14.914 28.156 1 87.06 57 ILE B C 1
ATOM 6069 O O . ILE B 1 57 ? -33.688 15.703 27.422 1 87.06 57 ILE B O 1
ATOM 6073 N N . LYS B 1 58 ? -34.281 15 29.547 1 87.88 58 LYS B N 1
ATOM 6074 C CA . LYS B 1 58 ? -33.625 16.141 30.172 1 87.88 58 LYS B CA 1
ATOM 6075 C C . LYS B 1 58 ? -32.531 15.68 31.141 1 87.88 58 LYS B C 1
ATOM 6077 O O . LYS B 1 58 ? -32.625 14.594 31.719 1 87.88 58 LYS B O 1
ATOM 6082 N N . MET B 1 59 ? -31.562 16.438 31.25 1 90.5 59 MET B N 1
ATOM 6083 C CA . MET B 1 59 ? -30.547 16.359 32.281 1 90.5 59 MET B CA 1
ATOM 6084 C C . MET B 1 59 ? -30.688 17.484 33.312 1 90.5 59 MET B C 1
ATOM 6086 O O . MET B 1 59 ? -29.969 18.469 33.25 1 90.5 59 MET B O 1
ATOM 6090 N N . GLY B 1 60 ? -31.594 17.266 34.219 1 86.19 60 GLY B N 1
ATOM 6091 C CA . GLY B 1 60 ? -31.922 18.359 35.125 1 86.19 60 GLY B CA 1
ATOM 6092 C C . GLY B 1 60 ? -32.406 19.609 34.406 1 86.19 60 GLY B C 1
ATOM 6093 O O . GLY B 1 60 ? -33.312 19.547 33.594 1 86.19 60 GLY B O 1
ATOM 6094 N N . ARG B 1 61 ? -31.719 20.688 34.75 1 86.44 61 ARG B N 1
ATOM 6095 C CA . ARG B 1 61 ? -32.062 21.953 34.125 1 86.44 61 ARG B CA 1
ATOM 6096 C C . ARG B 1 61 ? -30.984 22.406 33.156 1 86.44 61 ARG B C 1
ATOM 6098 O O . ARG B 1 61 ? -30.984 23.531 32.688 1 86.44 61 ARG B O 1
ATOM 6105 N N . ARG B 1 62 ? -30.156 21.531 32.906 1 89.88 62 ARG B N 1
ATOM 6106 C CA . ARG B 1 62 ? -28.984 21.906 32.156 1 89.88 62 ARG B CA 1
ATOM 6107 C C . ARG B 1 62 ? -29.203 21.672 30.656 1 89.88 62 ARG B C 1
ATOM 6109 O O . ARG B 1 62 ? -28.859 22.531 29.844 1 89.88 62 ARG B O 1
ATOM 6116 N N . ILE B 1 63 ? -29.656 20.469 30.312 1 91 63 ILE B N 1
ATOM 6117 C CA . ILE B 1 63 ? -29.828 20.094 28.906 1 91 63 ILE B CA 1
ATOM 6118 C C . ILE B 1 63 ? -31.203 19.5 28.688 1 91 63 ILE B C 1
ATOM 6120 O O . ILE B 1 63 ? -31.766 18.859 29.578 1 91 63 ILE B O 1
ATOM 6124 N N . SER B 1 64 ? -31.734 19.781 27.562 1 90.56 64 SER B N 1
ATOM 6125 C CA . SER B 1 64 ? -32.938 19.141 27.078 1 90.56 64 SER B CA 1
ATOM 6126 C C . SER B 1 64 ? -32.75 18.578 25.672 1 90.56 64 SER B C 1
ATOM 6128 O O . SER B 1 64 ? -32.156 19.234 24.812 1 90.56 64 SER B O 1
ATOM 6130 N N . PHE B 1 65 ? -33.156 17.391 25.516 1 91.5 65 PHE B N 1
ATOM 6131 C CA . PHE B 1 65 ? -33.062 16.75 24.219 1 91.5 65 PHE B CA 1
ATOM 6132 C C . PHE B 1 65 ? -34.469 16.391 23.703 1 91.5 65 PHE B C 1
ATOM 6134 O O . PHE B 1 65 ? -35.188 15.594 24.312 1 91.5 65 PHE B O 1
ATOM 6141 N N . ASP B 1 66 ? -34.75 16.984 22.562 1 90.25 66 ASP B N 1
ATOM 6142 C CA . ASP B 1 66 ? -36 16.641 21.906 1 90.25 66 ASP B CA 1
ATOM 6143 C C . ASP B 1 66 ? -35.875 15.367 21.078 1 90.25 66 ASP B C 1
ATOM 6145 O O . ASP B 1 66 ? -35.156 15.352 20.062 1 90.25 66 ASP B O 1
ATOM 6149 N N . THR B 1 67 ? -36.562 14.375 21.406 1 87.69 67 THR B N 1
ATOM 6150 C CA . THR B 1 67 ? -36.375 13.062 20.797 1 87.69 67 THR B CA 1
ATOM 6151 C C . THR B 1 67 ? -36.906 13.039 19.375 1 87.69 67 THR B C 1
ATOM 6153 O O . THR B 1 67 ? -36.406 12.266 18.547 1 87.69 67 THR B O 1
ATOM 6156 N N . SER B 1 68 ? -37.781 13.828 19.016 1 84.38 68 SER B N 1
ATOM 6157 C CA . SER B 1 68 ? -38.344 13.844 17.672 1 84.38 68 SER B CA 1
ATOM 6158 C C . SER B 1 68 ? -37.5 14.641 16.719 1 84.38 68 SER B C 1
ATOM 6160 O O . SER B 1 68 ? -37.125 14.148 15.641 1 84.38 68 SER B O 1
ATOM 6162 N N . SER B 1 69 ? -37.156 15.766 17.125 1 86.31 69 SER B N 1
ATOM 6163 C CA . SER B 1 69 ? -36.375 16.641 16.25 1 86.31 69 SER B CA 1
ATOM 6164 C C . SER B 1 69 ? -34.875 16.375 16.438 1 86.31 69 SER B C 1
ATOM 6166 O O . SER B 1 69 ? -34.062 16.844 15.625 1 86.31 69 SER B O 1
ATOM 6168 N N . ARG B 1 70 ? -34.5 15.766 17.438 1 90.94 70 ARG B N 1
ATOM 6169 C CA . ARG B 1 70 ? -33.125 15.406 17.766 1 90.94 70 ARG B CA 1
ATOM 6170 C C . ARG B 1 70 ? -32.312 16.641 18.141 1 90.94 70 ARG B C 1
ATOM 6172 O O . ARG B 1 70 ? -31.078 16.672 17.953 1 90.94 70 ARG B O 1
ATOM 6179 N N . VAL B 1 71 ? -33 17.594 18.641 1 92.06 71 VAL B N 1
ATOM 6180 C CA . VAL B 1 71 ? -32.344 18.844 18.984 1 92.06 71 VAL B CA 1
ATOM 6181 C C . VAL B 1 71 ? -31.859 18.797 20.438 1 92.06 71 VAL B C 1
ATOM 6183 O O . VAL B 1 71 ? -32.625 18.469 21.328 1 92.06 71 VAL B O 1
ATOM 6186 N N . LEU B 1 72 ? -30.656 19.047 20.594 1 93.88 72 LEU B N 1
ATOM 6187 C CA . LEU B 1 72 ? -30.047 19.219 21.922 1 93.88 72 LEU B CA 1
ATOM 6188 C C . LEU B 1 72 ? -29.938 20.688 22.281 1 93.88 72 LEU B C 1
ATOM 6190 O O . LEU B 1 72 ? -29.266 21.453 21.594 1 93.88 72 LEU B O 1
ATOM 6194 N N . THR B 1 73 ? -30.547 21.062 23.375 1 93.62 73 THR B N 1
ATOM 6195 C CA . THR B 1 73 ? -30.516 22.453 23.828 1 93.62 73 THR B CA 1
ATOM 6196 C C . THR B 1 73 ? -29.859 22.578 25.203 1 93.62 73 THR B C 1
ATOM 6198 O O . THR B 1 73 ? -30.125 21.766 26.094 1 93.62 73 THR B O 1
ATOM 6201 N N . PHE B 1 74 ? -29.062 23.594 25.328 1 92.56 74 PHE B N 1
ATOM 6202 C CA . PHE B 1 74 ? -28.406 23.906 26.594 1 92.56 74 PHE B CA 1
ATOM 6203 C C . PHE B 1 74 ? -29.219 24.938 27.375 1 92.56 74 PHE B C 1
ATOM 6205 O O . PHE B 1 74 ? -29.109 26.141 27.125 1 92.56 74 PHE B O 1
ATOM 6212 N N . LYS B 1 75 ? -29.812 24.531 28.359 1 88.12 75 LYS B N 1
ATOM 6213 C CA . LYS B 1 75 ? -30.797 25.375 29.031 1 88.12 75 LYS B CA 1
ATOM 6214 C C . LYS B 1 75 ? -30.125 26.281 30.062 1 88.12 75 LYS B C 1
ATOM 6216 O O . LYS B 1 75 ? -30.594 27.391 30.312 1 88.12 75 LYS B O 1
ATOM 6221 N N . ASP B 1 76 ? -29.109 25.844 30.594 1 84.88 76 ASP B N 1
ATOM 6222 C CA . ASP B 1 76 ? -28.453 26.641 31.641 1 84.88 76 ASP B CA 1
ATOM 6223 C C . ASP B 1 76 ? -27.375 27.531 31.031 1 84.88 76 ASP B C 1
ATOM 6225 O O . ASP B 1 76 ? -26.641 28.203 31.766 1 84.88 76 ASP B O 1
ATOM 6229 N N . ALA B 1 77 ? -27.297 27.625 29.828 1 86.62 77 ALA B N 1
ATOM 6230 C CA . ALA B 1 77 ? -26.281 28.453 29.172 1 86.62 77 ALA B CA 1
ATOM 6231 C C . ALA B 1 77 ? -26.703 29.922 29.156 1 86.62 77 ALA B C 1
ATOM 6233 O O . ALA B 1 77 ? -27.891 30.234 29.219 1 86.62 77 ALA B O 1
ATOM 6234 N N . PRO B 1 78 ? -25.719 30.797 29.172 1 82.81 78 PRO B N 1
ATOM 6235 C CA . PRO B 1 78 ? -26.031 32.219 29.203 1 82.81 78 PRO B CA 1
ATOM 6236 C C . PRO B 1 78 ? -26.5 32.75 27.844 1 82.81 78 PRO B C 1
ATOM 6238 O O . PRO B 1 78 ? -26.703 33.969 27.688 1 82.81 78 PRO B O 1
ATOM 6241 N N . TRP B 1 79 ? -26.656 31.922 26.891 1 81.62 79 TRP B N 1
ATOM 6242 C CA . TRP B 1 79 ? -27.047 32.344 25.547 1 81.62 79 TRP B CA 1
ATOM 6243 C C . TRP B 1 79 ? -28.312 31.594 25.109 1 81.62 79 TRP B C 1
ATOM 6245 O O . TRP B 1 79 ? -28.719 30.625 25.75 1 81.62 79 TRP B O 1
ATOM 6255 N N . SER B 1 80 ? -28.906 32.156 24.062 1 79.88 80 SER B N 1
ATOM 6256 C CA . SER B 1 80 ? -30.141 31.562 23.562 1 79.88 80 SER B CA 1
ATOM 6257 C C . SER B 1 80 ? -29.844 30.344 22.672 1 79.88 80 SER B C 1
ATOM 6259 O O . SER B 1 80 ? -28.719 30.203 22.172 1 79.88 80 SER B O 1
ATOM 6261 N N . SER B 1 81 ? -30.844 29.562 22.562 1 81.88 81 SER B N 1
ATOM 6262 C CA . SER B 1 81 ? -30.734 28.359 21.734 1 81.88 81 SER B CA 1
ATOM 6263 C C . SER B 1 81 ? -30.516 28.719 20.266 1 81.88 81 SER B C 1
ATOM 6265 O O . SER B 1 81 ? -30.109 27.875 19.469 1 81.88 81 SER B O 1
ATOM 6267 N N . LEU B 1 82 ? -30.734 29.906 19.922 1 79.56 82 LEU B N 1
ATOM 6268 C CA . LEU B 1 82 ? -30.484 30.359 18.547 1 79.56 82 LEU B CA 1
ATOM 6269 C C . LEU B 1 82 ? -28.984 30.5 18.297 1 79.56 82 LEU B C 1
ATOM 6271 O O . LEU B 1 82 ? -28.531 30.391 17.141 1 79.56 82 LEU B O 1
ATOM 6275 N N . GLN B 1 83 ? -28.281 30.625 19.328 1 88.69 83 GLN B N 1
ATOM 6276 C CA . GLN B 1 83 ? -26.859 30.859 19.172 1 88.69 83 GLN B CA 1
ATOM 6277 C C . GLN B 1 83 ? -26.094 29.547 19.031 1 88.69 83 GLN B C 1
ATOM 6279 O O . GLN B 1 83 ? -25.109 29.484 18.297 1 88.69 83 GLN B O 1
ATOM 6284 N N . PHE B 1 84 ? -26.641 28.547 19.734 1 94.12 84 PHE B N 1
ATOM 6285 C CA . PHE B 1 84 ? -25.922 27.281 19.656 1 94.12 84 PHE B CA 1
ATOM 6286 C C . PHE B 1 84 ? -26.828 26.125 20.047 1 94.12 84 PHE B C 1
ATOM 6288 O O . PHE B 1 84 ? -27.406 26.125 21.141 1 94.12 84 PHE B O 1
ATOM 6295 N N . LYS B 1 85 ? -27.016 25.203 19.188 1 94.12 85 LYS B N 1
ATOM 6296 C CA . LYS B 1 85 ? -27.797 24 19.453 1 94.12 85 LYS B CA 1
ATOM 6297 C C . LYS B 1 85 ? -27.203 22.797 18.719 1 94.12 85 LYS B C 1
ATOM 6299 O O . LYS B 1 85 ? -26.484 22.969 17.734 1 94.12 85 LYS B O 1
ATOM 6304 N N . GLY B 1 86 ? -27.531 21.625 19.234 1 94.75 86 GLY B N 1
ATOM 6305 C CA . GLY B 1 86 ? -26.969 20.422 18.641 1 94.75 86 GLY B CA 1
ATOM 6306 C C . GLY B 1 86 ? -28.031 19.5 18.047 1 94.75 86 GLY B C 1
ATOM 6307 O O . GLY B 1 86 ? -29.188 19.531 18.484 1 94.75 86 GLY B O 1
ATOM 6308 N N . TYR B 1 87 ? -27.688 18.828 17.047 1 93.94 87 TYR B N 1
ATOM 6309 C CA . TYR B 1 87 ? -28.469 17.719 16.5 1 93.94 87 TYR B CA 1
ATOM 6310 C C . TYR B 1 87 ? -27.719 16.406 16.656 1 93.94 87 TYR B C 1
ATOM 6312 O O . TYR B 1 87 ? -26.812 16.109 15.875 1 93.94 87 TYR B O 1
ATOM 6320 N N . LEU B 1 88 ? -28.141 15.648 17.578 1 94.56 88 LEU B N 1
ATOM 6321 C CA . LEU B 1 88 ? -27.453 14.375 17.828 1 94.56 88 LEU B CA 1
ATOM 6322 C C . LEU B 1 88 ? -28.031 13.273 16.953 1 94.56 88 LEU B C 1
ATOM 6324 O O . LEU B 1 88 ? -29.234 13.258 16.672 1 94.56 88 LEU B O 1
ATOM 6328 N N . ALA B 1 89 ? -27.172 12.359 16.547 1 91.44 89 ALA B N 1
ATOM 6329 C CA . ALA B 1 89 ? -27.562 11.188 15.766 1 91.44 89 ALA B CA 1
ATOM 6330 C C . ALA B 1 89 ? -28.312 11.609 14.5 1 91.44 89 ALA B C 1
ATOM 6332 O O . ALA B 1 89 ? -29.359 11.055 14.188 1 91.44 89 ALA B O 1
ATOM 6333 N N . ASN B 1 90 ? -27.734 12.547 13.898 1 84.38 90 ASN B N 1
ATOM 6334 C CA . ASN B 1 90 ? -28.391 13.156 12.742 1 84.38 90 ASN B CA 1
ATOM 6335 C C . ASN B 1 90 ? -28.422 12.203 11.547 1 84.38 90 ASN B C 1
ATOM 6337 O O . ASN B 1 90 ? -29.172 12.414 10.602 1 84.38 90 ASN B O 1
ATOM 6341 N N . ASN B 1 91 ? -27.75 11.133 11.578 1 82.25 91 ASN B N 1
ATOM 6342 C CA . ASN B 1 91 ? -27.734 10.172 10.484 1 82.25 91 ASN B CA 1
ATOM 6343 C C . ASN B 1 91 ? -28.75 9.055 10.695 1 82.25 91 ASN B C 1
ATOM 6345 O O . ASN B 1 91 ? -29.031 8.281 9.781 1 82.25 91 ASN B O 1
ATOM 6349 N N . ILE B 1 92 ? -29.281 8.93 11.875 1 83.12 92 ILE B N 1
ATOM 6350 C CA . ILE B 1 92 ? -30.281 7.922 12.18 1 83.12 92 ILE B CA 1
ATOM 6351 C C . ILE B 1 92 ? -31.656 8.406 11.703 1 83.12 92 ILE B C 1
ATOM 6353 O O . ILE B 1 92 ? -32 9.57 11.898 1 83.12 92 ILE B O 1
ATOM 6357 N N . PRO B 1 93 ? -32.406 7.523 11.188 1 78.12 93 PRO B N 1
ATOM 6358 C CA . PRO B 1 93 ? -33.688 7.941 10.672 1 78.12 93 PRO B CA 1
ATOM 6359 C C . PRO B 1 93 ? -34.594 8.539 11.75 1 78.12 93 PRO B C 1
ATOM 6361 O O . PRO B 1 93 ? -34.594 8.07 12.891 1 78.12 93 PRO B O 1
ATOM 6364 N N . LYS B 1 94 ? -35.344 9.594 11.5 1 76.75 94 LYS B N 1
ATOM 6365 C CA . LYS B 1 94 ? -36.156 10.375 12.43 1 76.75 94 LYS B CA 1
ATOM 6366 C C . LYS B 1 94 ? -37.188 9.5 13.148 1 76.75 94 LYS B C 1
ATOM 6368 O O . LYS B 1 94 ? -37.531 9.766 14.297 1 76.75 94 LYS B O 1
ATOM 6373 N N . GLY B 1 95 ? -37.594 8.398 12.516 1 74.44 95 GLY B N 1
ATOM 6374 C CA . GLY B 1 95 ? -38.625 7.555 13.117 1 74.44 95 GLY B CA 1
ATOM 6375 C C . GLY B 1 95 ? -38.062 6.625 14.188 1 74.44 95 GLY B C 1
ATOM 6376 O O . GLY B 1 95 ? -38.812 6.086 14.992 1 74.44 95 GLY B O 1
ATOM 6377 N N . TRP B 1 96 ? -36.844 6.668 14.43 1 82.25 96 TRP B N 1
ATOM 6378 C CA . TRP B 1 96 ? -36.25 5.809 15.438 1 82.25 96 TRP B CA 1
ATOM 6379 C C . TRP B 1 96 ? -35.938 6.594 16.703 1 82.25 96 TRP B C 1
ATOM 6381 O O . TRP B 1 96 ? -34.938 7.297 16.781 1 82.25 96 TRP B O 1
ATOM 6391 N N . LEU B 1 97 ? -36.781 6.449 17.703 1 86.88 97 LEU B N 1
ATOM 6392 C CA . LEU B 1 97 ? -36.625 7.215 18.938 1 86.88 97 LEU B CA 1
ATOM 6393 C C . LEU B 1 97 ? -35.656 6.527 19.891 1 86.88 97 LEU B C 1
ATOM 6395 O O . LEU B 1 97 ? -35.625 5.297 19.969 1 86.88 97 LEU B O 1
ATOM 6399 N N . PRO B 1 98 ? -34.875 7.336 20.641 1 90.81 98 PRO B N 1
ATOM 6400 C CA . PRO B 1 98 ? -33.938 6.742 21.594 1 90.81 98 PRO B CA 1
ATOM 6401 C C . PRO B 1 98 ? -34.625 6.316 22.906 1 90.81 98 PRO B C 1
ATOM 6403 O O . PRO B 1 98 ? -35.656 6.867 23.266 1 90.81 98 PRO B O 1
ATOM 6406 N N . LEU B 1 99 ? -34.031 5.34 23.516 1 88.12 99 LEU B N 1
ATOM 6407 C CA . LEU B 1 99 ? -34.438 4.902 24.859 1 88.12 99 LEU B CA 1
ATOM 6408 C C . LEU B 1 99 ? -33.469 5.461 25.906 1 88.12 99 LEU B C 1
ATOM 6410 O O . LEU B 1 99 ? -32.281 5.527 25.688 1 88.12 99 LEU B O 1
ATOM 6414 N N . VAL B 1 100 ? -34.094 5.914 26.953 1 89.25 100 VAL B N 1
ATOM 6415 C CA . VAL B 1 100 ? -33.281 6.371 28.062 1 89.25 100 VAL B CA 1
ATOM 6416 C C . VAL B 1 100 ? -32.594 5.172 28.734 1 89.25 100 VAL B C 1
ATOM 6418 O O . VAL B 1 100 ? -33.281 4.227 29.141 1 89.25 100 VAL B O 1
ATOM 6421 N N . CYS B 1 101 ? -31.328 5.195 28.766 1 87.12 101 CYS B N 1
ATOM 6422 C CA . CYS B 1 101 ? -30.609 4.07 29.344 1 87.12 101 CYS B CA 1
ATOM 6423 C C . CYS B 1 101 ? -29.938 4.465 30.641 1 87.12 101 CYS B C 1
ATOM 6425 O O . CYS B 1 101 ? -29.125 3.713 31.188 1 87.12 101 CYS B O 1
ATOM 6427 N N . SER B 1 102 ? -30.219 5.617 31.094 1 84.75 102 SER B N 1
ATOM 6428 C CA . SER B 1 102 ? -29.672 6.043 32.375 1 84.75 102 SER B CA 1
ATOM 6429 C C . SER B 1 102 ? -30.297 5.25 33.531 1 84.75 102 SER B C 1
ATOM 6431 O O . SER B 1 102 ? -31.484 4.938 33.5 1 84.75 102 SER B O 1
ATOM 6433 N N . ALA B 1 103 ? -29.422 4.832 34.469 1 71.44 103 ALA B N 1
ATOM 6434 C CA . ALA B 1 103 ? -29.938 4.145 35.656 1 71.44 103 ALA B CA 1
ATOM 6435 C C . ALA B 1 103 ? -30.891 5.043 36.438 1 71.44 103 ALA B C 1
ATOM 6437 O O . ALA B 1 103 ? -31.953 4.602 36.875 1 71.44 103 ALA B O 1
ATOM 6438 N N . ASP B 1 104 ? -30.453 6.34 36.656 1 73.62 104 ASP B N 1
ATOM 6439 C CA . ASP B 1 104 ? -31.281 7.348 37.312 1 73.62 104 ASP B CA 1
ATOM 6440 C C . ASP B 1 104 ? -31.766 8.398 36.344 1 73.62 104 ASP B C 1
ATOM 6442 O O . ASP B 1 104 ? -30.984 9.219 35.844 1 73.62 104 ASP B O 1
ATOM 6446 N N . LYS B 1 105 ? -33.062 8.375 36.062 1 67.94 105 LYS B N 1
ATOM 6447 C CA . LYS B 1 105 ? -33.656 9.297 35.094 1 67.94 105 LYS B CA 1
ATOM 6448 C C . LYS B 1 105 ? -33.625 10.727 35.625 1 67.94 105 LYS B C 1
ATOM 6450 O O . LYS B 1 105 ? -33.75 11.68 34.844 1 67.94 105 LYS B O 1
ATOM 6455 N N . LYS B 1 106 ? -33.438 10.82 36.906 1 69.56 106 LYS B N 1
ATOM 6456 C CA . LYS B 1 106 ? -33.469 12.156 37.5 1 69.56 106 LYS B CA 1
ATOM 6457 C C . LYS B 1 106 ? -32.062 12.68 37.75 1 69.56 106 LYS B C 1
ATOM 6459 O O . LYS B 1 106 ? -31.875 13.664 38.469 1 69.56 106 LYS B O 1
ATOM 6464 N N . ASN B 1 107 ? -31.141 11.984 37.156 1 76.56 107 ASN B N 1
ATOM 6465 C CA . ASN B 1 107 ? -29.766 12.406 37.344 1 76.56 107 ASN B CA 1
ATOM 6466 C C . ASN B 1 107 ? -29.5 13.781 36.75 1 76.56 107 ASN B C 1
ATOM 6468 O O . ASN B 1 107 ? -29.969 14.078 35.625 1 76.56 107 ASN B O 1
ATOM 6472 N N . VAL B 1 108 ? -28.844 14.641 37.469 1 82 108 VAL B N 1
ATOM 6473 C CA . VAL B 1 108 ? -28.641 16.031 37.062 1 82 108 VAL B CA 1
ATOM 6474 C C . VAL B 1 108 ? -27.297 16.172 36.344 1 82 108 VAL B C 1
ATOM 6476 O O . VAL B 1 108 ? -26.984 17.25 35.812 1 82 108 VAL B O 1
ATOM 6479 N N . SER B 1 109 ? -26.578 15.047 36.312 1 90.5 109 SER B N 1
ATOM 6480 C CA . SER B 1 109 ? -25.25 15.227 35.75 1 90.5 109 SER B CA 1
ATOM 6481 C C . SER B 1 109 ? -24.938 14.172 34.688 1 90.5 109 SER B C 1
ATOM 6483 O O . SER B 1 109 ? -23.875 14.203 34.062 1 90.5 109 SER B O 1
ATOM 6485 N N . LYS B 1 110 ? -25.875 13.281 34.531 1 91.69 110 LYS B N 1
ATOM 6486 C CA . LYS B 1 110 ? -25.641 12.234 33.531 1 91.69 110 LYS B CA 1
ATOM 6487 C C . LYS B 1 110 ? -26.922 11.938 32.75 1 91.69 110 LYS B C 1
ATOM 6489 O O . LYS B 1 110 ? -28.016 12 33.312 1 91.69 110 LYS B O 1
ATOM 6494 N N . MET B 1 111 ? -26.719 11.68 31.5 1 91.88 111 MET B N 1
ATOM 6495 C CA . MET B 1 111 ? -27.812 11.289 30.609 1 91.88 111 MET B CA 1
ATOM 6496 C C . MET B 1 111 ? -27.344 10.242 29.609 1 91.88 111 MET B C 1
ATOM 6498 O O . MET B 1 111 ? -26.266 10.367 29.031 1 91.88 111 MET B O 1
ATOM 6502 N N . CYS B 1 112 ? -28.125 9.203 29.516 1 93.38 112 CYS B N 1
ATOM 6503 C CA . CYS B 1 112 ? -27.812 8.141 28.578 1 93.38 112 CYS B CA 1
ATOM 6504 C C . CYS B 1 112 ? -28.984 7.875 27.641 1 93.38 112 CYS B C 1
ATOM 6506 O O . CYS B 1 112 ? -30.125 7.75 28.094 1 93.38 112 CYS B O 1
ATOM 6508 N N . MET B 1 113 ? -28.719 7.875 26.391 1 93.44 113 MET B N 1
ATOM 6509 C CA . MET B 1 113 ? -29.703 7.539 25.375 1 93.44 113 MET B CA 1
ATOM 6510 C C . MET B 1 113 ? -29.203 6.426 24.469 1 93.44 113 MET B C 1
ATOM 6512 O O . MET B 1 113 ? -28.016 6.371 24.156 1 93.44 113 MET B O 1
ATOM 6516 N N . ARG B 1 114 ? -30.109 5.555 24.094 1 93.25 114 ARG B N 1
ATOM 6517 C CA . ARG B 1 114 ? -29.703 4.414 23.266 1 93.25 114 ARG B CA 1
ATOM 6518 C C . ARG B 1 114 ? -30.672 4.211 22.109 1 93.25 114 ARG B C 1
ATOM 6520 O O . ARG B 1 114 ? -31.891 4.223 22.312 1 93.25 114 ARG B O 1
ATOM 6527 N N . TRP B 1 115 ? -30.203 4.219 20.969 1 92 115 TRP B N 1
ATOM 6528 C CA . TRP B 1 115 ? -30.922 3.711 19.812 1 92 115 TRP B CA 1
ATOM 6529 C C . TRP B 1 115 ? -30.625 2.229 19.594 1 92 115 TRP B C 1
ATOM 6531 O O . TRP B 1 115 ? -29.578 1.868 19.062 1 92 115 TRP B O 1
ATOM 6541 N N . LYS B 1 116 ? -31.562 1.469 19.891 1 87.56 116 LYS B N 1
ATOM 6542 C CA . LYS B 1 116 ? -31.359 0.024 19.922 1 87.56 116 LYS B CA 1
ATOM 6543 C C . LYS B 1 116 ? -30.812 -0.487 18.594 1 87.56 116 LYS B C 1
ATOM 6545 O O . LYS B 1 116 ? -31.422 -0.256 17.547 1 87.56 116 LYS B O 1
ATOM 6550 N N . GLY B 1 117 ? -29.656 -1.112 18.656 1 86.81 117 GLY B N 1
ATOM 6551 C CA . GLY B 1 117 ? -29.062 -1.744 17.5 1 86.81 117 GLY B CA 1
ATOM 6552 C C . GLY B 1 117 ? -28.188 -0.804 16.688 1 86.81 117 GLY B C 1
ATOM 6553 O O . GLY B 1 117 ? -27.562 -1.212 15.703 1 86.81 117 GLY B O 1
ATOM 6554 N N . ILE B 1 118 ? -28.109 0.385 17.109 1 90.62 118 ILE B N 1
ATOM 6555 C CA . ILE B 1 118 ? -27.359 1.355 16.312 1 90.62 118 ILE B CA 1
ATOM 6556 C C . ILE B 1 118 ? -26.234 1.935 17.172 1 90.62 118 ILE B C 1
ATOM 6558 O O . ILE B 1 118 ? -25.047 1.647 16.938 1 90.62 118 ILE B O 1
ATOM 6562 N N . ALA B 1 119 ? -26.641 2.693 18.25 1 94.56 119 ALA B N 1
ATOM 6563 C CA . ALA B 1 119 ? -25.594 3.336 19.062 1 94.56 119 ALA B CA 1
ATOM 6564 C C . ALA B 1 119 ? -26.156 3.82 20.391 1 94.56 119 ALA B C 1
ATOM 6566 O O . ALA B 1 119 ? -27.375 3.865 20.594 1 94.56 119 ALA B O 1
ATOM 6567 N N . ARG B 1 120 ? -25.25 4.07 21.266 1 95.19 120 ARG B N 1
ATOM 6568 C CA . ARG B 1 120 ? -25.547 4.684 22.547 1 95.19 120 ARG B CA 1
ATOM 6569 C C . ARG B 1 120 ? -24.703 5.926 22.781 1 95.19 120 ARG B C 1
ATOM 6571 O O . ARG B 1 120 ? -23.547 5.977 22.359 1 95.19 120 ARG B O 1
ATOM 6578 N N . VAL B 1 121 ? -25.312 6.945 23.438 1 95.44 121 VAL B N 1
ATOM 6579 C CA . VAL B 1 121 ? -24.578 8.156 23.766 1 95.44 121 VAL B CA 1
ATOM 6580 C C . VAL B 1 121 ? -24.703 8.453 25.266 1 95.44 121 VAL B C 1
ATOM 6582 O O . VAL B 1 121 ? -25.797 8.336 25.828 1 95.44 121 VAL B O 1
ATOM 6585 N N . ASN B 1 122 ? -23.625 8.68 25.891 1 95.19 122 ASN B N 1
ATOM 6586 C CA . ASN B 1 122 ? -23.562 9.141 27.266 1 95.19 122 ASN B CA 1
ATOM 6587 C C . ASN B 1 122 ? -23.125 10.594 27.359 1 95.19 122 ASN B C 1
ATOM 6589 O O . ASN B 1 122 ? -22.062 10.961 26.828 1 95.19 122 ASN B O 1
ATOM 6593 N N . LEU B 1 123 ? -23.891 11.422 27.953 1 95.19 123 LEU B N 1
ATOM 6594 C CA . LEU B 1 123 ? -23.516 12.797 28.266 1 95.19 123 LEU B CA 1
ATOM 6595 C C . LEU B 1 123 ? -23.234 12.961 29.75 1 95.19 123 LEU B C 1
ATOM 6597 O O . LEU B 1 123 ? -24.078 12.625 30.594 1 95.19 123 LEU B O 1
ATOM 6601 N N . ASP B 1 124 ? -22.094 13.461 30.047 1 95 124 ASP B N 1
ATOM 6602 C CA . ASP B 1 124 ? -21.672 13.688 31.438 1 95 124 ASP B CA 1
ATOM 6603 C C . ASP B 1 124 ? -21.328 15.148 31.688 1 95 124 ASP B C 1
ATOM 6605 O O . ASP B 1 124 ? -20.469 15.711 31.016 1 95 124 ASP B O 1
ATOM 6609 N N . TYR B 1 125 ? -21.984 15.68 32.656 1 94.56 125 TYR B N 1
ATOM 6610 C CA . TYR B 1 125 ? -21.703 17.062 33.031 1 94.56 125 TYR B CA 1
ATOM 6611 C C . TYR B 1 125 ? -20.594 17.141 34.062 1 94.56 125 TYR B C 1
ATOM 6613 O O . TYR B 1 125 ? -20.562 16.359 35.031 1 94.56 125 TYR B O 1
ATOM 6621 N N . HIS B 1 126 ? -19.672 18.078 33.844 1 93.69 126 HIS B N 1
ATOM 6622 C CA . HIS B 1 126 ? -18.594 18.391 34.781 1 93.69 126 HIS B CA 1
ATOM 6623 C C . HIS B 1 126 ? -18.359 19.891 34.875 1 93.69 126 HIS B C 1
ATOM 6625 O O . HIS B 1 126 ? -18.422 20.578 33.844 1 93.69 126 HIS B O 1
ATOM 6631 N N . GLN B 1 127 ? -18.203 20.281 36.062 1 93.19 127 GLN B N 1
ATOM 6632 C CA . GLN B 1 127 ? -17.719 21.641 36.25 1 93.19 127 GLN B CA 1
ATOM 6633 C C . GLN B 1 127 ? -16.188 21.672 36.281 1 93.19 127 GLN B C 1
ATOM 6635 O O . GLN B 1 127 ? -15.57 20.969 37.094 1 93.19 127 GLN B O 1
ATOM 6640 N N . VAL B 1 128 ? -15.664 22.391 35.438 1 93.81 128 VAL B N 1
ATOM 6641 C CA . VAL B 1 128 ? -14.219 22.547 35.375 1 93.81 128 VAL B CA 1
ATOM 6642 C C . VAL B 1 128 ? -13.844 24.016 35.531 1 93.81 128 VAL B C 1
ATOM 6644 O O . VAL B 1 128 ? -13.992 24.797 34.594 1 93.81 128 VAL B O 1
ATOM 6647 N N . GLY B 1 129 ? -13.258 24.359 36.688 1 92.25 129 GLY B N 1
ATOM 6648 C CA . GLY B 1 129 ? -13.078 25.781 36.938 1 92.25 129 GLY B CA 1
ATOM 6649 C C . GLY B 1 129 ? -14.375 26.578 36.875 1 92.25 129 GLY B C 1
ATOM 6650 O O . GLY B 1 129 ? -15.336 26.25 37.562 1 92.25 129 GLY B O 1
ATOM 6651 N N . SER B 1 130 ? -14.367 27.516 36 1 91.31 130 SER B N 1
ATOM 6652 C CA . SER B 1 130 ? -15.547 28.359 35.844 1 91.31 130 SER B CA 1
ATOM 6653 C C . SER B 1 130 ? -16.453 27.844 34.75 1 91.31 130 SER B C 1
ATOM 6655 O O . SER B 1 130 ? -17.516 28.406 34.469 1 91.31 130 SER B O 1
ATOM 6657 N N . LEU B 1 131 ? -16.047 26.766 34.125 1 94.75 131 LEU B N 1
ATOM 6658 C CA . LEU B 1 131 ? -16.766 26.344 32.938 1 94.75 131 LEU B CA 1
ATOM 6659 C C . LEU B 1 131 ? -17.734 25.203 33.25 1 94.75 131 LEU B C 1
ATOM 6661 O O . LEU B 1 131 ? -17.484 24.406 34.156 1 94.75 131 LEU B O 1
ATOM 6665 N N . SER B 1 132 ? -18.812 25.203 32.562 1 94.56 132 SER B N 1
ATOM 6666 C CA . SER B 1 132 ? -19.688 24.031 32.469 1 94.56 132 SER B CA 1
ATOM 6667 C C . SER B 1 132 ? -19.297 23.172 31.25 1 94.56 132 SER B C 1
ATOM 6669 O O . SER B 1 132 ? -19.344 23.641 30.109 1 94.56 132 SER B O 1
ATOM 6671 N N . CYS B 1 133 ? -18.969 21.969 31.531 1 95.56 133 CYS B N 1
ATOM 6672 C CA . CYS B 1 133 ? -18.5 21.109 30.453 1 95.56 133 CYS B CA 1
ATOM 6673 C C . CYS B 1 133 ? -19.344 19.844 30.344 1 95.56 133 CYS B C 1
ATOM 6675 O O . CYS B 1 133 ? -19.828 19.328 31.359 1 95.56 133 CYS B O 1
ATOM 6677 N N . PHE B 1 134 ? -19.562 19.359 29.172 1 95.44 134 PHE B N 1
ATOM 6678 C CA . PHE B 1 134 ? -20.281 18.125 28.875 1 95.44 134 PHE B CA 1
ATOM 6679 C C . PHE B 1 134 ? -19.406 17.172 28.078 1 95.44 134 PHE B C 1
ATOM 6681 O O . PHE B 1 134 ? -18.969 17.5 26.969 1 95.44 134 PHE B O 1
ATOM 6688 N N . ASN B 1 135 ? -19.141 16.031 28.578 1 95.5 135 ASN B N 1
ATOM 6689 C CA . ASN B 1 135 ? -18.5 14.969 27.812 1 95.5 135 ASN B CA 1
ATOM 6690 C C . ASN B 1 135 ? -19.516 14.148 27.031 1 95.5 135 ASN B C 1
ATOM 6692 O O . ASN B 1 135 ? -20.453 13.578 27.609 1 95.5 135 ASN B O 1
ATOM 6696 N N . VAL B 1 136 ? -19.375 14.164 25.766 1 95.62 136 VAL B N 1
ATOM 6697 C CA . VAL B 1 136 ? -20.25 13.398 24.891 1 95.62 136 VAL B CA 1
ATOM 6698 C C . VAL B 1 136 ? -19.531 12.148 24.391 1 95.62 136 VAL B C 1
ATOM 6700 O O . VAL B 1 136 ? -18.531 12.234 23.688 1 95.62 136 VAL B O 1
ATOM 6703 N N . LYS B 1 137 ? -20.062 11.008 24.719 1 95.44 137 LYS B N 1
ATOM 6704 C CA . LYS B 1 137 ? -19.422 9.734 24.391 1 95.44 137 LYS B CA 1
ATOM 6705 C C . LYS B 1 137 ? -20.375 8.828 23.609 1 95.44 137 LYS B C 1
ATOM 6707 O O . LYS B 1 137 ? -21.312 8.266 24.188 1 95.44 137 LYS B O 1
ATOM 6712 N N . TRP B 1 138 ? -20.094 8.648 22.359 1 94.81 138 TRP B N 1
ATOM 6713 C CA . TRP B 1 138 ? -20.875 7.758 21.516 1 94.81 138 TRP B CA 1
ATOM 6714 C C . TRP B 1 138 ? -20.203 6.395 21.406 1 94.81 138 TRP B C 1
ATOM 6716 O O . TRP B 1 138 ? -18.984 6.309 21.25 1 94.81 138 TRP B O 1
ATOM 6726 N N . ASP B 1 139 ? -20.953 5.355 21.438 1 93.31 139 ASP B N 1
ATOM 6727 C CA . ASP B 1 139 ? -20.547 3.982 21.172 1 93.31 139 ASP B CA 1
ATOM 6728 C C . ASP B 1 139 ? -21.5 3.303 20.203 1 93.31 139 ASP B C 1
ATOM 6730 O O . ASP B 1 139 ? -22.688 3.143 20.5 1 93.31 139 ASP B O 1
ATOM 6734 N N . ALA B 1 140 ? -20.984 2.869 19.109 1 92.44 140 ALA B N 1
ATOM 6735 C CA . ALA B 1 140 ? -21.828 2.168 18.141 1 92.44 140 ALA B CA 1
ATOM 6736 C C . ALA B 1 140 ? -22.016 0.707 18.531 1 92.44 140 ALA B C 1
ATOM 6738 O O . ALA B 1 140 ? -21.141 0.111 19.172 1 92.44 140 ALA B O 1
ATOM 6739 N N . ASP B 1 141 ? -23.094 0.127 18.062 1 89.62 141 ASP B N 1
ATOM 6740 C CA . ASP B 1 141 ? -23.391 -1.267 18.375 1 89.62 141 ASP B CA 1
ATOM 6741 C C . ASP B 1 141 ? -22.75 -2.209 17.359 1 89.62 141 ASP B C 1
ATOM 6743 O O . ASP B 1 141 ? -22.578 -3.398 17.625 1 89.62 141 ASP B O 1
ATOM 6747 N N . ASN B 1 142 ? -22.484 -1.672 16.219 1 85.25 142 ASN B N 1
ATOM 6748 C CA . ASN B 1 142 ? -21.891 -2.492 15.164 1 85.25 142 ASN B CA 1
ATOM 6749 C C . ASN B 1 142 ? -20.859 -1.71 14.359 1 85.25 142 ASN B C 1
ATOM 6751 O O . ASN B 1 142 ? -20.844 -0.478 14.383 1 85.25 142 ASN B O 1
ATOM 6755 N N . GLN B 1 143 ? -20.078 -2.457 13.57 1 81.75 143 GLN B N 1
ATOM 6756 C CA . GLN B 1 143 ? -18.922 -1.892 12.891 1 81.75 143 GLN B CA 1
ATOM 6757 C C . GLN B 1 143 ? -19.344 -1.081 11.664 1 81.75 143 GLN B C 1
ATOM 6759 O O . GLN B 1 143 ? -18.578 -0.242 11.18 1 81.75 143 GLN B O 1
ATOM 6764 N N . ASN B 1 144 ? -20.438 -1.289 11.148 1 77.19 144 ASN B N 1
ATOM 6765 C CA . ASN B 1 144 ? -20.844 -0.638 9.914 1 77.19 144 ASN B CA 1
ATOM 6766 C C . ASN B 1 144 ? -21.609 0.652 10.18 1 77.19 144 ASN B C 1
ATOM 6768 O O . ASN B 1 144 ? -22.016 1.351 9.242 1 77.19 144 ASN B O 1
ATOM 6772 N N . GLU B 1 145 ? -21.766 1.008 11.453 1 84.06 145 GLU B N 1
ATOM 6773 C CA . GLU B 1 145 ? -22.531 2.201 11.797 1 84.06 145 GLU B CA 1
ATOM 6774 C C . GLU B 1 145 ? -21.688 3.463 11.633 1 84.06 145 GLU B C 1
ATOM 6776 O O . GLU B 1 145 ? -20.453 3.412 11.727 1 84.06 145 GLU B O 1
ATOM 6781 N N . VAL B 1 146 ? -22.406 4.516 11.312 1 87.38 146 VAL B N 1
ATOM 6782 C CA . VAL B 1 146 ? -21.812 5.848 11.281 1 87.38 146 VAL B CA 1
ATOM 6783 C C . VAL B 1 146 ? -22.406 6.711 12.391 1 87.38 146 VAL B C 1
ATOM 6785 O O . VAL B 1 146 ? -23.625 6.773 12.555 1 87.38 146 VAL B O 1
ATOM 6788 N N . LEU B 1 147 ? -21.562 7.238 13.188 1 91.31 147 LEU B N 1
ATOM 6789 C CA . LEU B 1 147 ? -21.969 8.188 14.219 1 91.31 147 LEU B CA 1
ATOM 6790 C C . LEU B 1 147 ? -21.844 9.625 13.719 1 91.31 147 LEU B C 1
ATOM 6792 O O . LEU B 1 147 ? -20.828 9.984 13.102 1 91.31 147 LEU B O 1
ATOM 6796 N N . ARG B 1 148 ? -22.859 10.422 13.992 1 93.69 148 ARG B N 1
ATOM 6797 C CA . ARG B 1 148 ? -22.812 11.773 13.453 1 93.69 148 ARG B CA 1
ATOM 6798 C C . ARG B 1 148 ? -23.547 12.75 14.367 1 93.69 148 ARG B C 1
ATOM 6800 O O . ARG B 1 148 ? -24.703 12.523 14.719 1 93.69 148 ARG B O 1
ATOM 6807 N N . ASP B 1 149 ? -22.891 13.773 14.773 1 95.81 149 ASP B N 1
ATOM 6808 C CA . ASP B 1 149 ? -23.469 14.914 15.469 1 95.81 149 ASP B CA 1
ATOM 6809 C C . ASP B 1 149 ? -23.203 16.219 14.719 1 95.81 149 ASP B C 1
ATOM 6811 O O . ASP B 1 149 ? -22.125 16.391 14.141 1 95.81 149 ASP B O 1
ATOM 6815 N N . CYS B 1 150 ? -24.203 17.062 14.711 1 95.31 150 CYS B N 1
ATOM 6816 C CA . CYS B 1 150 ? -24.031 18.375 14.102 1 95.31 150 CYS B CA 1
ATOM 6817 C C . CYS B 1 150 ? -24.453 19.484 15.055 1 95.31 150 CYS B C 1
ATOM 6819 O O . CYS B 1 150 ? -25.375 19.297 15.867 1 95.31 150 CYS B O 1
ATOM 6821 N N . TYR B 1 151 ? -23.828 20.531 14.992 1 95.69 151 TYR B N 1
ATOM 6822 C CA . TYR B 1 151 ? -24.141 21.734 15.773 1 95.69 151 TYR B CA 1
ATOM 6823 C C . TYR B 1 151 ? -24.328 22.938 14.867 1 95.69 151 TYR B C 1
ATOM 6825 O O . TYR B 1 151 ? -23.609 23.109 13.883 1 95.69 151 TYR B O 1
ATOM 6833 N N . ILE B 1 152 ? -25.25 23.766 15.219 1 94.38 152 ILE B N 1
ATOM 6834 C CA . ILE B 1 152 ? -25.531 24.984 14.477 1 94.38 152 ILE B CA 1
ATOM 6835 C C . ILE B 1 152 ? -25.344 26.203 15.375 1 94.38 152 ILE B C 1
ATOM 6837 O O . ILE B 1 152 ? -25.688 26.172 16.562 1 94.38 152 ILE B O 1
ATOM 6841 N N . SER B 1 153 ? -24.75 27.25 14.719 1 93.94 153 SER B N 1
ATOM 6842 C CA . SER B 1 153 ? -24.438 28.438 15.492 1 93.94 153 SER B CA 1
ATOM 6843 C C . SER B 1 153 ? -24.438 29.688 14.617 1 93.94 153 SER B C 1
ATOM 6845 O O . SER B 1 153 ? -24.094 29.625 13.43 1 93.94 153 SER B O 1
ATOM 6847 N N . ASN B 1 154 ? -24.844 30.766 15.133 1 91.94 154 ASN B N 1
ATOM 6848 C CA . ASN B 1 154 ? -24.719 32.031 14.422 1 91.94 154 ASN B CA 1
ATOM 6849 C C . ASN B 1 154 ? -23.531 32.844 14.938 1 91.94 154 ASN B C 1
ATOM 6851 O O . ASN B 1 154 ? -23.453 34.062 14.68 1 91.94 154 ASN B O 1
ATOM 6855 N N . LEU B 1 155 ? -22.688 32.219 15.68 1 91.56 155 LEU B N 1
ATOM 6856 C CA . LEU B 1 155 ? -21.5 32.844 16.266 1 91.56 155 LEU B CA 1
ATOM 6857 C C . LEU B 1 155 ? -20.297 32.656 15.359 1 91.56 155 LEU B C 1
ATOM 6859 O O . LEU B 1 155 ? -20.328 31.859 14.422 1 91.56 155 LEU B O 1
ATOM 6863 N N . ASP B 1 156 ? -19.25 33.5 15.633 1 91.31 156 ASP B N 1
ATOM 6864 C CA . ASP B 1 156 ? -17.953 33.281 15 1 91.31 156 ASP B CA 1
ATOM 6865 C C . ASP B 1 156 ? -17.156 32.219 15.734 1 91.31 156 ASP B C 1
ATOM 6867 O O . ASP B 1 156 ? -17.172 32.156 16.969 1 91.31 156 ASP B O 1
ATOM 6871 N N . TRP B 1 157 ? -16.562 31.406 14.977 1 93.31 157 TRP B N 1
ATOM 6872 C CA . TRP B 1 157 ? -15.766 30.328 15.555 1 93.31 157 TRP B CA 1
ATOM 6873 C C . TRP B 1 157 ? -14.297 30.453 15.156 1 93.31 157 TRP B C 1
ATOM 6875 O O . TRP B 1 157 ? -13.984 30.875 14.039 1 93.31 157 TRP B O 1
ATOM 6885 N N . PHE B 1 158 ? -13.461 30.109 16.125 1 93.19 158 PHE B N 1
ATOM 6886 C CA . PHE B 1 158 ? -12.016 30.219 15.938 1 93.19 158 PHE B CA 1
ATOM 6887 C C . PHE B 1 158 ? -11.336 28.906 16.25 1 93.19 158 PHE B C 1
ATOM 6889 O O . PHE B 1 158 ? -11.812 28.125 17.078 1 93.19 158 PHE B O 1
ATOM 6896 N N . GLY B 1 159 ? -10.195 28.656 15.602 1 89.62 159 GLY B N 1
ATOM 6897 C CA . GLY B 1 159 ? -9.43 27.438 15.773 1 89.62 159 GLY B CA 1
ATOM 6898 C C . GLY B 1 159 ? -8.766 26.969 14.492 1 89.62 159 GLY B C 1
ATOM 6899 O O . GLY B 1 159 ? -8.766 27.672 13.484 1 89.62 159 GLY B O 1
ATOM 6900 N N . SER B 1 160 ? -8.18 25.75 14.641 1 80.94 160 SER B N 1
ATOM 6901 C CA . SER B 1 160 ? -7.453 25.219 13.492 1 80.94 160 SER B CA 1
ATOM 6902 C C . SER B 1 160 ? -8.406 24.672 12.438 1 80.94 160 SER B C 1
ATOM 6904 O O . SER B 1 160 ? -9.406 24.016 12.773 1 80.94 160 SER B O 1
ATOM 6906 N N . SER B 1 161 ? -8.109 24.938 11.195 1 74.5 161 SER B N 1
ATOM 6907 C CA . SER B 1 161 ? -8.812 24.312 10.094 1 74.5 161 SER B CA 1
ATOM 6908 C C . SER B 1 161 ? -8.281 22.906 9.828 1 74.5 161 SER B C 1
ATOM 6910 O O . SER B 1 161 ? -8.945 22.094 9.195 1 74.5 161 SER B O 1
ATOM 6912 N N . ASN B 1 162 ? -7.078 22.703 10.391 1 71.81 162 ASN B N 1
ATOM 6913 C CA . ASN B 1 162 ? -6.379 21.438 10.219 1 71.81 162 ASN B CA 1
ATOM 6914 C C . ASN B 1 162 ? -6.152 21.109 8.742 1 71.81 162 ASN B C 1
ATOM 6916 O O . ASN B 1 162 ? -6.062 19.938 8.367 1 71.81 162 ASN B O 1
ATOM 6920 N N . THR B 1 163 ? -6.324 22.172 8.031 1 70.25 163 THR B N 1
ATOM 6921 C CA . THR B 1 163 ? -6.012 22.109 6.605 1 70.25 163 THR B CA 1
ATOM 6922 C C . THR B 1 163 ? -4.91 23.109 6.258 1 70.25 163 THR B C 1
ATOM 6924 O O . THR B 1 163 ? -4.359 23.766 7.141 1 70.25 163 THR B O 1
ATOM 6927 N N . GLY B 1 164 ? -4.457 23.172 5.152 1 66.81 164 GLY B N 1
ATOM 6928 C CA . GLY B 1 164 ? -3.445 24.141 4.734 1 66.81 164 GLY B CA 1
ATOM 6929 C C . GLY B 1 164 ? -3.945 25.562 4.727 1 66.81 164 GLY B C 1
ATOM 6930 O O . GLY B 1 164 ? -3.148 26.516 4.746 1 66.81 164 GLY B O 1
ATOM 6931 N N . ASP B 1 165 ? -5.254 25.734 4.977 1 69.69 165 ASP B N 1
ATOM 6932 C CA . ASP B 1 165 ? -5.844 27.062 4.906 1 69.69 165 ASP B CA 1
ATOM 6933 C C . ASP B 1 165 ? -6.238 27.562 6.293 1 69.69 165 ASP B C 1
ATOM 6935 O O . ASP B 1 165 ? -6.852 26.844 7.07 1 69.69 165 ASP B O 1
ATOM 6939 N N . PHE B 1 166 ? -5.684 28.703 6.676 1 75.38 166 PHE B N 1
ATOM 6940 C CA . PHE B 1 166 ? -6.066 29.312 7.941 1 75.38 166 PHE B CA 1
ATOM 6941 C C . PHE B 1 166 ? -7.137 30.375 7.723 1 75.38 166 PHE B C 1
ATOM 6943 O O . PHE B 1 166 ? -7.09 31.125 6.734 1 75.38 166 PHE B O 1
ATOM 6950 N N . GLN B 1 167 ? -8.094 30.266 8.547 1 84 167 GLN B N 1
ATOM 6951 C CA . GLN B 1 167 ? -9.219 31.188 8.477 1 84 167 GLN B CA 1
ATOM 6952 C C . GLN B 1 167 ? -9.5 31.812 9.844 1 84 167 GLN B C 1
ATOM 6954 O O . GLN B 1 167 ? -9.383 31.156 10.875 1 84 167 GLN B O 1
ATOM 6959 N N . TRP B 1 168 ? -9.805 33.062 9.773 1 88.75 168 TRP B N 1
ATOM 6960 C CA . TRP B 1 168 ? -10.164 33.781 10.992 1 88.75 168 TRP B CA 1
ATOM 6961 C C . TRP B 1 168 ? -11.289 34.781 10.727 1 88.75 168 TRP B C 1
ATOM 6963 O O . TRP B 1 168 ? -11.07 35.812 10.062 1 88.75 168 TRP B O 1
ATOM 6973 N N . PRO B 1 169 ? -12.586 34.656 11.172 1 90.5 169 PRO B N 1
ATOM 6974 C CA . PRO B 1 169 ? -13.062 33.406 11.789 1 90.5 169 PRO B CA 1
ATOM 6975 C C . PRO B 1 169 ? -13.156 32.25 10.797 1 90.5 169 PRO B C 1
ATOM 6977 O O . PRO B 1 169 ? -13.008 32.469 9.594 1 90.5 169 PRO B O 1
ATOM 6980 N N . LEU B 1 170 ? -13.453 31.141 11.367 1 90.38 170 LEU B N 1
ATOM 6981 C CA . LEU B 1 170 ? -13.617 29.953 10.539 1 90.38 170 LEU B CA 1
ATOM 6982 C C . LEU B 1 170 ? -14.797 30.125 9.586 1 90.38 170 LEU B C 1
ATOM 6984 O O . LEU B 1 170 ? -15.82 30.703 9.953 1 90.38 170 LEU B O 1
ATOM 6988 N N . GLN B 1 171 ? -14.672 29.609 8.422 1 88.81 171 GLN B N 1
ATOM 6989 C CA . GLN B 1 171 ? -15.734 29.594 7.426 1 88.81 171 GLN B CA 1
ATOM 6990 C C . GLN B 1 171 ? -16.047 28.172 6.965 1 88.81 171 GLN B C 1
ATOM 6992 O O . GLN B 1 171 ? -16.609 27.375 7.727 1 88.81 171 GLN B O 1
ATOM 6997 N N . ASN B 1 172 ? -15.523 27.75 5.852 1 85.62 172 ASN B N 1
ATOM 6998 C CA . ASN B 1 172 ? -15.734 26.406 5.344 1 85.62 172 ASN B CA 1
ATOM 6999 C C . ASN B 1 172 ? -14.484 25.547 5.488 1 85.62 172 ASN B C 1
ATOM 7001 O O . ASN B 1 172 ? -13.438 25.875 4.926 1 85.62 172 ASN B O 1
ATOM 7005 N N . VAL B 1 173 ? -14.727 24.469 6.297 1 84.44 173 VAL B N 1
ATOM 7006 C CA . VAL B 1 173 ? -13.633 23.547 6.527 1 84.44 173 VAL B CA 1
ATOM 7007 C C . VAL B 1 173 ? -14.156 22.109 6.523 1 84.44 173 VAL B C 1
ATOM 7009 O O . VAL B 1 173 ? -15.258 21.844 7.02 1 84.44 173 VAL B O 1
ATOM 7012 N N . SER B 1 174 ? -13.469 21.188 5.887 1 81.44 174 SER B N 1
ATOM 7013 C CA . SER B 1 174 ? -13.789 19.766 5.949 1 81.44 174 SER B CA 1
ATOM 7014 C C . SER B 1 174 ? -12.531 18.906 5.898 1 81.44 174 SER B C 1
ATOM 7016 O O . SER B 1 174 ? -11.695 19.062 5.004 1 81.44 174 SER B O 1
ATOM 7018 N N . TYR B 1 175 ? -12.43 18.031 6.941 1 76.94 175 TYR B N 1
ATOM 7019 C CA . TYR B 1 175 ? -11.273 17.141 6.934 1 76.94 175 TYR B CA 1
ATOM 7020 C C . TYR B 1 175 ? -11.562 15.867 7.719 1 76.94 175 TYR B C 1
ATOM 7022 O O . TYR B 1 175 ? -12.516 15.82 8.508 1 76.94 175 TYR B O 1
ATOM 7030 N N . SER B 1 176 ? -10.727 14.852 7.445 1 74 176 SER B N 1
ATOM 7031 C CA . SER B 1 176 ? -10.82 13.586 8.172 1 74 176 SER B CA 1
ATOM 7032 C C . SER B 1 176 ? -9.555 13.328 8.984 1 74 176 SER B C 1
ATOM 7034 O O . SER B 1 176 ? -8.453 13.68 8.562 1 74 176 SER B O 1
ATOM 7036 N N . HIS B 1 177 ? -9.844 12.867 10.133 1 70.19 177 HIS B N 1
ATOM 7037 C CA . HIS B 1 177 ? -8.766 12.438 11.016 1 70.19 177 HIS B CA 1
ATOM 7038 C C . HIS B 1 177 ? -8.766 10.922 11.188 1 70.19 177 HIS B C 1
ATOM 7040 O O . HIS B 1 177 ? -9.758 10.344 11.648 1 70.19 177 HIS B O 1
ATOM 7046 N N . SER B 1 178 ? -7.809 10.172 10.602 1 62.72 178 SER B N 1
ATOM 7047 C CA . SER B 1 178 ? -7.656 8.727 10.758 1 62.72 178 SER B CA 1
ATOM 7048 C C . SER B 1 178 ? -6.188 8.328 10.781 1 62.72 178 SER B C 1
ATOM 7050 O O . SER B 1 178 ? -5.34 9.016 10.211 1 62.72 178 SER B O 1
ATOM 7052 N N . PRO B 1 179 ? -5.863 7.414 11.781 1 56.25 179 PRO B N 1
ATOM 7053 C CA . PRO B 1 179 ? -4.461 7 11.82 1 56.25 179 PRO B CA 1
ATOM 7054 C C . PRO B 1 179 ? -3.875 6.773 10.43 1 56.25 179 PRO B C 1
ATOM 7056 O O . PRO B 1 179 ? -2.707 7.086 10.188 1 56.25 179 PRO B O 1
ATOM 7059 N N . ASN B 1 180 ? -4.43 5.918 9.617 1 50.5 180 ASN B N 1
ATOM 7060 C CA . ASN B 1 180 ? -3.822 5.414 8.391 1 50.5 180 ASN B CA 1
ATOM 7061 C C . ASN B 1 180 ? -4.215 6.258 7.184 1 50.5 180 ASN B C 1
ATOM 7063 O O . ASN B 1 180 ? -3.857 5.934 6.047 1 50.5 180 ASN B O 1
ATOM 7067 N N . TYR B 1 181 ? -5.012 7.301 7.402 1 48.81 181 TYR B N 1
ATOM 7068 C CA . TYR B 1 181 ? -5.477 8.008 6.215 1 48.81 181 TYR B CA 1
ATOM 7069 C C . TYR B 1 181 ? -4.555 9.172 5.875 1 48.81 181 TYR B C 1
ATOM 7071 O O . TYR B 1 181 ? -4.355 10.07 6.691 1 48.81 181 TYR B O 1
ATOM 7079 N N . THR B 1 182 ? -3.389 8.852 5.309 1 44.91 182 THR B N 1
ATOM 7080 C CA . THR B 1 182 ? -2.553 9.945 4.836 1 44.91 182 THR B CA 1
ATOM 7081 C C . THR B 1 182 ? -3.262 10.734 3.736 1 44.91 182 THR B C 1
ATOM 7083 O O . THR B 1 182 ? -3.451 11.945 3.852 1 44.91 182 THR B O 1
ATOM 7086 N N . PHE B 1 183 ? -2.896 10.336 2.465 1 41.25 183 PHE B N 1
ATOM 7087 C CA . PHE B 1 183 ? -2.529 11.07 1.262 1 41.25 183 PHE B CA 1
ATOM 7088 C C . PHE B 1 183 ? -3.742 11.773 0.666 1 41.25 183 PHE B C 1
ATOM 7090 O O . PHE B 1 183 ? -3.641 12.906 0.197 1 41.25 183 PHE B O 1
ATOM 7097 N N . ASN B 1 184 ? -4.574 10.859 0.092 1 39.06 184 ASN B N 1
ATOM 7098 C CA . ASN B 1 184 ? -5.238 11.398 -1.091 1 39.06 184 ASN B CA 1
ATOM 7099 C C . ASN B 1 184 ? -6.098 12.609 -0.748 1 39.06 184 ASN B C 1
ATOM 7101 O O . ASN B 1 184 ? -6.758 13.18 -1.621 1 39.06 184 ASN B O 1
ATOM 7105 N N . ASP B 1 185 ? -6.633 12.531 0.402 1 39.78 185 ASP B N 1
ATOM 7106 C CA . ASP B 1 185 ? -7.504 13.703 0.451 1 39.78 185 ASP B CA 1
ATOM 7107 C C . ASP B 1 185 ? -6.695 14.984 0.667 1 39.78 185 ASP B C 1
ATOM 7109 O O . ASP B 1 185 ? -5.832 15.031 1.547 1 39.78 185 ASP B O 1
ATOM 7113 N N . VAL B 1 186 ? -6.387 15.641 -0.364 1 40.66 186 VAL B N 1
ATOM 7114 C CA . VAL B 1 186 ? -5.824 16.984 -0.415 1 40.66 186 VAL B CA 1
ATOM 7115 C C . VAL B 1 186 ? -5.898 17.625 0.968 1 40.66 186 VAL B C 1
ATOM 7117 O O . VAL B 1 186 ? -5.078 18.484 1.303 1 40.66 186 VAL B O 1
ATOM 7120 N N . ASN B 1 187 ? -6.844 17.156 1.806 1 40.78 187 ASN B N 1
ATOM 7121 C CA . ASN B 1 187 ? -7.23 18.047 2.891 1 40.78 187 ASN B CA 1
ATOM 7122 C C . ASN B 1 187 ? -6.727 17.547 4.238 1 40.78 187 ASN B C 1
ATOM 7124 O O . ASN B 1 187 ? -7.281 17.906 5.285 1 40.78 187 ASN B O 1
ATOM 7128 N N . THR B 1 188 ? -5.941 16.578 4.285 1 47.84 188 THR B N 1
ATOM 7129 C CA . THR B 1 188 ? -5.934 16.156 5.68 1 47.84 188 THR B CA 1
ATOM 7130 C C . THR B 1 188 ? -4.969 17.016 6.496 1 47.84 188 THR B C 1
ATOM 7132 O O . THR B 1 188 ? -5.363 17.609 7.5 1 47.84 188 THR B O 1
ATOM 7135 N N . PHE B 1 189 ? -3.635 16.328 6.977 1 53.09 189 PHE B N 1
ATOM 7136 C CA . PHE B 1 189 ? -3.102 17.047 8.125 1 53.09 189 PHE B CA 1
ATOM 7137 C C . PHE B 1 189 ? -2.047 18.062 7.691 1 53.09 189 PHE B C 1
ATOM 7139 O O . PHE B 1 189 ? -1.082 17.703 7.012 1 53.09 189 PHE B O 1
ATOM 7146 N N . GLY B 1 190 ? -2.443 19.172 7.746 1 62.16 190 GLY B N 1
ATOM 7147 C CA . GLY B 1 190 ? -1.686 20.391 7.461 1 62.16 190 GLY B CA 1
ATOM 7148 C C . GLY B 1 190 ? -0.54 20.609 8.43 1 62.16 190 GLY B C 1
ATOM 7149 O O . GLY B 1 190 ? -0.147 19.703 9.164 1 62.16 190 GLY B O 1
ATOM 7150 N N . HIS B 1 191 ? 0.041 21.656 8.414 1 75.44 191 HIS B N 1
ATOM 7151 C CA . HIS B 1 191 ? 1.155 22.156 9.211 1 75.44 191 HIS B CA 1
ATOM 7152 C C . HIS B 1 191 ? 0.773 22.266 10.68 1 75.44 191 HIS B C 1
ATOM 7154 O O . HIS B 1 191 ? 1.643 22.25 11.555 1 75.44 191 HIS B O 1
ATOM 7160 N N . LEU B 1 192 ? -0.52 22.234 10.883 1 81.81 192 LEU B N 1
ATOM 7161 C CA . LEU B 1 192 ? -1.048 22.375 12.234 1 81.81 192 LEU B CA 1
ATOM 7162 C C . LEU B 1 192 ? -2.252 21.469 12.438 1 81.81 192 LEU B C 1
ATOM 7164 O O . LEU B 1 192 ? -3.215 21.516 11.672 1 81.81 192 LEU B O 1
ATOM 7168 N N . SER B 1 193 ? -2.104 20.578 13.445 1 80.56 193 SER B N 1
ATOM 7169 C CA . SER B 1 193 ? -3.207 19.672 13.742 1 80.56 193 SER B CA 1
ATOM 7170 C C . SER B 1 193 ? -3.635 19.766 15.203 1 80.56 193 SER B C 1
ATOM 7172 O O . SER B 1 193 ? -2.979 19.203 16.078 1 80.56 193 SER B O 1
ATOM 7174 N N . GLU B 1 194 ? -4.699 20.469 15.453 1 85.69 194 GLU B N 1
ATOM 7175 C CA . GLU B 1 194 ? -5.348 20.609 16.75 1 85.69 194 GLU B CA 1
ATOM 7176 C C . GLU B 1 194 ? -6.867 20.609 16.625 1 85.69 194 GLU B C 1
ATOM 7178 O O . GLU B 1 194 ? -7.418 21.312 15.773 1 85.69 194 GLU B O 1
ATOM 7183 N N . HIS B 1 195 ? -7.52 19.891 17.453 1 87.44 195 HIS B N 1
ATOM 7184 C CA . HIS B 1 195 ? -8.969 19.781 17.344 1 87.44 195 HIS B CA 1
ATOM 7185 C C . HIS B 1 195 ? -9.672 20.469 18.5 1 87.44 195 HIS B C 1
ATOM 7187 O O . HIS B 1 195 ? -10.336 19.828 19.312 1 87.44 195 HIS B O 1
ATOM 7193 N N . PHE B 1 196 ? -9.484 21.734 18.516 1 89.88 196 PHE B N 1
ATOM 7194 C CA . PHE B 1 196 ? -10.039 22.656 19.5 1 89.88 196 PHE B CA 1
ATOM 7195 C C . PHE B 1 196 ? -10.625 23.875 18.812 1 89.88 196 PHE B C 1
ATOM 7197 O O . PHE B 1 196 ? -9.953 24.531 18.016 1 89.88 196 PHE B O 1
ATOM 7204 N N . TRP B 1 197 ? -11.867 24.203 19.172 1 94.31 197 TRP B N 1
ATOM 7205 C CA . TRP B 1 197 ? -12.516 25.375 18.594 1 94.31 197 TRP B CA 1
ATOM 7206 C C . TRP B 1 197 ? -13.203 26.203 19.672 1 94.31 197 TRP B C 1
ATOM 7208 O O . TRP B 1 197 ? -13.727 25.656 20.641 1 94.31 197 TRP B O 1
ATOM 7218 N N . LEU B 1 198 ? -13.188 27.5 19.422 1 94.69 198 LEU B N 1
ATOM 7219 C CA . LEU B 1 198 ? -13.734 28.484 20.344 1 94.69 198 LEU B CA 1
ATOM 7220 C C . LEU B 1 198 ? -14.727 29.406 19.625 1 94.69 198 LEU B C 1
ATOM 7222 O O . LEU B 1 198 ? -14.461 29.859 18.516 1 94.69 198 LEU B O 1
ATOM 7226 N N . SER B 1 199 ? -15.836 29.672 20.328 1 94.38 199 SER B N 1
ATOM 7227 C CA . SER B 1 199 ? -16.797 30.609 19.766 1 94.38 199 SER B CA 1
ATOM 7228 C C . SER B 1 199 ? -16.625 32 20.359 1 94.38 199 SER B C 1
ATOM 7230 O O . SER B 1 199 ? -16.016 32.156 21.422 1 94.38 199 SER B O 1
ATOM 7232 N N . SER B 1 200 ? -17.203 32.969 19.703 1 91.94 200 SER B N 1
ATOM 7233 C CA . SER B 1 200 ? -17.062 34.375 20.094 1 91.94 200 SER B CA 1
ATOM 7234 C C . SER B 1 200 ? -17.719 34.625 21.453 1 91.94 200 SER B C 1
ATOM 7236 O O . SER B 1 200 ? -17.359 35.562 22.156 1 91.94 200 SER B O 1
ATOM 7238 N N . ASN B 1 201 ? -18.688 33.75 21.812 1 90.31 201 ASN B N 1
ATOM 7239 C CA . ASN B 1 201 ? -19.375 33.969 23.078 1 90.31 201 ASN B CA 1
ATOM 7240 C C . ASN B 1 201 ? -18.875 33.031 24.172 1 90.31 201 ASN B C 1
ATOM 7242 O O . ASN B 1 201 ? -19.469 32.969 25.25 1 90.31 201 ASN B O 1
ATOM 7246 N N . GLY B 1 202 ? -17.953 32.219 23.844 1 93.31 202 GLY B N 1
ATOM 7247 C CA . GLY B 1 202 ? -17.312 31.453 24.906 1 93.31 202 GLY B CA 1
ATOM 7248 C C . GLY B 1 202 ? -17.734 30 24.938 1 93.31 202 GLY B C 1
ATOM 7249 O O . GLY B 1 202 ? -17.906 29.422 26 1 93.31 202 GLY B O 1
ATOM 7250 N N . ILE B 1 203 ? -17.984 29.391 23.891 1 95.56 203 ILE B N 1
ATOM 7251 C CA . ILE B 1 203 ? -18.203 27.953 23.766 1 95.56 203 ILE B CA 1
ATOM 7252 C C . ILE B 1 203 ? -16.953 27.297 23.203 1 95.56 203 ILE B C 1
ATOM 7254 O O . ILE B 1 203 ? -16.328 27.812 22.266 1 95.56 203 ILE B O 1
ATOM 7258 N N . ALA B 1 204 ? -16.594 26.219 23.781 1 96.12 204 ALA B N 1
ATOM 7259 C CA . ALA B 1 204 ? -15.445 25.469 23.297 1 96.12 204 ALA B CA 1
ATOM 7260 C C . ALA B 1 204 ? -15.844 24.031 22.938 1 96.12 204 ALA B C 1
ATOM 7262 O O . ALA B 1 204 ? -16.656 23.422 23.641 1 96.12 204 ALA B O 1
ATOM 7263 N N . ILE B 1 205 ? -15.336 23.562 21.875 1 95.5 205 ILE B N 1
ATOM 7264 C CA . ILE B 1 205 ? -15.484 22.172 21.469 1 95.5 205 ILE B CA 1
ATOM 7265 C C . ILE B 1 205 ? -14.102 21.531 21.359 1 95.5 205 ILE B C 1
ATOM 7267 O O . ILE B 1 205 ? -13.219 22.047 20.672 1 95.5 205 ILE B O 1
ATOM 7271 N N . LEU B 1 206 ? -13.922 20.422 22.031 1 93.31 206 LEU B N 1
ATOM 7272 C CA . LEU B 1 206 ? -12.672 19.672 22.016 1 93.31 206 LEU B CA 1
ATOM 7273 C C . LEU B 1 206 ? -12.906 18.234 21.578 1 93.31 206 LEU B C 1
ATOM 7275 O O . LEU B 1 206 ? -13.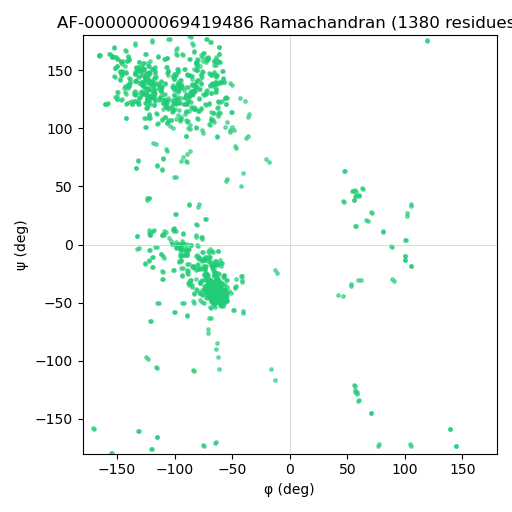75 17.547 22.141 1 93.31 206 LEU B O 1
ATOM 7279 N N . LEU B 1 207 ? -12.18 17.875 20.562 1 89.25 207 LEU B N 1
ATOM 7280 C CA . LEU B 1 207 ? -12.289 16.5 20.109 1 89.25 207 LEU B CA 1
ATOM 7281 C C . LEU B 1 207 ? -11.117 15.664 20.625 1 89.25 207 LEU B C 1
ATOM 7283 O O . LEU B 1 207 ? -9.977 16.141 20.641 1 89.25 207 LEU B O 1
ATOM 7287 N N . ASN B 1 208 ? -11.461 14.422 20.969 1 79.81 208 ASN B N 1
ATOM 7288 C CA . ASN B 1 208 ? -10.422 13.469 21.359 1 79.81 208 ASN B CA 1
ATOM 7289 C C . ASN B 1 208 ? -9.773 12.82 20.141 1 79.81 208 ASN B C 1
ATOM 7291 O O . ASN B 1 208 ? -10.469 12.312 19.25 1 79.81 208 ASN B O 1
ATOM 7295 N N . GLU B 1 209 ? -8.547 12.758 20.094 1 71.62 209 GLU B N 1
ATOM 7296 C CA . GLU B 1 209 ? -7.816 12.359 18.891 1 71.62 209 GLU B CA 1
ATOM 7297 C C . GLU B 1 209 ? -7.629 10.844 18.844 1 71.62 209 GLU B C 1
ATOM 7299 O O . GLU B 1 209 ? -7.141 10.305 17.844 1 71.62 209 GLU B O 1
ATOM 7304 N N . SER B 1 210 ? -8.008 10.156 19.828 1 67.5 210 SER B N 1
ATOM 7305 C CA . SER B 1 210 ? -7.773 8.719 19.844 1 67.5 210 SER B CA 1
ATOM 7306 C C . SER B 1 210 ? -8.734 7.988 18.922 1 67.5 210 SER B C 1
ATOM 7308 O O . SER B 1 210 ? -8.57 6.793 18.656 1 67.5 210 SER B O 1
ATOM 7310 N N . THR B 1 211 ? -9.695 8.688 18.359 1 69.69 211 THR B N 1
ATOM 7311 C CA . THR B 1 211 ? -10.695 8.078 17.5 1 69.69 211 THR B CA 1
ATOM 7312 C C . THR B 1 211 ? -10.672 8.703 16.109 1 69.69 211 THR B C 1
ATOM 7314 O O . THR B 1 211 ? -10.438 9.906 15.969 1 69.69 211 THR B O 1
ATOM 7317 N N . PRO B 1 212 ? -10.812 7.848 15.117 1 76.06 212 PRO B N 1
ATOM 7318 C CA . PRO B 1 212 ? -10.977 8.461 13.797 1 76.06 212 PRO B CA 1
ATOM 7319 C C . PRO B 1 212 ? -12.273 9.25 13.664 1 76.06 212 PRO B C 1
ATOM 7321 O O . PRO B 1 212 ? -13.312 8.828 14.18 1 76.06 212 PRO B O 1
ATOM 7324 N N . PHE B 1 213 ? -12.18 10.43 13.055 1 81.94 213 PHE B N 1
ATOM 7325 C CA . PHE B 1 213 ? -13.375 11.234 12.867 1 81.94 213 PHE B CA 1
ATOM 7326 C C . PHE B 1 213 ? -13.25 12.117 11.625 1 81.94 213 PHE B C 1
ATOM 7328 O O . PHE B 1 213 ? -12.172 12.219 11.039 1 81.94 213 PHE B O 1
ATOM 7335 N N . HIS B 1 214 ? -14.336 12.562 11.188 1 83.44 214 HIS B N 1
ATOM 7336 C CA . HIS B 1 214 ? -14.438 13.586 10.156 1 83.44 214 HIS B CA 1
ATOM 7337 C C . HIS B 1 214 ? -15.148 14.836 10.68 1 83.44 214 HIS B C 1
ATOM 7339 O O . HIS B 1 214 ? -16.156 14.734 11.375 1 83.44 214 HIS B O 1
ATOM 7345 N N . VAL B 1 215 ? -14.539 15.938 10.438 1 87.31 215 VAL B N 1
ATOM 7346 C CA . VAL B 1 215 ? -15.117 17.203 10.875 1 87.31 215 VAL B CA 1
ATOM 7347 C C . VAL B 1 215 ? -15.414 18.078 9.656 1 87.31 215 VAL B C 1
ATOM 7349 O O . VAL B 1 215 ? -14.609 18.156 8.727 1 87.31 215 VAL B O 1
ATOM 7352 N N . SER B 1 216 ? -16.562 18.688 9.688 1 89 216 SER B N 1
ATOM 7353 C CA . SER B 1 216 ? -16.906 19.656 8.656 1 89 216 SER B CA 1
ATOM 7354 C C . SER B 1 216 ? -17.516 20.906 9.266 1 89 216 SER B C 1
ATOM 7356 O O . SER B 1 216 ? -18.359 20.844 10.156 1 89 216 SER B O 1
ATOM 7358 N N . TRP B 1 217 ? -17 22.031 8.898 1 90.19 217 TRP B N 1
ATOM 7359 C CA . TRP B 1 217 ? -17.562 23.344 9.164 1 90.19 217 TRP B CA 1
ATOM 7360 C C . TRP B 1 217 ? -18.109 23.969 7.887 1 90.19 217 TRP B C 1
ATOM 7362 O O . TRP B 1 217 ? -17.406 24.062 6.879 1 90.19 217 TRP B O 1
ATOM 7372 N N . LYS B 1 218 ? -19.297 24.328 7.91 1 90.38 218 LYS B N 1
ATOM 7373 C CA . LYS B 1 218 ? -19.922 24.969 6.754 1 90.38 218 LYS B CA 1
ATOM 7374 C C . LYS B 1 218 ? -20.672 26.234 7.16 1 90.38 218 LYS B C 1
ATOM 7376 O O . LYS B 1 218 ? -21.547 26.188 8.016 1 90.38 218 LYS B O 1
ATOM 7381 N N . LYS B 1 219 ? -20.25 27.297 6.512 1 88.69 219 LYS B N 1
ATOM 7382 C CA . LYS B 1 219 ? -20.938 28.562 6.766 1 88.69 219 LYS B CA 1
ATOM 7383 C C . LYS B 1 219 ? -21.922 28.906 5.645 1 88.69 219 LYS B C 1
ATOM 7385 O O . LYS B 1 219 ? -21.516 29.094 4.496 1 88.69 219 LYS B O 1
ATOM 7390 N N . THR B 1 220 ? -23.125 28.938 5.93 1 86.75 220 THR B N 1
ATOM 7391 C CA . THR B 1 220 ? -24.172 29.484 5.07 1 86.75 220 THR B CA 1
ATOM 7392 C C . THR B 1 220 ? -24.812 30.719 5.723 1 86.75 220 THR B C 1
ATOM 7394 O O . THR B 1 220 ? -24.172 31.766 5.836 1 86.75 220 THR B O 1
ATOM 7397 N N . LYS B 1 221 ? -25.984 30.516 6.184 1 83.38 221 LYS B N 1
ATOM 7398 C CA . LYS B 1 221 ? -26.578 31.547 7.051 1 83.38 221 LYS B CA 1
ATOM 7399 C C . LYS B 1 221 ? -26.125 31.359 8.5 1 83.38 221 LYS B C 1
ATOM 7401 O O . LYS B 1 221 ? -25.938 32.344 9.219 1 83.38 221 LYS B O 1
ATOM 7406 N N . LEU B 1 222 ? -26.031 30.172 8.758 1 89.19 222 LEU B N 1
ATOM 7407 C CA . LEU B 1 222 ? -25.516 29.75 10.062 1 89.19 222 LEU B CA 1
ATOM 7408 C C . LEU B 1 222 ? -24.281 28.859 9.898 1 89.19 222 LEU B C 1
ATOM 7410 O O . LEU B 1 222 ? -24.062 28.312 8.828 1 89.19 222 LEU B O 1
ATOM 7414 N N . MET B 1 223 ? -23.516 28.922 10.93 1 90.81 223 MET B N 1
ATOM 7415 C CA . MET B 1 223 ? -22.391 28 10.977 1 90.81 223 MET B CA 1
ATOM 7416 C C . MET B 1 223 ? -22.844 26.609 11.406 1 90.81 223 MET B C 1
ATOM 7418 O O . MET B 1 223 ? -23.562 26.469 12.406 1 90.81 223 MET B O 1
ATOM 7422 N N . GLU B 1 224 ? -22.516 25.656 10.586 1 93.12 224 GLU B N 1
ATOM 7423 C CA . GLU B 1 224 ? -22.812 24.281 10.922 1 93.12 224 GLU B CA 1
ATOM 7424 C C . GLU B 1 224 ? -21.531 23.453 11.07 1 93.12 224 GLU B C 1
ATOM 7426 O O . GLU B 1 224 ? -20.703 23.438 10.164 1 93.12 224 GLU B O 1
ATOM 7431 N N . MET B 1 225 ? -21.406 22.859 12.195 1 94.44 225 MET B N 1
ATOM 7432 C CA . MET B 1 225 ? -20.297 21.938 12.43 1 94.44 225 MET B CA 1
ATOM 7433 C C . MET B 1 225 ? -20.781 20.5 12.594 1 94.44 225 MET B C 1
ATOM 7435 O O . MET B 1 225 ? -21.656 20.234 13.422 1 94.44 225 MET B O 1
ATOM 7439 N N . CYS B 1 226 ? -20.234 19.641 11.844 1 94.12 226 CYS B N 1
ATOM 7440 C CA . CYS B 1 226 ? -20.609 18.234 11.984 1 94.12 226 CYS B CA 1
ATOM 7441 C C . CYS B 1 226 ? -19.391 17.375 12.281 1 94.12 226 CYS B C 1
ATOM 7443 O O . CYS B 1 226 ? -18.312 17.609 11.734 1 94.12 226 CYS B O 1
ATOM 7445 N N . ILE B 1 227 ? -19.578 16.406 13.125 1 92.38 227 ILE B N 1
ATOM 7446 C CA . ILE B 1 227 ? -18.562 15.414 13.469 1 92.38 227 ILE B CA 1
ATOM 7447 C C . ILE B 1 227 ? -19.094 14.016 13.18 1 92.38 227 ILE B C 1
ATOM 7449 O O . ILE B 1 227 ? -20.172 13.648 13.625 1 92.38 227 ILE B O 1
ATOM 7453 N N . ASN B 1 228 ? -18.312 13.305 12.445 1 90.56 228 ASN B N 1
ATOM 7454 C CA . ASN B 1 228 ? -18.688 11.938 12.086 1 90.56 228 ASN B CA 1
ATOM 7455 C C . ASN B 1 228 ? -17.594 10.945 12.461 1 90.56 228 ASN B C 1
ATOM 7457 O O . ASN B 1 228 ? -16.406 11.273 12.43 1 90.56 228 ASN B O 1
ATOM 7461 N N . SER B 1 229 ? -18.016 9.773 12.883 1 88.25 229 SER B N 1
ATOM 7462 C CA . SER B 1 229 ? -17.094 8.68 13.125 1 88.25 229 SER B CA 1
ATOM 7463 C C . SER B 1 229 ? -17.547 7.395 12.445 1 88.25 229 SER B C 1
ATOM 7465 O O . SER B 1 229 ? -18.719 7.02 12.539 1 88.25 229 SER B O 1
ATOM 7467 N N . LYS B 1 230 ? -16.719 6.77 11.664 1 81.12 230 LYS B N 1
ATOM 7468 C CA . LYS B 1 230 ? -16.984 5.496 11 1 81.12 230 LYS B CA 1
ATOM 7469 C C . LYS B 1 230 ? -15.805 4.543 11.148 1 81.12 230 LYS B C 1
ATOM 7471 O O . LYS B 1 230 ? -14.672 4.98 11.383 1 81.12 230 LYS B O 1
ATOM 7476 N N . SER B 1 231 ? -16.281 3.217 11.102 1 69.5 231 SER B N 1
ATOM 7477 C CA . SER B 1 231 ? -15.211 2.232 11.164 1 69.5 231 SER B CA 1
ATOM 7478 C C . SER B 1 231 ? -14.367 2.256 9.891 1 69.5 231 SER B C 1
ATOM 7480 O O . SER B 1 231 ? -14.906 2.391 8.789 1 69.5 231 SER B O 1
ATOM 7482 N N . ASN B 1 232 ? -13.289 2.695 9.875 1 56.22 232 ASN B N 1
ATOM 7483 C CA . ASN B 1 232 ? -12.461 2.615 8.68 1 56.22 232 ASN B CA 1
ATOM 7484 C C . ASN B 1 232 ? -11.828 1.236 8.523 1 56.22 232 ASN B C 1
ATOM 7486 O O . ASN B 1 232 ? -11.43 0.619 9.516 1 56.22 232 ASN B O 1
ATOM 7490 N N . SER B 1 233 ? -12.18 0.491 7.477 1 45.22 233 SER B N 1
ATOM 7491 C CA . SER B 1 233 ? -11.664 -0.822 7.102 1 45.22 233 SER B CA 1
ATOM 7492 C C . SER B 1 233 ? -10.156 -0.894 7.281 1 45.22 233 SER B C 1
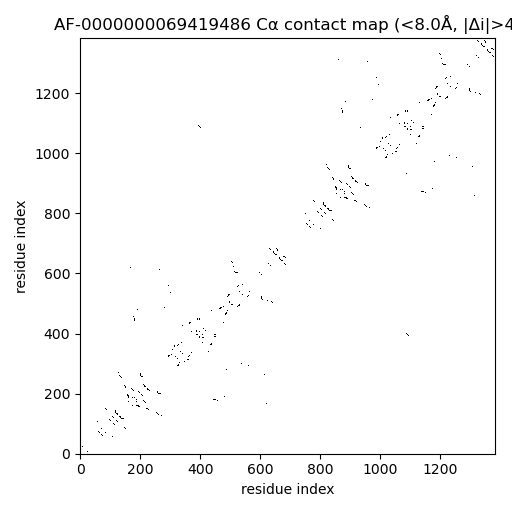ATOM 7494 O O . SER B 1 233 ? -9.586 -1.983 7.379 1 45.22 233 SER B O 1
ATOM 7496 N N . ILE B 1 234 ? -9.484 0.235 7.074 1 43.69 234 ILE B N 1
ATOM 7497 C CA . ILE B 1 234 ? -8.086 -0.057 6.75 1 43.69 234 ILE B CA 1
ATOM 7498 C C . ILE B 1 234 ? -7.375 -0.589 7.992 1 43.69 234 ILE B C 1
ATOM 7500 O O . ILE B 1 234 ? -6.23 -1.046 7.91 1 43.69 234 ILE B O 1
ATOM 7504 N N . SER B 1 235 ? -7.832 -0.151 9.172 1 37.56 235 SER B N 1
ATOM 7505 C CA . SER B 1 235 ? -6.945 -0.608 10.234 1 37.56 235 SER B CA 1
ATOM 7506 C C . SER B 1 235 ? -6.859 -2.129 10.266 1 37.56 235 SER B C 1
ATOM 7508 O O . SER B 1 235 ? -6.273 -2.705 11.188 1 37.56 235 SER B O 1
ATOM 7510 N N . ALA B 1 236 ? -7.738 -2.723 9.703 1 34 236 ALA B N 1
ATOM 7511 C CA . ALA B 1 236 ? -7.699 -4.172 9.859 1 34 236 ALA B CA 1
ATOM 7512 C C . ALA B 1 236 ? -6.352 -4.738 9.43 1 34 236 ALA B C 1
ATOM 7514 O O . ALA B 1 236 ? -6.012 -5.879 9.75 1 34 236 ALA B O 1
ATOM 7515 N N . THR B 1 237 ? -5.789 -4.094 8.531 1 34.72 237 THR B N 1
ATOM 7516 C CA . THR B 1 237 ? -4.57 -4.738 8.055 1 34.72 237 THR B CA 1
ATOM 7517 C C . THR B 1 237 ? -3.516 -4.781 9.156 1 34.72 237 THR B C 1
ATOM 7519 O O . THR B 1 237 ? -2.4 -5.258 8.938 1 34.72 237 THR B O 1
ATOM 7522 N N . GLU B 1 238 ? -3.611 -3.879 10.102 1 34.03 238 GLU B N 1
ATOM 7523 C CA . GLU B 1 238 ? -2.58 -4.023 11.125 1 34.03 238 GLU B CA 1
ATOM 7524 C C . GLU B 1 238 ? -2.479 -5.469 11.602 1 34.03 238 GLU B C 1
ATOM 7526 O O . GLU B 1 238 ? -1.38 -5.977 11.828 1 34.03 238 GLU B O 1
ATOM 7531 N N . ASN B 1 239 ? -3.607 -5.969 12.055 1 32.5 239 ASN B N 1
ATOM 7532 C CA . ASN B 1 239 ? -3.486 -7.289 12.664 1 32.5 239 ASN B CA 1
ATOM 7533 C C . ASN B 1 239 ? -3.191 -8.367 11.625 1 32.5 239 ASN B C 1
ATOM 7535 O O . ASN B 1 239 ? -2.84 -9.492 11.977 1 32.5 239 ASN B O 1
ATOM 7539 N N . GLN B 1 240 ? -3.65 -8.148 10.5 1 34.12 240 GLN B N 1
ATOM 7540 C CA . GLN B 1 240 ? -3.492 -9.266 9.578 1 34.12 240 GLN B CA 1
ATOM 7541 C C . GLN B 1 240 ? -2.023 -9.477 9.211 1 34.12 240 GLN B C 1
ATOM 7543 O O . GLN B 1 240 ? -1.629 -10.57 8.812 1 34.12 240 GLN B O 1
ATOM 7548 N N . MET B 1 241 ? -1.372 -8.359 9.039 1 32.12 241 MET B N 1
ATOM 7549 C CA . MET B 1 241 ? -0.038 -8.539 8.477 1 32.12 241 MET B CA 1
ATOM 7550 C C . MET B 1 241 ? 0.824 -9.414 9.383 1 32.12 241 MET B C 1
ATOM 7552 O O . MET B 1 241 ? 1.996 -9.656 9.086 1 32.12 241 MET B O 1
ATOM 7556 N N . LEU B 1 242 ? 0.848 -8.977 10.648 1 30.28 242 LEU B N 1
ATOM 7557 C CA . LEU B 1 242 ? 1.905 -9.672 11.375 1 30.28 242 LEU B CA 1
ATOM 7558 C C . LEU B 1 242 ? 1.737 -11.188 11.258 1 30.28 242 LEU B C 1
ATOM 7560 O O . LEU B 1 242 ? 0.984 -11.789 12.023 1 30.28 242 LEU B O 1
ATOM 7564 N N . GLY B 1 243 ? 1.691 -11.734 9.922 1 31.08 243 GLY B N 1
ATOM 7565 C CA . GLY B 1 243 ? 1.817 -13.164 9.688 1 31.08 243 GLY B CA 1
ATOM 7566 C C . GLY B 1 243 ? 0.742 -13.977 10.375 1 31.08 243 GLY B C 1
ATOM 7567 O O . GLY B 1 243 ? 0.833 -15.203 10.445 1 31.08 243 GLY B O 1
ATOM 7568 N N . SER B 1 244 ? 0.24 -13.508 11.531 1 31 244 SER B N 1
ATOM 7569 C CA . SER B 1 244 ? -0.729 -14.438 12.094 1 31 244 SER B CA 1
ATOM 7570 C C . SER B 1 244 ? -1.961 -14.562 11.211 1 31 244 SER B C 1
ATOM 7572 O O . SER B 1 244 ? -2.477 -13.562 10.711 1 31 244 SER B O 1
ATOM 7574 N N . SER B 1 245 ? -2.273 -15.758 10.547 1 32.31 245 SER B N 1
ATOM 7575 C CA . SER B 1 245 ? -3.381 -16.328 9.781 1 32.31 245 SER B CA 1
ATOM 7576 C C . SER B 1 245 ? -4.641 -15.477 9.93 1 32.31 245 SER B C 1
ATOM 7578 O O . SER B 1 245 ? -5.199 -15 8.938 1 32.31 245 SER B O 1
ATOM 7580 N N . ASN B 1 246 ? -5.734 -16.156 10.562 1 34.66 246 ASN B N 1
ATOM 7581 C CA . ASN B 1 246 ? -7.172 -16.391 10.617 1 34.66 246 ASN B CA 1
ATOM 7582 C C . ASN B 1 246 ? -7.91 -15.18 11.188 1 34.66 246 ASN B C 1
ATOM 7584 O O . ASN B 1 246 ? -9.086 -15.281 11.547 1 34.66 246 ASN B O 1
ATOM 7588 N N . LYS B 1 247 ? -7.34 -14.305 12.031 1 34.09 247 LYS B N 1
ATOM 7589 C CA . LYS B 1 247 ? -8.406 -13.594 12.734 1 34.09 247 LYS B CA 1
ATOM 7590 C C . LYS B 1 247 ? -8.836 -12.344 11.977 1 34.09 247 LYS B C 1
ATOM 7592 O O . LYS B 1 247 ? -8.047 -11.406 11.82 1 34.09 247 LYS B O 1
ATOM 7597 N N . ILE B 1 248 ? -9.602 -12.523 10.969 1 39.03 248 ILE B N 1
ATOM 7598 C CA . ILE B 1 248 ? -10.43 -11.391 10.578 1 39.03 248 ILE B CA 1
ATOM 7599 C C . ILE B 1 248 ? -10.523 -10.398 11.734 1 39.03 248 ILE B C 1
ATOM 7601 O O . ILE B 1 248 ? -11.125 -10.695 12.766 1 39.03 248 ILE B O 1
ATOM 7605 N N . THR B 1 249 ? -9.5 -9.734 12.031 1 42.06 249 THR B N 1
ATOM 7606 C CA . THR B 1 249 ? -9.773 -8.773 13.102 1 42.06 249 THR B CA 1
ATOM 7607 C C . THR B 1 249 ? -11.039 -7.98 12.812 1 42.06 249 THR B C 1
ATOM 7609 O O . THR B 1 249 ? -11.156 -7.352 11.758 1 42.06 249 THR B O 1
ATOM 7612 N N . GLU B 1 250 ? -12.055 -8.375 13.367 1 51.41 250 GLU B N 1
ATOM 7613 C CA . GLU B 1 250 ? -13.328 -7.66 13.398 1 51.41 250 GLU B CA 1
ATOM 7614 C C . GLU B 1 250 ? -13.109 -6.152 13.492 1 51.41 250 GLU B C 1
ATOM 7616 O O . GLU B 1 250 ? -12.297 -5.684 14.297 1 51.41 250 GLU B O 1
ATOM 7621 N N . LYS B 1 251 ? -13.383 -5.414 12.492 1 63.5 251 LYS B N 1
ATOM 7622 C CA . LYS B 1 251 ? -13.461 -3.959 12.562 1 63.5 251 LYS B CA 1
ATOM 7623 C C . LYS B 1 251 ? -14.109 -3.506 13.867 1 63.5 251 LYS B C 1
ATOM 7625 O O . LYS B 1 251 ? -15.18 -3.994 14.234 1 63.5 251 LYS B O 1
ATOM 7630 N N . PRO B 1 252 ? -13.25 -2.619 14.602 1 73.69 252 PRO B N 1
ATOM 7631 C CA . PRO B 1 252 ? -13.914 -2.135 15.812 1 73.69 252 PRO B CA 1
ATOM 7632 C C . PRO B 1 252 ? -15.141 -1.281 15.516 1 73.69 252 PRO B C 1
ATOM 7634 O O . PRO B 1 252 ? -15.234 -0.68 14.445 1 73.69 252 PRO B O 1
ATOM 7637 N N . ASN B 1 253 ? -15.984 -1.302 16.469 1 85.69 253 ASN B N 1
ATOM 7638 C CA . ASN B 1 253 ? -17.141 -0.409 16.375 1 85.69 253 ASN B CA 1
ATOM 7639 C C . ASN B 1 253 ? -16.719 1.057 16.469 1 85.69 253 ASN B C 1
ATOM 7641 O O . ASN B 1 253 ? -15.836 1.409 17.25 1 85.69 253 ASN B O 1
ATOM 7645 N N . PRO B 1 254 ? -17.266 1.864 15.688 1 87.62 254 PRO B N 1
ATOM 7646 C CA . PRO B 1 254 ? -16.953 3.293 15.758 1 87.62 254 PRO B CA 1
ATOM 7647 C C . PRO B 1 254 ? -17.25 3.891 17.141 1 87.62 254 PRO B C 1
ATOM 7649 O O . PRO B 1 254 ? -18.219 3.512 17.781 1 87.62 254 PRO B O 1
ATOM 7652 N N . ILE B 1 255 ? -16.453 4.773 17.562 1 89.81 255 ILE B N 1
ATOM 7653 C CA . ILE B 1 255 ? -16.641 5.555 18.781 1 89.81 255 ILE B CA 1
ATOM 7654 C C . ILE B 1 255 ? -16.422 7.035 18.484 1 89.81 255 ILE B C 1
ATOM 7656 O O . ILE B 1 255 ? -15.664 7.387 17.562 1 89.81 255 ILE B O 1
ATOM 7660 N N . LEU B 1 256 ? -17.031 7.906 19.141 1 91.25 256 LEU B N 1
ATOM 7661 C CA . LEU B 1 256 ? -16.859 9.352 19.047 1 91.25 256 LEU B CA 1
ATOM 7662 C C . LEU B 1 256 ? -16.828 9.984 20.438 1 91.25 256 LEU B C 1
ATOM 7664 O O . LEU B 1 256 ? -17.734 9.773 21.25 1 91.25 256 LEU B O 1
ATOM 7668 N N . ARG B 1 257 ? -15.781 10.625 20.734 1 92.88 257 ARG B N 1
ATOM 7669 C CA . ARG B 1 257 ? -15.586 11.281 22.016 1 92.88 257 ARG B CA 1
ATOM 7670 C C . ARG B 1 257 ? -15.242 12.758 21.844 1 92.88 257 ARG B C 1
ATOM 7672 O O . ARG B 1 257 ? -14.281 13.102 21.156 1 92.88 257 ARG B O 1
ATOM 7679 N N . TYR B 1 258 ? -15.992 13.609 22.391 1 94 258 TYR B N 1
ATOM 7680 C CA . TYR B 1 258 ? -15.68 15.031 22.375 1 94 258 TYR B CA 1
ATOM 7681 C C . TYR B 1 258 ? -16.281 15.734 23.578 1 94 258 TYR B C 1
ATOM 7683 O O . TYR B 1 258 ? -17 15.117 24.375 1 94 258 TYR B O 1
ATOM 7691 N N . ARG B 1 259 ? -15.898 16.969 23.781 1 95.19 259 ARG B N 1
ATOM 7692 C CA . ARG B 1 259 ? -16.344 17.781 24.922 1 95.19 259 ARG B CA 1
ATOM 7693 C C . ARG B 1 259 ? -16.828 19.141 24.469 1 95.19 259 ARG B C 1
ATOM 7695 O O . ARG B 1 259 ? -16.266 19.75 23.562 1 95.19 259 ARG B O 1
ATOM 7702 N N . ILE B 1 260 ? -17.906 19.547 25.094 1 95.88 260 ILE B N 1
ATOM 7703 C CA . ILE B 1 260 ? -18.406 20.906 24.906 1 95.88 260 ILE B CA 1
ATOM 7704 C C . ILE B 1 260 ? -18.359 21.656 26.234 1 95.88 260 ILE B C 1
ATOM 7706 O O . ILE B 1 260 ? -18.906 21.188 27.234 1 95.88 260 ILE B O 1
ATOM 7710 N N . CYS B 1 261 ? -17.719 22.781 26.203 1 96 261 CYS B N 1
ATOM 7711 C CA . CYS B 1 261 ? -17.641 23.609 27.391 1 96 261 CYS B CA 1
ATOM 7712 C C . CYS B 1 261 ? -18.078 25.047 27.094 1 96 261 CYS B C 1
ATOM 7714 O O . CYS B 1 261 ? -18 25.484 25.953 1 96 261 CYS B O 1
ATOM 7716 N N . TYR B 1 262 ? -18.609 25.703 28.062 1 95.12 262 TYR B N 1
ATOM 7717 C CA . TYR B 1 262 ? -18.906 27.125 27.875 1 95.12 262 TYR B CA 1
ATOM 7718 C C . TYR B 1 262 ? -18.688 27.891 29.188 1 95.12 262 TYR B C 1
ATOM 7720 O O . TYR B 1 262 ? -18.859 27.328 30.266 1 95.12 262 TYR B O 1
ATOM 7728 N N . GLY B 1 263 ? -18.297 29.094 29.047 1 93.5 263 GLY B N 1
ATOM 7729 C CA . GLY B 1 263 ? -18.062 30.016 30.156 1 93.5 263 GLY B CA 1
ATOM 7730 C C . GLY B 1 263 ? -18.719 31.375 29.938 1 93.5 263 GLY B C 1
ATOM 7731 O O . GLY B 1 263 ? -19.672 31.484 29.188 1 93.5 263 GLY B O 1
ATOM 7732 N N . ARG B 1 264 ? -18.219 32.344 30.688 1 90.5 264 ARG B N 1
ATOM 7733 C CA . ARG B 1 264 ? -18.812 33.688 30.688 1 90.5 264 ARG B CA 1
ATOM 7734 C C . ARG B 1 264 ? -18.531 34.406 29.375 1 90.5 264 ARG B C 1
ATOM 7736 O O . ARG B 1 264 ? -19.375 35.156 28.875 1 90.5 264 ARG B O 1
ATOM 7743 N N . ASN B 1 265 ? -17.391 34.281 28.859 1 90.62 265 ASN B N 1
ATOM 7744 C CA . ASN B 1 265 ? -16.953 34.875 27.594 1 90.62 265 ASN B CA 1
ATOM 7745 C C . ASN B 1 265 ? -15.812 34.094 26.969 1 90.62 265 ASN B C 1
ATOM 7747 O O . ASN B 1 265 ? -15.406 33.031 27.5 1 90.62 265 ASN B O 1
ATOM 7751 N N . ILE B 1 266 ? -15.398 34.562 25.891 1 92.56 266 ILE B N 1
ATOM 7752 C CA . ILE B 1 266 ? -14.422 33.812 25.094 1 92.56 266 ILE B CA 1
ATOM 7753 C C . ILE B 1 266 ? -13.125 33.656 25.891 1 92.56 266 ILE B C 1
ATOM 7755 O O . ILE B 1 266 ? -12.516 32.594 25.875 1 92.56 266 ILE B O 1
ATOM 7759 N N . MET B 1 267 ? -12.703 34.656 26.656 1 92.38 267 MET B N 1
ATOM 7760 C CA . MET B 1 267 ? -11.438 34.594 27.375 1 92.38 267 MET B CA 1
ATOM 7761 C C . MET B 1 267 ? -11.531 33.656 28.594 1 92.38 267 MET B C 1
ATOM 7763 O O . MET B 1 267 ? -10.578 32.969 28.906 1 92.38 267 MET B O 1
ATOM 7767 N N . ASP B 1 268 ? -12.633 33.688 29.234 1 92 268 ASP B N 1
ATOM 7768 C CA . ASP B 1 268 ? -12.867 32.781 30.344 1 92 268 ASP B CA 1
ATOM 7769 C C . ASP B 1 268 ? -12.75 31.328 29.891 1 92 268 ASP B C 1
ATOM 7771 O O . ASP B 1 268 ? -12.062 30.531 30.516 1 92 268 ASP B O 1
ATOM 7775 N N . THR B 1 269 ? -13.406 31.078 28.844 1 93.69 269 THR B N 1
ATOM 7776 C CA . THR B 1 269 ? -13.398 29.734 28.297 1 93.69 269 THR B CA 1
ATOM 7777 C C . THR B 1 269 ? -12 29.344 27.828 1 93.69 269 THR B C 1
ATOM 7779 O O . THR B 1 269 ? -11.5 28.266 28.156 1 93.69 269 THR B O 1
ATOM 7782 N N . TYR B 1 270 ? -11.367 30.219 27.109 1 93.06 270 TYR B N 1
ATOM 7783 C CA . TYR B 1 270 ? -10.031 29.969 26.594 1 93.06 270 TYR B CA 1
ATOM 7784 C C . TYR B 1 270 ? -9.055 29.656 27.719 1 93.06 270 TYR B C 1
ATOM 7786 O O . TYR B 1 270 ? -8.344 28.656 27.688 1 93.06 270 TYR B O 1
ATOM 7794 N N . SER B 1 271 ? -9.031 30.469 28.688 1 90.38 271 SER B N 1
ATOM 7795 C CA . SER B 1 271 ? -8.062 30.344 29.781 1 90.38 271 SER B CA 1
ATOM 7796 C C . SER B 1 271 ? -8.258 29.031 30.547 1 90.38 271 SER B C 1
ATOM 7798 O O . SER B 1 271 ? -7.285 28.375 30.906 1 90.38 271 SER B O 1
ATOM 7800 N N . THR B 1 272 ? -9.477 28.703 30.75 1 91.25 272 THR B N 1
ATOM 7801 C CA . THR B 1 272 ? -9.773 27.484 31.5 1 91.25 272 THR B CA 1
ATOM 7802 C C . THR B 1 272 ? -9.445 26.25 30.672 1 91.25 272 THR B C 1
ATOM 7804 O O . THR B 1 272 ? -8.898 25.281 31.188 1 91.25 272 THR B O 1
ATOM 7807 N N . VAL B 1 273 ? -9.797 26.312 29.438 1 90.19 273 VAL B N 1
ATOM 7808 C CA . VAL B 1 273 ? -9.508 25.172 28.562 1 90.19 273 VAL B CA 1
ATOM 7809 C C . VAL B 1 273 ? -7.996 24.969 28.469 1 90.19 273 VAL B C 1
ATOM 7811 O O . VAL B 1 273 ? -7.508 23.844 28.547 1 90.19 273 VAL B O 1
ATOM 7814 N N . ARG B 1 274 ? -7.258 26.016 28.25 1 87.81 274 ARG B N 1
ATOM 7815 C CA . ARG B 1 274 ? -5.805 25.938 28.141 1 87.81 274 ARG B CA 1
ATOM 7816 C C . ARG B 1 274 ? -5.191 25.375 29.422 1 87.81 274 ARG B C 1
ATOM 7818 O O . ARG B 1 274 ? -4.219 24.625 29.375 1 87.81 274 ARG B O 1
ATOM 7825 N N . LYS B 1 275 ? -5.75 25.688 30.469 1 85.81 275 LYS B N 1
ATOM 7826 C CA . LYS B 1 275 ? -5.23 25.266 31.766 1 85.81 275 LYS B CA 1
ATOM 7827 C C . LYS B 1 275 ? -5.488 23.781 32.031 1 85.81 275 LYS B C 1
ATOM 7829 O O . LYS B 1 275 ? -4.629 23.094 32.562 1 85.81 275 LYS B O 1
ATOM 7834 N N . TYR B 1 276 ? -6.613 23.328 31.562 1 84.5 276 TYR B N 1
ATOM 7835 C CA . TYR B 1 276 ? -7.027 22.016 32.031 1 84.5 276 TYR B CA 1
ATOM 7836 C C . TYR B 1 276 ? -6.945 20.984 30.922 1 84.5 276 TYR B C 1
ATOM 7838 O O . TYR B 1 276 ? -6.848 19.781 31.188 1 84.5 276 TYR B O 1
ATOM 7846 N N . PHE B 1 277 ? -7 21.406 29.688 1 77.94 277 PHE B N 1
ATOM 7847 C CA . PHE B 1 277 ? -7.184 20.406 28.641 1 77.94 277 PHE B CA 1
ATOM 7848 C C . PHE B 1 277 ? -6.031 20.453 27.641 1 77.94 277 PHE B C 1
ATOM 7850 O O . PHE B 1 277 ? -6.004 19.672 26.688 1 77.94 277 PHE B O 1
ATOM 7857 N N . SER B 1 278 ? -5.195 21.297 27.75 1 75.25 278 SER B N 1
ATOM 7858 C CA . SER B 1 278 ? -4.059 21.391 26.828 1 75.25 278 SER B CA 1
ATOM 7859 C C . SER B 1 278 ? -2.762 20.984 27.516 1 75.25 278 SER B C 1
ATOM 7861 O O . SER B 1 278 ? -2.705 20.906 28.75 1 75.25 278 SER B O 1
ATOM 7863 N N . ARG B 1 279 ? -1.848 20.656 26.656 1 73.56 279 ARG B N 1
ATOM 7864 C CA . ARG B 1 279 ? -0.515 20.375 27.188 1 73.56 279 ARG B CA 1
ATOM 7865 C C . ARG B 1 279 ? 0.106 21.625 27.797 1 73.56 279 ARG B C 1
ATOM 7867 O O . ARG B 1 279 ? -0.233 22.75 27.391 1 73.56 279 ARG B O 1
ATOM 7874 N N . ASN B 1 280 ? 0.978 21.266 28.609 1 71.75 280 ASN B N 1
ATOM 7875 C CA . ASN B 1 280 ? 1.656 22.375 29.266 1 71.75 280 ASN B CA 1
ATOM 7876 C C . ASN B 1 280 ? 2.506 23.172 28.281 1 71.75 280 ASN B C 1
ATOM 7878 O O . ASN B 1 280 ? 3.049 22.609 27.328 1 71.75 280 ASN B O 1
ATOM 7882 N N . SER B 1 281 ? 2.379 24.438 28.5 1 74.31 281 SER B N 1
ATOM 7883 C CA . SER B 1 281 ? 3.246 25.328 27.734 1 74.31 281 SER B CA 1
ATOM 7884 C C . SER B 1 281 ? 4.715 25.047 28.031 1 74.31 281 SER B C 1
ATOM 7886 O O . SER B 1 281 ? 5.047 24.359 29 1 74.31 281 SER B O 1
ATOM 7888 N N . THR B 1 282 ? 5.488 25.562 27.156 1 76.38 282 THR B N 1
ATOM 7889 C CA . THR B 1 282 ? 6.926 25.359 27.281 1 76.38 282 THR B CA 1
ATOM 7890 C C . THR B 1 282 ? 7.449 26 28.562 1 76.38 282 THR B C 1
ATOM 7892 O O . THR B 1 282 ? 6.918 27.016 29.016 1 76.38 282 THR B O 1
ATOM 7895 N N . LYS B 1 283 ? 8.445 25.375 29.156 1 79.5 283 LYS B N 1
ATOM 7896 C CA . LYS B 1 283 ? 9.062 25.891 30.375 1 79.5 283 LYS B CA 1
ATOM 7897 C C . LYS B 1 283 ? 10.281 26.734 30.062 1 79.5 283 LYS B C 1
ATOM 7899 O O . LYS B 1 283 ? 10.797 27.438 30.938 1 79.5 283 LYS B O 1
ATOM 7904 N N . LYS B 1 284 ? 10.664 26.672 28.812 1 88.94 284 LYS B N 1
ATOM 7905 C CA . LYS B 1 284 ? 11.867 27.406 28.406 1 88.94 284 LYS B CA 1
ATOM 7906 C C . LYS B 1 284 ? 11.633 28.172 27.125 1 88.94 284 LYS B C 1
ATOM 7908 O O . LYS B 1 284 ? 10.961 27.688 26.203 1 88.94 284 LYS B O 1
ATOM 7913 N N . TRP B 1 285 ? 12.242 29.422 27.141 1 92 285 TRP B N 1
ATOM 7914 C CA . TRP B 1 285 ? 12.195 30.234 25.922 1 92 285 TRP B CA 1
ATOM 7915 C C . TRP B 1 285 ? 13.172 29.719 24.875 1 92 285 TRP B C 1
ATOM 7917 O O . TRP B 1 285 ? 14.227 29.172 25.234 1 92 285 TRP B O 1
ATOM 7927 N N . PRO B 1 286 ? 12.844 29.875 23.625 1 93.56 286 PRO B N 1
ATOM 7928 C CA . PRO B 1 286 ? 13.898 29.703 22.625 1 93.56 286 PRO B CA 1
ATOM 7929 C C . PRO B 1 286 ? 15.047 30.703 22.781 1 93.56 286 PRO B C 1
ATOM 7931 O O . PRO B 1 286 ? 14.969 31.594 23.625 1 93.56 286 PRO B O 1
ATOM 7934 N N . ASN B 1 287 ? 16.109 30.453 22.031 1 94.94 287 ASN B N 1
ATOM 7935 C CA . ASN B 1 287 ? 17.281 31.328 22.109 1 94.94 287 ASN B CA 1
ATOM 7936 C C . ASN B 1 287 ? 16.906 32.781 21.859 1 94.94 287 ASN B C 1
ATOM 7938 O O . ASN B 1 287 ? 16.297 33.094 20.844 1 94.94 287 ASN B O 1
ATOM 7942 N N . VAL B 1 288 ? 17.234 33.656 22.703 1 94.62 288 VAL B N 1
ATOM 7943 C CA . VAL B 1 288 ? 16.828 35.062 22.703 1 94.62 288 VAL B CA 1
ATOM 7944 C C . VAL B 1 288 ? 17.359 35.75 21.438 1 94.62 288 VAL B C 1
ATOM 7946 O O . VAL B 1 288 ? 16.719 36.625 20.906 1 94.62 288 VAL B O 1
ATOM 7949 N N . LYS B 1 289 ? 18.469 35.281 20.969 1 92.88 289 LYS B N 1
ATOM 7950 C CA . LYS B 1 289 ? 19.062 35.875 19.781 1 92.88 289 LYS B CA 1
ATOM 7951 C C . LYS B 1 289 ? 18.156 35.75 18.578 1 92.88 289 LYS B C 1
ATOM 7953 O O . LYS B 1 289 ? 18.203 36.562 17.656 1 92.88 289 LYS B O 1
ATOM 7958 N N . MET B 1 290 ? 17.344 34.781 18.625 1 95.69 290 MET B N 1
ATOM 7959 C CA . MET B 1 290 ? 16.438 34.562 17.5 1 95.69 290 MET B CA 1
ATOM 7960 C C . MET B 1 290 ? 15.336 35.594 17.469 1 95.69 290 MET B C 1
ATOM 7962 O O . MET B 1 290 ? 14.734 35.812 16.422 1 95.69 290 MET B O 1
ATOM 7966 N N . PHE B 1 291 ? 15.055 36.25 18.594 1 96.38 291 PHE B N 1
ATOM 7967 C CA . PHE B 1 291 ? 14.094 37.344 18.672 1 96.38 291 PHE B CA 1
ATOM 7968 C C . PHE B 1 291 ? 14.727 38.656 18.203 1 96.38 291 PHE B C 1
ATOM 7970 O O . PHE B 1 291 ? 14.102 39.406 17.469 1 96.38 291 PHE B O 1
ATOM 7977 N N . GLU B 1 292 ? 15.938 38.812 18.547 1 95.44 292 GLU B N 1
ATOM 7978 C CA . GLU B 1 292 ? 16.578 40.125 18.5 1 95.44 292 GLU B CA 1
ATOM 7979 C C . GLU B 1 292 ? 16.984 40.469 17.078 1 95.44 292 GLU B C 1
ATOM 7981 O O . GLU B 1 292 ? 16.875 41.625 16.672 1 95.44 292 GLU B O 1
ATOM 7986 N N . HIS B 1 293 ? 17.5 39.531 16.391 1 95.38 293 HIS B N 1
ATOM 7987 C CA . HIS B 1 293 ? 18.016 39.781 15.055 1 95.38 293 HIS B CA 1
ATOM 7988 C C . HIS B 1 293 ? 17.25 39 14 1 95.38 293 HIS B C 1
ATOM 7990 O O . HIS B 1 293 ? 16.688 37.938 14.297 1 95.38 293 HIS B O 1
ATOM 7996 N N . PRO B 1 294 ? 17.234 39.531 12.789 1 96.69 294 PRO B N 1
ATOM 7997 C CA . PRO B 1 294 ? 16.516 38.844 11.727 1 96.69 294 PRO B CA 1
ATOM 7998 C C . PRO B 1 294 ? 17.219 37.562 11.25 1 96.69 294 PRO B C 1
ATOM 8000 O O . PRO B 1 294 ? 18.406 37.375 11.547 1 96.69 294 PRO B O 1
ATOM 8003 N N . HIS B 1 295 ? 16.484 36.75 10.633 1 97.25 295 HIS B N 1
ATOM 8004 C CA . HIS B 1 295 ? 16.953 35.531 9.969 1 97.25 295 HIS B CA 1
ATOM 8005 C C . HIS B 1 295 ? 16.953 35.719 8.453 1 97.25 295 HIS B C 1
ATOM 8007 O O . HIS B 1 295 ? 16.188 36.531 7.918 1 97.25 295 HIS B O 1
ATOM 8013 N N . TRP B 1 296 ? 17.875 35.031 7.816 1 96.19 296 TRP B N 1
ATOM 8014 C CA . TRP B 1 296 ? 18.031 35.188 6.375 1 96.19 296 TRP B CA 1
ATOM 8015 C C . TRP B 1 296 ? 18.125 33.844 5.676 1 96.19 296 TRP B C 1
ATOM 8017 O O . TRP B 1 296 ? 18.547 32.844 6.277 1 96.19 296 TRP B O 1
ATOM 8027 N N . ILE B 1 297 ? 17.703 33.812 4.461 1 93.5 297 ILE B N 1
ATOM 8028 C CA . ILE B 1 297 ? 17.844 32.625 3.629 1 93.5 297 ILE B CA 1
ATOM 8029 C C . ILE B 1 297 ? 18.906 32.844 2.562 1 93.5 297 ILE B C 1
ATOM 8031 O O . ILE B 1 297 ? 18.844 33.844 1.824 1 93.5 297 ILE B O 1
ATOM 8035 N N . ALA B 1 298 ? 19.891 32 2.576 1 92.06 298 ALA B N 1
ATOM 8036 C CA . ALA B 1 298 ? 20.922 32.062 1.544 1 92.06 298 ALA B CA 1
ATOM 8037 C C . ALA B 1 298 ? 20.531 31.219 0.325 1 92.06 298 ALA B C 1
ATOM 8039 O O . ALA B 1 298 ? 20.609 30 0.345 1 92.06 298 ALA B O 1
ATOM 8040 N N . LYS B 1 299 ? 20.031 31.859 -0.703 1 84.5 299 LYS B N 1
ATOM 8041 C CA . LYS B 1 299 ? 19.562 31.156 -1.898 1 84.5 299 LYS B CA 1
ATOM 8042 C C . LYS B 1 299 ? 20.203 31.75 -3.156 1 84.5 299 LYS B C 1
ATOM 8044 O O . LYS B 1 299 ? 20.422 32.969 -3.236 1 84.5 299 LYS B O 1
ATOM 8049 N N . ASP B 1 300 ? 20.703 30.781 -3.889 1 70.75 300 ASP B N 1
ATOM 8050 C CA . ASP B 1 300 ? 21.188 31.203 -5.203 1 70.75 300 ASP B CA 1
ATOM 8051 C C . ASP B 1 300 ? 20.062 31.141 -6.234 1 70.75 300 ASP B C 1
ATOM 8053 O O . ASP B 1 300 ? 19.266 30.188 -6.246 1 70.75 300 ASP B O 1
ATOM 8057 N N . ALA B 1 301 ? 19.875 32.281 -6.875 1 59.5 301 ALA B N 1
ATOM 8058 C CA . ALA B 1 301 ? 18.844 32.344 -7.902 1 59.5 301 ALA B CA 1
ATOM 8059 C C . ALA B 1 301 ? 18.984 31.188 -8.883 1 59.5 301 ALA B C 1
ATOM 8061 O O . ALA B 1 301 ? 20.031 31 -9.5 1 59.5 301 ALA B O 1
ATOM 8062 N N . GLY B 1 302 ? 18.016 30.219 -8.961 1 57.03 302 GLY B N 1
ATOM 8063 C CA . GLY B 1 302 ? 17.891 29.25 -10.047 1 57.03 302 GLY B CA 1
ATOM 8064 C C . GLY B 1 302 ? 18.469 27.891 -9.695 1 57.03 302 GLY B C 1
ATOM 8065 O O . GLY B 1 302 ? 18.391 26.953 -10.5 1 57.03 302 GLY B O 1
ATOM 8066 N N . ASN B 1 303 ? 19.234 27.938 -8.57 1 59.62 303 ASN B N 1
ATOM 8067 C CA . ASN B 1 303 ? 19.922 26.656 -8.375 1 59.62 303 ASN B CA 1
ATOM 8068 C C . ASN B 1 303 ? 19.375 25.922 -7.152 1 59.62 303 ASN B C 1
ATOM 8070 O O . ASN B 1 303 ? 19.141 26.531 -6.105 1 59.62 303 ASN B O 1
ATOM 8074 N N . GLU B 1 304 ? 19.156 24.609 -7.355 1 66.25 304 GLU B N 1
ATOM 8075 C CA . GLU B 1 304 ? 18.688 23.734 -6.285 1 66.25 304 GLU B CA 1
ATOM 8076 C C . GLU B 1 304 ? 19.828 23.281 -5.395 1 66.25 304 GLU B C 1
ATOM 8078 O O . GLU B 1 304 ? 19.609 22.797 -4.285 1 66.25 304 GLU B O 1
ATOM 8083 N N . LEU B 1 305 ? 21.078 23.562 -5.809 1 72.75 305 LEU B N 1
ATOM 8084 C CA . LEU B 1 305 ? 22.234 23.141 -5.02 1 72.75 305 LEU B CA 1
ATOM 8085 C C . LEU B 1 305 ? 22.797 24.297 -4.195 1 72.75 305 LEU B C 1
ATOM 8087 O O . LEU B 1 305 ? 23.062 25.375 -4.738 1 72.75 305 LEU B O 1
ATOM 8091 N N . ALA B 1 306 ? 22.891 24.109 -2.898 1 79.5 306 ALA B N 1
ATOM 8092 C CA . ALA B 1 306 ? 23.5 25.094 -2 1 79.5 306 ALA B CA 1
ATOM 8093 C C . ALA B 1 306 ? 25.016 25.047 -2.096 1 79.5 306 ALA B C 1
ATOM 8095 O O . ALA B 1 306 ? 25.594 24 -2.396 1 79.5 306 ALA B O 1
ATOM 8096 N N . SER B 1 307 ? 25.625 26.203 -1.94 1 86.06 307 SER B N 1
ATOM 8097 C CA . SER B 1 307 ? 27.094 26.25 -1.976 1 86.06 307 SER B CA 1
ATOM 8098 C C . SER B 1 307 ? 27.641 27.219 -0.935 1 86.06 307 SER B C 1
ATOM 8100 O O . SER B 1 307 ? 26.906 28.078 -0.444 1 86.06 307 SER B O 1
ATOM 8102 N N . MET B 1 308 ? 28.859 27 -0.688 1 87.69 308 MET B N 1
ATOM 8103 C CA . MET B 1 308 ? 29.562 27.859 0.251 1 87.69 308 MET B CA 1
ATOM 8104 C C . MET B 1 308 ? 29.547 29.312 -0.231 1 87.69 308 MET B C 1
ATOM 8106 O O . MET B 1 308 ? 29.406 30.234 0.57 1 87.69 308 MET B O 1
ATOM 8110 N N . SER B 1 309 ? 29.625 29.469 -1.452 1 88.19 309 SER B N 1
ATOM 8111 C CA . SER B 1 309 ? 29.688 30.812 -2.02 1 88.19 309 SER B CA 1
ATOM 8112 C C . SER B 1 309 ? 28.391 31.578 -1.76 1 88.19 309 SER B C 1
ATOM 8114 O O . SER B 1 309 ? 28.422 32.781 -1.489 1 88.19 309 SER B O 1
ATOM 8116 N N . THR B 1 310 ? 27.328 30.938 -1.852 1 89.88 310 THR B N 1
ATOM 8117 C CA . THR B 1 310 ? 26.047 31.562 -1.624 1 89.88 310 THR B CA 1
ATOM 8118 C C . THR B 1 310 ? 25.938 32.094 -0.196 1 89.88 310 THR B C 1
ATOM 8120 O O . THR B 1 310 ? 25.438 33.188 0.031 1 89.88 310 THR B O 1
ATOM 8123 N N . VAL B 1 311 ? 26.453 31.344 0.704 1 91.38 311 VAL B N 1
ATOM 8124 C CA . VAL B 1 311 ? 26.422 31.719 2.115 1 91.38 311 VAL B CA 1
ATOM 8125 C C . VAL B 1 311 ? 27.375 32.875 2.371 1 91.38 311 VAL B C 1
ATOM 8127 O O . VAL B 1 311 ? 27 33.875 3.004 1 91.38 311 VAL B O 1
ATOM 8130 N N . VAL B 1 312 ? 28.531 32.781 1.84 1 91.25 312 VAL B N 1
ATOM 8131 C CA . VAL B 1 312 ? 29.562 33.781 2.059 1 91.25 312 VAL B CA 1
ATOM 8132 C C . VAL B 1 312 ? 29.141 35.094 1.418 1 91.25 312 VAL B C 1
ATOM 8134 O O . VAL B 1 312 ? 29.328 36.188 2.008 1 91.25 312 VAL B O 1
ATOM 8137 N N . ASP B 1 313 ? 28.594 35.031 0.262 1 91.44 313 ASP B N 1
ATOM 8138 C CA . ASP B 1 313 ? 28.172 36.219 -0.446 1 91.44 313 ASP B CA 1
ATOM 8139 C C . ASP B 1 313 ? 27.078 36.969 0.325 1 91.44 313 ASP B C 1
ATOM 8141 O O . ASP B 1 313 ? 27.125 38.188 0.438 1 91.44 313 ASP B O 1
ATOM 8145 N N . LEU B 1 314 ? 26.172 36.219 0.797 1 93.12 314 LEU B N 1
ATOM 8146 C CA . LEU B 1 314 ? 25.109 36.844 1.577 1 93.12 314 LEU B CA 1
ATOM 8147 C C . LEU B 1 314 ? 25.672 37.469 2.85 1 93.12 314 LEU B C 1
ATOM 8149 O O . LEU B 1 314 ? 25.281 38.594 3.217 1 93.12 314 LEU B O 1
ATOM 8153 N N . ALA B 1 315 ? 26.531 36.812 3.502 1 92.94 315 ALA B N 1
ATOM 8154 C CA . ALA B 1 315 ? 27.141 37.312 4.727 1 92.94 315 ALA B CA 1
ATOM 8155 C C . ALA B 1 315 ? 27.906 38.625 4.465 1 92.94 315 ALA B C 1
ATOM 8157 O O . ALA B 1 315 ? 27.828 39.562 5.258 1 92.94 315 ALA B O 1
ATOM 8158 N N . ARG B 1 316 ? 28.578 38.656 3.412 1 92.62 316 ARG B N 1
ATOM 8159 C CA . ARG B 1 316 ? 29.328 39.875 3.049 1 92.62 316 ARG B CA 1
ATOM 8160 C C . ARG B 1 316 ? 28.406 41.031 2.773 1 92.62 316 ARG B C 1
ATOM 8162 O O . ARG B 1 316 ? 28.672 42.156 3.182 1 92.62 316 ARG B O 1
ATOM 8169 N N . GLU B 1 317 ? 27.375 40.75 2.066 1 93.12 317 GLU B N 1
ATOM 8170 C CA . GLU B 1 317 ? 26.406 41.812 1.766 1 93.12 317 GLU B CA 1
ATOM 8171 C C . GLU B 1 317 ? 25.766 42.344 3.041 1 93.12 317 GLU B C 1
ATOM 8173 O O . GLU B 1 317 ? 25.547 43.562 3.162 1 93.12 317 GLU B O 1
ATOM 8178 N N . LEU B 1 318 ? 25.438 41.5 3.93 1 94.88 318 LEU B N 1
ATOM 8179 C CA . LEU B 1 318 ? 24.859 41.906 5.195 1 94.88 318 LEU B CA 1
ATOM 8180 C C . LEU B 1 318 ? 25.828 42.812 5.973 1 94.88 318 LEU B C 1
ATOM 8182 O O . LEU B 1 318 ? 25.422 43.812 6.531 1 94.88 318 LEU B O 1
ATOM 8186 N N . THR B 1 319 ? 27.078 42.438 5.977 1 92.62 319 THR B N 1
ATOM 8187 C CA . THR B 1 319 ? 28.109 43.219 6.664 1 92.62 319 THR B CA 1
ATOM 8188 C C . THR B 1 319 ? 28.281 44.594 6 1 92.62 319 THR B C 1
ATOM 8190 O O . THR B 1 319 ? 28.328 45.594 6.68 1 92.62 319 THR B O 1
ATOM 8193 N N . LYS B 1 320 ? 28.328 44.531 4.758 1 93.81 320 LYS B N 1
ATOM 8194 C CA . LYS B 1 320 ? 28.516 45.781 3.986 1 93.81 320 LYS B CA 1
ATOM 8195 C C . LYS B 1 320 ? 27.375 46.75 4.25 1 93.81 320 LYS B C 1
ATOM 8197 O O . LYS B 1 320 ? 27.594 47.969 4.312 1 93.81 320 LYS B O 1
ATOM 8202 N N . ARG B 1 321 ? 26.203 46.25 4.461 1 94.5 321 ARG B N 1
ATOM 8203 C CA . ARG B 1 321 ? 25.031 47.094 4.598 1 94.5 321 ARG B CA 1
ATOM 8204 C C . ARG B 1 321 ? 24.672 47.312 6.062 1 94.5 321 ARG B C 1
ATOM 8206 O O . ARG B 1 321 ? 23.672 47.969 6.375 1 94.5 321 ARG B O 1
ATOM 8213 N N . ASN B 1 322 ? 25.406 46.75 6.934 1 92.69 322 ASN B N 1
ATOM 8214 C CA . ASN B 1 322 ? 25.203 46.875 8.375 1 92.69 322 ASN B CA 1
ATOM 8215 C C . ASN B 1 322 ? 23.828 46.344 8.789 1 92.69 322 ASN B C 1
ATOM 8217 O O . ASN B 1 322 ? 23.078 47.031 9.484 1 92.69 322 ASN B O 1
ATOM 8221 N N . LEU B 1 323 ? 23.5 45.281 8.219 1 95.06 323 LEU B N 1
ATOM 8222 C CA . LEU B 1 323 ? 22.281 44.562 8.602 1 95.06 323 LEU B CA 1
ATOM 8223 C C . LEU B 1 323 ? 22.609 43.375 9.523 1 95.06 323 LEU B C 1
ATOM 8225 O O . LEU B 1 323 ? 23.547 42.625 9.25 1 95.06 323 LEU B O 1
ATOM 8229 N N . SER B 1 324 ? 21.922 43.312 10.633 1 93.75 324 SER B N 1
ATOM 8230 C CA . SER B 1 324 ? 22.203 42.25 11.617 1 93.75 324 SER B CA 1
ATOM 8231 C C . SER B 1 324 ? 21.656 40.906 11.164 1 93.75 324 SER B C 1
ATOM 8233 O O . SER B 1 324 ? 20.875 40.844 10.219 1 93.75 324 SER B O 1
ATOM 8235 N N . CYS B 1 325 ? 22.141 39.875 11.82 1 95.44 325 CYS B N 1
ATOM 8236 C CA . CYS B 1 325 ? 21.766 38.5 11.461 1 95.44 325 CYS B CA 1
ATOM 8237 C C . CYS B 1 325 ? 21.812 37.594 12.672 1 95.44 325 CYS B C 1
ATOM 8239 O O . CYS B 1 325 ? 22.797 37.562 13.406 1 95.44 325 CYS B O 1
ATOM 8241 N N . SER B 1 326 ? 20.703 36.906 12.867 1 95.19 326 SER B N 1
ATOM 8242 C CA . SER B 1 326 ? 20.688 35.844 13.867 1 95.19 326 SER B CA 1
ATOM 8243 C C . SER B 1 326 ? 21.109 34.5 13.258 1 95.19 326 SER B C 1
ATOM 8245 O O . SER B 1 326 ? 22.125 33.938 13.648 1 95.19 326 SER B O 1
ATOM 8247 N N . THR B 1 327 ? 20.312 34.062 12.297 1 95.75 327 THR B N 1
ATOM 8248 C CA . THR B 1 327 ? 20.641 32.844 11.602 1 95.75 327 THR B CA 1
ATOM 8249 C C . THR B 1 327 ? 20.547 33 10.094 1 95.75 327 THR B C 1
ATOM 8251 O O . THR B 1 327 ? 19.828 33.906 9.609 1 95.75 327 THR B O 1
ATOM 8254 N N . MET B 1 328 ? 21.344 32.219 9.438 1 95.5 328 MET B N 1
ATOM 8255 C CA . MET B 1 328 ? 21.328 32.156 7.977 1 95.5 328 MET B CA 1
ATOM 8256 C C . MET B 1 328 ? 21.062 30.734 7.5 1 95.5 328 MET B C 1
ATOM 8258 O O . MET B 1 328 ? 21.891 29.859 7.684 1 95.5 328 MET B O 1
ATOM 8262 N N . GLU B 1 329 ? 19.906 30.562 6.914 1 94.81 329 GLU B N 1
ATOM 8263 C CA . GLU B 1 329 ? 19.531 29.219 6.465 1 94.81 329 GLU B CA 1
ATOM 8264 C C . GLU B 1 329 ? 20.094 28.922 5.078 1 94.81 329 GLU B C 1
ATOM 8266 O O . GLU B 1 329 ? 20 29.766 4.172 1 94.81 329 GLU B O 1
ATOM 8271 N N . VAL B 1 330 ? 20.703 27.75 4.988 1 92.12 330 VAL B N 1
ATOM 8272 C CA . VAL B 1 330 ? 21.156 27.281 3.68 1 92.12 330 VAL B CA 1
ATOM 8273 C C . VAL B 1 330 ? 19.953 26.766 2.881 1 92.12 330 VAL B C 1
ATOM 8275 O O . VAL B 1 330 ? 19.281 25.812 3.297 1 92.12 330 VAL B O 1
ATOM 8278 N N . PHE B 1 331 ? 19.703 27.422 1.772 1 87.31 331 PHE B N 1
ATOM 8279 C CA . PHE B 1 331 ? 18.609 26.984 0.92 1 87.31 331 PHE B CA 1
ATOM 8280 C C . PHE B 1 331 ? 19.109 25.969 -0.114 1 87.31 331 PHE B C 1
ATOM 8282 O O . PHE B 1 331 ? 20.141 26.188 -0.745 1 87.31 331 PHE B O 1
ATOM 8289 N N . GLY B 1 332 ? 18.406 24.844 -0.188 1 85.31 332 GLY B N 1
ATOM 8290 C CA . GLY B 1 332 ? 18.781 23.797 -1.123 1 85.31 332 GLY B CA 1
ATOM 8291 C C . GLY B 1 332 ? 19.469 22.609 -0.455 1 85.31 332 GLY B C 1
ATOM 8292 O O . GLY B 1 332 ? 19.547 22.547 0.774 1 85.31 332 GLY B O 1
ATOM 8293 N N . LYS B 1 333 ? 19.969 21.734 -1.296 1 91.12 333 LYS B N 1
ATOM 8294 C CA . LYS B 1 333 ? 20.594 20.516 -0.795 1 91.12 333 LYS B CA 1
ATOM 8295 C C . LYS B 1 333 ? 22.031 20.781 -0.34 1 91.12 333 LYS B C 1
ATOM 8297 O O . LYS B 1 333 ? 22.906 21.047 -1.162 1 91.12 333 LYS B O 1
ATOM 8302 N N . TRP B 1 334 ? 22.234 20.75 0.902 1 92.81 334 TRP B N 1
ATOM 8303 C CA . TRP B 1 334 ? 23.562 20.938 1.464 1 92.81 334 TRP B CA 1
ATOM 8304 C C . TRP B 1 334 ? 24.25 19.594 1.698 1 92.81 334 TRP B C 1
ATOM 8306 O O . TRP B 1 334 ? 25.484 19.516 1.771 1 92.81 334 TRP B O 1
ATOM 8316 N N . GLU B 1 335 ? 23.469 18.562 1.763 1 93.75 335 GLU B N 1
ATOM 8317 C CA . GLU B 1 335 ? 23.969 17.219 2.021 1 93.75 335 GLU B CA 1
ATOM 8318 C C . GLU B 1 335 ? 24.516 16.562 0.748 1 93.75 335 GLU B C 1
ATOM 8320 O O . GLU B 1 335 ? 24.109 16.938 -0.359 1 93.75 335 GLU B O 1
ATOM 8325 N N . SER B 1 336 ? 25.406 15.633 0.897 1 92.25 336 SER B N 1
ATOM 8326 C CA . SER B 1 336 ? 25.844 14.844 -0.251 1 92.25 336 SER B CA 1
ATOM 8327 C C . SER B 1 336 ? 24.672 14.117 -0.901 1 92.25 336 SER B C 1
ATOM 8329 O O . SER B 1 336 ? 24.578 14.07 -2.129 1 92.25 336 SER B O 1
ATOM 8331 N N . GLU B 1 337 ? 23.828 13.555 -0.073 1 93.88 337 GLU B N 1
ATOM 8332 C CA . GLU B 1 337 ? 22.516 13.016 -0.422 1 93.88 337 GLU B CA 1
ATOM 8333 C C . GLU B 1 337 ? 21.516 13.211 0.719 1 93.88 337 GLU B C 1
ATOM 8335 O O . GLU B 1 337 ? 21.906 13.18 1.892 1 93.88 337 GLU B O 1
ATOM 8340 N N . TYR B 1 338 ? 20.312 13.422 0.316 1 94.69 338 TYR B N 1
ATOM 8341 C CA . TYR B 1 338 ? 19.344 13.602 1.38 1 94.69 338 TYR B CA 1
ATOM 8342 C C . TYR B 1 338 ? 19.344 12.414 2.328 1 94.69 338 TYR B C 1
ATOM 8344 O O . TYR B 1 338 ? 19.266 11.258 1.889 1 94.69 338 TYR B O 1
ATOM 8352 N N . GLY B 1 339 ? 19.5 12.672 3.576 1 95.56 339 GLY B N 1
ATOM 8353 C CA . GLY B 1 339 ? 19.5 11.617 4.57 1 95.56 339 GLY B CA 1
ATOM 8354 C C . GLY B 1 339 ? 20.891 11.312 5.102 1 95.56 339 GLY B C 1
ATOM 8355 O O . GLY B 1 339 ? 21.047 10.688 6.156 1 95.56 339 GLY B O 1
ATOM 8356 N N . ASN B 1 340 ? 21.906 11.711 4.402 1 95.81 340 ASN B N 1
ATOM 8357 C CA . ASN B 1 340 ? 23.266 11.469 4.863 1 95.81 340 ASN B CA 1
ATOM 8358 C C . ASN B 1 340 ? 23.609 12.336 6.066 1 95.81 340 ASN B C 1
ATOM 8360 O O . ASN B 1 340 ? 24.422 11.938 6.914 1 95.81 340 ASN B O 1
ATOM 8364 N N . LEU B 1 341 ? 23.047 13.531 6.141 1 95.06 341 LEU B N 1
ATOM 8365 C CA . LEU B 1 341 ? 23.328 14.508 7.188 1 95.06 341 LEU B CA 1
ATOM 8366 C C . LEU B 1 341 ? 24.812 14.812 7.277 1 95.06 341 LEU B C 1
ATOM 8368 O O . LEU B 1 341 ? 25.375 14.875 8.375 1 95.06 341 LEU B O 1
ATOM 8372 N N . GLU B 1 342 ? 25.422 14.867 6.117 1 93.38 342 GLU B N 1
ATOM 8373 C CA . GLU B 1 342 ? 26.812 15.273 5.926 1 93.38 342 GLU B CA 1
ATOM 8374 C C . GLU B 1 342 ? 26.938 16.25 4.766 1 93.38 342 GLU B C 1
ATOM 8376 O O . GLU B 1 342 ? 26.281 16.094 3.738 1 93.38 342 GLU B O 1
ATOM 8381 N N . PHE B 1 343 ? 27.781 17.203 4.977 1 93.25 343 PHE B N 1
ATOM 8382 C CA . PHE B 1 343 ? 27.938 18.234 3.959 1 93.25 343 PHE B CA 1
ATOM 8383 C C . PHE B 1 343 ? 28.484 17.641 2.668 1 93.25 343 PHE B C 1
ATOM 8385 O O . PHE B 1 343 ? 29.359 16.766 2.699 1 93.25 343 PHE B O 1
ATOM 8392 N N . ASN B 1 344 ? 27.953 18.125 1.614 1 92.56 344 ASN B N 1
ATOM 8393 C CA . ASN B 1 344 ? 28.562 17.828 0.322 1 92.56 344 ASN B CA 1
ATOM 8394 C C . ASN B 1 344 ? 29.922 18.5 0.19 1 92.56 344 ASN B C 1
ATOM 8396 O O . ASN B 1 344 ? 30.016 19.719 0.005 1 92.56 344 ASN B O 1
ATOM 8400 N N . GLU B 1 345 ? 30.875 17.781 0.13 1 89.5 345 GLU B N 1
ATOM 8401 C CA . GLU B 1 345 ? 32.25 18.312 0.154 1 89.5 345 GLU B CA 1
ATOM 8402 C C . GLU B 1 345 ? 32.594 19 -1.163 1 89.5 345 GLU B C 1
ATOM 8404 O O . GLU B 1 345 ? 33.406 19.922 -1.195 1 89.5 345 GLU B O 1
ATOM 8409 N N . ILE B 1 346 ? 31.953 18.609 -2.139 1 88.38 346 ILE B N 1
ATOM 8410 C CA . ILE B 1 346 ? 32.219 19.188 -3.447 1 88.38 346 ILE B CA 1
ATOM 8411 C C . ILE B 1 346 ? 31.719 20.641 -3.477 1 88.38 346 ILE B C 1
ATOM 8413 O O . ILE B 1 346 ? 32.406 21.531 -3.977 1 88.38 346 ILE B O 1
ATOM 8417 N N . HIS B 1 347 ? 30.578 20.906 -2.859 1 87.75 347 HIS B N 1
ATOM 8418 C CA . HIS B 1 347 ? 29.953 22.219 -2.947 1 87.75 347 HIS B CA 1
ATOM 8419 C C . HIS B 1 347 ? 30.359 23.109 -1.783 1 87.75 347 HIS B C 1
ATOM 8421 O O . HIS B 1 347 ? 30.359 24.344 -1.902 1 87.75 347 HIS B O 1
ATOM 8427 N N . PHE B 1 348 ? 30.719 22.562 -0.633 1 90.06 348 PHE B N 1
ATOM 8428 C CA . PHE B 1 348 ? 30.969 23.375 0.55 1 90.06 348 PHE B CA 1
ATOM 8429 C C . PHE B 1 348 ? 32.438 23.359 0.917 1 90.06 348 PHE B C 1
ATOM 8431 O O . PHE B 1 348 ? 32.906 24.203 1.694 1 90.06 348 PHE B O 1
ATOM 8438 N N . GLY B 1 349 ? 33.156 22.531 0.249 1 85.88 349 GLY B N 1
ATOM 8439 C CA . GLY B 1 349 ? 34.562 22.469 0.548 1 85.88 349 GLY B CA 1
ATOM 8440 C C . GLY B 1 349 ? 34.875 22.172 2.008 1 85.88 349 GLY B C 1
ATOM 8441 O O . GLY B 1 349 ? 34.312 21.219 2.576 1 85.88 349 GLY B O 1
ATOM 8442 N N . ASN B 1 350 ? 35.719 23.109 2.615 1 86.31 350 ASN B N 1
ATOM 8443 C CA . ASN B 1 350 ? 36.094 22.953 4.02 1 86.31 350 ASN B CA 1
ATOM 8444 C C . ASN B 1 350 ? 35.125 23.688 4.938 1 86.31 350 ASN B C 1
ATOM 8446 O O . ASN B 1 350 ? 35.188 24.922 5.066 1 86.31 350 ASN B O 1
ATOM 8450 N N . ILE B 1 351 ? 34.406 22.969 5.684 1 87.94 351 ILE B N 1
ATOM 8451 C CA . ILE B 1 351 ? 33.312 23.516 6.504 1 87.94 351 ILE B CA 1
ATOM 8452 C C . ILE B 1 351 ? 33.906 24.281 7.684 1 87.94 351 ILE B C 1
ATOM 8454 O O . ILE B 1 351 ? 33.312 25.266 8.148 1 87.94 351 ILE B O 1
ATOM 8458 N N . SER B 1 352 ? 35.031 23.859 8.117 1 85.62 352 SER B N 1
ATOM 8459 C CA . SER B 1 352 ? 35.656 24.562 9.227 1 85.62 352 SER B CA 1
ATOM 8460 C C . SER B 1 352 ? 36 26 8.852 1 85.62 352 SER B C 1
ATOM 8462 O O . SER B 1 352 ? 35.844 26.906 9.672 1 85.62 352 SER B O 1
ATOM 8464 N N . ASN B 1 353 ? 36.375 26.203 7.652 1 85.56 353 ASN B N 1
ATOM 8465 C CA . ASN B 1 353 ? 36.688 27.562 7.176 1 85.56 353 ASN B CA 1
ATOM 8466 C C . ASN B 1 353 ? 35.406 28.406 7.094 1 85.56 353 ASN B C 1
ATOM 8468 O O . ASN B 1 353 ? 35.406 29.594 7.434 1 85.56 353 ASN B O 1
ATOM 8472 N N . LEU B 1 354 ? 34.406 27.797 6.668 1 87.44 354 LEU B N 1
ATOM 8473 C CA . LEU B 1 354 ? 33.156 28.5 6.598 1 87.44 354 LEU B CA 1
ATOM 8474 C C . LEU B 1 354 ? 32.656 28.906 7.988 1 87.44 354 LEU B C 1
ATOM 8476 O O . LEU B 1 354 ? 32.219 30.031 8.195 1 87.44 354 LEU B O 1
ATOM 8480 N N . MET B 1 355 ? 32.844 28.016 8.914 1 88.06 355 MET B N 1
ATOM 8481 C CA . MET B 1 355 ? 32.344 28.297 10.266 1 88.06 355 MET B CA 1
ATOM 8482 C C . MET B 1 355 ? 33.188 29.375 10.938 1 88.06 355 MET B C 1
ATOM 8484 O O . MET B 1 355 ? 32.656 30.188 11.703 1 88.06 355 MET B O 1
ATOM 8488 N N . LYS B 1 356 ? 34.406 29.359 10.641 1 85.12 356 LYS B N 1
ATOM 8489 C CA . LYS B 1 356 ? 35.25 30.438 11.148 1 85.12 356 LYS B CA 1
ATOM 8490 C C . LYS B 1 356 ? 34.844 31.781 10.57 1 85.12 356 LYS B C 1
ATOM 8492 O O . LYS B 1 356 ? 34.844 32.781 11.289 1 85.12 356 LYS B O 1
ATOM 8497 N N . PHE B 1 357 ? 34.531 31.734 9.367 1 85.75 357 PHE B N 1
ATOM 8498 C CA . PHE B 1 357 ? 34.094 32.938 8.695 1 85.75 357 PHE B CA 1
ATOM 8499 C C . PHE B 1 357 ? 32.781 33.438 9.297 1 85.75 357 PHE B C 1
ATOM 8501 O O . PHE B 1 357 ? 32.594 34.656 9.469 1 85.75 357 PHE B O 1
ATOM 8508 N N . MET B 1 358 ? 31.969 32.594 9.555 1 85.56 358 MET B N 1
ATOM 8509 C CA . MET B 1 358 ? 30.625 32.906 10.023 1 85.56 358 MET B CA 1
ATOM 8510 C C . MET B 1 358 ? 30.625 33.25 11.508 1 85.56 358 MET B C 1
ATOM 8512 O O . MET B 1 358 ? 29.688 33.875 12.016 1 85.56 358 MET B O 1
ATOM 8516 N N . ASP B 1 359 ? 31.844 32.906 11.984 1 78 359 ASP B N 1
ATOM 8517 C CA . ASP B 1 359 ? 31.953 33.094 13.43 1 78 359 ASP B CA 1
ATOM 8518 C C . ASP B 1 359 ? 31.734 34.531 13.836 1 78 359 ASP B C 1
ATOM 8520 O O . ASP B 1 359 ? 32.25 35.438 13.188 1 78 359 ASP B O 1
ATOM 8524 N N . GLN B 1 360 ? 30.688 34.938 14.555 1 72.31 360 GLN B N 1
ATOM 8525 C CA . GLN B 1 360 ? 30.344 36.219 15.172 1 72.31 360 GLN B CA 1
ATOM 8526 C C . GLN B 1 360 ? 29.344 37 14.328 1 72.31 360 GLN B C 1
ATOM 8528 O O . GLN B 1 360 ? 28.906 38.094 14.703 1 72.31 360 GLN B O 1
ATOM 8533 N N . SER B 1 361 ? 29.094 36.531 13.109 1 78.69 361 SER B N 1
ATOM 8534 C CA . SER B 1 361 ? 28.172 37.312 12.273 1 78.69 361 SER B CA 1
ATOM 8535 C C . SER B 1 361 ? 26.781 36.688 12.281 1 78.69 361 SER B C 1
ATOM 8537 O O . SER B 1 361 ? 25.797 37.375 12.609 1 78.69 361 SER B O 1
ATOM 8539 N N . CYS B 1 362 ? 26.734 35.469 11.867 1 90.44 362 CYS B N 1
ATOM 8540 C CA . CYS B 1 362 ? 25.453 34.812 11.68 1 90.44 362 CYS B CA 1
ATOM 8541 C C . CYS B 1 362 ? 25.578 33.312 11.938 1 90.44 362 CYS B C 1
ATOM 8543 O O . CYS B 1 362 ? 26.547 32.688 11.523 1 90.44 362 CYS B O 1
ATOM 8545 N N . ASP B 1 363 ? 24.688 32.75 12.734 1 92.88 363 ASP B N 1
ATOM 8546 C CA . ASP B 1 363 ? 24.672 31.297 12.891 1 92.88 363 ASP B CA 1
ATOM 8547 C C . ASP B 1 363 ? 24.125 30.625 11.641 1 92.88 363 ASP B C 1
ATOM 8549 O O . ASP B 1 363 ? 23.109 31.047 11.094 1 92.88 363 ASP B O 1
ATOM 8553 N N . LEU B 1 364 ? 24.859 29.672 11.18 1 93.38 364 LEU B N 1
ATOM 8554 C CA . LEU B 1 364 ? 24.375 28.906 10.039 1 93.38 364 LEU B CA 1
ATOM 8555 C C . LEU B 1 364 ? 23.266 27.953 10.445 1 93.38 364 LEU B C 1
ATOM 8557 O O . LEU B 1 364 ? 23.375 27.234 11.445 1 93.38 364 LEU B O 1
ATOM 8561 N N . MET B 1 365 ? 22.156 28 9.719 1 95.5 365 MET B N 1
ATOM 8562 C CA . MET B 1 365 ? 21.016 27.109 9.969 1 95.5 365 MET B CA 1
ATOM 8563 C C . MET B 1 365 ? 20.844 26.109 8.828 1 95.5 365 MET B C 1
ATOM 8565 O O . MET B 1 365 ? 20.844 26.5 7.66 1 95.5 365 MET B O 1
ATOM 8569 N N . LEU B 1 366 ? 20.703 24.812 9.172 1 95.69 366 LEU B N 1
ATOM 8570 C CA . LEU B 1 366 ? 20.547 23.781 8.156 1 95.69 366 LEU B CA 1
ATOM 8571 C C . LEU B 1 366 ? 19.109 23.25 8.148 1 95.69 366 LEU B C 1
ATOM 8573 O O . LEU B 1 366 ? 18.562 22.922 9.203 1 95.69 366 LEU B O 1
ATOM 8577 N N . PRO B 1 367 ? 18.5 23.219 6.957 1 95.25 367 PRO B N 1
ATOM 8578 C CA . PRO B 1 367 ? 17.234 22.469 6.863 1 95.25 367 PRO B CA 1
ATOM 8579 C C . PRO B 1 367 ? 17.422 20.969 7.008 1 95.25 367 PRO B C 1
ATOM 8581 O O . PRO B 1 367 ? 18.312 20.391 6.391 1 95.25 367 PRO B O 1
ATOM 8584 N N . ILE B 1 368 ? 16.672 20.391 7.832 1 96.12 368 ILE B N 1
ATOM 8585 C CA . ILE B 1 368 ? 16.703 18.953 8.078 1 96.12 368 ILE B CA 1
ATOM 8586 C C . ILE B 1 368 ? 15.359 18.344 7.715 1 96.12 368 ILE B C 1
ATOM 8588 O O . ILE B 1 368 ? 14.312 18.859 8.094 1 96.12 368 ILE B O 1
ATOM 8592 N N . ARG B 1 369 ? 15.391 17.25 6.961 1 94.75 369 ARG B N 1
ATOM 8593 C CA . ARG B 1 369 ? 14.195 16.5 6.574 1 94.75 369 ARG B CA 1
ATOM 8594 C C . ARG B 1 369 ? 14.289 15.055 7.027 1 94.75 369 ARG B C 1
ATOM 8596 O O . ARG B 1 369 ? 15.367 14.453 7.016 1 94.75 369 ARG B O 1
ATOM 8603 N N . PRO B 1 370 ? 13.164 14.461 7.359 1 94.62 370 PRO B N 1
ATOM 8604 C CA . PRO B 1 370 ? 13.188 13.07 7.824 1 94.62 370 PRO B CA 1
ATOM 8605 C C . PRO B 1 370 ? 13.102 12.062 6.676 1 94.62 370 PRO B C 1
ATOM 8607 O O . PRO B 1 370 ? 12.414 11.047 6.793 1 94.62 370 PRO B O 1
ATOM 8610 N N . TYR B 1 371 ? 13.68 12.391 5.578 1 96 371 TYR B N 1
ATOM 8611 C CA . TYR B 1 371 ? 13.68 11.531 4.402 1 96 371 TYR B CA 1
ATOM 8612 C C . TYR B 1 371 ? 15.078 11.008 4.109 1 96 371 TYR B C 1
ATOM 8614 O O . TYR B 1 371 ? 16.062 11.727 4.277 1 96 371 TYR B O 1
ATOM 8622 N N . ILE B 1 372 ? 15.156 9.828 3.742 1 97.62 372 ILE B N 1
ATOM 8623 C CA . ILE B 1 372 ? 16.391 9.227 3.248 1 97.62 372 ILE B CA 1
ATOM 8624 C C . ILE B 1 372 ? 16.219 8.828 1.783 1 97.62 372 ILE B C 1
ATOM 8626 O O . ILE B 1 372 ? 15.438 7.93 1.464 1 97.62 372 ILE B O 1
ATOM 8630 N N . HIS B 1 373 ? 16.938 9.516 0.963 1 97 373 HIS B N 1
ATOM 8631 C CA . HIS B 1 373 ? 16.875 9.273 -0.474 1 97 373 HIS B CA 1
ATOM 8632 C C . HIS B 1 373 ? 17.406 7.891 -0.825 1 97 373 HIS B C 1
ATOM 8634 O O . HIS B 1 373 ? 18.344 7.402 -0.186 1 97 373 HIS B O 1
ATOM 8640 N N . HIS B 1 374 ? 16.906 7.215 -1.865 1 96.12 374 HIS B N 1
ATOM 8641 C CA . HIS B 1 374 ? 17.281 5.855 -2.23 1 96.12 374 HIS B CA 1
ATOM 8642 C C . HIS B 1 374 ? 18.75 5.797 -2.662 1 96.12 374 HIS B C 1
ATOM 8644 O O . HIS B 1 374 ? 19.359 4.727 -2.646 1 96.12 374 HIS B O 1
ATOM 8650 N N . ASN B 1 375 ? 19.359 6.91 -2.98 1 94.81 375 ASN B N 1
ATOM 8651 C CA . ASN B 1 375 ? 20.766 6.977 -3.357 1 94.81 375 ASN B CA 1
ATOM 8652 C C . ASN B 1 375 ? 21.656 7.188 -2.139 1 94.81 375 ASN B C 1
ATOM 8654 O O . ASN B 1 375 ? 22.891 7.164 -2.256 1 94.81 375 ASN B O 1
ATOM 8658 N N . SER B 1 376 ? 21.047 7.461 -1.026 1 95.25 376 SER B N 1
ATOM 8659 C CA . SER B 1 376 ? 21.812 7.672 0.192 1 95.25 376 SER B CA 1
ATOM 8660 C C . SER B 1 376 ? 22.484 6.383 0.656 1 95.25 376 SER B C 1
ATOM 8662 O O . SER B 1 376 ? 21.891 5.305 0.557 1 95.25 376 SER B O 1
ATOM 8664 N N . GLN B 1 377 ? 23.656 6.492 1.241 1 92.44 377 GLN B N 1
ATOM 8665 C CA . GLN B 1 377 ? 24.375 5.352 1.806 1 92.44 377 GLN B CA 1
ATOM 8666 C C . GLN B 1 377 ? 23.641 4.801 3.027 1 92.44 377 GLN B C 1
ATOM 8668 O O . GLN B 1 377 ? 23.859 3.652 3.424 1 92.44 377 GLN B O 1
ATOM 8673 N N . ARG B 1 378 ? 22.781 5.578 3.586 1 96.25 378 ARG B N 1
ATOM 8674 C CA . ARG B 1 378 ? 22.094 5.188 4.809 1 96.25 378 ARG B CA 1
ATOM 8675 C C . ARG B 1 378 ? 20.75 4.516 4.496 1 96.25 378 ARG B C 1
ATOM 8677 O O . ARG B 1 378 ? 20.062 4.039 5.398 1 96.25 378 ARG B O 1
ATOM 8684 N N . PHE B 1 379 ? 20.453 4.488 3.238 1 97 379 PHE B N 1
ATOM 8685 C CA . PHE B 1 379 ? 19.188 3.932 2.812 1 97 379 PHE B CA 1
ATOM 8686 C C . PHE B 1 379 ? 19.109 2.441 3.123 1 97 379 PHE B C 1
ATOM 8688 O O . PHE B 1 379 ? 18.172 1.979 3.764 1 97 379 PHE B O 1
ATOM 8695 N N . SER B 1 380 ? 20.109 1.681 2.74 1 96.12 380 SER B N 1
ATOM 8696 C CA . SER B 1 380 ? 20.156 0.238 2.953 1 96.12 380 SER B CA 1
ATOM 8697 C C . SER B 1 380 ? 20.188 -0.101 4.441 1 96.12 380 SER B C 1
ATOM 8699 O O . SER B 1 380 ? 19.516 -1.036 4.883 1 96.12 380 SER B O 1
ATOM 8701 N N . GLU B 1 381 ? 20.969 0.675 5.129 1 96.19 381 GLU B N 1
ATOM 8702 C CA . GLU B 1 381 ? 21.031 0.467 6.574 1 96.19 381 GLU B CA 1
ATOM 8703 C C . GLU B 1 381 ? 19.656 0.625 7.219 1 96.19 381 GLU B C 1
ATOM 8705 O O . GLU B 1 381 ? 19.266 -0.179 8.07 1 96.19 381 GLU B O 1
ATOM 8710 N N . GLY B 1 382 ? 18.969 1.675 6.84 1 97.56 382 GLY B N 1
ATOM 8711 C CA . GLY B 1 382 ? 17.641 1.905 7.371 1 97.56 382 GLY B CA 1
ATOM 8712 C C . GLY B 1 382 ? 16.656 0.79 7.039 1 97.56 382 GLY B C 1
ATOM 8713 O O . GLY B 1 382 ? 15.805 0.442 7.855 1 97.56 382 GLY B O 1
ATOM 8714 N N . ILE B 1 383 ? 16.797 0.232 5.836 1 96.94 383 ILE B N 1
ATOM 8715 C CA . ILE B 1 383 ? 15.938 -0.872 5.422 1 96.94 383 ILE B CA 1
ATOM 8716 C C . ILE B 1 383 ? 16.234 -2.107 6.266 1 96.94 383 ILE B C 1
ATOM 8718 O O . ILE B 1 383 ? 15.328 -2.725 6.82 1 96.94 383 ILE B O 1
ATOM 8722 N N . GLU B 1 384 ? 17.469 -2.465 6.41 1 95.44 384 GLU B N 1
ATOM 8723 C CA . GLU B 1 384 ? 17.891 -3.682 7.098 1 95.44 384 GLU B CA 1
ATOM 8724 C C . GLU B 1 384 ? 17.531 -3.631 8.578 1 95.44 384 GLU B C 1
ATOM 8726 O O . GLU B 1 384 ? 17.219 -4.656 9.18 1 95.44 384 GLU B O 1
ATOM 8731 N N . LYS B 1 385 ? 17.516 -2.432 9.117 1 96.56 385 LYS B N 1
ATOM 8732 C CA . LYS B 1 385 ? 17.234 -2.277 10.539 1 96.56 385 LYS B CA 1
ATOM 8733 C C . LYS B 1 385 ? 15.773 -1.925 10.781 1 96.56 385 LYS B C 1
ATOM 8735 O O . LYS B 1 385 ? 15.359 -1.726 11.922 1 96.56 385 LYS B O 1
ATOM 8740 N N . ASN B 1 386 ? 14.961 -1.741 9.734 1 95.62 386 ASN B N 1
ATOM 8741 C CA . ASN B 1 386 ? 13.539 -1.43 9.789 1 95.62 386 ASN B CA 1
ATOM 8742 C C . ASN B 1 386 ? 13.289 -0.086 10.469 1 95.62 386 ASN B C 1
ATOM 8744 O O . ASN B 1 386 ? 12.445 0.016 11.359 1 95.62 386 ASN B O 1
ATOM 8748 N N . TYR B 1 387 ? 14.047 0.971 10.047 1 98.12 387 TYR B N 1
ATOM 8749 C CA . TYR B 1 387 ? 13.953 2.283 10.672 1 98.12 387 TYR B CA 1
ATOM 8750 C C . TYR B 1 387 ? 12.969 3.178 9.938 1 98.12 387 TYR B C 1
ATOM 8752 O O . TYR B 1 387 ? 12.742 4.324 10.328 1 98.12 387 TYR B O 1
ATOM 8760 N N . PHE B 1 388 ? 12.336 2.689 8.891 1 97.44 388 PHE B N 1
ATOM 8761 C CA . PHE B 1 388 ? 11.461 3.506 8.055 1 97.44 388 PHE B CA 1
ATOM 8762 C C . PHE B 1 388 ? 10 3.156 8.305 1 97.44 388 PHE B C 1
ATOM 8764 O O . PHE B 1 388 ? 9.695 2.08 8.82 1 97.44 388 PHE B O 1
ATOM 8771 N N . ILE B 1 389 ? 9.125 4.086 7.93 1 92.81 389 ILE B N 1
ATOM 8772 C CA . ILE B 1 389 ? 7.688 3.812 7.941 1 92.81 389 ILE B CA 1
ATOM 8773 C C . ILE B 1 389 ? 7.363 2.697 6.953 1 92.81 389 ILE B C 1
ATOM 8775 O O . ILE B 1 389 ? 7.891 2.676 5.84 1 92.81 389 ILE B O 1
ATOM 8779 N N . MET B 1 390 ? 6.531 1.843 7.363 1 91.81 390 MET B N 1
ATOM 8780 C CA . MET B 1 390 ? 6.219 0.674 6.547 1 91.81 390 MET B CA 1
ATOM 8781 C C . MET B 1 390 ? 5.094 0.983 5.562 1 91.81 390 MET B C 1
ATOM 8783 O O . MET B 1 390 ? 4.344 1.943 5.75 1 91.81 390 MET B O 1
ATOM 8787 N N . ASP B 1 391 ? 5.051 0.171 4.547 1 88.56 391 ASP B N 1
ATOM 8788 C CA . ASP B 1 391 ? 4.016 0.322 3.529 1 88.56 391 ASP B CA 1
ATOM 8789 C C . ASP B 1 391 ? 2.664 -0.168 4.039 1 88.56 391 ASP B C 1
ATOM 8791 O O . ASP B 1 391 ? 2.539 -0.555 5.203 1 88.56 391 ASP B O 1
ATOM 8795 N N . ALA B 1 392 ? 1.696 -0.207 3.174 1 79.69 392 ALA B N 1
ATOM 8796 C CA . ALA B 1 392 ? 0.322 -0.547 3.533 1 79.69 392 ALA B CA 1
ATOM 8797 C C . ALA B 1 392 ? 0.22 -1.995 4.004 1 79.69 392 ALA B C 1
ATOM 8799 O O . ALA B 1 392 ? -0.647 -2.332 4.812 1 79.69 392 ALA B O 1
ATOM 8800 N N . GLY B 1 393 ? 1.144 -2.824 3.527 1 77.56 393 GLY B N 1
ATOM 8801 C CA . GLY B 1 393 ? 1.147 -4.219 3.945 1 77.56 393 GLY B CA 1
ATOM 8802 C C . GLY B 1 393 ? 1.864 -4.445 5.262 1 77.56 393 GLY B C 1
ATOM 8803 O O . GLY B 1 393 ? 1.716 -5.5 5.883 1 77.56 393 GLY B O 1
ATOM 8804 N N . GLY B 1 394 ? 2.664 -3.512 5.645 1 85.06 394 GLY B N 1
ATOM 8805 C CA . GLY B 1 394 ? 3.328 -3.549 6.938 1 85.06 394 GLY B CA 1
ATOM 8806 C C . GLY B 1 394 ? 4.562 -4.434 6.953 1 85.06 394 GLY B C 1
ATOM 8807 O O . GLY B 1 394 ? 5.129 -4.695 8.016 1 85.06 394 GLY B O 1
ATOM 8808 N N . ARG B 1 395 ? 5.113 -4.918 5.883 1 84.62 395 ARG B N 1
ATOM 8809 C CA . ARG B 1 395 ? 6.199 -5.895 5.867 1 84.62 395 ARG B CA 1
ATOM 8810 C C . ARG B 1 395 ? 7.496 -5.266 5.367 1 84.62 395 ARG B C 1
ATOM 8812 O O . ARG B 1 395 ? 8.586 -5.723 5.715 1 84.62 395 ARG B O 1
ATOM 8819 N N . VAL B 1 396 ? 7.348 -4.328 4.551 1 93.25 396 VAL B N 1
ATOM 8820 C CA . VAL B 1 396 ? 8.492 -3.654 3.951 1 93.25 396 VAL B CA 1
ATOM 8821 C C . VAL B 1 396 ? 8.328 -2.143 4.074 1 93.25 396 VAL B C 1
ATOM 8823 O O . VAL B 1 396 ? 7.215 -1.648 4.273 1 93.25 396 VAL B O 1
ATOM 8826 N N . PRO B 1 397 ? 9.43 -1.43 4.023 1 96 397 PRO B N 1
ATOM 8827 C CA . PRO B 1 397 ? 9.297 0.03 4.047 1 96 397 PRO B CA 1
ATOM 8828 C C . PRO B 1 397 ? 8.469 0.566 2.883 1 96 397 PRO B C 1
ATOM 8830 O O . PRO B 1 397 ? 8.555 0.051 1.767 1 96 397 PRO B O 1
ATOM 8833 N N . GLY B 1 398 ? 7.617 1.574 3.209 1 94.38 398 GLY B N 1
ATOM 8834 C CA . GLY B 1 398 ? 6.945 2.316 2.154 1 94.38 398 GLY B CA 1
ATOM 8835 C C . GLY B 1 398 ? 7.777 3.459 1.604 1 94.38 398 GLY B C 1
ATOM 8836 O O . GLY B 1 398 ? 8.305 4.27 2.367 1 94.38 398 GLY B O 1
ATOM 8837 N N . LEU B 1 399 ? 7.91 3.504 0.3 1 95.94 399 LEU B N 1
ATOM 8838 C CA . LEU B 1 399 ? 8.625 4.621 -0.312 1 95.94 399 LEU B CA 1
ATOM 8839 C C . LEU B 1 399 ? 7.715 5.836 -0.444 1 95.94 399 LEU B C 1
ATOM 8841 O O . LEU B 1 399 ? 6.488 5.711 -0.385 1 95.94 399 LEU B O 1
ATOM 8845 N N . VAL B 1 400 ? 8.383 6.977 -0.524 1 92.94 400 VAL B N 1
ATOM 8846 C CA . VAL B 1 400 ? 7.66 8.234 -0.676 1 92.94 400 VAL B CA 1
ATOM 8847 C C . VAL B 1 400 ? 8.32 9.086 -1.759 1 92.94 400 VAL B C 1
ATOM 8849 O O . VAL B 1 400 ? 9.516 8.945 -2.021 1 92.94 400 VAL B O 1
ATOM 8852 N N . HIS B 1 401 ? 7.457 9.836 -2.406 1 91.38 401 HIS B N 1
ATOM 8853 C CA . HIS B 1 401 ? 7.934 10.875 -3.305 1 91.38 401 HIS B CA 1
ATOM 8854 C C . HIS B 1 401 ? 7.746 12.258 -2.689 1 91.38 401 HIS B C 1
ATOM 8856 O O . HIS B 1 401 ? 6.621 12.656 -2.371 1 91.38 401 HIS B O 1
ATOM 8862 N N . TRP B 1 402 ? 8.852 12.953 -2.441 1 88.12 402 TRP B N 1
ATOM 8863 C CA . TRP B 1 402 ? 8.773 14.344 -1.994 1 88.12 402 TRP B CA 1
ATOM 8864 C C . TRP B 1 402 ? 9.469 15.273 -2.977 1 88.12 402 TRP B C 1
ATOM 8866 O O . TRP B 1 402 ? 9.82 14.867 -4.086 1 88.12 402 TRP B O 1
ATOM 8876 N N . SER B 1 403 ? 9.586 16.516 -2.738 1 82.19 403 SER B N 1
ATOM 8877 C CA . SER B 1 403 ? 9.992 17.562 -3.67 1 82.19 403 SER B CA 1
ATOM 8878 C C . SER B 1 403 ? 11.383 17.297 -4.23 1 82.19 403 SER B C 1
ATOM 8880 O O . SER B 1 403 ? 11.742 17.812 -5.293 1 82.19 403 SER B O 1
ATOM 8882 N N . HIS B 1 404 ? 12.133 16.391 -3.572 1 88 404 HIS B N 1
ATOM 8883 C CA . HIS B 1 404 ? 13.523 16.234 -3.975 1 88 404 HIS B CA 1
ATOM 8884 C C . HIS B 1 404 ? 13.812 14.805 -4.414 1 88 404 HIS B C 1
ATOM 8886 O O . HIS B 1 404 ? 14.977 14.43 -4.582 1 88 404 HIS B O 1
ATOM 8892 N N . GLY B 1 405 ? 12.781 14.055 -4.516 1 91.31 405 GLY B N 1
ATOM 8893 C CA . GLY B 1 405 ? 13.008 12.727 -5.062 1 91.31 405 GLY B CA 1
ATOM 8894 C C . GLY B 1 405 ? 12.234 11.641 -4.344 1 91.31 405 GLY B C 1
ATOM 8895 O O . GLY B 1 405 ? 11.18 11.906 -3.756 1 91.31 405 GLY B O 1
ATOM 8896 N N . VAL B 1 406 ? 12.766 10.352 -4.508 1 95.25 406 VAL B N 1
ATOM 8897 C CA . VAL B 1 406 ? 12.109 9.188 -3.928 1 95.25 406 VAL B CA 1
ATOM 8898 C C . VAL B 1 406 ? 12.992 8.586 -2.834 1 95.25 406 VAL B C 1
ATOM 8900 O O . VAL B 1 406 ? 14.211 8.508 -2.986 1 95.25 406 VAL B O 1
ATOM 8903 N N . GLY B 1 407 ? 12.383 8.25 -1.811 1 96.81 407 GLY B N 1
ATOM 8904 C CA . GLY B 1 407 ? 13.086 7.629 -0.699 1 96.81 407 GLY B CA 1
ATOM 8905 C C . GLY B 1 407 ? 12.148 7.086 0.365 1 96.81 407 GLY B C 1
ATOM 8906 O O . GLY B 1 407 ? 11.047 6.637 0.056 1 96.81 407 GLY B O 1
ATOM 8907 N N . ALA B 1 408 ? 12.68 6.941 1.533 1 96.88 408 ALA B N 1
ATOM 8908 C CA . ALA B 1 408 ? 11.906 6.457 2.67 1 96.88 408 ALA B CA 1
ATOM 8909 C C . ALA B 1 408 ? 11.883 7.488 3.797 1 96.88 408 ALA B C 1
ATOM 8911 O O . ALA B 1 408 ? 12.766 8.344 3.881 1 96.88 408 ALA B O 1
ATOM 8912 N N . MET B 1 409 ? 10.836 7.461 4.535 1 94.88 409 MET B N 1
ATOM 8913 C CA . MET B 1 409 ? 10.711 8.391 5.656 1 94.88 409 MET B CA 1
ATOM 8914 C C . MET B 1 409 ? 11.031 7.691 6.973 1 94.88 409 MET B C 1
ATOM 8916 O O . MET B 1 409 ? 10.664 6.535 7.18 1 94.88 409 MET B O 1
ATOM 8920 N N . LEU B 1 410 ? 11.656 8.422 7.887 1 96.31 410 LEU B N 1
ATOM 8921 C CA . LEU B 1 410 ? 12 7.934 9.219 1 96.31 410 LEU B CA 1
ATOM 8922 C C . LEU B 1 410 ? 10.742 7.621 10.023 1 96.31 410 LEU B C 1
ATOM 8924 O O . LEU B 1 410 ? 9.797 8.406 10.039 1 96.31 410 LEU B O 1
ATOM 8928 N N . ASP B 1 411 ? 10.695 6.43 10.656 1 94.25 411 ASP B N 1
ATOM 8929 C CA . ASP B 1 411 ? 9.602 6.105 11.57 1 94.25 411 ASP B CA 1
ATOM 8930 C C . ASP B 1 411 ? 9.844 6.711 12.953 1 94.25 411 ASP B C 1
ATOM 8932 O O . ASP B 1 411 ? 10.523 6.109 13.789 1 94.25 411 ASP B O 1
ATOM 8936 N N . ALA B 1 412 ? 9.203 7.77 13.18 1 93.12 412 ALA B N 1
ATOM 8937 C CA . ALA B 1 412 ? 9.422 8.492 14.43 1 93.12 412 ALA B CA 1
ATOM 8938 C C . ALA B 1 412 ? 8.766 7.773 15.602 1 93.12 412 ALA B C 1
ATOM 8940 O O . ALA B 1 412 ? 9.031 8.094 16.766 1 93.12 412 ALA B O 1
ATOM 8941 N N . SER B 1 413 ? 7.895 6.793 15.336 1 90.81 413 SER B N 1
ATOM 8942 C CA . SER B 1 413 ? 7.273 6.027 16.406 1 90.81 413 SER B CA 1
ATOM 8943 C C . SER B 1 413 ? 8.242 5.016 17 1 90.81 413 SER B C 1
ATOM 8945 O O . SER B 1 413 ? 8 4.469 18.078 1 90.81 413 SER B O 1
ATOM 8947 N N . TYR B 1 414 ? 9.336 4.77 16.312 1 94.56 414 TYR B N 1
ATOM 8948 C CA . TYR B 1 414 ? 10.328 3.77 16.703 1 94.56 414 TYR B CA 1
ATOM 8949 C C . TYR B 1 414 ? 11.578 4.43 17.266 1 94.56 414 TYR B C 1
ATOM 8951 O O . TYR B 1 414 ? 12.422 4.922 16.516 1 94.56 414 TYR B O 1
ATOM 8959 N N . THR B 1 415 ? 11.797 4.371 18.516 1 95.38 415 THR B N 1
ATOM 8960 C CA . THR B 1 415 ? 12.828 5.105 19.234 1 95.38 415 THR B CA 1
ATOM 8961 C C . THR B 1 415 ? 14.211 4.797 18.672 1 95.38 415 THR B C 1
ATOM 8963 O O . THR B 1 415 ? 15.023 5.703 18.469 1 95.38 415 THR B O 1
ATOM 8966 N N . PRO B 1 416 ? 14.477 3.521 18.359 1 97.25 416 PRO B N 1
ATOM 8967 C CA . PRO B 1 416 ? 15.797 3.24 17.797 1 97.25 416 PRO B CA 1
ATOM 8968 C C . PRO B 1 416 ? 16.047 3.961 16.469 1 97.25 416 PRO B C 1
ATOM 8970 O O . PRO B 1 416 ? 17.172 4.367 16.188 1 97.25 416 PRO B O 1
ATOM 8973 N N . ALA B 1 417 ? 15.023 4.051 15.688 1 97.62 417 ALA B N 1
ATOM 8974 C CA . ALA B 1 417 ? 15.148 4.781 14.43 1 97.62 417 ALA B CA 1
ATOM 8975 C C . ALA B 1 417 ? 15.461 6.254 14.672 1 97.62 417 ALA B C 1
ATOM 8977 O O . ALA B 1 417 ? 16.344 6.828 14.023 1 97.62 417 ALA B O 1
ATOM 8978 N N . VAL B 1 418 ? 14.781 6.855 15.633 1 97.06 418 VAL B N 1
ATOM 8979 C CA . VAL B 1 418 ? 15 8.25 15.992 1 97.06 418 VAL B CA 1
ATOM 8980 C C . VAL B 1 418 ? 16.422 8.43 16.516 1 97.06 418 VAL B C 1
ATOM 8982 O O . VAL B 1 418 ? 17.125 9.367 16.125 1 97.06 418 VAL B O 1
ATOM 8985 N N . ASP B 1 419 ? 16.859 7.523 17.344 1 97.62 419 ASP B N 1
ATOM 8986 C CA . ASP B 1 419 ? 18.203 7.59 17.891 1 97.62 419 ASP B CA 1
ATOM 8987 C C . ASP B 1 419 ? 19.25 7.52 16.781 1 97.62 419 ASP B C 1
ATOM 8989 O O . ASP B 1 419 ? 20.25 8.258 16.797 1 97.62 419 ASP B O 1
ATOM 8993 N N . TRP B 1 420 ? 18.969 6.605 15.891 1 97.88 420 TRP B N 1
ATOM 8994 C CA . TRP B 1 420 ? 19.859 6.453 14.734 1 97.88 420 TRP B CA 1
ATOM 8995 C C . TRP B 1 420 ? 19.969 7.766 13.969 1 97.88 420 TRP B C 1
ATOM 8997 O O . TRP B 1 420 ? 21.078 8.195 13.633 1 97.88 420 TRP B O 1
ATOM 9007 N N . PHE B 1 421 ? 18.938 8.43 13.742 1 97.31 421 PHE B N 1
ATOM 9008 C CA . PHE B 1 421 ? 18.906 9.695 13.008 1 97.31 421 PHE B CA 1
ATOM 9009 C C . PHE B 1 421 ? 19.562 10.805 13.812 1 97.31 421 PHE B C 1
ATOM 9011 O O . PHE B 1 421 ? 20.406 11.531 13.289 1 97.31 421 PHE B O 1
ATOM 9018 N N . MET B 1 422 ? 19.234 10.898 15.07 1 96.62 422 MET B N 1
ATOM 9019 C CA . MET B 1 422 ? 19.719 11.969 15.938 1 96.62 422 MET B CA 1
ATOM 9020 C C . MET B 1 422 ? 21.203 11.82 16.219 1 96.62 422 MET B C 1
ATOM 9022 O O . MET B 1 422 ? 21.906 12.82 16.391 1 96.62 422 MET B O 1
ATOM 9026 N N . GLN B 1 423 ? 21.656 10.664 16.25 1 96.62 423 GLN B N 1
ATOM 9027 C CA . GLN B 1 423 ? 23.078 10.445 16.453 1 96.62 423 GLN B CA 1
ATOM 9028 C C . GLN B 1 423 ? 23.891 11.078 15.312 1 96.62 423 GLN B C 1
ATOM 9030 O O . GLN B 1 423 ? 24.938 11.672 15.555 1 96.62 423 GLN B O 1
ATOM 9035 N N . LYS B 1 424 ? 23.406 10.883 14.188 1 95.31 424 LYS B N 1
ATOM 9036 C CA . LYS B 1 424 ? 24.094 11.492 13.055 1 95.31 424 LYS B CA 1
ATOM 9037 C C . LYS B 1 424 ? 24.031 13.016 13.125 1 95.31 424 LYS B C 1
ATOM 9039 O O . LYS B 1 424 ? 25 13.695 12.758 1 95.31 424 LYS B O 1
ATOM 9044 N N . LEU B 1 425 ? 22.922 13.586 13.531 1 94.94 425 LEU B N 1
ATOM 9045 C CA . LEU B 1 425 ? 22.781 15.031 13.703 1 94.94 425 LEU B CA 1
ATOM 9046 C C . LEU B 1 425 ? 23.719 15.539 14.789 1 94.94 425 LEU B C 1
ATOM 9048 O O . LEU B 1 425 ? 24.328 16.609 14.641 1 94.94 425 LEU B O 1
ATOM 9052 N N . LYS B 1 426 ? 23.859 14.789 15.828 1 95.62 426 LYS B N 1
ATOM 9053 C CA . LYS B 1 426 ? 24.781 15.141 16.891 1 95.62 426 LYS B CA 1
ATOM 9054 C C . LYS B 1 426 ? 26.219 15.164 16.375 1 95.62 426 LYS B C 1
ATOM 9056 O O . LYS B 1 426 ? 27 16.062 16.703 1 95.62 426 LYS B O 1
ATOM 9061 N N . GLN B 1 427 ? 26.5 14.188 15.586 1 95.06 427 GLN B N 1
ATOM 9062 C CA . GLN B 1 427 ? 27.828 14.148 14.992 1 95.06 427 GLN B CA 1
ATOM 9063 C C . GLN B 1 427 ? 28.078 15.359 14.102 1 95.06 427 GLN B C 1
ATOM 9065 O O . GLN B 1 427 ? 29.172 15.922 14.094 1 95.06 427 GLN B O 1
ATOM 9070 N N . LEU B 1 428 ? 27.047 15.688 13.391 1 93.31 428 LEU B N 1
ATOM 9071 C CA . LEU B 1 428 ? 27.125 16.875 12.555 1 93.31 428 LEU B CA 1
ATOM 9072 C C . LEU B 1 428 ? 27.391 18.125 13.398 1 93.31 428 LEU B C 1
ATOM 9074 O O . LEU B 1 428 ? 28.219 18.969 13.031 1 93.31 428 LEU B O 1
ATOM 9078 N N . GLN B 1 429 ? 26.719 18.25 14.484 1 91.44 429 GLN B N 1
ATOM 9079 C CA . GLN B 1 429 ? 26.922 19.375 15.398 1 91.44 429 GLN B CA 1
ATOM 9080 C C . GLN B 1 429 ? 28.344 19.406 15.93 1 91.44 429 GLN B C 1
ATOM 9082 O O . GLN B 1 429 ? 28.969 20.469 15.969 1 91.44 429 GLN B O 1
ATOM 9087 N N . LEU B 1 430 ? 28.844 18.281 16.234 1 89.12 430 LEU B N 1
ATOM 9088 C CA . LEU B 1 430 ? 30.188 18.188 16.812 1 89.12 430 LEU B CA 1
ATOM 9089 C C . LEU B 1 430 ? 31.25 18.516 15.758 1 89.12 430 LEU B C 1
ATOM 9091 O O . LEU B 1 430 ? 32.219 19.219 16.047 1 89.12 430 LEU B O 1
ATOM 9095 N N . ASP B 1 431 ? 30.984 18.078 14.609 1 87.62 431 ASP B N 1
ATOM 9096 C CA . ASP B 1 431 ? 31.969 18.234 13.539 1 87.62 431 ASP B CA 1
ATOM 9097 C C . ASP B 1 431 ? 31.969 19.656 12.992 1 87.62 431 ASP B C 1
ATOM 9099 O O . ASP B 1 431 ? 33.031 20.188 12.641 1 87.62 431 ASP B O 1
ATOM 9103 N N . SER B 1 432 ? 30.797 20.281 12.984 1 87.69 432 SER B N 1
ATOM 9104 C CA . SER B 1 432 ? 30.703 21.547 12.266 1 87.69 432 SER B CA 1
ATOM 9105 C C . SER B 1 432 ? 30.328 22.688 13.211 1 87.69 432 SER B C 1
ATOM 9107 O O . SER B 1 432 ? 30.312 23.859 12.812 1 87.69 432 SER B O 1
ATOM 9109 N N . ARG B 1 433 ? 29.922 22.453 14.445 1 87 433 ARG B N 1
ATOM 9110 C CA . ARG B 1 433 ? 29.531 23.438 15.461 1 87 433 ARG B CA 1
ATOM 9111 C C . ARG B 1 433 ? 28.234 24.125 15.07 1 87 433 ARG B C 1
ATOM 9113 O O . ARG B 1 433 ? 27.984 25.266 15.477 1 87 433 ARG B O 1
ATOM 9120 N N . ILE B 1 434 ? 27.547 23.484 14.219 1 91.12 434 ILE B N 1
ATOM 9121 C CA . ILE B 1 434 ? 26.234 24 13.844 1 91.12 434 ILE B CA 1
ATOM 9122 C C . ILE B 1 434 ? 25.219 23.672 14.938 1 91.12 434 ILE B C 1
ATOM 9124 O O . ILE B 1 434 ? 25.172 22.531 15.43 1 91.12 434 ILE B O 1
ATOM 9128 N N . SER B 1 435 ? 24.422 24.703 15.297 1 89.56 435 SER B N 1
ATOM 9129 C CA . SER B 1 435 ? 23.484 24.453 16.375 1 89.56 435 SER B CA 1
ATOM 9130 C C . SER B 1 435 ? 22.094 24.953 16.016 1 89.56 435 SER B C 1
ATOM 9132 O O . SER B 1 435 ? 21.203 25 16.875 1 89.56 435 SER B O 1
ATOM 9134 N N . SER B 1 436 ? 21.828 25.375 14.844 1 94.5 436 SER B N 1
ATOM 9135 C CA . SER B 1 436 ? 20.531 25.844 14.406 1 94.5 436 SER B CA 1
ATOM 9136 C C . SER B 1 436 ? 19.969 24.969 13.281 1 94.5 436 SER B C 1
ATOM 9138 O O . SER B 1 436 ? 20.688 24.641 12.336 1 94.5 436 SER B O 1
ATOM 9140 N N . PHE B 1 437 ? 18.734 24.641 13.461 1 96.75 437 PHE B N 1
ATOM 9141 C CA . PHE B 1 437 ? 18.141 23.703 12.508 1 96.75 437 PHE B CA 1
ATOM 9142 C C . PHE B 1 437 ? 16.719 24.125 12.148 1 96.75 437 PHE B C 1
ATOM 9144 O O . PHE B 1 437 ? 15.984 24.625 13 1 96.75 437 PHE B O 1
ATOM 9151 N N . HIS B 1 438 ? 16.391 24 10.922 1 96.88 438 HIS B N 1
ATOM 9152 C CA . HIS B 1 438 ? 15.016 24.094 10.422 1 96.88 438 HIS B CA 1
ATOM 9153 C C . HIS B 1 438 ? 14.469 22.734 10.039 1 96.88 438 HIS B C 1
ATOM 9155 O O . HIS B 1 438 ? 14.867 22.156 9.023 1 96.88 438 HIS B O 1
ATOM 9161 N N . PHE B 1 439 ? 13.617 22.188 10.852 1 95.31 439 PHE B N 1
ATOM 9162 C CA . PHE B 1 439 ? 13.047 20.875 10.586 1 95.31 439 PHE B CA 1
ATOM 9163 C C . PHE B 1 439 ? 11.773 20.984 9.758 1 95.31 439 PHE B C 1
ATOM 9165 O O . PHE B 1 439 ? 10.797 21.594 10.203 1 95.31 439 PHE B O 1
ATOM 9172 N N . THR B 1 440 ? 11.852 20.312 8.57 1 90.56 440 THR B N 1
ATOM 9173 C CA . THR B 1 440 ? 10.742 20.5 7.648 1 90.56 440 THR B CA 1
ATOM 9174 C C . THR B 1 440 ? 10.508 19.234 6.828 1 90.56 440 THR B C 1
ATOM 9176 O O . THR B 1 440 ? 11.438 18.469 6.574 1 90.56 440 THR B O 1
ATOM 9179 N N . TYR B 1 441 ? 9.266 19.047 6.504 1 86.12 441 TYR B N 1
ATOM 9180 C CA . TYR B 1 441 ? 8.875 17.984 5.586 1 86.12 441 TYR B CA 1
ATOM 9181 C C . TYR B 1 441 ? 7.551 18.297 4.902 1 86.12 441 TYR B C 1
ATOM 9183 O O . TYR B 1 441 ? 6.891 19.281 5.25 1 86.12 441 TYR B O 1
ATOM 9191 N N . ASP B 1 442 ? 7.215 17.609 3.822 1 76.81 442 ASP B N 1
ATOM 9192 C CA . ASP B 1 442 ? 6.113 17.953 2.93 1 76.81 442 ASP B CA 1
ATOM 9193 C C . ASP B 1 442 ? 4.781 17.469 3.49 1 76.81 442 ASP B C 1
ATOM 9195 O O . ASP B 1 442 ? 3.807 17.312 2.748 1 76.81 442 ASP B O 1
ATOM 9199 N N . GLY B 1 443 ? 4.719 17.172 4.715 1 71.06 443 GLY B N 1
ATOM 9200 C CA . GLY B 1 443 ? 3.459 16.828 5.352 1 71.06 443 GLY B CA 1
ATOM 9201 C C . GLY B 1 443 ? 2.924 15.477 4.902 1 71.06 443 GLY B C 1
ATOM 9202 O O . GLY B 1 443 ? 3.695 14.562 4.621 1 71.06 443 GLY B O 1
ATOM 9203 N N . ASN B 1 444 ? 1.585 15.344 4.785 1 65.12 444 ASN B N 1
ATOM 9204 C CA . ASN B 1 444 ? 0.899 14.078 4.535 1 65.12 444 ASN B CA 1
ATOM 9205 C C . ASN B 1 444 ? 1.049 13.641 3.08 1 65.12 444 ASN B C 1
ATOM 9207 O O . ASN B 1 444 ? 0.875 12.461 2.762 1 65.12 444 ASN B O 1
ATOM 9211 N N . MET B 1 445 ? 1.541 14.664 2.328 1 66.62 445 MET B N 1
ATOM 9212 C CA . MET B 1 445 ? 1.66 14.328 0.913 1 66.62 445 MET B CA 1
ATOM 9213 C C . MET B 1 445 ? 2.902 13.484 0.657 1 66.62 445 MET B C 1
ATOM 9215 O O . MET B 1 445 ? 3.008 12.828 -0.382 1 66.62 445 MET B O 1
ATOM 9219 N N . SER B 1 446 ? 3.68 13.461 1.677 1 80.38 446 SER B N 1
ATOM 9220 C CA . SER B 1 446 ? 4.926 12.727 1.486 1 80.38 446 SER B CA 1
ATOM 9221 C C . SER B 1 446 ? 5.09 11.625 2.533 1 80.38 446 SER B C 1
ATOM 9223 O O . SER B 1 446 ? 6.156 11.484 3.135 1 80.38 446 SER B O 1
ATOM 9225 N N . LEU B 1 447 ? 3.977 11 2.838 1 83.94 447 LEU B N 1
ATOM 9226 C CA . LEU B 1 447 ? 3.957 9.773 3.623 1 83.94 447 LEU B CA 1
ATOM 9227 C C . LEU B 1 447 ? 3.648 8.57 2.738 1 83.94 447 LEU B C 1
ATOM 9229 O O . LEU B 1 447 ? 3.027 8.711 1.683 1 83.94 447 LEU B O 1
ATOM 9233 N N . PRO B 1 448 ? 4.156 7.477 3.209 1 86.94 448 PRO B N 1
ATOM 9234 C CA . PRO B 1 448 ? 3.727 6.293 2.459 1 86.94 448 PRO B CA 1
ATOM 9235 C C . PRO B 1 448 ? 2.209 6.125 2.443 1 86.94 448 PRO B C 1
ATOM 9237 O O . PRO B 1 448 ? 1.53 6.527 3.391 1 86.94 448 PRO B O 1
ATOM 9240 N N . PHE B 1 449 ? 1.71 5.57 1.408 1 82.25 449 PHE B N 1
ATOM 9241 C CA . PHE B 1 449 ? 0.281 5.305 1.293 1 82.25 449 PHE B CA 1
ATOM 9242 C C . PHE B 1 449 ? -0.175 4.328 2.371 1 82.25 449 PHE B C 1
ATOM 9244 O O . PHE B 1 449 ? 0.358 3.223 2.482 1 82.25 449 PHE B O 1
ATOM 9251 N N . GLN B 1 450 ? -1.12 4.734 3.152 1 78.88 450 GLN B N 1
ATOM 9252 C CA . GLN B 1 450 ? -1.638 3.936 4.258 1 78.88 450 GLN B CA 1
ATOM 9253 C C . GLN B 1 450 ? -0.502 3.361 5.102 1 78.88 450 GLN B C 1
ATOM 9255 O O . GLN B 1 450 ? -0.349 2.143 5.195 1 78.88 450 GLN B O 1
ATOM 9260 N N . PRO B 1 451 ? 0.215 4.242 5.688 1 83.62 451 PRO B N 1
ATOM 9261 C CA . PRO B 1 451 ? 1.448 3.842 6.367 1 83.62 451 PRO B CA 1
ATOM 9262 C C . PRO B 1 451 ? 1.187 3.027 7.633 1 83.62 451 PRO B C 1
ATOM 9264 O O . PRO B 1 451 ? 0.177 3.242 8.312 1 83.62 451 PRO B O 1
ATOM 9267 N N . HIS B 1 452 ? 2.125 2.094 7.914 1 83.94 452 HIS B N 1
ATOM 9268 C CA . HIS B 1 452 ? 2.178 1.38 9.188 1 83.94 452 HIS B CA 1
ATOM 9269 C C . HIS B 1 452 ? 3.373 1.828 10.016 1 83.94 452 HIS B C 1
ATOM 9271 O O . HIS B 1 452 ? 4.504 1.854 9.531 1 83.94 452 HIS B O 1
ATOM 9277 N N . PHE B 1 453 ? 3.008 2.256 11.211 1 87.12 453 PHE B N 1
ATOM 9278 C CA . PHE B 1 453 ? 4.055 2.645 12.148 1 87.12 453 PHE B CA 1
ATOM 9279 C C . PHE B 1 453 ? 4.371 1.509 13.117 1 87.12 453 PHE B C 1
ATOM 9281 O O . PHE B 1 453 ? 3.527 0.644 13.359 1 87.12 453 PHE B O 1
ATOM 9288 N N . LYS B 1 454 ? 5.59 1.432 13.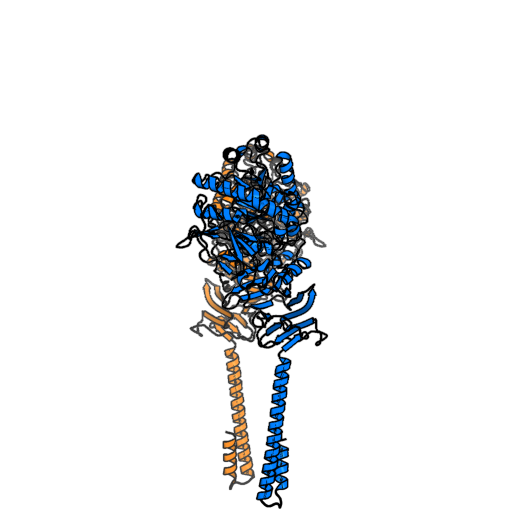602 1 85.81 454 LYS B N 1
ATOM 9289 C CA . LYS B 1 454 ? 5.965 0.405 14.57 1 85.81 454 LYS B CA 1
ATOM 9290 C C . LYS B 1 454 ? 5.109 0.502 15.836 1 85.81 454 LYS B C 1
ATOM 9292 O O . LYS B 1 454 ? 4.754 -0.517 16.422 1 85.81 454 LYS B O 1
ATOM 9297 N N . LYS B 1 455 ? 4.918 1.705 16.125 1 80.69 455 LYS B N 1
ATOM 9298 C CA . LYS B 1 455 ? 3.982 1.995 17.203 1 80.69 455 LYS B CA 1
ATOM 9299 C C . LYS B 1 455 ? 2.785 2.793 16.688 1 80.69 455 LYS B C 1
ATOM 9301 O O . LYS B 1 455 ? 2.898 3.535 15.719 1 80.69 455 LYS B O 1
ATOM 9306 N N . GLY B 1 456 ? 1.696 2.535 17.266 1 71.5 456 GLY B N 1
ATOM 9307 C CA . GLY B 1 456 ? 0.468 3.172 16.812 1 71.5 456 GLY B CA 1
ATOM 9308 C C . GLY B 1 456 ? 0.552 4.688 16.812 1 71.5 456 GLY B C 1
ATOM 9309 O O . GLY B 1 456 ? 0.732 5.312 17.859 1 71.5 456 GLY B O 1
ATOM 9310 N N . PHE B 1 457 ? 0.751 5.27 15.664 1 73.88 457 PHE B N 1
ATOM 9311 C CA . PHE B 1 457 ? 0.743 6.711 15.43 1 73.88 457 PHE B CA 1
ATOM 9312 C C . PHE B 1 457 ? -0.502 7.129 14.656 1 73.88 457 PHE B C 1
ATOM 9314 O O . PHE B 1 457 ? -0.99 6.383 13.805 1 73.88 457 PHE B O 1
ATOM 9321 N N . HIS B 1 458 ? -0.995 8.227 15.133 1 65.81 458 HIS B N 1
ATOM 9322 C CA . HIS B 1 458 ? -1.998 8.914 14.328 1 65.81 458 HIS B CA 1
ATOM 9323 C C . HIS B 1 458 ? -1.377 10.062 13.539 1 65.81 458 HIS B C 1
ATOM 9325 O O . HIS B 1 458 ? -0.185 10.344 13.68 1 65.81 458 HIS B O 1
ATOM 9331 N N . SER B 1 459 ? -2.082 10.625 12.57 1 61.28 459 SER B N 1
ATOM 9332 C CA . SER B 1 459 ? -1.623 11.664 11.656 1 61.28 459 SER B CA 1
ATOM 9333 C C . SER B 1 459 ? -0.927 12.789 12.414 1 61.28 459 SER B C 1
ATOM 9335 O O . SER B 1 459 ? 0.123 13.273 11.992 1 61.28 459 SER B O 1
ATOM 9337 N N . GLY B 1 460 ? -1.303 13.172 13.531 1 71.81 460 GLY B N 1
ATOM 9338 C CA . GLY B 1 460 ? -0.753 14.305 14.266 1 71.81 460 GLY B CA 1
ATOM 9339 C C . GLY B 1 460 ? 0.417 13.93 15.156 1 71.81 460 GLY B C 1
ATOM 9340 O O . GLY B 1 460 ? 1.203 14.789 15.547 1 71.81 460 GLY B O 1
ATOM 9341 N N . ASP B 1 461 ? 0.687 12.688 15.266 1 81.5 461 ASP B N 1
ATOM 9342 C CA . ASP B 1 461 ? 1.718 12.227 16.188 1 81.5 461 ASP B CA 1
ATOM 9343 C C . ASP B 1 461 ? 3.113 12.484 15.633 1 81.5 461 ASP B C 1
ATOM 9345 O O . ASP B 1 461 ? 4.051 12.758 16.391 1 81.5 461 ASP B O 1
ATOM 9349 N N . LEU B 1 462 ? 3.182 12.453 14.359 1 84.19 462 LEU B N 1
ATOM 9350 C CA . LEU B 1 462 ? 4.477 12.727 13.742 1 84.19 462 LEU B CA 1
ATOM 9351 C C . LEU B 1 462 ? 4.902 14.164 13.984 1 84.19 462 LEU B C 1
ATOM 9353 O O . LEU B 1 462 ? 6.059 14.43 14.32 1 84.19 462 LEU B O 1
ATOM 9357 N N . ASN B 1 463 ? 3.949 15.086 13.781 1 86.75 463 ASN B N 1
ATOM 9358 C CA . ASN B 1 463 ? 4.227 16.5 14.031 1 86.75 463 ASN B CA 1
ATOM 9359 C C . ASN B 1 463 ? 4.656 16.734 15.469 1 86.75 463 ASN B C 1
ATOM 9361 O O . ASN B 1 463 ? 5.605 17.484 15.727 1 86.75 463 ASN B O 1
ATOM 9365 N N . GLN B 1 464 ? 3.928 16.094 16.328 1 88.94 464 GLN B N 1
ATOM 9366 C CA . GLN B 1 464 ? 4.242 16.219 17.75 1 88.94 464 GLN B CA 1
ATOM 9367 C C . GLN B 1 464 ? 5.641 15.68 18.047 1 88.94 464 GLN B C 1
ATOM 9369 O O . GLN B 1 464 ? 6.449 16.359 18.672 1 88.94 464 GLN B O 1
ATOM 9374 N N . ARG B 1 465 ? 5.879 14.562 17.594 1 91.19 465 ARG B N 1
ATOM 9375 C CA . ARG B 1 465 ? 7.117 13.859 17.906 1 91.19 465 ARG B CA 1
ATOM 9376 C C . ARG B 1 465 ? 8.328 14.609 17.344 1 91.19 465 ARG B C 1
ATOM 9378 O O . ARG B 1 465 ? 9.312 14.812 18.062 1 91.19 465 ARG B O 1
ATOM 9385 N N . PHE B 1 466 ? 8.273 15.023 16.156 1 91.81 466 PHE B N 1
ATOM 9386 C CA . PHE B 1 466 ? 9.406 15.703 15.531 1 91.81 466 PHE B CA 1
ATOM 9387 C C . PHE B 1 466 ? 9.656 17.047 16.188 1 91.81 466 PHE B C 1
ATOM 9389 O O . PHE B 1 466 ? 10.805 17.422 16.438 1 91.81 466 PHE B O 1
ATOM 9396 N N . SER B 1 467 ? 8.617 17.75 16.453 1 91.94 467 SER B N 1
ATOM 9397 C CA . SER B 1 467 ? 8.773 19.047 17.125 1 91.94 467 SER B CA 1
ATOM 9398 C C . SER B 1 467 ? 9.406 18.875 18.5 1 91.94 467 SER B C 1
ATOM 9400 O O . SER B 1 467 ? 10.297 19.641 18.891 1 91.94 467 SER B O 1
ATOM 9402 N N . GLU B 1 468 ? 9.016 17.875 19.203 1 92.81 468 GLU B N 1
ATOM 9403 C CA . GLU B 1 468 ? 9.531 17.625 20.547 1 92.81 468 GLU B CA 1
ATOM 9404 C C . GLU B 1 468 ? 10.992 17.188 20.5 1 92.81 468 GLU B C 1
ATOM 9406 O O . GLU B 1 468 ? 11.812 17.656 21.297 1 92.81 468 GLU B O 1
ATOM 9411 N N . ILE B 1 469 ? 11.258 16.391 19.594 1 94.62 469 ILE B N 1
ATOM 9412 C CA . ILE B 1 469 ? 12.617 15.875 19.484 1 94.62 469 ILE B CA 1
ATOM 9413 C C . ILE B 1 469 ? 13.57 17 19.109 1 94.62 469 ILE B C 1
ATOM 9415 O O . ILE B 1 469 ? 14.633 17.156 19.719 1 94.62 469 ILE B O 1
ATOM 9419 N N . MET B 1 470 ? 13.156 17.781 18.188 1 94.69 470 MET B N 1
ATOM 9420 C CA . MET B 1 470 ? 14.023 18.859 17.719 1 94.69 470 MET B CA 1
ATOM 9421 C C . MET B 1 470 ? 14.141 19.953 18.781 1 94.69 470 MET B C 1
ATOM 9423 O O . MET B 1 470 ? 15.203 20.547 18.953 1 94.69 470 MET B O 1
ATOM 9427 N N . GLY B 1 471 ? 13.023 20.219 19.469 1 93.56 471 GLY B N 1
ATOM 9428 C CA . GLY B 1 471 ? 13.047 21.188 20.547 1 93.56 471 GLY B CA 1
ATOM 9429 C C . GLY B 1 471 ? 13.961 20.781 21.688 1 93.56 471 GLY B C 1
ATOM 9430 O O . GLY B 1 471 ? 14.562 21.641 22.344 1 93.56 471 GLY B O 1
ATOM 9431 N N . ALA B 1 472 ? 14.055 19.516 21.891 1 91.88 472 ALA B N 1
ATOM 9432 C CA . ALA B 1 472 ? 14.938 19 22.938 1 91.88 472 ALA B CA 1
ATOM 9433 C C . ALA B 1 472 ? 16.391 18.984 22.469 1 91.88 472 ALA B C 1
ATOM 9435 O O . ALA B 1 472 ? 17.312 19.062 23.281 1 91.88 472 ALA B O 1
ATOM 9436 N N . PHE B 1 473 ? 16.594 19 21.219 1 93.31 473 PHE B N 1
ATOM 9437 C CA . PHE B 1 473 ? 17.922 18.828 20.641 1 93.31 473 PHE B CA 1
ATOM 9438 C C . PHE B 1 473 ? 18.688 20.156 20.641 1 93.31 473 PHE B C 1
ATOM 9440 O O . PHE B 1 473 ? 19.891 20.172 20.906 1 93.31 473 PHE B O 1
ATOM 9447 N N . SER B 1 474 ? 17.969 21.25 20.281 1 93.38 474 SER B N 1
ATOM 9448 C CA . SER B 1 474 ? 18.594 22.562 20.188 1 93.38 474 SER B CA 1
ATOM 9449 C C . SER B 1 474 ? 17.625 23.672 20.578 1 93.38 474 SER B C 1
ATOM 9451 O O . SER B 1 474 ? 16.406 23.469 20.562 1 93.38 474 SER B O 1
ATOM 9453 N N . ASP B 1 475 ? 18.141 24.812 20.984 1 93.12 475 ASP B N 1
ATOM 9454 C CA . ASP B 1 475 ? 17.297 25.953 21.328 1 93.12 475 ASP B CA 1
ATOM 9455 C C . ASP B 1 475 ? 17.125 26.906 20.156 1 93.12 475 ASP B C 1
ATOM 9457 O O . ASP B 1 475 ? 16.484 27.953 20.281 1 93.12 475 ASP B O 1
ATOM 9461 N N . LYS B 1 476 ? 17.766 26.609 19.047 1 96.25 476 LYS B N 1
ATOM 9462 C CA . LYS B 1 476 ? 17.609 27.375 17.828 1 96.25 476 LYS B CA 1
ATOM 9463 C C . LYS B 1 476 ? 16.969 26.531 16.719 1 96.25 476 LYS B C 1
ATOM 9465 O O . LYS B 1 476 ? 17.594 26.234 15.711 1 96.25 476 LYS B O 1
ATOM 9470 N N . VAL B 1 477 ? 15.719 26.234 16.984 1 96.81 477 VAL B N 1
ATOM 9471 C CA . VAL B 1 477 ? 15.023 25.344 16.078 1 96.81 477 VAL B CA 1
ATOM 9472 C C . VAL B 1 477 ? 13.781 26.031 15.523 1 96.81 477 VAL B C 1
ATOM 9474 O O . VAL B 1 477 ? 13.062 26.719 16.25 1 96.81 477 VAL B O 1
ATOM 9477 N N . VAL B 1 478 ? 13.609 25.938 14.258 1 96.94 478 VAL B N 1
ATOM 9478 C CA . VAL B 1 478 ? 12.391 26.344 13.562 1 96.94 478 VAL B CA 1
ATOM 9479 C C . VAL B 1 478 ? 11.68 25.109 13.008 1 96.94 478 VAL B C 1
ATOM 9481 O O . VAL B 1 478 ? 12.328 24.203 12.477 1 96.94 478 VAL B O 1
ATOM 9484 N N . VAL B 1 479 ? 10.391 25.031 13.172 1 94.94 479 VAL B N 1
ATOM 9485 C CA . VAL B 1 479 ? 9.617 23.922 12.617 1 94.94 479 VAL B CA 1
ATOM 9486 C C . VAL B 1 479 ? 8.469 24.469 11.773 1 94.94 479 VAL B C 1
ATOM 9488 O O . VAL B 1 479 ? 7.992 25.578 12 1 94.94 479 VAL B O 1
ATOM 9491 N N . ASP B 1 480 ? 8.008 23.641 10.852 1 90.94 480 ASP B N 1
ATOM 9492 C CA . ASP B 1 480 ? 6.875 24 10.016 1 90.94 480 ASP B CA 1
ATOM 9493 C C . ASP B 1 480 ? 5.59 23.344 10.5 1 90.94 480 ASP B C 1
ATOM 9495 O O . ASP B 1 480 ? 4.488 23.812 10.195 1 90.94 480 ASP B O 1
ATOM 9499 N N . HIS B 1 481 ? 5.793 22.281 11.227 1 88.06 481 HIS B N 1
ATOM 9500 C CA . HIS B 1 481 ? 4.652 21.453 11.609 1 88.06 481 HIS B CA 1
ATOM 9501 C C . HIS B 1 481 ? 4.578 21.281 13.125 1 88.06 481 HIS B C 1
ATOM 9503 O O . HIS B 1 481 ? 5.59 20.984 13.766 1 88.06 481 HIS B O 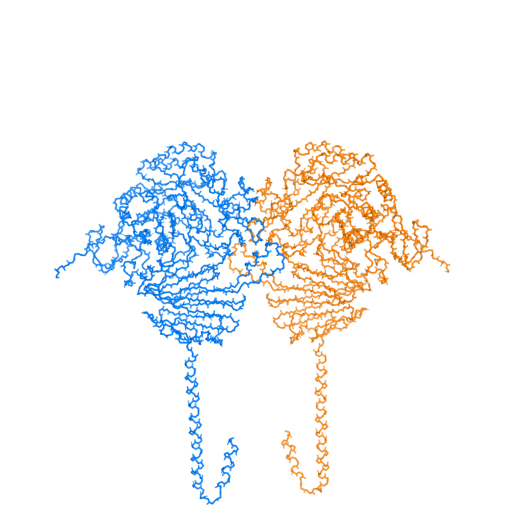1
ATOM 9509 N N . VAL B 1 482 ? 3.326 21.453 13.664 1 89.06 482 VAL B N 1
ATOM 9510 C CA . VAL B 1 482 ? 3.16 21.266 15.102 1 89.06 482 VAL B CA 1
ATOM 9511 C C . VAL B 1 482 ? 1.814 20.594 15.383 1 89.06 482 VAL B C 1
ATOM 9513 O O . VAL B 1 482 ? 0.863 20.766 14.617 1 89.06 482 VAL B O 1
ATOM 9516 N N . SER B 1 483 ? 1.795 19.844 16.406 1 87.06 483 SER B N 1
ATOM 9517 C CA . SER B 1 483 ? 0.61 19.203 16.969 1 87.06 483 SER B CA 1
ATOM 9518 C C . SER B 1 483 ? 0.832 18.828 18.422 1 87.06 483 SER B C 1
ATOM 9520 O O . SER B 1 483 ? 1.793 18.125 18.75 1 87.06 483 SER B O 1
ATOM 9522 N N . HIS B 1 484 ? 0.045 19.328 19.266 1 88 484 HIS B N 1
ATOM 9523 C CA . HIS B 1 484 ? 0.112 19.016 20.688 1 88 484 HIS B CA 1
ATOM 9524 C C . HIS B 1 484 ? 1.541 19.109 21.203 1 88 484 HIS B C 1
ATOM 9526 O O . HIS B 1 484 ? 1.996 18.266 21.969 1 88 484 HIS B O 1
ATOM 9532 N N . SER B 1 485 ? 2.25 20 20.734 1 90.62 485 SER B N 1
ATOM 9533 C CA . SER B 1 485 ? 3.645 20.172 21.141 1 90.62 485 SER B CA 1
ATOM 9534 C C . SER B 1 485 ? 3.891 21.562 21.703 1 90.62 485 SER B C 1
ATOM 9536 O O . SER B 1 485 ? 4.926 22.172 21.438 1 90.62 485 SER B O 1
ATOM 9538 N N . GLN B 1 486 ? 2.967 22.016 22.453 1 90.62 486 GLN B N 1
ATOM 9539 C CA . GLN B 1 486 ? 3.062 23.328 23.078 1 90.62 486 GLN B CA 1
ATOM 9540 C C . GLN B 1 486 ? 4.203 23.391 24.078 1 90.62 486 GLN B C 1
ATOM 9542 O O . GLN B 1 486 ? 4.66 24.469 24.453 1 90.62 486 GLN B O 1
ATOM 9547 N N . ASN B 1 487 ? 4.66 22.234 24.453 1 89.94 487 ASN B N 1
ATOM 9548 C CA . ASN B 1 487 ? 5.727 22.156 25.438 1 89.94 487 ASN B CA 1
ATOM 9549 C C . ASN B 1 487 ? 7.105 22.281 24.797 1 89.94 487 ASN B C 1
ATOM 9551 O O . ASN B 1 487 ? 8.125 22.266 25.484 1 89.94 487 ASN B O 1
ATOM 9555 N N . SER B 1 488 ? 7.16 22.422 23.547 1 90.94 488 SER B N 1
ATOM 9556 C CA . SER B 1 488 ? 8.438 22.531 22.844 1 90.94 488 SER B CA 1
ATOM 9557 C C . SER B 1 488 ? 8.805 24 22.594 1 90.94 488 SER B C 1
ATOM 9559 O O . SER B 1 488 ? 7.949 24.797 22.219 1 90.94 488 SER B O 1
ATOM 9561 N N . SER B 1 489 ? 10.016 24.281 22.875 1 90.56 489 SER B N 1
ATOM 9562 C CA . SER B 1 489 ? 10.531 25.641 22.672 1 90.56 489 SER B CA 1
ATOM 9563 C C . SER B 1 489 ? 11.094 25.812 21.266 1 90.56 489 SER B C 1
ATOM 9565 O O . SER B 1 489 ? 12.305 25.906 21.078 1 90.56 489 SER B O 1
ATOM 9567 N N . VAL B 1 490 ? 10.234 25.844 20.297 1 94.88 490 VAL B N 1
ATOM 9568 C CA . VAL B 1 490 ? 10.641 25.984 18.906 1 94.88 490 VAL B CA 1
ATOM 9569 C C . VAL B 1 490 ? 9.867 27.125 18.25 1 94.88 490 VAL B C 1
ATOM 9571 O O . VAL B 1 490 ? 8.789 27.5 18.719 1 94.88 490 VAL B O 1
ATOM 9574 N N . PHE B 1 491 ? 10.469 27.75 17.297 1 96.38 491 PHE B N 1
ATOM 9575 C CA . PHE B 1 491 ? 9.758 28.719 16.484 1 96.38 491 PHE B CA 1
ATOM 9576 C C . PHE B 1 491 ? 8.938 28.031 15.406 1 96.38 491 PHE B C 1
ATOM 9578 O O . PHE B 1 491 ? 9.398 27.062 14.797 1 96.38 491 PHE B O 1
ATOM 9585 N N . VAL B 1 492 ? 7.727 28.469 15.242 1 94.81 492 VAL B N 1
ATOM 9586 C CA . VAL B 1 492 ? 6.879 27.953 14.164 1 94.81 492 VAL B CA 1
ATOM 9587 C C . VAL B 1 492 ? 6.914 28.922 12.984 1 94.81 492 VAL B C 1
ATOM 9589 O O . VAL B 1 492 ? 6.605 30.109 13.133 1 94.81 492 VAL B O 1
ATOM 9592 N N . ALA B 1 493 ? 7.258 28.391 11.844 1 94.06 493 ALA B N 1
ATOM 9593 C CA . ALA B 1 493 ? 7.387 29.234 10.656 1 94.06 493 ALA B CA 1
ATOM 9594 C C . ALA B 1 493 ? 6.027 29.453 9.992 1 94.06 493 ALA B C 1
ATOM 9596 O O . ALA B 1 493 ? 5.262 28.516 9.797 1 94.06 493 ALA B O 1
ATOM 9597 N N . VAL B 1 494 ? 5.777 30.734 9.68 1 91.88 494 VAL B N 1
ATOM 9598 C CA . VAL B 1 494 ? 4.559 31.109 8.969 1 91.88 494 VAL B CA 1
ATOM 9599 C C . VAL B 1 494 ? 4.918 31.891 7.703 1 91.88 494 VAL B C 1
ATOM 9601 O O . VAL B 1 494 ? 5.477 33 7.777 1 91.88 494 VAL B O 1
ATOM 9604 N N . GLN B 1 495 ? 4.551 31.312 6.629 1 87.62 495 GLN B N 1
ATOM 9605 C CA . GLN B 1 495 ? 4.852 31.969 5.359 1 87.62 495 GLN B CA 1
ATOM 9606 C C . GLN B 1 495 ? 3.674 32.812 4.891 1 87.62 495 GLN B C 1
ATOM 9608 O O . GLN B 1 495 ? 2.516 32.406 5.02 1 87.62 495 GLN B O 1
ATOM 9613 N N . SER B 1 496 ? 4.016 33.969 4.406 1 89.44 496 SER B N 1
ATOM 9614 C CA . SER B 1 496 ? 3.016 34.812 3.783 1 89.44 496 SER B CA 1
ATOM 9615 C C . SER B 1 496 ? 2.883 34.531 2.293 1 89.44 496 SER B C 1
ATOM 9617 O O . SER B 1 496 ? 3.875 34.219 1.622 1 89.44 496 SER B O 1
ATOM 9619 N N . VAL B 1 497 ? 1.645 34.688 1.847 1 87.38 497 VAL B N 1
ATOM 9620 C CA . VAL B 1 497 ? 1.372 34.375 0.448 1 87.38 497 VAL B CA 1
ATOM 9621 C C . VAL B 1 497 ? 0.836 35.594 -0.263 1 87.38 497 VAL B C 1
ATOM 9623 O O . VAL B 1 497 ? -0.008 36.312 0.278 1 87.38 497 VAL B O 1
ATOM 9626 N N . ILE B 1 498 ? 1.32 35.781 -1.424 1 87.75 498 ILE B N 1
ATOM 9627 C CA . ILE B 1 498 ? 0.876 36.906 -2.229 1 87.75 498 ILE B CA 1
ATOM 9628 C C . ILE B 1 498 ? -0.387 36.531 -3 1 87.75 498 ILE B C 1
ATOM 9630 O O . ILE B 1 498 ? -0.451 35.469 -3.613 1 87.75 498 ILE B O 1
ATOM 9634 N N . VAL B 1 499 ? -1.281 37.375 -2.867 1 87.12 499 VAL B N 1
ATOM 9635 C CA . VAL B 1 499 ? -2.525 37.188 -3.611 1 87.12 499 VAL B CA 1
ATOM 9636 C C . VAL B 1 499 ? -2.795 38.438 -4.453 1 87.12 499 VAL B C 1
ATOM 9638 O O . VAL B 1 499 ? -2.645 39.562 -3.977 1 87.12 499 VAL B O 1
ATOM 9641 N N . SER B 1 500 ? -3.094 38.156 -5.703 1 86.75 500 SER B N 1
ATOM 9642 C CA . SER B 1 500 ? -3.375 39.281 -6.605 1 86.75 500 SER B CA 1
ATOM 9643 C C . SER B 1 500 ? -4.863 39.344 -6.93 1 86.75 500 SER B C 1
ATOM 9645 O O . SER B 1 500 ? -5.496 38.344 -7.238 1 86.75 500 SER B O 1
ATOM 9647 N N . ASN B 1 501 ? -5.355 40.469 -6.613 1 82.19 501 ASN B N 1
ATOM 9648 C CA . ASN B 1 501 ? -6.719 40.781 -7.039 1 82.19 501 ASN B CA 1
ATOM 9649 C C . ASN B 1 501 ? -6.742 41.75 -8.203 1 82.19 501 ASN B C 1
ATOM 9651 O O . ASN B 1 501 ? -5.688 42.156 -8.719 1 82.19 501 ASN B O 1
ATOM 9655 N N . ASP B 1 502 ? -7.93 42.125 -8.797 1 81.88 502 ASP B N 1
ATOM 9656 C CA . ASP B 1 502 ? -8.078 42.969 -9.969 1 81.88 502 ASP B CA 1
ATOM 9657 C C . ASP B 1 502 ? -7.414 44.344 -9.742 1 81.88 502 ASP B C 1
ATOM 9659 O O . ASP B 1 502 ? -6.875 44.938 -10.672 1 81.88 502 ASP B O 1
ATOM 9663 N N . THR B 1 503 ? -7.395 44.688 -8.484 1 86.19 503 THR B N 1
ATOM 9664 C CA . THR B 1 503 ? -6.988 46.062 -8.289 1 86.19 503 THR B CA 1
ATOM 9665 C C . THR B 1 503 ? -5.766 46.156 -7.375 1 86.19 503 THR B C 1
ATOM 9667 O O . THR B 1 503 ? -5.168 47.219 -7.227 1 86.19 503 THR B O 1
ATOM 9670 N N . SER B 1 504 ? -5.426 45.094 -6.691 1 91 504 SER B N 1
ATOM 9671 C CA . SER B 1 504 ? -4.359 45.219 -5.703 1 91 504 SER B CA 1
ATOM 9672 C C . SER B 1 504 ? -3.627 43.875 -5.523 1 91 504 SER B C 1
ATOM 9674 O O . SER B 1 504 ? -4.16 42.812 -5.867 1 91 504 SER B O 1
ATOM 9676 N N . VAL B 1 505 ? -2.395 44.062 -5.148 1 92.31 505 VAL B N 1
ATOM 9677 C CA . VAL B 1 505 ? -1.581 42.906 -4.734 1 92.31 505 VAL B CA 1
ATOM 9678 C C . VAL B 1 505 ? -1.371 42.938 -3.221 1 92.31 505 VAL B C 1
ATOM 9680 O O . VAL B 1 505 ? -0.945 43.969 -2.674 1 92.31 505 VAL B O 1
ATOM 9683 N N . CYS B 1 506 ? -1.742 41.875 -2.531 1 93.38 506 CYS B N 1
ATOM 9684 C CA . CYS B 1 506 ? -1.688 41.844 -1.074 1 93.38 506 CYS B CA 1
ATOM 9685 C C . CYS B 1 506 ? -0.933 40.594 -0.583 1 93.38 506 CYS B C 1
ATOM 9687 O O . CYS B 1 506 ? -0.777 39.625 -1.321 1 93.38 506 CYS B O 1
ATOM 9689 N N . PHE B 1 507 ? -0.363 40.75 0.578 1 92 507 PHE B N 1
ATOM 9690 C CA . PHE B 1 507 ? 0.075 39.531 1.253 1 92 507 PHE B CA 1
ATOM 9691 C C . PHE B 1 507 ? -0.963 39.062 2.268 1 92 507 PHE B C 1
ATOM 9693 O O . PHE B 1 507 ? -1.677 39.875 2.85 1 92 507 PHE B O 1
ATOM 9700 N N . THR B 1 508 ? -1.038 37.75 2.467 1 88.38 508 THR B N 1
ATOM 9701 C CA . THR B 1 508 ? -2.08 37.219 3.326 1 88.38 508 THR B CA 1
ATOM 9702 C C . THR B 1 508 ? -1.501 36.188 4.281 1 88.38 508 THR B C 1
ATOM 9704 O O . THR B 1 508 ? -0.288 35.969 4.309 1 88.38 508 THR B O 1
ATOM 9707 N N . ASN B 1 509 ? -2.297 35.688 5.234 1 87.25 509 ASN B N 1
ATOM 9708 C CA . ASN B 1 509 ? -2.082 34.531 6.066 1 87.25 509 ASN B CA 1
ATOM 9709 C C . ASN B 1 509 ? -1.336 34.875 7.348 1 87.25 509 ASN B C 1
ATOM 9711 O O . ASN B 1 509 ? -1.528 34.219 8.383 1 87.25 509 ASN B O 1
ATOM 9715 N N . LEU B 1 510 ? -0.495 35.875 7.309 1 92.62 510 LEU B N 1
ATOM 9716 C CA . LEU B 1 510 ? 0.447 36.062 8.398 1 92.62 510 LEU B CA 1
ATOM 9717 C C . LEU B 1 510 ? -0.291 36.312 9.719 1 92.62 510 LEU B C 1
ATOM 9719 O O . LEU B 1 510 ? -0.043 35.594 10.703 1 92.62 510 LEU B O 1
ATOM 9723 N N . ILE B 1 511 ? -1.225 37.219 9.727 1 93.75 511 ILE B N 1
ATOM 9724 C CA . ILE B 1 511 ? -1.881 37.594 10.969 1 93.75 511 ILE B CA 1
ATOM 9725 C C . ILE B 1 511 ? -2.879 36.531 11.383 1 93.75 511 ILE B C 1
ATOM 9727 O O . ILE B 1 511 ? -2.906 36.125 12.547 1 93.75 511 ILE B O 1
ATOM 9731 N N . GLU B 1 512 ? -3.619 36.031 10.461 1 91.75 512 GLU B N 1
ATOM 9732 C CA . GLU B 1 512 ? -4.605 35 10.75 1 91.75 512 GLU B CA 1
ATOM 9733 C C . GLU B 1 512 ? -3.943 33.75 11.32 1 91.75 512 GLU B C 1
ATOM 9735 O O . GLU B 1 512 ? -4.414 33.188 12.312 1 91.75 512 GLU B O 1
ATOM 9740 N N . LYS B 1 513 ? -2.881 33.375 10.695 1 91.69 513 LYS B N 1
ATOM 9741 C CA . LYS B 1 513 ? -2.164 32.188 11.18 1 91.69 513 LYS B CA 1
ATOM 9742 C C . LYS B 1 513 ? -1.558 32.438 12.555 1 91.69 513 LYS B C 1
ATOM 9744 O O . LYS B 1 513 ? -1.493 31.531 13.383 1 91.69 513 LYS B O 1
ATOM 9749 N N . SER B 1 514 ? -1.12 33.594 12.742 1 94.25 514 SER B N 1
ATOM 9750 C CA . SER B 1 514 ? -0.562 33.969 14.039 1 94.25 514 SER B CA 1
ATOM 9751 C C . SER B 1 514 ? -1.624 33.875 15.133 1 94.25 514 SER B C 1
ATOM 9753 O O . SER B 1 514 ? -1.342 33.469 16.25 1 94.25 514 SER B O 1
ATOM 9755 N N . PHE B 1 515 ? -2.84 34.344 14.781 1 94.62 515 PHE B N 1
ATOM 9756 C CA . PHE B 1 515 ? -3.938 34.25 15.734 1 94.62 515 PHE B CA 1
ATOM 9757 C C . PHE B 1 515 ? -4.242 32.781 16.078 1 94.62 515 PHE B C 1
ATOM 9759 O O . PHE B 1 515 ? -4.355 32.438 17.25 1 94.62 515 PHE B O 1
ATOM 9766 N N . VAL B 1 516 ? -4.305 32 15.07 1 92 516 VAL B N 1
ATOM 9767 C CA . VAL B 1 516 ? -4.648 30.609 15.273 1 92 516 VAL B CA 1
ATOM 9768 C C . VAL B 1 516 ? -3.568 29.922 16.109 1 92 516 VAL B C 1
ATOM 9770 O O . VAL B 1 516 ? -3.871 29.25 17.094 1 92 516 VAL B O 1
ATOM 9773 N N . LEU B 1 517 ? -2.34 30.125 15.766 1 92.44 517 LEU B N 1
ATOM 9774 C CA . LEU B 1 517 ? -1.239 29.547 16.531 1 92.44 517 LEU B CA 1
ATOM 9775 C C . LEU B 1 517 ? -1.236 30.062 17.953 1 92.44 517 LEU B C 1
ATOM 9777 O O . LEU B 1 517 ? -0.995 29.297 18.891 1 92.44 517 LEU B O 1
ATOM 9781 N N . GLY B 1 518 ? -1.533 31.25 18.078 1 92.38 518 GLY B N 1
ATOM 9782 C CA . GLY B 1 518 ? -1.571 31.859 19.391 1 92.38 518 GLY B CA 1
ATOM 9783 C C . GLY B 1 518 ? -2.598 31.234 20.312 1 92.38 518 GLY B C 1
ATOM 9784 O O . GLY B 1 518 ? -2.277 30.844 21.438 1 92.38 518 GLY B O 1
ATOM 9785 N N . ILE B 1 519 ? -3.785 31.078 19.828 1 91.44 519 ILE B N 1
ATOM 9786 C CA . ILE B 1 519 ? -4.84 30.562 20.688 1 91.44 519 ILE B CA 1
ATOM 9787 C C . ILE B 1 519 ? -4.625 29.062 20.922 1 91.44 519 ILE B C 1
ATOM 9789 O O . ILE B 1 519 ? -5.188 28.484 21.844 1 91.44 519 ILE B O 1
ATOM 9793 N N . LEU B 1 520 ? -3.85 28.516 20.078 1 90.12 520 LEU B N 1
ATOM 9794 C CA . LEU B 1 520 ? -3.578 27.094 20.234 1 90.12 520 LEU B CA 1
ATOM 9795 C C . LEU B 1 520 ? -2.352 26.859 21.109 1 90.12 520 LEU B C 1
ATOM 9797 O O . LEU B 1 520 ? -1.981 25.719 21.391 1 90.12 520 LEU B O 1
ATOM 9801 N N . GLY B 1 521 ? -1.703 27.891 21.469 1 89.94 521 GLY B N 1
ATOM 9802 C CA . GLY B 1 521 ? -0.648 27.766 22.469 1 89.94 521 GLY B CA 1
ATOM 9803 C C . GLY B 1 521 ? 0.743 27.766 21.859 1 89.94 521 GLY B C 1
ATOM 9804 O O . GLY B 1 521 ? 1.681 27.234 22.453 1 89.94 521 GLY B O 1
ATOM 9805 N N . TYR B 1 522 ? 0.909 28.328 20.703 1 91.62 522 TYR B N 1
ATOM 9806 C CA . TYR B 1 522 ? 2.211 28.453 20.047 1 91.62 522 TYR B CA 1
ATOM 9807 C C . TYR B 1 522 ? 2.607 29.906 19.891 1 91.62 522 TYR B C 1
ATOM 9809 O O . TYR B 1 522 ? 2.434 30.5 18.812 1 91.62 522 TYR B O 1
ATOM 9817 N N . PRO B 1 523 ? 3.215 30.484 20.859 1 93.69 523 PRO B N 1
ATOM 9818 C CA . PRO B 1 523 ? 3.453 31.922 20.859 1 93.69 523 PRO B CA 1
ATOM 9819 C C . PRO B 1 523 ? 4.68 32.312 20.031 1 93.69 523 PRO B C 1
ATOM 9821 O O . PRO B 1 523 ? 4.828 33.469 19.641 1 93.69 523 PRO B O 1
ATOM 9824 N N . TYR B 1 524 ? 5.586 31.406 19.797 1 95.81 524 TYR B N 1
ATOM 9825 C CA . TYR B 1 524 ? 6.824 31.719 19.109 1 95.81 524 TYR B CA 1
ATOM 9826 C C . TYR B 1 524 ? 6.664 31.531 17.594 1 95.81 524 TYR B C 1
ATOM 9828 O O . TYR B 1 524 ? 6.953 30.469 17.062 1 95.81 524 TYR B O 1
ATOM 9836 N N . ILE B 1 525 ? 6.328 32.625 17 1 96 525 ILE B N 1
ATOM 9837 C CA . ILE B 1 525 ? 6.008 32.594 15.57 1 96 525 ILE B CA 1
ATOM 9838 C C . ILE B 1 525 ? 7.082 33.344 14.789 1 96 525 ILE B C 1
ATOM 9840 O O . ILE B 1 525 ? 7.5 34.438 15.18 1 96 525 ILE B O 1
ATOM 9844 N N . MET B 1 526 ? 7.543 32.75 13.75 1 97.12 526 MET B N 1
ATOM 9845 C CA . MET B 1 526 ? 8.477 33.406 12.828 1 97.12 526 MET B CA 1
ATOM 9846 C C . MET B 1 526 ? 7.789 33.75 11.523 1 97.12 526 MET B C 1
ATOM 9848 O O . MET B 1 526 ? 7.219 32.906 10.852 1 97.12 526 MET B O 1
ATOM 9852 N N . SER B 1 527 ? 7.762 35.031 11.211 1 96.69 527 SER B N 1
ATOM 9853 C CA . SER B 1 527 ? 7.355 35.406 9.867 1 96.69 527 SER B CA 1
ATOM 9854 C C . SER B 1 527 ? 8.367 34.938 8.828 1 96.69 527 SER B C 1
ATOM 9856 O O . SER B 1 527 ? 9.445 35.531 8.695 1 96.69 527 SER B O 1
ATOM 9858 N N . ASP B 1 528 ? 7.996 33.969 8.125 1 91.94 528 ASP B N 1
ATOM 9859 C CA . ASP B 1 528 ? 8.93 33.219 7.281 1 91.94 528 ASP B CA 1
ATOM 9860 C C . ASP B 1 528 ? 8.836 33.656 5.824 1 91.94 528 ASP B C 1
ATOM 9862 O O . ASP B 1 528 ? 8.578 32.844 4.938 1 91.94 528 ASP B O 1
ATOM 9866 N N . GLY B 1 529 ? 9.055 34.875 5.629 1 89.56 529 GLY B N 1
ATOM 9867 C CA . GLY B 1 529 ? 9.18 35.406 4.277 1 89.56 529 GLY B CA 1
ATOM 9868 C C . GLY B 1 529 ? 7.852 35.594 3.576 1 89.56 529 GLY B C 1
ATOM 9869 O O . GLY B 1 529 ? 6.797 35.531 4.215 1 89.56 529 GLY B O 1
ATOM 9870 N N . ILE B 1 530 ? 7.914 35.906 2.27 1 85.38 530 ILE B N 1
ATOM 9871 C CA . ILE B 1 530 ? 6.77 36.25 1.421 1 85.38 530 ILE B CA 1
ATOM 9872 C C . ILE B 1 530 ? 6.941 35.562 0.055 1 85.38 530 ILE B C 1
ATOM 9874 O O . ILE B 1 530 ? 8.023 35.625 -0.529 1 85.38 530 ILE B O 1
ATOM 9878 N N . SER B 1 531 ? 5.922 34.75 -0.296 1 80.88 531 SER B N 1
ATOM 9879 C CA . SER B 1 531 ? 6.047 34.031 -1.56 1 80.88 531 SER B CA 1
ATOM 9880 C C . SER B 1 531 ? 4.719 34 -2.309 1 80.88 531 SER B C 1
ATOM 9882 O O . SER B 1 531 ? 3.676 34.344 -1.751 1 80.88 531 SER B O 1
ATOM 9884 N N . PHE B 1 532 ? 4.738 33.75 -3.729 1 72.69 532 PHE B N 1
ATOM 9885 C CA . PHE B 1 532 ? 3.551 33.688 -4.57 1 72.69 532 PHE B CA 1
ATOM 9886 C C . PHE B 1 532 ? 2.871 32.344 -4.422 1 72.69 532 PHE B C 1
ATOM 9888 O O . PHE B 1 532 ? 1.713 32.156 -4.812 1 72.69 532 PHE B O 1
ATOM 9895 N N . GLY B 1 533 ? 2.775 31.641 -3.41 1 60.66 533 GLY B N 1
ATOM 9896 C CA . GLY B 1 533 ? 2.1 30.391 -3.074 1 60.66 533 GLY B CA 1
ATOM 9897 C C . GLY B 1 533 ? 2.217 29.344 -4.156 1 60.66 533 GLY B C 1
ATOM 9898 O O . GLY B 1 533 ? 1.955 28.156 -3.912 1 60.66 533 GLY B O 1
ATOM 9899 N N . ASP B 1 534 ? 2.049 29.609 -5.617 1 53.16 534 ASP B N 1
ATOM 9900 C CA . ASP B 1 534 ? 1.892 28.625 -6.676 1 53.16 534 ASP B CA 1
ATOM 9901 C C . ASP B 1 534 ? 3.213 27.906 -6.965 1 53.16 534 ASP B C 1
ATOM 9903 O O . ASP B 1 534 ? 3.289 27.078 -7.871 1 53.16 534 ASP B O 1
ATOM 9907 N N . GLY B 1 535 ? 4.086 27.859 -6.18 1 51.28 535 GLY B N 1
ATOM 9908 C CA . GLY B 1 535 ? 5.297 27.109 -6.449 1 51.28 535 GLY B CA 1
ATOM 9909 C C . GLY B 1 535 ? 5.957 27.484 -7.762 1 51.28 535 GLY B C 1
ATOM 9910 O O . GLY B 1 535 ? 7.059 27.031 -8.07 1 51.28 535 GLY B O 1
ATOM 9911 N N . THR B 1 536 ? 5.125 27.812 -8.82 1 45.47 536 THR B N 1
ATOM 9912 C CA . THR B 1 536 ? 5.566 27.953 -10.203 1 45.47 536 THR B CA 1
ATOM 9913 C C . THR B 1 536 ? 6.684 28.984 -10.32 1 45.47 536 THR B C 1
ATOM 9915 O O . THR B 1 536 ? 7.508 28.922 -11.234 1 45.47 536 THR B O 1
ATOM 9918 N N . PHE B 1 537 ? 6.66 30.109 -9.617 1 48 537 PHE B N 1
ATOM 9919 C CA . PHE B 1 537 ? 7.535 31.156 -10.117 1 48 537 PHE B CA 1
ATOM 9920 C C . PHE B 1 537 ? 8.711 31.375 -9.172 1 48 537 PHE B C 1
ATOM 9922 O O . PHE B 1 537 ? 8.664 32.25 -8.305 1 48 537 PHE B O 1
ATOM 9929 N N . ALA B 1 538 ? 9.648 30.484 -9.172 1 52.09 538 ALA B N 1
ATOM 9930 C CA . ALA B 1 538 ? 10.906 30.484 -8.43 1 52.09 538 ALA B CA 1
ATOM 9931 C C . ALA B 1 538 ? 11.555 31.875 -8.453 1 52.09 538 ALA B C 1
ATOM 9933 O O . ALA B 1 538 ? 12.203 32.281 -7.484 1 52.09 538 ALA B O 1
ATOM 9934 N N . ASN B 1 539 ? 11.273 32.625 -9.453 1 59.31 539 ASN B N 1
ATOM 9935 C CA . ASN B 1 539 ? 12.117 33.812 -9.57 1 59.31 539 ASN B CA 1
ATOM 9936 C C . ASN B 1 539 ? 11.305 35.094 -9.461 1 59.31 539 ASN B C 1
ATOM 9938 O O . ASN B 1 539 ? 11.836 36.188 -9.648 1 59.31 539 ASN B O 1
ATOM 9942 N N . LYS B 1 540 ? 10.031 34.906 -9.039 1 73.94 540 LYS B N 1
ATOM 9943 C CA . LYS B 1 540 ? 9.234 36.125 -8.938 1 73.94 540 LYS B CA 1
ATOM 9944 C C . LYS B 1 540 ? 9.258 36.688 -7.52 1 73.94 540 LYS B C 1
ATOM 9946 O O . LYS B 1 540 ? 9.18 35.938 -6.547 1 73.94 540 LYS B O 1
ATOM 9951 N N . ILE B 1 541 ? 9.633 38 -7.414 1 82.88 541 ILE B N 1
ATOM 9952 C CA . ILE B 1 541 ? 9.641 38.688 -6.125 1 82.88 541 ILE B CA 1
ATOM 9953 C C . ILE B 1 541 ? 8.453 39.656 -6.047 1 82.88 541 ILE B C 1
ATOM 9955 O O . ILE B 1 541 ? 8.039 40.219 -7.062 1 82.88 541 ILE B O 1
ATOM 9959 N N . PRO B 1 542 ? 7.93 39.812 -4.918 1 89.06 542 PRO B N 1
ATOM 9960 C CA . PRO B 1 542 ? 6.812 40.75 -4.766 1 89.06 542 PRO B CA 1
ATOM 9961 C C . PRO B 1 542 ? 7.195 42.188 -5.086 1 89.06 542 PRO B C 1
ATOM 9963 O O . PRO B 1 542 ? 8.383 42.531 -5.105 1 89.06 542 PRO B O 1
ATOM 9966 N N . ASN B 1 543 ? 6.168 43.062 -5.43 1 91.06 543 ASN B N 1
ATOM 9967 C CA . ASN B 1 543 ? 6.484 44.469 -5.641 1 91.06 543 ASN B CA 1
ATOM 9968 C C . ASN B 1 543 ? 6.977 45.125 -4.355 1 91.06 543 ASN B C 1
ATOM 9970 O O . ASN B 1 543 ? 6.727 44.625 -3.26 1 91.06 543 ASN B O 1
ATOM 9974 N N . GLU B 1 544 ? 7.652 46.219 -4.477 1 93.62 544 GLU B N 1
ATOM 9975 C CA . GLU B 1 544 ? 8.375 46.844 -3.367 1 93.62 544 GLU B CA 1
ATOM 9976 C C . GLU B 1 544 ? 7.41 47.312 -2.283 1 93.62 544 GLU B C 1
ATOM 9978 O O . GLU B 1 544 ? 7.738 47.281 -1.095 1 93.62 544 GLU B O 1
ATOM 9983 N N . ILE B 1 545 ? 6.188 47.75 -2.621 1 94.62 545 ILE B N 1
ATOM 9984 C CA . ILE B 1 545 ? 5.23 48.25 -1.645 1 94.62 545 ILE B CA 1
ATOM 9985 C C . ILE B 1 545 ? 4.762 47.125 -0.739 1 94.62 545 ILE B C 1
ATOM 9987 O O . ILE B 1 545 ? 4.785 47.25 0.488 1 94.62 545 ILE B O 1
ATOM 9991 N N . VAL B 1 546 ? 4.398 46 -1.372 1 95 546 VAL B N 1
ATOM 9992 C CA . VAL B 1 546 ? 3.91 44.875 -0.608 1 95 546 VAL B CA 1
ATOM 9993 C C . VAL B 1 546 ? 5.031 44.312 0.261 1 95 546 VAL B C 1
ATOM 9995 O O . VAL B 1 546 ? 4.797 43.875 1.393 1 95 546 VAL B O 1
ATOM 9998 N N . TYR B 1 547 ? 6.223 44.344 -0.296 1 95.62 547 TYR B N 1
ATOM 9999 C CA . TYR B 1 547 ? 7.387 43.875 0.452 1 95.62 547 TYR B CA 1
ATOM 10000 C C . TYR B 1 547 ? 7.594 44.719 1.71 1 95.62 547 TYR B C 1
ATOM 10002 O O . TYR B 1 547 ? 7.82 44.156 2.793 1 95.62 547 TYR B O 1
ATOM 10010 N N . GLN B 1 548 ? 7.543 45.938 1.617 1 95.94 548 GLN B N 1
ATOM 10011 C CA . GLN B 1 548 ? 7.723 46.812 2.756 1 95.94 548 GLN B CA 1
ATOM 10012 C C . GLN B 1 548 ? 6.566 46.688 3.744 1 95.94 548 GLN B C 1
ATOM 10014 O O . GLN B 1 548 ? 6.777 46.719 4.961 1 95.94 548 GLN B O 1
ATOM 10019 N N . ARG B 1 549 ? 5.379 46.562 3.221 1 96.5 549 ARG B N 1
ATOM 10020 C CA . ARG B 1 549 ? 4.219 46.375 4.086 1 96.5 549 ARG B CA 1
ATOM 10021 C C . ARG B 1 549 ? 4.324 45.094 4.871 1 96.5 549 ARG B C 1
ATOM 10023 O O . ARG B 1 549 ? 3.939 45.031 6.043 1 96.5 549 ARG B O 1
ATOM 10030 N N . TRP B 1 550 ? 4.797 44.062 4.176 1 96.5 550 TRP B N 1
ATOM 10031 C CA . TRP B 1 550 ? 5.035 42.781 4.859 1 96.5 550 TRP B CA 1
ATOM 10032 C C . TRP B 1 550 ? 5.984 42.969 6.039 1 96.5 550 TRP B C 1
ATOM 10034 O O . TRP B 1 550 ? 5.723 42.469 7.137 1 96.5 550 TRP B O 1
ATOM 10044 N N . LEU B 1 551 ? 7.051 43.656 5.805 1 97.12 551 LEU B N 1
ATOM 10045 C CA . LEU B 1 551 ? 8.008 43.844 6.887 1 97.12 551 LEU B CA 1
ATOM 10046 C C . LEU B 1 551 ? 7.402 44.719 7.992 1 97.12 551 LEU B C 1
ATOM 10048 O O . LEU B 1 551 ? 7.652 44.469 9.18 1 97.12 551 LEU B O 1
ATOM 10052 N N . GLN B 1 552 ? 6.641 45.719 7.617 1 97.19 552 GLN B N 1
ATOM 10053 C CA . GLN B 1 552 ? 5.988 46.594 8.586 1 97.19 552 GLN B CA 1
ATOM 10054 C C . GLN B 1 552 ? 5.113 45.781 9.547 1 97.19 552 GLN B C 1
ATOM 10056 O O . GLN B 1 552 ? 5.07 46.062 10.742 1 97.19 552 GLN B O 1
ATOM 10061 N N . ALA B 1 553 ? 4.484 44.812 9.055 1 97.12 553 ALA B N 1
ATOM 10062 C CA . ALA B 1 553 ? 3.691 43.938 9.898 1 97.12 553 ALA B CA 1
ATOM 10063 C C . ALA B 1 553 ? 4.586 42.969 10.688 1 97.12 553 ALA B C 1
ATOM 10065 O O . ALA B 1 553 ? 4.379 42.781 11.883 1 97.12 553 ALA B O 1
ATOM 10066 N N . SER B 1 554 ? 5.621 42.469 10.086 1 97.56 554 SER B N 1
ATOM 10067 C CA . SER B 1 554 ? 6.457 41.406 10.609 1 97.56 554 SER B CA 1
ATOM 10068 C C . SER B 1 554 ? 7.332 41.875 11.758 1 97.56 554 SER B C 1
ATOM 10070 O O . SER B 1 554 ? 7.703 41.094 12.641 1 97.56 554 SER B O 1
ATOM 10072 N N . ILE B 1 555 ? 7.68 43.156 11.789 1 97.69 555 ILE B N 1
ATOM 10073 C CA . ILE B 1 555 ? 8.633 43.656 12.773 1 97.69 555 ILE B CA 1
ATOM 10074 C C . ILE B 1 555 ? 8.023 43.531 14.172 1 97.69 555 ILE B C 1
ATOM 10076 O O . ILE B 1 555 ? 8.742 43.625 15.172 1 97.69 555 ILE B O 1
ATOM 10080 N N . PHE B 1 556 ? 6.734 43.375 14.25 1 97.81 556 PHE B N 1
ATOM 10081 C CA . PHE B 1 556 ? 6.086 43.281 15.555 1 97.81 556 PHE B CA 1
ATOM 10082 C C . PHE B 1 556 ? 5.992 41.812 16 1 97.81 556 PHE B C 1
ATOM 10084 O O . PHE B 1 556 ? 5.605 41.531 17.141 1 97.81 556 PHE B O 1
ATOM 10091 N N . LEU B 1 557 ? 6.309 40.844 15.156 1 97.75 557 LEU B N 1
ATOM 10092 C CA . LEU B 1 557 ? 6.273 39.406 15.484 1 97.75 557 LEU B CA 1
ATOM 10093 C C . LEU B 1 557 ? 7.559 39 16.188 1 97.75 557 LEU B C 1
ATOM 10095 O O . LEU B 1 557 ? 8.555 39.719 16.156 1 97.75 557 LEU B O 1
ATOM 10099 N N . PRO B 1 558 ? 7.566 37.812 16.797 1 97 558 PRO B N 1
ATOM 10100 C CA . PRO B 1 558 ? 8.719 37.375 17.578 1 97 558 PRO B CA 1
ATOM 10101 C C . PRO B 1 558 ? 9.977 37.188 16.734 1 97 558 PRO B C 1
ATOM 10103 O O . PRO B 1 558 ? 11.086 37.469 17.203 1 97 558 PRO B O 1
ATOM 10106 N N . ALA B 1 559 ? 9.828 36.719 15.562 1 97.88 559 ALA B N 1
ATOM 10107 C CA . ALA B 1 559 ? 10.977 36.531 14.688 1 97.88 559 ALA B CA 1
ATOM 10108 C C . ALA B 1 559 ? 10.617 36.781 13.234 1 97.88 559 ALA B C 1
ATOM 10110 O O . ALA B 1 559 ? 9.445 36.688 12.852 1 97.88 559 ALA B O 1
ATOM 10111 N N . ILE B 1 560 ? 11.656 37.156 12.422 1 97.88 560 ILE B N 1
ATOM 10112 C CA . ILE B 1 560 ? 11.469 37.5 11.016 1 97.88 560 ILE B CA 1
ATOM 10113 C C . ILE B 1 560 ? 12.562 36.812 10.18 1 97.88 560 ILE B C 1
ATOM 10115 O O . ILE B 1 560 ? 13.742 36.875 10.531 1 97.88 560 ILE B O 1
ATOM 10119 N N . ARG B 1 561 ? 12.164 36.188 9.164 1 97.25 561 ARG B N 1
ATOM 10120 C CA . ARG B 1 561 ? 13.117 35.656 8.211 1 97.25 561 ARG B CA 1
ATOM 10121 C C . ARG B 1 561 ? 12.898 36.219 6.816 1 97.25 561 ARG B C 1
ATOM 10123 O O . ARG B 1 561 ? 11.789 36.188 6.289 1 97.25 561 ARG B O 1
ATOM 10130 N N . PHE B 1 562 ? 13.984 36.75 6.23 1 95.5 562 PHE B N 1
ATOM 10131 C CA . PHE B 1 562 ? 13.93 37.344 4.898 1 95.5 562 PHE B CA 1
ATOM 10132 C C . PHE B 1 562 ? 14.156 36.281 3.826 1 95.5 562 PHE B C 1
ATOM 10134 O O . PHE B 1 562 ? 15.25 35.719 3.732 1 95.5 562 PHE B O 1
ATOM 10141 N N . SER B 1 563 ? 13.141 36.062 3.049 1 90.38 563 SER B N 1
ATOM 10142 C CA . SER B 1 563 ? 13.281 35.188 1.896 1 90.38 563 SER B CA 1
ATOM 10143 C C . SER B 1 563 ? 13.742 35.969 0.663 1 90.38 563 SER B C 1
ATOM 10145 O O . SER B 1 563 ? 14.281 35.375 -0.28 1 90.38 563 SER B O 1
ATOM 10147 N N . VAL B 1 564 ? 13.453 37.219 0.643 1 91.31 564 VAL B N 1
ATOM 10148 C CA . VAL B 1 564 ? 13.914 38.156 -0.38 1 91.31 564 VAL B CA 1
ATOM 10149 C C . VAL B 1 564 ? 14.789 39.219 0.258 1 91.31 564 VAL B C 1
ATOM 10151 O O . VAL B 1 564 ? 14.406 39.812 1.268 1 91.31 564 VAL B O 1
ATOM 10154 N N . THR B 1 565 ? 15.93 39.438 -0.326 1 92.62 565 THR B N 1
ATOM 10155 C CA . THR B 1 565 ? 16.844 40.406 0.241 1 92.62 565 THR B CA 1
ATOM 10156 C C . THR B 1 565 ? 16.391 41.844 -0.103 1 92.62 565 THR B C 1
ATOM 10158 O O . THR B 1 565 ? 15.898 42.094 -1.206 1 92.62 565 THR B O 1
ATOM 10161 N N . PRO B 1 566 ? 16.547 42.75 0.787 1 94.81 566 PRO B N 1
ATOM 10162 C CA . PRO B 1 566 ? 16.109 44.125 0.546 1 94.81 566 PRO B CA 1
ATOM 10163 C C . PRO B 1 566 ? 16.797 44.75 -0.667 1 94.81 566 PRO B C 1
ATOM 10165 O O . PRO B 1 566 ? 16.188 45.562 -1.372 1 94.81 566 PRO B O 1
ATOM 10168 N N . TRP B 1 567 ? 18.031 44.375 -0.94 1 95.19 567 TRP B N 1
ATOM 10169 C CA . TRP B 1 567 ? 18.797 45.031 -2.016 1 95.19 567 TRP B CA 1
ATOM 10170 C C . TRP B 1 567 ? 18.406 44.438 -3.369 1 95.19 567 TRP B C 1
ATOM 10172 O O . TRP B 1 567 ? 19.016 44.75 -4.391 1 95.19 567 TRP B O 1
ATOM 10182 N N . SER B 1 568 ? 17.406 43.594 -3.338 1 91.69 568 SER B N 1
ATOM 10183 C CA . SE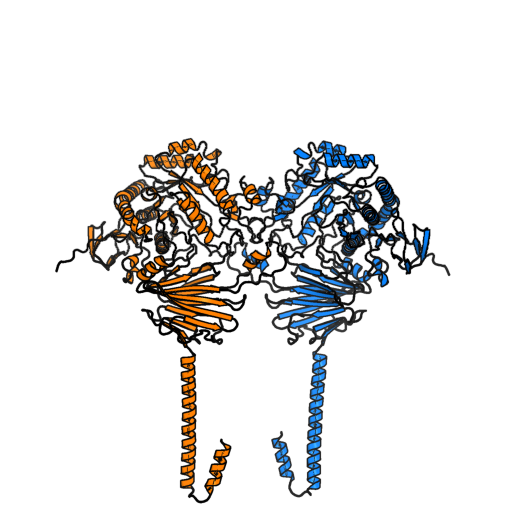R B 1 568 ? 16.75 43.219 -4.59 1 91.69 568 SER B CA 1
ATOM 10184 C C . SER B 1 568 ? 15.922 44.375 -5.148 1 91.69 568 SER B C 1
ATOM 10186 O O . SER B 1 568 ? 15.484 44.312 -6.301 1 91.69 568 SER B O 1
ATOM 10188 N N . TYR B 1 569 ? 15.766 45.344 -4.32 1 94.44 569 TYR B N 1
ATOM 10189 C CA . TYR B 1 569 ? 14.984 46.531 -4.684 1 94.44 569 TYR B CA 1
ATOM 10190 C C . TYR B 1 569 ? 15.867 47.781 -4.73 1 94.44 569 TYR B C 1
ATOM 10192 O O . TYR B 1 569 ? 17.094 47.656 -4.863 1 94.44 569 TYR B O 1
ATOM 10200 N N . SER B 1 570 ? 15.156 49 -4.754 1 94.38 570 SER B N 1
ATOM 10201 C CA . SER B 1 570 ? 15.898 50.281 -4.809 1 94.38 570 SER B CA 1
ATOM 10202 C C . SER B 1 570 ? 16.594 50.562 -3.482 1 94.38 570 SER B C 1
ATOM 10204 O O . SER B 1 570 ? 16.234 50 -2.451 1 94.38 570 SER B O 1
ATOM 10206 N N . GLU B 1 571 ? 17.547 51.406 -3.52 1 94.56 571 GLU B N 1
ATOM 10207 C CA . GLU B 1 571 ? 18.281 51.781 -2.312 1 94.56 571 GLU B CA 1
ATOM 10208 C C . GLU B 1 571 ? 17.375 52.469 -1.304 1 94.56 571 GLU B C 1
ATOM 10210 O O . GLU B 1 571 ? 17.594 52.375 -0.095 1 94.56 571 GLU B O 1
ATOM 10215 N N . SER B 1 572 ? 16.422 53.125 -1.845 1 94.88 572 SER B N 1
ATOM 10216 C CA . SER B 1 572 ? 15.453 53.75 -0.953 1 94.88 572 SER B CA 1
ATOM 10217 C C . SER B 1 572 ? 14.734 52.688 -0.104 1 94.88 572 SER B C 1
ATOM 10219 O O . SER B 1 572 ? 14.445 52.938 1.07 1 94.88 572 SER B O 1
ATOM 10221 N N . VAL B 1 573 ? 14.461 51.562 -0.662 1 95.75 573 VAL B N 1
ATOM 10222 C CA . VAL B 1 573 ? 13.812 50.469 0.054 1 95.75 573 VAL B CA 1
ATOM 10223 C C . VAL B 1 573 ? 14.75 49.938 1.125 1 95.75 573 VAL B C 1
ATOM 10225 O O . VAL B 1 573 ? 14.336 49.656 2.254 1 95.75 573 VAL B O 1
ATOM 10228 N N . VAL B 1 574 ? 16 49.812 0.785 1 96.56 574 VAL B N 1
ATOM 10229 C CA . VAL B 1 574 ? 17 49.312 1.727 1 96.56 574 VAL B CA 1
ATOM 10230 C C . VAL B 1 574 ? 17.062 50.25 2.945 1 96.56 574 VAL B C 1
ATOM 10232 O O . VAL B 1 574 ? 17.094 49.75 4.086 1 96.56 574 VAL B O 1
ATOM 10235 N N . GLU B 1 575 ? 17.062 51.469 2.674 1 96.44 575 GLU B N 1
ATOM 10236 C CA . GLU B 1 575 ? 17.156 52.438 3.758 1 96.44 575 GLU B CA 1
ATOM 10237 C C . GLU B 1 575 ? 15.914 52.375 4.652 1 96.44 575 GLU B C 1
ATOM 10239 O O . GLU B 1 575 ? 16.031 52.469 5.879 1 96.44 575 GLU B O 1
ATOM 10244 N N . ASN B 1 576 ? 14.82 52.281 4.023 1 96.25 576 ASN B N 1
ATOM 10245 C CA . ASN B 1 576 ? 13.594 52.156 4.801 1 96.25 576 ASN B CA 1
ATOM 10246 C C . ASN B 1 576 ? 13.586 50.906 5.656 1 96.25 576 ASN B C 1
ATOM 10248 O O . ASN B 1 576 ? 13.117 50.938 6.797 1 96.25 576 ASN B O 1
ATOM 10252 N N . ILE B 1 577 ? 14.078 49.844 5.102 1 96.31 577 ILE B N 1
ATOM 10253 C CA . ILE B 1 577 ? 14.148 48.562 5.816 1 96.31 577 ILE B CA 1
ATOM 10254 C C . ILE B 1 577 ? 15.062 48.719 7.027 1 96.31 577 ILE B C 1
ATOM 10256 O O . ILE B 1 577 ? 14.742 48.219 8.117 1 96.31 577 ILE B O 1
ATOM 10260 N N . LYS B 1 578 ? 16.156 49.344 6.879 1 96.88 578 LYS B N 1
ATOM 10261 C CA . LYS B 1 578 ? 17.062 49.594 7.988 1 96.88 578 LYS B CA 1
ATOM 10262 C C . LYS B 1 578 ? 16.391 50.375 9.102 1 96.88 578 LYS B C 1
ATOM 10264 O O . LYS B 1 578 ? 16.562 50.094 10.289 1 96.88 578 LYS B O 1
ATOM 10269 N N . LYS B 1 579 ? 15.609 51.312 8.695 1 96.5 579 LYS B N 1
ATOM 10270 C CA . LYS B 1 579 ? 14.875 52.125 9.672 1 96.5 579 LYS B CA 1
ATOM 10271 C C . LYS B 1 579 ? 13.867 51.281 10.43 1 96.5 579 LYS B C 1
ATOM 10273 O O . LYS B 1 579 ? 13.719 51.406 11.648 1 96.5 579 LYS B O 1
ATOM 10278 N N . LEU B 1 580 ? 13.172 50.5 9.719 1 96.88 580 LEU B N 1
ATOM 10279 C CA . LEU B 1 580 ? 12.172 49.625 10.336 1 96.88 580 LEU B CA 1
ATOM 10280 C C . LEU B 1 580 ? 12.836 48.625 11.297 1 96.88 580 LEU B C 1
ATOM 10282 O O . LEU B 1 580 ? 12.312 48.375 12.383 1 96.88 580 LEU B O 1
ATOM 10286 N N . LEU B 1 581 ? 13.945 48.094 10.914 1 97.06 581 LEU B N 1
ATOM 10287 C CA . LEU B 1 581 ? 14.648 47.125 11.766 1 97.06 581 LEU B CA 1
ATOM 10288 C C . LEU B 1 581 ? 15.219 47.812 13 1 97.06 581 LEU B C 1
ATOM 10290 O O . LEU B 1 581 ? 15.273 47.219 14.078 1 97.06 581 LEU B O 1
ATOM 10294 N N . ALA B 1 582 ? 15.68 49.031 12.812 1 96.38 582 ALA B N 1
ATOM 10295 C CA . ALA B 1 582 ? 16.125 49.812 13.953 1 96.38 582 ALA B CA 1
ATOM 10296 C C . ALA B 1 582 ? 14.977 50.094 14.922 1 96.38 582 ALA B C 1
ATOM 10298 O O . ALA B 1 582 ? 15.148 50 16.141 1 96.38 582 ALA B O 1
ATOM 10299 N N . PHE B 1 583 ? 13.883 50.469 14.32 1 96.12 583 PHE B N 1
ATOM 10300 C CA . PHE B 1 583 ? 12.672 50.656 15.109 1 96.12 583 PHE B CA 1
ATOM 10301 C C . PHE B 1 583 ? 12.344 49.375 15.898 1 96.12 583 PHE B C 1
ATOM 10303 O O . PHE B 1 583 ? 12.047 49.438 17.094 1 96.12 583 PHE B O 1
ATOM 10310 N N . ARG B 1 584 ? 12.375 48.25 15.258 1 97.38 584 ARG B N 1
ATOM 10311 C CA . ARG B 1 584 ? 12.133 46.969 15.906 1 97.38 584 ARG B CA 1
ATOM 10312 C C . ARG B 1 584 ? 13.078 46.75 17.078 1 97.38 584 ARG B C 1
ATOM 10314 O O . ARG B 1 584 ? 12.648 46.375 18.172 1 97.38 584 ARG B O 1
ATOM 10321 N N . GLN B 1 585 ? 14.336 47.031 16.922 1 96.38 585 GLN B N 1
ATOM 10322 C CA . GLN B 1 585 ? 15.352 46.812 17.938 1 96.38 585 GLN B CA 1
ATOM 10323 C C . GLN B 1 585 ? 15.141 47.719 19.141 1 96.38 585 GLN B C 1
ATOM 10325 O O . GLN B 1 585 ? 15.312 47.281 20.281 1 96.38 585 GLN B O 1
ATOM 10330 N N . LYS B 1 586 ? 14.719 48.875 18.875 1 95.94 586 LYS B N 1
ATOM 10331 C CA . LYS B 1 586 ? 14.656 49.875 19.922 1 95.94 586 LYS B CA 1
ATOM 10332 C C . LYS B 1 586 ? 13.336 49.812 20.672 1 95.94 586 LYS B C 1
ATOM 10334 O O . LYS B 1 586 ? 13.289 50.062 21.891 1 95.94 586 LYS B O 1
ATOM 10339 N N . ILE B 1 587 ? 12.32 49.5 19.953 1 95.31 587 ILE B N 1
ATOM 10340 C CA . ILE B 1 587 ? 10.992 49.688 20.531 1 95.31 587 ILE B CA 1
ATOM 10341 C C . ILE B 1 587 ? 10.32 48.312 20.719 1 95.31 587 ILE B C 1
ATOM 10343 O O . ILE B 1 587 ? 9.844 48 21.797 1 95.31 587 ILE B O 1
ATOM 10347 N N . VAL B 1 588 ? 10.312 47.531 19.719 1 97 588 VAL B N 1
ATOM 10348 C CA . VAL B 1 588 ? 9.492 46.344 19.688 1 97 588 VAL B CA 1
ATOM 10349 C C . VAL B 1 588 ? 10.156 45.25 20.531 1 97 588 VAL B C 1
ATOM 10351 O O . VAL B 1 588 ? 9.508 44.625 21.375 1 97 588 VAL B O 1
ATOM 10354 N N . ILE B 1 589 ? 11.477 45 20.344 1 97.5 589 ILE B N 1
ATOM 10355 C CA . ILE B 1 589 ? 12.18 43.906 21 1 97.5 589 ILE B CA 1
ATOM 10356 C C . ILE B 1 589 ? 12.102 44.062 22.516 1 97.5 589 ILE B C 1
ATOM 10358 O O . ILE B 1 589 ? 11.742 43.125 23.219 1 97.5 589 ILE B O 1
ATOM 10362 N N . PRO B 1 590 ? 12.398 45.25 23.062 1 97 590 PRO B N 1
ATOM 10363 C CA . PRO B 1 590 ? 12.242 45.406 24.5 1 97 590 PRO B CA 1
ATOM 10364 C C . PRO B 1 590 ? 10.82 45.062 24.969 1 97 590 PRO B C 1
ATOM 10366 O O . PRO B 1 590 ? 10.648 44.5 26.047 1 97 590 PRO B O 1
ATOM 10369 N N . HIS B 1 591 ? 9.859 45.5 24.219 1 96.56 591 HIS B N 1
ATOM 10370 C CA . HIS B 1 591 ? 8.477 45.188 24.562 1 96.56 591 HIS B CA 1
ATOM 10371 C C . HIS B 1 591 ? 8.227 43.688 24.578 1 96.56 591 HIS B C 1
ATOM 10373 O O . HIS B 1 591 ? 7.621 43.156 25.5 1 96.56 591 HIS B O 1
ATOM 10379 N N . LEU B 1 592 ? 8.711 43 23.562 1 97.19 592 LEU B N 1
ATOM 10380 C CA . LEU B 1 592 ? 8.547 41.562 23.469 1 97.19 592 LEU B CA 1
ATOM 10381 C C . LEU B 1 592 ? 9.242 40.844 24.641 1 97.19 592 LEU B C 1
ATOM 10383 O O . LEU B 1 592 ? 8.695 39.906 25.234 1 97.19 592 LEU B O 1
ATOM 10387 N N . MET B 1 593 ? 10.422 41.312 24.969 1 96.44 593 MET B N 1
ATOM 10388 C CA . MET B 1 593 ? 11.172 40.719 26.078 1 96.44 593 MET B CA 1
ATOM 10389 C C . MET B 1 593 ? 10.406 40.906 27.391 1 96.44 593 MET B C 1
ATOM 10391 O O . MET B 1 593 ? 10.484 40.031 28.266 1 96.44 593 MET B O 1
ATOM 10395 N N . GLY B 1 594 ? 9.656 41.906 27.453 1 96 594 GLY B N 1
ATOM 10396 C CA . GLY B 1 594 ? 8.867 42.156 28.641 1 96 594 GLY B CA 1
ATOM 10397 C C . GLY B 1 594 ? 7.688 41.219 28.781 1 96 594 GLY B C 1
ATOM 10398 O O . GLY B 1 594 ? 7.094 41.125 29.859 1 96 594 GLY B O 1
ATOM 10399 N N . LEU B 1 595 ? 7.379 40.531 27.781 1 95.44 595 LEU B N 1
ATOM 10400 C CA . LEU B 1 595 ? 6.223 39.625 27.781 1 95.44 595 LEU B CA 1
ATOM 10401 C C . LEU B 1 595 ? 6.648 38.188 28.031 1 95.44 595 LEU B C 1
ATOM 10403 O O . LEU B 1 595 ? 5.867 37.25 27.812 1 95.44 595 LEU B O 1
ATOM 10407 N N . LYS B 1 596 ? 7.871 37.906 28.438 1 93.88 596 LYS B N 1
ATOM 10408 C CA . LYS B 1 596 ? 8.422 36.562 28.625 1 93.88 596 LYS B CA 1
ATOM 10409 C C . LYS B 1 596 ? 7.555 35.75 29.562 1 93.88 596 LYS B C 1
ATOM 10411 O O . LYS B 1 596 ? 7.184 34.625 29.234 1 93.88 596 LYS B O 1
ATOM 10416 N N . ASN B 1 597 ? 7.195 36.281 30.672 1 90.81 597 ASN B N 1
ATOM 10417 C CA . ASN B 1 597 ? 6.402 35.531 31.641 1 90.81 597 ASN B CA 1
ATOM 10418 C C . ASN B 1 597 ? 5.016 35.188 31.109 1 90.81 597 ASN B C 1
ATOM 10420 O O . ASN B 1 597 ? 4.484 34.125 31.391 1 90.81 597 ASN B O 1
ATOM 10424 N N . ASP B 1 598 ? 4.457 36.094 30.328 1 89 598 ASP B N 1
ATOM 10425 C CA . ASP B 1 598 ? 3.166 35.844 29.688 1 89 598 ASP B CA 1
ATOM 10426 C C . ASP B 1 598 ? 3.246 34.625 28.766 1 89 598 ASP B C 1
ATOM 10428 O O . ASP B 1 598 ? 2.377 33.75 28.797 1 89 598 ASP B O 1
ATOM 10432 N N . THR B 1 599 ? 4.281 34.656 28.016 1 89.94 599 THR B N 1
ATOM 10433 C CA . THR B 1 599 ? 4.383 33.625 27 1 89.94 599 THR B CA 1
ATOM 10434 C C . THR B 1 599 ? 4.676 32.281 27.656 1 89.94 599 THR B C 1
ATOM 10436 O O . THR B 1 599 ? 4.227 31.234 27.156 1 89.94 599 THR B O 1
ATOM 10439 N N . LEU B 1 600 ? 5.387 32.219 28.719 1 87.69 600 LEU B N 1
ATOM 10440 C CA . LEU B 1 600 ? 5.641 30.984 29.469 1 87.69 600 LEU B CA 1
ATOM 10441 C C . LEU B 1 600 ? 4.355 30.453 30.078 1 87.69 600 LEU B C 1
ATOM 10443 O O . LEU B 1 600 ? 4.238 29.25 30.344 1 87.69 600 LEU B O 1
ATOM 10447 N N . ALA B 1 601 ? 3.412 31.359 30.266 1 79.44 601 ALA B N 1
ATOM 10448 C CA . ALA B 1 601 ? 2.111 30.969 30.781 1 79.44 601 ALA B CA 1
ATOM 10449 C C . ALA B 1 601 ? 1.162 30.562 29.656 1 79.44 601 ALA B C 1
ATOM 10451 O O . ALA B 1 601 ? 0.006 30.219 29.906 1 79.44 601 ALA B O 1
ATOM 10452 N N . GLY B 1 602 ? 1.667 30.719 28.453 1 78.88 602 GLY B N 1
ATOM 10453 C CA . GLY B 1 602 ? 0.879 30.281 27.312 1 78.88 602 GLY B CA 1
ATOM 10454 C C . GLY B 1 602 ? 0.173 31.422 26.609 1 78.88 602 GLY B C 1
ATOM 10455 O O . GLY B 1 602 ? -0.603 31.203 25.672 1 78.88 602 GLY B O 1
ATOM 10456 N N . VAL B 1 603 ? 0.392 32.625 27.031 1 88.25 603 VAL B N 1
ATOM 10457 C CA . VAL B 1 603 ? -0.229 33.812 26.422 1 88.25 603 VAL B CA 1
ATOM 10458 C C . VAL B 1 603 ? 0.578 34.25 25.219 1 88.25 603 VAL B C 1
ATOM 10460 O O . VAL B 1 603 ? 1.797 34.406 25.297 1 88.25 603 VAL B O 1
ATOM 10463 N N . PRO B 1 604 ? -0.064 34.438 24.141 1 93.62 604 PRO B N 1
ATOM 10464 C CA . PRO B 1 604 ? 0.674 34.781 22.922 1 93.62 604 PRO B CA 1
ATOM 10465 C C . PRO B 1 604 ? 1.224 36.219 22.938 1 93.62 604 PRO B C 1
ATOM 10467 O O . PRO B 1 604 ? 0.721 37.062 23.672 1 93.62 604 PRO B O 1
ATOM 10470 N N . PHE B 1 605 ? 2.26 36.438 22.125 1 96.12 605 PHE B N 1
ATOM 10471 C CA . PHE B 1 605 ? 2.762 37.781 21.891 1 96.12 605 PHE B CA 1
ATOM 10472 C C . PHE B 1 605 ? 1.737 38.625 21.125 1 96.12 605 PHE B C 1
ATOM 10474 O O . PHE B 1 605 ? 1.43 39.75 21.516 1 96.12 605 PHE B O 1
ATOM 10481 N N . ILE B 1 606 ? 1.294 37.969 20.047 1 95.94 606 ILE B N 1
ATOM 10482 C CA . ILE B 1 606 ? 0.35 38.594 19.125 1 95.94 606 ILE B CA 1
ATOM 10483 C C . ILE B 1 606 ? -1.073 38.188 19.484 1 95.94 606 ILE B C 1
ATOM 10485 O O . ILE B 1 606 ? -1.4 37 19.453 1 95.94 606 ILE B O 1
ATOM 10489 N N . ARG B 1 607 ? -1.863 39.156 19.75 1 96.31 607 ARG B N 1
ATOM 10490 C CA . ARG B 1 607 ? -3.184 38.844 20.297 1 96.31 607 ARG B CA 1
ATOM 10491 C C . ARG B 1 607 ? -4.281 39.531 19.469 1 96.31 607 ARG B C 1
ATOM 10493 O O . ARG B 1 607 ? -4.145 40.688 19.062 1 96.31 607 ARG B O 1
ATOM 10500 N N . PRO B 1 608 ? -5.359 38.781 19.172 1 95.75 608 PRO B N 1
ATOM 10501 C CA . PRO B 1 608 ? -6.531 39.5 18.656 1 95.75 608 PRO B CA 1
ATOM 10502 C C . PRO B 1 608 ? -7.086 40.531 19.656 1 95.75 608 PRO B C 1
ATOM 10504 O O . PRO B 1 608 ? -6.895 40.375 20.859 1 95.75 608 PRO B O 1
ATOM 10507 N N . ILE B 1 609 ? -7.77 41.469 19.125 1 95.69 609 ILE B N 1
ATOM 10508 C CA . ILE B 1 609 ? -8.211 42.562 19.969 1 95.69 609 ILE B CA 1
ATOM 10509 C C . ILE B 1 609 ? -9.125 42.031 21.062 1 95.69 609 ILE B C 1
ATOM 10511 O O . ILE B 1 609 ? -9.078 42.531 22.203 1 95.69 609 ILE B O 1
ATOM 10515 N N . TRP B 1 610 ? -9.961 41.062 20.75 1 92.19 610 TRP B N 1
ATOM 10516 C CA . TRP B 1 610 ? -10.922 40.562 21.719 1 92.19 610 TRP B CA 1
ATOM 10517 C C . TRP B 1 610 ? -10.203 39.906 22.906 1 92.19 610 TRP B C 1
ATOM 10519 O O . TRP B 1 610 ? -10.82 39.656 23.938 1 92.19 610 TRP B O 1
ATOM 10529 N N . TRP B 1 611 ? -8.922 39.594 22.766 1 93.25 611 TRP B N 1
ATOM 10530 C CA . TRP B 1 611 ? -8.156 39 23.875 1 93.25 611 TRP B CA 1
ATOM 10531 C C . TRP B 1 611 ? -8.227 39.906 25.109 1 93.25 611 TRP B C 1
ATOM 10533 O O . TRP B 1 611 ? -8.383 39.406 26.234 1 93.25 611 TRP B O 1
ATOM 10543 N N . SER B 1 612 ? -8.07 41.188 24.891 1 92.56 612 SER B N 1
ATOM 10544 C CA . SER B 1 612 ? -8.109 42.156 25.984 1 92.56 612 SER B CA 1
ATOM 10545 C C . SER B 1 612 ? -9.5 42.781 26.125 1 92.56 612 SER B C 1
ATOM 10547 O O . SER B 1 612 ? -9.812 43.375 27.141 1 92.56 612 SER B O 1
ATOM 10549 N N . TYR B 1 613 ? -10.289 42.594 25.125 1 93.12 613 TYR B N 1
ATOM 10550 C CA . TYR B 1 613 ? -11.625 43.188 25.125 1 93.12 613 TYR B CA 1
ATOM 10551 C C . TYR B 1 613 ? -12.672 42.156 24.703 1 93.12 613 TYR B C 1
ATOM 10553 O O . TYR B 1 613 ? -13.375 42.344 23.719 1 93.12 613 TYR B O 1
ATOM 10561 N N . PRO B 1 614 ? -12.812 41.188 25.516 1 90.19 614 PRO B N 1
ATOM 10562 C CA . PRO B 1 614 ? -13.641 40.031 25.141 1 90.19 614 PRO B CA 1
ATOM 10563 C C . PRO B 1 614 ? -15.125 40.406 25 1 90.19 614 PRO B C 1
ATOM 10565 O O . PRO B 1 614 ? -15.883 39.656 24.359 1 90.19 614 PRO B O 1
ATOM 10568 N N . ASN B 1 615 ? -15.57 41.5 25.578 1 88.88 615 ASN B N 1
ATOM 10569 C CA . ASN B 1 615 ? -16.984 41.875 25.547 1 88.88 615 ASN B CA 1
ATOM 10570 C C . ASN B 1 615 ? -17.266 42.875 24.438 1 88.88 615 ASN B C 1
ATOM 10572 O O . ASN B 1 615 ? -18.391 43.375 24.312 1 88.88 615 ASN B O 1
ATOM 10576 N N . ASP B 1 616 ? -16.219 43.25 23.672 1 91.06 616 ASP B N 1
ATOM 10577 C CA . ASP B 1 616 ? -16.344 44.188 22.547 1 91.06 616 ASP B CA 1
ATOM 10578 C C . ASP B 1 616 ? -16.719 43.469 21.266 1 91.06 616 ASP B C 1
ATOM 10580 O O . ASP B 1 616 ? -15.852 42.875 20.594 1 91.06 616 ASP B O 1
ATOM 10584 N N . SER B 1 617 ? -17.953 43.531 20.828 1 86.94 617 SER B N 1
ATOM 10585 C CA . SER B 1 617 ? -18.453 42.781 19.688 1 86.94 617 SER B CA 1
ATOM 10586 C C . SER B 1 617 ? -17.766 43.219 18.391 1 86.94 617 SER B C 1
ATOM 10588 O O . SER B 1 617 ? -17.609 42.438 17.469 1 86.94 617 SER B O 1
ATOM 10590 N N . ASP B 1 618 ? -17.266 44.406 18.344 1 88.5 618 ASP B N 1
ATOM 10591 C CA . ASP B 1 618 ? -16.625 44.938 17.125 1 88.5 618 ASP B CA 1
ATOM 10592 C C . ASP B 1 618 ? -15.258 44.312 16.906 1 88.5 618 ASP B C 1
ATOM 10594 O O . ASP B 1 618 ? -14.789 44.219 15.773 1 88.5 618 ASP B O 1
ATOM 10598 N N . SER B 1 619 ? -14.734 43.906 17.953 1 90.19 619 SER B N 1
ATOM 10599 C CA . SER B 1 619 ? -13.367 43.438 17.875 1 90.19 619 SER B CA 1
ATOM 10600 C C . SER B 1 619 ? -13.328 41.969 17.453 1 90.19 619 SER B C 1
ATOM 10602 O O . SER B 1 619 ? -12.297 41.469 16.969 1 90.19 619 SER B O 1
ATOM 10604 N N . LEU B 1 620 ? -14.375 41.25 17.578 1 86.06 620 LEU B N 1
ATOM 10605 C CA . LEU B 1 620 ? -14.383 39.812 17.469 1 86.06 620 LEU B CA 1
ATOM 10606 C C . LEU B 1 620 ? -14.016 39.375 16.062 1 86.06 620 LEU B C 1
ATOM 10608 O O . LEU B 1 620 ? -13.289 38.375 15.883 1 86.06 620 LEU B O 1
ATOM 10612 N N . ALA B 1 621 ? -14.375 40.094 15.102 1 84.5 621 ALA B N 1
ATOM 10613 C CA . ALA B 1 621 ? -14.188 39.625 13.734 1 84.5 621 ALA B CA 1
ATOM 10614 C C . ALA B 1 621 ? -13 40.312 13.078 1 84.5 621 ALA B C 1
ATOM 10616 O O . ALA B 1 621 ? -12.695 40.062 11.906 1 84.5 621 ALA B O 1
ATOM 10617 N N . ILE B 1 622 ? -12.289 41.156 13.844 1 92.38 622 ILE B N 1
ATOM 10618 C CA . ILE B 1 622 ? -11.164 41.844 13.266 1 92.38 622 ILE B CA 1
ATOM 10619 C C . ILE B 1 622 ? -10 40.906 13.039 1 92.38 622 ILE B C 1
ATOM 10621 O O . ILE B 1 622 ? -9.539 40.25 13.977 1 92.38 622 ILE B O 1
ATOM 10625 N N . LYS B 1 623 ? -9.586 40.781 11.852 1 92.38 623 LYS B N 1
ATOM 10626 C CA . LYS B 1 623 ? -8.547 39.812 11.508 1 92.38 623 LYS B CA 1
ATOM 10627 C C . LYS B 1 623 ? -7.285 40.5 11.008 1 92.38 623 LYS B C 1
ATOM 10629 O O . LYS B 1 623 ? -6.285 39.844 10.711 1 92.38 623 LYS B O 1
ATOM 10634 N N . ASP B 1 624 ? -7.32 41.875 10.906 1 94.38 624 ASP B N 1
ATOM 10635 C CA . ASP B 1 624 ? -6.227 42.562 10.242 1 94.38 624 ASP B CA 1
ATOM 10636 C C . ASP B 1 624 ? -5.578 43.562 11.172 1 94.38 624 ASP B C 1
ATOM 10638 O O . ASP B 1 624 ? -4.852 44.469 10.727 1 94.38 624 ASP B O 1
ATOM 10642 N N . GLN B 1 625 ? -5.93 43.562 12.461 1 96.69 625 GLN B N 1
ATOM 10643 C CA . GLN B 1 625 ? -5.309 44.312 13.547 1 96.69 625 GLN B CA 1
ATOM 10644 C C . GLN B 1 625 ? -4.984 43.406 14.727 1 96.69 625 GLN B C 1
ATOM 10646 O O . GLN B 1 625 ? -5.68 42.438 14.969 1 96.69 625 GLN B O 1
ATOM 10651 N N . PHE B 1 626 ? -3.936 43.812 15.391 1 97.62 626 PHE B N 1
ATOM 10652 C CA . PHE B 1 626 ? -3.594 42.938 16.516 1 97.62 626 PHE B CA 1
ATOM 10653 C C . PHE B 1 626 ? -2.934 43.75 17.625 1 97.62 626 PHE B C 1
ATOM 10655 O O . PHE B 1 626 ? -2.477 44.875 17.406 1 97.62 626 PHE B O 1
ATOM 10662 N N . LEU B 1 627 ? -2.996 43.156 18.75 1 97.25 627 LEU B N 1
ATOM 10663 C CA . LEU B 1 627 ? -2.295 43.688 19.906 1 97.25 627 LEU B CA 1
ATOM 10664 C C . LEU B 1 627 ? -0.97 42.969 20.125 1 97.25 627 LEU B C 1
ATOM 10666 O O . LEU B 1 627 ? -0.884 41.75 19.938 1 97.25 627 LEU B O 1
ATOM 10670 N N . VAL B 1 628 ? 0.043 43.688 20.375 1 97.81 628 VAL B N 1
ATOM 10671 C CA . VAL B 1 628 ? 1.269 43.125 20.922 1 97.81 628 VAL B CA 1
ATOM 10672 C C . VAL B 1 628 ? 1.27 43.25 22.453 1 97.81 628 VAL B C 1
ATOM 10674 O O . VAL B 1 628 ? 1.438 44.344 22.969 1 97.81 628 VAL B O 1
ATOM 10677 N N . GLY B 1 629 ? 1.125 42.094 23.062 1 95.12 629 GLY B N 1
ATOM 10678 C CA . GLY B 1 629 ? 0.754 42.219 24.469 1 95.12 629 GLY B CA 1
ATOM 10679 C C . GLY B 1 629 ? -0.56 42.969 24.688 1 95.12 629 GLY B C 1
ATOM 10680 O O . GLY B 1 629 ? -1.553 42.656 24.016 1 95.12 629 GLY B O 1
ATOM 10681 N N . ASP B 1 630 ? -0.505 43.875 25.656 1 92.44 630 ASP B N 1
ATOM 10682 C CA . ASP B 1 630 ? -1.729 44.594 25.969 1 92.44 630 ASP B CA 1
ATOM 10683 C C . ASP B 1 630 ? -1.528 46.094 25.766 1 92.44 630 ASP B C 1
ATOM 10685 O O . ASP B 1 630 ? -2.436 46.906 26.031 1 92.44 630 ASP B O 1
ATOM 10689 N N . SER B 1 631 ? -0.453 46.438 25.172 1 94.44 631 SER B N 1
ATOM 10690 C CA . SER B 1 631 ? -0.129 47.875 25.266 1 94.44 631 SER B CA 1
ATOM 10691 C C . SER B 1 631 ? 0.082 48.469 23.875 1 94.44 631 SER B C 1
ATOM 10693 O O . SER B 1 631 ? 0.108 49.688 23.719 1 94.44 631 SER B O 1
ATOM 10695 N N . ILE B 1 632 ? 0.27 47.656 22.891 1 97.56 632 ILE B N 1
ATOM 10696 C CA . ILE B 1 632 ? 0.502 48.156 21.547 1 97.56 632 ILE B CA 1
ATOM 10697 C C . ILE B 1 632 ? -0.56 47.625 20.594 1 97.56 632 ILE B C 1
ATOM 10699 O O . ILE B 1 632 ? -0.75 46.406 20.484 1 97.56 632 ILE B O 1
ATOM 10703 N N . LEU B 1 633 ? -1.284 48.5 19.953 1 98.12 633 LEU B N 1
ATOM 10704 C CA . LEU B 1 633 ? -2.219 48.125 18.891 1 98.12 633 LEU B CA 1
ATOM 10705 C C . LEU B 1 633 ? -1.602 48.406 17.516 1 98.12 633 LEU B C 1
ATOM 10707 O O . LEU B 1 633 ? -1.162 49.531 17.234 1 98.12 633 LEU B O 1
ATOM 10711 N N . VAL B 1 634 ? -1.504 47.406 16.719 1 98.38 634 VAL B N 1
ATOM 10712 C CA . VAL B 1 634 ? -0.904 47.531 15.391 1 98.38 634 VAL B CA 1
ATOM 10713 C C . VAL B 1 634 ? -1.973 47.312 14.32 1 98.38 634 VAL B C 1
ATOM 10715 O O . VAL B 1 634 ? -2.781 46.375 14.422 1 98.38 634 VAL B O 1
ATOM 10718 N N . ALA B 1 635 ? -2.021 48.125 13.312 1 97.88 635 ALA B N 1
ATOM 10719 C CA . ALA B 1 635 ? -2.963 48.062 12.195 1 97.88 635 ALA B CA 1
ATOM 10720 C C . ALA B 1 635 ? -2.242 48.188 10.859 1 97.88 635 ALA B C 1
ATOM 10722 O O . ALA B 1 635 ? -2.451 49.156 10.133 1 97.88 635 ALA B O 1
ATOM 10723 N N . PRO B 1 636 ? -1.552 47.219 10.477 1 96.94 636 PRO B N 1
ATOM 10724 C CA . PRO B 1 636 ? -0.756 47.312 9.258 1 96.94 636 PRO B CA 1
ATOM 10725 C C . PRO B 1 636 ? -1.614 47.312 7.992 1 96.94 636 PRO B C 1
ATOM 10727 O O . PRO B 1 636 ? -2.793 46.969 8.039 1 96.94 636 PRO B O 1
ATOM 10730 N N . LEU B 1 637 ? -1.043 47.812 6.906 1 96.5 637 LEU B N 1
ATOM 10731 C CA . LEU B 1 637 ? -1.616 47.656 5.574 1 96.5 637 LEU B CA 1
ATOM 10732 C C . LEU B 1 637 ? -1.056 46.406 4.891 1 96.5 637 LEU B C 1
ATOM 10734 O O . LEU B 1 637 ? 0.102 46.062 5.109 1 96.5 637 LEU B O 1
ATOM 10738 N N . PHE B 1 638 ? -1.852 45.812 4 1 95.12 638 PHE B N 1
ATOM 10739 C CA . PHE B 1 638 ? -1.471 44.5 3.465 1 95.12 638 PHE B CA 1
ATOM 10740 C C . PHE B 1 638 ? -1.298 44.562 1.952 1 95.12 638 PHE B C 1
ATOM 10742 O O . PHE B 1 638 ? -0.667 43.688 1.355 1 95.12 638 PHE B O 1
ATOM 10749 N N . CYS B 1 639 ? -1.877 45.594 1.346 1 94.75 639 CYS B N 1
ATOM 10750 C CA . CYS B 1 639 ? -1.902 45.688 -0.11 1 94.75 639 CYS B CA 1
ATOM 10751 C C . CYS B 1 639 ? -1.091 46.875 -0.606 1 94.75 639 CYS B C 1
ATOM 10753 O O . CYS B 1 639 ? -0.747 47.75 0.174 1 94.75 639 CYS B O 1
ATOM 10755 N N . ASP B 1 640 ? -0.754 46.812 -1.855 1 94.31 640 ASP B N 1
ATOM 10756 C CA . ASP B 1 640 ? 0.001 47.906 -2.447 1 94.31 640 ASP B CA 1
ATOM 10757 C C . ASP B 1 640 ? -0.875 49.156 -2.617 1 94.31 640 ASP B C 1
ATOM 10759 O O . ASP B 1 640 ? -0.368 50.281 -2.676 1 94.31 640 ASP B O 1
ATOM 10763 N N . GLN B 1 641 ? -2.135 48.906 -2.73 1 91.12 641 GLN B N 1
ATOM 10764 C CA . GLN B 1 641 ? -3.104 50 -2.777 1 91.12 641 GLN B CA 1
ATOM 10765 C C . GLN B 1 641 ? -4.426 49.594 -2.137 1 91.12 641 GLN B C 1
ATOM 10767 O O . GLN B 1 641 ? -4.793 48.406 -2.158 1 91.12 641 GLN B O 1
ATOM 10772 N N . PRO B 1 642 ? -5.055 50.562 -1.398 1 88.38 642 PRO B N 1
ATOM 10773 C CA . PRO B 1 642 ? -4.703 51.969 -1.184 1 88.38 642 PRO B CA 1
ATOM 10774 C C . PRO B 1 642 ? -3.738 52.188 -0.015 1 88.38 642 PRO B C 1
ATOM 10776 O O . PRO B 1 642 ? -3.428 51.219 0.699 1 88.38 642 PRO B O 1
ATOM 10779 N N . SER B 1 643 ? -3.383 53.469 0.209 1 93.06 643 SER B N 1
ATOM 10780 C CA . SER B 1 643 ? -2.469 53.781 1.3 1 93.06 643 SER B CA 1
ATOM 10781 C C . SER B 1 643 ? -3.227 54.281 2.523 1 93.06 643 SER B C 1
ATOM 10783 O O . SER B 1 643 ? -2.742 55.156 3.244 1 93.06 643 SER B O 1
ATOM 10785 N N . HIS B 1 644 ? -4.414 53.844 2.58 1 95.12 644 HIS B N 1
ATOM 10786 C CA . HIS B 1 644 ? -5.238 54.188 3.738 1 95.12 644 HIS B CA 1
ATOM 10787 C C . HIS B 1 644 ? -6.105 53 4.16 1 95.12 644 HIS B C 1
ATOM 10789 O O . HIS B 1 644 ? -6.281 52.062 3.395 1 95.12 644 HIS B O 1
ATOM 10795 N N . ARG B 1 645 ? -6.547 53.031 5.449 1 95.69 645 ARG B N 1
ATOM 10796 C CA . ARG B 1 645 ? -7.445 52 5.949 1 95.69 645 ARG B CA 1
ATOM 10797 C C . ARG B 1 645 ? -8.281 52.5 7.117 1 95.69 645 ARG B C 1
ATOM 10799 O O . ARG B 1 645 ? -8.008 53.594 7.648 1 95.69 645 ARG B O 1
ATOM 10806 N N . ASN B 1 646 ? -9.336 51.781 7.367 1 96.56 646 ASN B N 1
ATOM 10807 C CA . ASN B 1 646 ? -10.062 52 8.609 1 96.56 646 ASN B CA 1
ATOM 10808 C C . ASN B 1 646 ? -9.414 51.25 9.773 1 96.56 646 ASN B C 1
ATOM 10810 O O . ASN B 1 646 ? -8.938 50.125 9.609 1 96.56 646 ASN B O 1
ATOM 10814 N N . ILE B 1 647 ? -9.289 51.906 10.945 1 97.56 647 ILE B N 1
ATOM 10815 C CA . ILE B 1 647 ? -8.656 51.312 12.109 1 97.56 647 ILE B CA 1
ATOM 10816 C C . ILE B 1 647 ? -9.617 51.344 13.297 1 97.56 647 ILE B C 1
ATOM 10818 O O . ILE B 1 647 ? -10.188 52.375 13.609 1 97.56 647 ILE B O 1
ATOM 10822 N N . TYR B 1 648 ? -9.828 50.25 13.867 1 97.75 648 TYR B N 1
ATOM 10823 C CA . TYR B 1 648 ? -10.641 50.156 15.078 1 97.75 648 TYR B CA 1
ATOM 10824 C C . TYR B 1 648 ? -9.789 50.406 16.328 1 97.75 648 TYR B C 1
ATOM 10826 O O . TYR B 1 648 ? -8.781 49.719 16.531 1 97.75 648 TYR B O 1
ATOM 10834 N N . ILE B 1 649 ? -10.125 51.344 17.125 1 97.19 649 ILE B N 1
ATOM 10835 C CA . ILE B 1 649 ? -9.477 51.625 18.406 1 97.19 649 ILE B CA 1
ATOM 10836 C C . ILE B 1 649 ? -10.336 51.062 19.547 1 97.19 649 ILE B C 1
ATOM 10838 O O . ILE B 1 649 ? -11.445 51.562 19.781 1 97.19 649 ILE B O 1
ATOM 10842 N N . PRO B 1 650 ? -9.852 50.125 20.25 1 96.12 650 PRO B N 1
ATOM 10843 C CA . PRO B 1 650 ? -10.641 49.562 21.344 1 96.12 650 PRO B CA 1
ATOM 10844 C C . PRO B 1 650 ? -10.734 50.5 22.531 1 96.12 650 PRO B C 1
ATOM 10846 O O . PRO B 1 650 ? -10.148 51.594 22.516 1 96.12 650 PRO B O 1
ATOM 10849 N N . ALA B 1 651 ? -11.508 50.062 23.562 1 95.06 651 ALA B N 1
ATOM 10850 C CA . ALA B 1 651 ? -11.734 50.875 24.75 1 95.06 651 ALA B CA 1
ATOM 10851 C C . ALA B 1 651 ? -10.414 51.25 25.422 1 95.06 651 ALA B C 1
ATOM 10853 O O . ALA B 1 651 ? -9.492 50.438 25.5 1 95.06 651 ALA B O 1
ATOM 10854 N N . GLY B 1 652 ? -10.359 52.531 25.891 1 94.38 652 GLY B N 1
ATOM 10855 C CA . GLY B 1 652 ? -9.164 53.031 26.547 1 94.38 652 GLY B CA 1
ATOM 10856 C C . GLY B 1 652 ? -8.555 54.219 25.828 1 94.38 652 GLY B C 1
ATOM 10857 O O . GLY B 1 652 ? -9.062 54.656 24.797 1 94.38 652 GLY B O 1
ATOM 10858 N N . ILE B 1 653 ? -7.496 54.781 26.453 1 96.69 653 ILE B N 1
ATOM 10859 C CA . ILE B 1 653 ? -6.797 55.938 25.875 1 96.69 653 ILE B CA 1
ATOM 10860 C C . ILE B 1 653 ? -5.551 55.438 25.125 1 96.69 653 ILE B C 1
ATOM 10862 O O . ILE B 1 653 ? -4.719 54.719 25.688 1 96.69 653 ILE B O 1
ATOM 10866 N N . TRP B 1 654 ? -5.508 55.844 23.828 1 97.38 654 TRP B N 1
ATOM 10867 C CA . TRP B 1 654 ? -4.43 55.375 22.953 1 97.38 654 TRP B CA 1
ATOM 10868 C C . TRP B 1 654 ?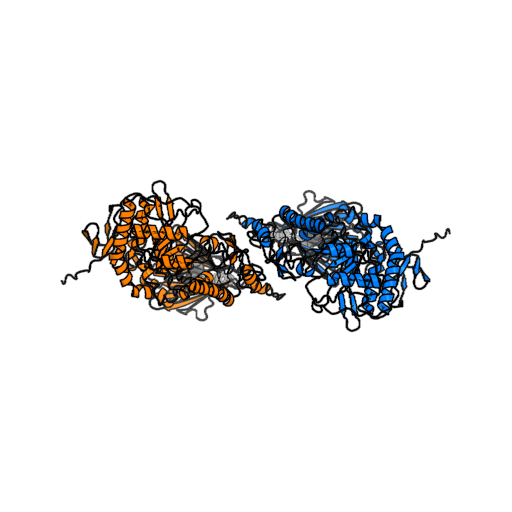 -3.701 56.562 22.328 1 97.38 654 TRP B C 1
ATOM 10870 O O . TRP B 1 654 ? -4.324 57.562 21.969 1 97.38 654 TRP B O 1
ATOM 10880 N N . GLU B 1 655 ? -2.494 56.5 22.25 1 97.69 655 GLU B N 1
ATOM 10881 C CA . GLU B 1 655 ? -1.691 57.469 21.531 1 97.69 655 GLU B CA 1
ATOM 10882 C C . GLU B 1 655 ? -1.355 57 20.125 1 97.69 655 GLU B C 1
ATOM 10884 O O . GLU B 1 655 ? -0.703 55.969 19.938 1 97.69 655 GLU B O 1
ATOM 10889 N N . ASP B 1 656 ? -1.83 57.688 19.172 1 97.25 656 ASP B N 1
ATOM 10890 C CA . ASP B 1 656 ? -1.331 57.5 17.812 1 97.25 656 ASP B CA 1
ATOM 10891 C C . ASP B 1 656 ? 0.098 58.031 17.672 1 97.25 656 ASP B C 1
ATOM 10893 O O . ASP B 1 656 ? 0.314 59.25 17.547 1 97.25 656 ASP B O 1
ATOM 10897 N N . VAL B 1 657 ? 0.982 57.188 17.641 1 95.44 657 VAL B N 1
ATOM 10898 C CA . VAL B 1 657 ? 2.389 57.562 17.734 1 95.44 657 VAL B CA 1
ATOM 10899 C C . VAL B 1 657 ? 2.818 58.312 16.469 1 95.44 657 VAL B C 1
ATOM 10901 O O . VAL B 1 657 ? 3.645 59.219 16.531 1 95.44 657 VAL B O 1
ATOM 10904 N N . ASN B 1 658 ? 2.316 57.906 15.328 1 94.5 658 ASN B N 1
ATOM 10905 C CA . ASN B 1 658 ? 2.684 58.562 14.07 1 94.5 658 ASN B CA 1
ATOM 10906 C C . ASN B 1 658 ? 2.117 59.969 13.977 1 94.5 658 ASN B C 1
ATOM 10908 O O . ASN B 1 658 ? 2.805 60.875 13.531 1 94.5 658 ASN B O 1
ATOM 10912 N N . LYS B 1 659 ? 0.915 60.094 14.406 1 95.06 659 LYS B N 1
ATOM 10913 C CA . LYS B 1 659 ? 0.24 61.406 14.281 1 95.06 659 LYS B CA 1
ATOM 10914 C C . LYS B 1 659 ? 0.374 62.219 15.57 1 95.06 659 LYS B C 1
ATOM 10916 O O . LYS B 1 659 ? 0.001 63.375 15.602 1 95.06 659 LYS B O 1
ATOM 10921 N N . LYS B 1 660 ? 0.854 61.656 16.562 1 94.94 660 LYS B N 1
ATOM 10922 C CA . LYS B 1 660 ? 1.021 62.312 17.859 1 94.94 660 LYS B CA 1
ATOM 10923 C C . LYS B 1 660 ? -0.311 62.844 18.391 1 94.94 660 LYS B C 1
ATOM 10925 O O . LYS B 1 660 ? -0.408 64 18.812 1 94.94 660 LYS B O 1
ATOM 10930 N N . LYS B 1 661 ? -1.242 62 18.266 1 96.19 661 LYS B N 1
ATOM 10931 C CA . LYS B 1 661 ? -2.584 62.344 18.734 1 96.19 661 LYS B CA 1
ATOM 10932 C C . LYS B 1 661 ? -3.082 61.281 19.734 1 96.19 661 LYS B C 1
ATOM 10934 O O . LYS B 1 661 ? -2.732 60.094 19.641 1 96.19 661 LYS B O 1
ATOM 10939 N N . VAL B 1 662 ? -3.842 61.719 20.656 1 96.31 662 VAL B N 1
ATOM 10940 C CA . VAL B 1 662 ? -4.469 60.844 21.641 1 96.31 662 VAL B CA 1
ATOM 10941 C C . VAL B 1 662 ? -5.898 60.531 21.203 1 96.31 662 VAL B C 1
ATOM 10943 O O . VAL B 1 662 ? -6.637 61.438 20.781 1 96.31 662 VAL B O 1
ATOM 10946 N N . VAL B 1 663 ? -6.219 59.344 21.234 1 96.25 663 VAL B N 1
ATOM 10947 C CA . VAL B 1 663 ? -7.543 58.875 20.828 1 96.25 663 VAL B CA 1
ATOM 10948 C C . VAL B 1 663 ? -8.195 58.125 21.984 1 96.25 663 VAL B C 1
ATOM 10950 O O . VAL B 1 663 ? -7.555 57.281 22.609 1 96.25 663 VAL B O 1
ATOM 10953 N N . ASP B 1 664 ? -9.422 58.406 22.266 1 95.31 664 ASP B N 1
ATOM 10954 C CA . ASP B 1 664 ? -10.203 57.719 23.281 1 95.31 664 ASP B CA 1
ATOM 10955 C C . ASP B 1 664 ? -11.18 56.719 22.656 1 95.31 664 ASP B C 1
ATOM 10957 O O . ASP B 1 664 ? -12.203 57.125 22.094 1 95.31 664 ASP B O 1
ATOM 10961 N N . GLY B 1 665 ? -10.844 55.5 22.812 1 93.5 665 GLY B N 1
ATOM 10962 C CA . GLY B 1 665 ? -11.727 54.5 22.25 1 93.5 665 GLY B CA 1
ATOM 10963 C C . GLY B 1 665 ? -12.883 54.125 23.172 1 93.5 665 GLY B C 1
ATOM 10964 O O . GLY B 1 665 ? -12.977 54.656 24.297 1 93.5 665 GLY B O 1
ATOM 10965 N N . PRO B 1 666 ? -13.758 53.344 22.656 1 95.44 666 PRO B N 1
ATOM 10966 C CA . PRO B 1 666 ? -13.734 52.625 21.375 1 95.44 666 PRO B CA 1
ATOM 10967 C C . PRO B 1 666 ? -14.219 53.5 20.203 1 95.44 666 PRO B C 1
ATOM 10969 O O . PRO B 1 666 ? -15.172 54.25 20.359 1 95.44 666 PRO B O 1
ATOM 10972 N N . MET B 1 667 ? -13.609 53.438 19.156 1 96.06 667 MET B N 1
ATOM 10973 C CA . MET B 1 667 ? -14.055 54.156 17.969 1 96.06 667 MET B CA 1
ATOM 10974 C C . MET B 1 667 ? -13.344 53.656 16.719 1 96.06 667 MET B C 1
ATOM 10976 O O . MET B 1 667 ? -12.312 53 16.828 1 96.06 667 MET B O 1
ATOM 10980 N N . TRP B 1 668 ? -13.914 53.969 15.547 1 96.25 668 TRP B N 1
ATOM 10981 C CA . TRP B 1 668 ? -13.273 53.719 14.266 1 96.25 668 TRP B CA 1
ATOM 10982 C C . TRP B 1 668 ? -12.609 54.969 13.711 1 96.25 668 TRP B C 1
ATOM 10984 O O . TRP B 1 668 ? -13.234 56.031 13.648 1 96.25 668 TRP B O 1
ATOM 10994 N N . LEU B 1 669 ? -11.352 54.875 13.5 1 97 669 LEU B N 1
ATOM 10995 C CA . LEU B 1 669 ? -10.695 55.875 12.68 1 97 669 LEU B CA 1
ATOM 10996 C C . LEU B 1 669 ? -10.883 55.594 11.195 1 97 669 LEU B C 1
ATOM 10998 O O . LEU B 1 669 ? -10.383 54.594 10.688 1 97 669 LEU B O 1
ATOM 11002 N N . VAL B 1 670 ? -11.523 56.438 10.492 1 96.5 670 VAL B N 1
ATOM 11003 C CA . VAL B 1 670 ? -11.867 56.188 9.094 1 96.5 670 VAL B CA 1
ATOM 11004 C C . VAL B 1 670 ? -10.828 56.844 8.188 1 96.5 670 VAL B C 1
ATOM 11006 O O . VAL B 1 670 ? -10.398 57.969 8.438 1 96.5 670 VAL B O 1
ATOM 11009 N N . ASN B 1 671 ? -10.414 56.219 7.184 1 96 671 ASN B N 1
ATOM 11010 C CA . ASN B 1 671 ? -9.492 56.688 6.148 1 96 671 ASN B CA 1
ATOM 11011 C C . ASN B 1 671 ? -8.172 57.125 6.746 1 96 671 ASN B C 1
ATOM 11013 O O . ASN B 1 671 ? -7.707 58.25 6.457 1 96 671 ASN B O 1
ATOM 11017 N N . TYR B 1 672 ? -7.691 56.375 7.684 1 96.75 672 TYR B N 1
ATOM 11018 C CA . TYR B 1 672 ? -6.375 56.656 8.258 1 96.75 672 TYR B CA 1
ATOM 11019 C C . TYR B 1 672 ? -5.285 56.531 7.199 1 96.75 672 TYR B C 1
ATOM 11021 O O . TYR B 1 672 ? -5.023 55.438 6.695 1 96.75 672 TYR B O 1
ATOM 11029 N N . THR B 1 673 ? -4.668 57.594 6.84 1 95.25 673 THR B N 1
ATOM 11030 C CA . THR B 1 673 ? -3.635 57.625 5.812 1 95.25 673 THR B CA 1
ATOM 11031 C C . THR B 1 673 ? -2.246 57.531 6.441 1 95.25 673 THR B C 1
ATOM 11033 O O . THR B 1 673 ? -1.982 58.125 7.48 1 95.25 673 THR B O 1
ATOM 11036 N N . ILE B 1 674 ? -1.374 56.812 5.809 1 93.25 674 ILE B N 1
ATOM 11037 C CA . ILE B 1 674 ? -0.032 56.625 6.344 1 93.25 674 ILE B CA 1
ATOM 11038 C C . ILE B 1 674 ? 0.973 56.531 5.199 1 93.25 674 ILE B C 1
ATOM 11040 O O . ILE B 1 674 ? 0.625 56.125 4.09 1 93.25 674 ILE B O 1
ATOM 11044 N N . SER B 1 675 ? 2.146 56.969 5.438 1 92.12 675 SER B N 1
ATOM 11045 C CA . SER B 1 675 ? 3.219 56.875 4.453 1 92.12 675 SER B CA 1
ATOM 11046 C C . SER B 1 675 ? 3.773 55.438 4.395 1 92.12 675 SER B C 1
ATOM 11048 O O . SER B 1 675 ? 3.588 54.656 5.324 1 92.12 675 SER B O 1
ATOM 11050 N N . ILE B 1 676 ? 4.516 55.094 3.32 1 93.25 676 ILE B N 1
ATOM 11051 C CA . ILE B 1 676 ? 5.078 53.75 3.105 1 93.25 676 ILE B CA 1
ATOM 11052 C C . ILE B 1 676 ? 6.211 53.5 4.098 1 93.25 676 ILE B C 1
ATOM 11054 O O . ILE B 1 676 ? 6.602 52.375 4.332 1 93.25 676 ILE B O 1
ATOM 11058 N N . THR B 1 677 ? 6.707 54.531 4.762 1 91.44 677 THR B N 1
ATOM 11059 C CA . THR B 1 677 ? 7.844 54.375 5.664 1 91.44 677 THR B CA 1
ATOM 11060 C C . THR B 1 677 ? 7.375 54.188 7.102 1 91.44 677 THR B C 1
ATOM 11062 O O . THR B 1 677 ? 8.188 53.969 8 1 91.44 677 THR B O 1
ATOM 11065 N N . GLU B 1 678 ? 6.07 54.281 7.293 1 91.19 678 GLU B N 1
ATOM 11066 C CA . GLU B 1 678 ? 5.531 54.188 8.648 1 91.19 678 GLU B CA 1
ATOM 11067 C C . GLU B 1 678 ? 4.512 53.062 8.766 1 91.19 678 GLU B C 1
ATOM 11069 O O . GLU B 1 678 ? 3.918 52.656 7.766 1 91.19 678 GLU B O 1
ATOM 11074 N N . VAL B 1 679 ? 4.355 52.594 9.984 1 92.19 679 VAL B N 1
ATOM 11075 C CA . VAL B 1 679 ? 3.338 51.594 10.305 1 92.19 679 VAL B CA 1
ATOM 11076 C C . VAL B 1 679 ? 2.35 52.188 11.32 1 92.19 679 VAL B C 1
ATOM 11078 O O . VAL B 1 679 ? 2.756 52.75 12.344 1 92.19 679 VAL B O 1
ATOM 11081 N N . PRO B 1 680 ? 1.076 52.062 10.969 1 96.5 680 PRO B N 1
ATOM 11082 C CA . PRO B 1 680 ? 0.116 52.5 11.984 1 96.5 680 PRO B CA 1
ATOM 11083 C C . PRO B 1 680 ? 0.178 51.688 13.258 1 96.5 680 PRO B C 1
ATOM 11085 O O . PRO B 1 680 ? -0.054 50.469 13.219 1 96.5 680 PRO B O 1
ATOM 11088 N N . TYR B 1 681 ? 0.494 52.25 14.383 1 97.75 681 TYR B N 1
ATOM 11089 C CA . TYR B 1 681 ? 0.428 51.594 15.672 1 97.75 681 TYR B CA 1
ATOM 11090 C C . TYR B 1 681 ? 0.127 52.594 16.781 1 97.75 681 TYR B C 1
ATOM 11092 O O . TYR B 1 681 ? 0.366 53.781 16.641 1 97.75 681 TYR B O 1
ATOM 11100 N N . PHE B 1 682 ? -0.456 52.125 17.812 1 98.06 682 PHE B N 1
ATOM 11101 C CA . PHE B 1 682 ? -0.955 52.938 18.922 1 98.06 682 PHE B CA 1
ATOM 11102 C C . PHE B 1 682 ? -0.45 52.375 20.25 1 98.06 682 PHE B C 1
ATOM 11104 O O . PHE B 1 682 ? -0.396 51.156 20.438 1 98.06 682 PHE B O 1
ATOM 11111 N N . ASN B 1 683 ? -0.052 53.25 21.125 1 97.31 683 ASN B N 1
ATOM 11112 C CA . ASN B 1 683 ? 0.323 52.875 22.484 1 97.31 683 ASN B CA 1
ATOM 11113 C C . ASN B 1 683 ? -0.809 53.125 23.469 1 97.31 683 ASN B C 1
ATOM 11115 O O . ASN B 1 683 ? -1.417 54.188 23.453 1 97.31 683 ASN B O 1
ATOM 11119 N N . ARG B 1 684 ? -1.011 52.188 24.234 1 96.19 684 ARG B N 1
ATOM 11120 C CA . ARG B 1 684 ? -2.004 52.375 25.281 1 96.19 684 ARG B CA 1
ATOM 11121 C C . ARG B 1 684 ? -1.473 53.312 26.375 1 96.19 684 ARG B C 1
ATOM 11123 O O . ARG B 1 684 ? -0.36 53.094 26.875 1 96.19 684 ARG B O 1
ATOM 11130 N N . MET B 1 685 ? -2.275 54.281 26.75 1 93.88 685 MET B N 1
ATOM 11131 C CA . MET B 1 685 ? -1.879 55.219 27.781 1 93.88 685 MET B CA 1
ATOM 11132 C C . MET B 1 685 ? -2.486 54.844 29.125 1 93.88 685 MET B C 1
ATOM 11134 O O . MET B 1 685 ? -3.557 54.219 29.188 1 93.88 685 MET B O 1
ATOM 11138 N N . PRO B 1 686 ? -1.68 55.094 30.266 1 83.69 686 PRO B N 1
ATOM 11139 C CA . PRO B 1 686 ? -2.246 54.812 31.594 1 83.69 686 PRO B CA 1
ATOM 11140 C C . PRO B 1 686 ? -3.512 55.594 31.875 1 83.69 686 PRO B C 1
ATOM 11142 O O . PRO B 1 686 ? -3.65 56.719 31.406 1 83.69 686 PRO B O 1
ATOM 11145 N N . GLN B 1 687 ? -4.645 55.062 32.188 1 65.56 687 GLN B N 1
ATOM 11146 C CA . GLN B 1 687 ? -5.863 55.781 32.562 1 65.56 687 GLN B CA 1
ATOM 11147 C C . GLN B 1 687 ? -5.652 56.562 33.844 1 65.56 687 GLN B C 1
ATOM 11149 O O . GLN B 1 687 ? -5.133 56.062 34.844 1 65.56 687 GLN B O 1
ATOM 11154 N N . HIS B 1 688 ? -5.258 57.812 33.812 1 48.03 688 HIS B N 1
ATOM 11155 C CA . HIS B 1 688 ? -5.262 58.656 35 1 48.03 688 HIS B CA 1
ATOM 11156 C C . HIS B 1 688 ? -6.625 58.625 35.688 1 48.03 688 HIS B C 1
ATOM 11158 O O . HIS B 1 688 ? -7.656 58.812 35.031 1 48.03 688 HIS B O 1
ATOM 11164 N N . LYS B 1 689 ? -6.926 57.844 36.719 1 45.53 689 LYS B N 1
ATOM 11165 C CA . LYS B 1 689 ? -8.047 58.031 37.625 1 45.53 689 LYS B CA 1
ATOM 11166 C C . LYS B 1 689 ? -8.281 59.531 37.875 1 45.53 689 LYS B C 1
ATOM 11168 O O . LYS B 1 689 ? -7.371 60.219 38.312 1 45.53 689 LYS B O 1
ATOM 11173 N N . LYS B 1 690 ? -9.102 60.156 37.156 1 39.53 690 LYS B N 1
ATOM 11174 C CA . LYS B 1 690 ? -9.633 61.375 37.75 1 39.53 690 LYS B CA 1
ATOM 11175 C C . LYS B 1 690 ? -10.07 61.125 39.188 1 39.53 690 LYS B C 1
ATOM 11177 O O . LYS B 1 690 ? -10.906 60.25 39.438 1 39.53 690 LYS B O 1
ATOM 11182 N N . VAL B 1 691 ? -9.07 61.188 40.062 1 33.5 691 VAL B N 1
ATOM 11183 C CA . VAL B 1 691 ? -9.516 61.375 41.438 1 33.5 691 VAL B CA 1
ATOM 11184 C C . VAL B 1 691 ? -10.688 62.375 41.469 1 33.5 691 VAL B C 1
ATOM 11186 O O . VAL B 1 691 ? -10.539 63.531 41.094 1 33.5 691 VAL B O 1
ATOM 11189 N N . GLY B 1 692 ? -11.758 62.031 40.812 1 23.44 692 GLY B N 1
ATOM 11190 C CA . GLY B 1 692 ? -12.836 62.625 41.594 1 23.44 692 GLY B CA 1
ATOM 11191 C C . GLY B 1 692 ? -13.016 62 42.969 1 23.44 692 GLY B C 1
ATOM 11192 O O . GLY B 1 692 ? -12.648 60.844 43.188 1 23.44 692 GLY B O 1
#

Sequence (1384 aa):
MICLIKELVLMADEKESPKQSYLKRFQLHFMVAITFLFIIGNLSAVWHFHEEERLAIKMGRRISFDTSSRVLTFKDAPWSSLQFKGYLANNIPKGWLPLVCSADKKNVSKMCMRWKGIARVNLDYHQVGSLSCFNVKWDADNQNEVLRDCYISNLDWFGSSNTGDFQWPLQNVSYSHSPNYTFNDVNTFGHLSEHFWLSSNGIAILLNESTPFHVSWKKTKLMEMCINSKSNSISATENQMLGSSNKITEKPNPILRYRICYGRNIMDTYSTVRKYFSRNSTKKWPNVKMFEHPHWIAKDAGNELASMSTVVDLARELTKRNLSCSTMEVFGKWESEYGNLEFNEIHFGNISNLMKFMDQSCDLMLPIRPYIHHNSQRFSEGIEKNYFIMDAGGRVPGLVHWSHGVGAMLDASYTPAVDWFMQKLKQLQLDSRISSFHFTYDGNMSLPFQPHFKKGFHSGDLNQRFSEIMGAFSDKVVVDHVSHSQNSSVFVAVQSVIVSNDTSVCFTNLIEKSFVLGILGYPYIMSDGISFGDGTFANKIPNEIVYQRWLQASIFLPAIRFSVTPWSYSESVVENIKKLLAFRQKIVIPHLMGLKNDTLAGVPFIRPIWWSYPNDSDSLAIKDQFLVGDSILVAPLFCDQPSHRNIYIPAGIWEDVNKKKVVDGPMWLVNYTISITEVPYFNRMPQHKKVGMICLIKELVLMADEKESPKQSYLKRFQLHFMVAITFLFIIGNLSAVWHFHEEERLAIKMGRRISFDTSSRVLTFKDAPWSSLQFKGYLANNIPKGWLPLVCSADKKNVSKMCMRWKGIARVNLDYHQVGSLSCFNVKWDADNQNEVLRDCYISNLDWFGSSNTGDFQWPLQNVSYSHSPNYTFNDVNTFGHLSEHFWLSSNGIAILLNESTPFHVSWKKTKLMEMCINSKSNSISATENQMLGSSNKITEKPNPILRYRICYGRNIMDTYSTVRKYFSRNSTKKWPNVKMFEHPHWIAKDAGNELASMSTVVDLARELTKRNLSCSTMEVFGKWESEYGNLEFNEIHFGNISNLMKFMDQSCDLMLPIRPYIHHNSQRFSEGIEKNYFIMDAGGRVPGLVHWSHGVGAMLDASYTPAVDWFMQKLKQLQLDSRISSFHFTYDGNMSLPFQPHFKKGFHSGDLNQRFSEIMGAFSDKVVVDHVSHSQNSSVFVAVQSVIVSNDTSVCFTNLIEKSFVLGILGYPYIMSDGISFGDGTFANKIPNEIVYQRWLQASIFLPAIRFSVTPWSYSESVVENIKKLLAFRQKIVIPHLMGLKNDTLAGVPFIRPIWWSYPNDSDSLAIKDQFLVGDSILVAPLFCDQPSHRNIYIPAGIWEDVNKKKVVDGPMWLVNYTISITEVPYFNRMPQHKKVG

Organism: NCBI:txid2607531

Radius of gyration: 43.4 Å; Cα contacts (8 Å, |Δi|>4): 2961; chains: 2; bounding box: 136×128×80 Å